Protein AF-0000000076745797 (afdb_homodimer)

Radius of gyration: 29.0 Å; Cα contacts (8 Å, |Δi|>4): 1349; chains: 2; bounding box: 68×112×84 Å

Secondary structure (DSSP, 8-state):
--------TT------SS----S---SSGGGS-SEEEESSSGGGSB-GGGHHHHHHHHHHTT-HHHHHTT--SEEEEE--TT--TTSS-SEEEEEEESS--BHHHHHHHHHHHHHSEEPPHHHHTTS-HHHHHHHHHHHHHHHSTTS----GGGS-HHHHHHTTS----TTEEEEEEEHHHHTTTTT--SSHHHHHHHHHHHHHHHH-EEEEEEE-TTS-BSSTT---EEESEEEEEEEE---TT-STTGGG--TT--SEEEEEEEHHHHHHHHHSEEEEHHHHHHHHTT---GGGHHHHHHHHHTS-HHHHTTS-HHHHHHHHHHTSS---SS-HHHHHHHHHHHHH-HHHHHHHHHHHTEEEEEEE-TTSSSEEEEEEEE---------/----------------SS----SS--SSGGGS-SEEEESSSGGGSB-GGGHHHHHHHHHHTT-HHHHHTT--SEEEEE--TT--TTSS-SEEEEEEESS--BHHHHHHHHHHHHHSEEPPHHHHTTS-HHHHHHHHHHHHHHHSTTS----GGGS-HHHHHHTTS----TTEEEEEEEHHHHTTTTT--SSHHHHHHHHHHHHHHHH-EEEEEEE-TTS-BSSTT---EEESEEEEEEEE---TT-GGGGGG--TT--SEEEEEEEHHHHHHHHHSEEEEHHHHHHHHTT---GGGHHHHHHHHHTS-HHHHTTS-HHHHHHHHHHTSS---SS-HHHHHHHHHHHHH-HHHHHHHHHHHTEEEEEEE-TTSSSEEEEEEEE---------

Structure (mmCIF, N/CA/C/O backbone):
data_AF-0000000076745797-model_v1
#
loop_
_entity.id
_entity.type
_entity.pdbx_description
1 polymer 'Uncharacterized protein'
#
loop_
_atom_site.group_PDB
_atom_site.id
_atom_site.type_symbol
_atom_site.label_atom_id
_atom_site.label_alt_id
_atom_site.label_comp_id
_atom_site.label_asym_id
_atom_site.label_entity_id
_atom_site.label_seq_id
_atom_site.pdbx_PDB_ins_code
_atom_site.Cartn_x
_atom_site.Cartn_y
_atom_site.Cartn_z
_atom_site.occupancy
_atom_site.B_iso_or_equiv
_atom_site.auth_seq_id
_atom_site.auth_comp_id
_atom_site.auth_asym_id
_atom_site.auth_atom_id
_atom_site.pdbx_PDB_model_num
ATOM 1 N N . MET A 1 1 ? 24.094 -15.422 35.281 1 18.8 1 MET A N 1
ATOM 2 C CA . MET A 1 1 ? 23.562 -14.875 34.031 1 18.8 1 MET A CA 1
ATOM 3 C C . MET A 1 1 ? 22.547 -15.828 33.406 1 18.8 1 MET A C 1
ATOM 5 O O . MET A 1 1 ? 22.922 -16.844 32.844 1 18.8 1 MET A O 1
ATOM 9 N N . ASP A 1 2 ? 21.469 -16.016 33.906 1 19.05 2 ASP A N 1
ATOM 10 C CA . ASP A 1 2 ? 20.516 -17.109 33.969 1 19.05 2 ASP A CA 1
ATOM 11 C C . ASP A 1 2 ? 19.781 -17.281 32.656 1 19.05 2 ASP A C 1
ATOM 13 O O . ASP A 1 2 ? 19.328 -16.297 32.062 1 19.05 2 ASP A O 1
ATOM 17 N N . GLN A 1 3 ? 20.125 -18.422 31.906 1 19.94 3 GLN A N 1
ATOM 18 C CA . GLN A 1 3 ? 19.828 -19 30.609 1 19.94 3 GLN A CA 1
ATOM 19 C C . GLN A 1 3 ? 18.312 -19.109 30.375 1 19.94 3 GLN A C 1
ATOM 21 O O . GLN A 1 3 ? 17.609 -19.75 31.156 1 19.94 3 GLN A O 1
ATOM 26 N N . TYR A 1 4 ? 17.766 -18.062 30.016 1 21.83 4 TYR A N 1
ATOM 27 C CA . TYR A 1 4 ? 16.312 -18.031 29.859 1 21.83 4 TYR A CA 1
ATOM 28 C C . TYR A 1 4 ? 15.805 -19.281 29.141 1 21.83 4 TYR A C 1
ATOM 30 O O . TYR A 1 4 ? 16.422 -19.734 28.172 1 21.83 4 TYR A O 1
ATOM 38 N N . PRO A 1 5 ? 15.172 -20.188 29.766 1 23.16 5 PRO A N 1
ATOM 39 C CA . PRO A 1 5 ? 14.695 -21.453 29.203 1 23.16 5 PRO A CA 1
ATOM 40 C C . PRO A 1 5 ? 13.977 -21.281 27.875 1 23.16 5 PRO A C 1
ATOM 42 O O . PRO A 1 5 ? 13.078 -20.438 27.75 1 23.16 5 PRO A O 1
ATOM 45 N N . VAL A 1 6 ? 14.703 -21.266 26.797 1 22.39 6 VAL A N 1
ATOM 46 C CA . VAL A 1 6 ? 14.203 -21.328 25.422 1 22.39 6 VAL A CA 1
ATOM 47 C C . VAL A 1 6 ? 13.094 -22.375 25.312 1 22.39 6 VAL A C 1
ATOM 49 O O . VAL A 1 6 ? 13.328 -23.562 25.531 1 22.39 6 VAL A O 1
ATOM 52 N N . PRO A 1 7 ? 12.008 -22.094 25.875 1 24.22 7 PRO A N 1
ATOM 53 C CA . PRO A 1 7 ? 11.055 -23.188 25.672 1 24.22 7 PRO A CA 1
ATOM 54 C C . PRO A 1 7 ? 11.164 -23.828 24.297 1 24.22 7 PRO A C 1
ATOM 56 O O . PRO A 1 7 ? 11.641 -23.203 23.359 1 24.22 7 PRO A O 1
ATOM 59 N N . ASP A 1 8 ? 11.266 -25.219 24.219 1 20.98 8 ASP A N 1
ATOM 60 C CA . ASP A 1 8 ? 11.461 -26.156 23.109 1 20.98 8 ASP A CA 1
ATOM 61 C C . ASP A 1 8 ? 10.562 -25.797 21.922 1 20.98 8 ASP A C 1
ATOM 63 O O . ASP A 1 8 ? 9.375 -26.125 21.922 1 20.98 8 ASP A O 1
ATOM 67 N N . ILE A 1 9 ? 10.625 -24.672 21.547 1 23.45 9 ILE A N 1
ATOM 68 C CA . ILE A 1 9 ? 9.961 -24.203 20.344 1 23.45 9 ILE A CA 1
ATOM 69 C C . ILE A 1 9 ? 10.375 -25.062 19.141 1 23.45 9 ILE A C 1
ATOM 71 O O . ILE A 1 9 ? 10.516 -24.547 18.031 1 23.45 9 ILE A O 1
ATOM 75 N N . GLY A 1 10 ? 11.102 -26.219 19.375 1 22.91 10 GLY A N 1
ATOM 76 C CA . GLY A 1 10 ? 11.523 -27.219 18.422 1 22.91 10 GLY A CA 1
ATOM 77 C C . GLY A 1 10 ? 10.422 -27.625 17.453 1 22.91 10 GLY A C 1
ATOM 78 O O . GLY A 1 10 ? 10.695 -28.125 16.359 1 22.91 10 GLY A O 1
ATOM 79 N N . GLU A 1 11 ? 9.32 -27.891 17.969 1 24.23 11 GLU A N 1
ATOM 80 C CA . GLU A 1 11 ? 8.391 -28.562 17.062 1 24.23 11 GLU A CA 1
ATOM 81 C C . GLU A 1 11 ? 7.91 -27.609 15.969 1 24.23 11 GLU A C 1
ATOM 83 O O . GLU A 1 11 ? 6.934 -26.891 16.156 1 24.23 11 GLU A O 1
ATOM 88 N N . TRP A 1 12 ? 8.742 -26.875 15.531 1 23.58 12 TRP A N 1
ATOM 89 C CA . TRP A 1 12 ? 8.469 -25.906 14.469 1 23.58 12 TRP A CA 1
ATOM 90 C C . TRP A 1 12 ? 7.996 -26.609 13.203 1 23.58 12 TRP A C 1
ATOM 92 O O . TRP A 1 12 ? 8.531 -27.656 12.836 1 23.58 12 TRP A O 1
ATOM 102 N N . MET A 1 13 ? 6.723 -26.375 12.852 1 28.06 13 MET A N 1
ATOM 103 C CA . MET A 1 13 ? 6 -26.969 11.727 1 28.06 13 MET A CA 1
ATOM 104 C C . MET A 1 13 ? 6.805 -26.844 10.438 1 28.06 13 MET A C 1
ATOM 106 O O . MET A 1 13 ? 6.832 -25.766 9.82 1 28.06 13 MET A O 1
ATOM 110 N N . LEU A 1 14 ? 7.941 -27.297 10.461 1 27.31 14 LEU A N 1
ATOM 111 C CA . LEU A 1 14 ? 8.555 -27.422 9.148 1 27.31 14 LEU A CA 1
ATOM 112 C C . LEU A 1 14 ? 7.633 -28.156 8.188 1 27.31 14 LEU A C 1
ATOM 114 O O . LEU A 1 14 ? 7.234 -29.297 8.445 1 27.31 14 LEU A O 1
ATOM 118 N N . VAL A 1 15 ? 6.762 -27.469 7.484 1 28.56 15 VAL A N 1
ATOM 119 C CA . VAL A 1 15 ? 5.984 -28.109 6.426 1 28.56 15 VAL A CA 1
ATOM 120 C C . VAL A 1 15 ? 6.906 -28.938 5.535 1 28.56 15 VAL A C 1
ATOM 122 O O . VAL A 1 15 ? 7.461 -28.422 4.559 1 28.56 15 VAL A O 1
ATOM 125 N N . ASP A 1 16 ? 7.953 -29.734 5.988 1 26.27 16 ASP A N 1
ATOM 126 C CA . ASP A 1 16 ? 8.586 -30.688 5.086 1 26.27 16 ASP A CA 1
ATOM 127 C C . ASP A 1 16 ? 7.551 -31.641 4.492 1 26.27 16 ASP A C 1
ATOM 129 O O . ASP A 1 16 ? 6.43 -31.734 4.992 1 26.27 16 ASP A O 1
ATOM 133 N N . THR A 1 17 ? 8.008 -33.031 3.777 1 27.56 17 THR A N 1
ATOM 134 C CA . THR A 1 17 ? 7.305 -34.125 3.143 1 27.56 17 THR A CA 1
ATOM 135 C C . THR A 1 17 ? 6.203 -34.656 4.055 1 27.56 17 THR A C 1
ATOM 137 O O . THR A 1 17 ? 5.031 -34.688 3.672 1 27.56 17 THR A O 1
ATOM 140 N N . GLU A 1 18 ? 6.188 -36.281 4.246 1 26.47 18 GLU A N 1
ATOM 141 C CA . GLU A 1 18 ? 5.348 -37.344 4.781 1 26.47 18 GLU A CA 1
ATOM 142 C C . GLU A 1 18 ? 5.043 -37.125 6.258 1 26.47 18 GLU A C 1
ATOM 144 O O . GLU A 1 18 ? 4.004 -37.562 6.754 1 26.47 18 GLU A O 1
ATOM 149 N N . ASP A 1 19 ? 6.012 -37.281 7.164 1 25.19 19 ASP A N 1
ATOM 150 C CA . ASP A 1 19 ? 5.758 -37.656 8.555 1 25.19 19 ASP A CA 1
ATOM 151 C C . ASP A 1 19 ? 4.941 -36.562 9.266 1 25.19 19 ASP A C 1
ATOM 153 O O . ASP A 1 19 ? 5.234 -35.375 9.148 1 25.19 19 ASP A O 1
ATOM 157 N N . GLU A 1 20 ? 3.719 -37.031 9.945 1 24.7 20 GLU A N 1
ATOM 158 C CA . GLU A 1 20 ? 2.619 -36.562 10.781 1 24.7 20 GLU A CA 1
ATOM 159 C C . GLU A 1 20 ? 3.139 -35.75 11.953 1 24.7 20 GLU A C 1
ATOM 161 O O . GLU A 1 20 ? 3.691 -36.281 12.906 1 24.7 20 GLU A O 1
ATOM 166 N N . MET A 1 21 ? 3.906 -34.938 12.008 1 27.34 21 MET A N 1
ATOM 167 C CA . MET A 1 21 ? 4.234 -34.438 13.336 1 27.34 21 MET A CA 1
ATOM 168 C C . MET A 1 21 ? 2.994 -34.344 14.219 1 27.34 21 MET A C 1
ATOM 170 O O . MET A 1 21 ? 1.987 -33.75 13.836 1 27.34 21 MET A O 1
ATOM 174 N N . SER A 1 22 ? 2.783 -35.156 15.203 1 26.11 22 SER A N 1
ATOM 175 C CA . SER A 1 22 ? 1.94 -35.344 16.375 1 26.11 22 SER A CA 1
ATOM 176 C C . SER A 1 22 ? 1.861 -34.062 17.203 1 26.11 22 SER A C 1
ATOM 178 O O . SER A 1 22 ? 1.623 -34.125 18.422 1 26.11 22 SER A O 1
ATOM 180 N N . ILE A 1 23 ? 2.848 -33.156 17.078 1 28.47 23 ILE A N 1
ATOM 181 C CA . ILE A 1 23 ? 2.555 -32.094 18.031 1 28.47 23 ILE A CA 1
ATOM 182 C C . ILE A 1 23 ? 1.102 -31.656 17.875 1 28.47 23 ILE A C 1
ATOM 184 O O . ILE A 1 23 ? 0.599 -31.531 16.766 1 28.47 23 ILE A O 1
ATOM 188 N N . ASP A 1 24 ? 0.326 -31.594 18.891 1 26.67 24 ASP A N 1
ATOM 189 C CA . ASP A 1 24 ? -1.032 -31.078 19.016 1 26.67 24 ASP A CA 1
ATOM 190 C C . ASP A 1 24 ? -1.167 -29.719 18.312 1 26.67 24 ASP A C 1
ATOM 192 O O . ASP A 1 24 ? -1.048 -28.672 18.938 1 26.67 24 ASP A O 1
ATOM 196 N N . ILE A 1 25 ? -0.317 -29.328 17.578 1 31.27 25 ILE A N 1
ATOM 197 C CA . ILE A 1 25 ? -0.316 -28.312 16.531 1 31.27 25 ILE A CA 1
ATOM 198 C C . ILE A 1 25 ? -1.694 -28.25 15.875 1 31.27 25 ILE A C 1
ATOM 200 O O . ILE A 1 25 ? -1.865 -28.672 14.727 1 31.27 25 ILE A O 1
ATOM 204 N N . SER A 1 26 ? -2.623 -28.688 16.25 1 30.34 26 SER A N 1
ATOM 205 C CA . SER A 1 26 ? -4.051 -28.75 15.969 1 30.34 26 SER A CA 1
ATOM 206 C C . SER A 1 26 ? -4.582 -27.391 15.508 1 30.34 26 SER A C 1
ATOM 208 O O . SER A 1 26 ? -5.402 -27.328 14.586 1 30.34 26 SER A O 1
ATOM 210 N N . VAL A 1 27 ? -4.273 -26.281 16.266 1 29.98 27 VAL A N 1
ATOM 211 C CA . VAL A 1 27 ? -5.062 -25.094 15.922 1 29.98 27 VAL A CA 1
ATOM 212 C C . VAL A 1 27 ? -4.422 -24.375 14.742 1 29.98 27 VAL A C 1
ATOM 214 O O . VAL A 1 27 ? -5.113 -23.969 13.805 1 29.98 27 VAL A O 1
ATOM 217 N N . SER A 1 28 ? -3.1 -23.891 14.844 1 34 28 SER A N 1
ATOM 218 C CA . SER A 1 28 ? -2.619 -22.922 13.883 1 34 28 SER A CA 1
ATOM 219 C C . SER A 1 28 ? -2.23 -23.578 12.562 1 34 28 SER A C 1
ATOM 221 O O . SER A 1 28 ? -2.227 -22.938 11.516 1 34 28 SER A O 1
ATOM 223 N N . SER A 1 29 ? -1.502 -24.688 12.453 1 36.5 29 SER A N 1
ATOM 224 C CA . SER A 1 29 ? -1.085 -25.453 11.289 1 36.5 29 SER A CA 1
ATOM 225 C C . SER A 1 29 ? -2.287 -25.953 10.492 1 36.5 29 SER A C 1
ATOM 227 O O . SER A 1 29 ? -2.133 -26.5 9.406 1 36.5 29 SER A O 1
ATOM 229 N N . LYS A 1 30 ? -3.275 -26.25 11.188 1 38 30 LYS A N 1
ATOM 230 C CA . LYS A 1 30 ? -4.477 -26.75 10.516 1 38 30 LYS A CA 1
ATOM 231 C C . LYS A 1 30 ? -4.805 -25.906 9.281 1 38 30 LYS A C 1
ATOM 233 O O . LYS A 1 30 ? -5.555 -26.359 8.414 1 38 30 LYS A O 1
ATOM 238 N N . CYS A 1 31 ? -4.414 -24.578 9.312 1 41.09 31 CYS A N 1
ATOM 239 C CA . CYS A 1 31 ? -5.031 -23.719 8.305 1 41.09 31 CYS A CA 1
ATOM 240 C C . CYS A 1 31 ? -4.066 -23.453 7.156 1 41.09 31 CYS A C 1
ATOM 242 O O . CYS A 1 31 ? -4.184 -22.438 6.469 1 41.09 31 CYS A O 1
ATOM 244 N N . LEU A 1 32 ? -2.859 -24.156 7.137 1 51.44 32 LEU A N 1
ATOM 245 C CA . LEU A 1 32 ? -2.07 -23.812 5.961 1 51.44 32 LEU A CA 1
ATOM 246 C C . LEU A 1 32 ? -2.764 -24.281 4.684 1 51.44 32 LEU A C 1
ATOM 248 O O . LEU A 1 32 ? -3.283 -25.391 4.629 1 51.44 32 LEU A O 1
ATOM 252 N N . PRO A 1 33 ? -2.834 -23.375 3.822 1 55.09 33 PRO A N 1
ATOM 253 C CA . PRO A 1 33 ? -3.439 -23.844 2.57 1 55.09 33 PRO A CA 1
ATOM 254 C C . PRO A 1 33 ? -2.66 -24.984 1.922 1 55.09 33 PRO A C 1
ATOM 256 O O . PRO A 1 33 ? -1.443 -24.891 1.749 1 55.09 33 PRO A O 1
ATOM 259 N N . ILE A 1 34 ? -3.055 -26.109 1.833 1 60.06 34 ILE A N 1
ATOM 260 C CA . ILE A 1 34 ? -2.451 -27.25 1.156 1 60.06 34 ILE A CA 1
ATOM 261 C C . ILE A 1 34 ? -2.381 -26.984 -0.346 1 60.06 34 ILE A C 1
ATOM 263 O O . ILE A 1 34 ? -1.487 -27.484 -1.031 1 60.06 34 ILE A O 1
ATOM 267 N N . LYS A 1 35 ? -3.16 -26.109 -0.797 1 72.88 35 LYS A N 1
ATOM 268 C CA . LYS A 1 35 ? -3.207 -25.812 -2.227 1 72.88 35 LYS A CA 1
ATOM 269 C C . LYS A 1 35 ? -2.717 -24.391 -2.512 1 72.88 35 LYS A C 1
ATOM 271 O O . LYS A 1 35 ? -2.787 -23.531 -1.646 1 72.88 35 LYS A O 1
ATOM 276 N N . VAL A 1 36 ? -2.008 -24.547 -3.67 1 77.06 36 VAL A N 1
ATOM 277 C CA . VAL A 1 36 ? -1.4 -23.297 -4.098 1 77.06 36 VAL A CA 1
ATOM 278 C C . VAL A 1 36 ? -2.072 -22.812 -5.379 1 77.06 36 VAL A C 1
ATOM 280 O O . VAL A 1 36 ? -2.799 -23.562 -6.031 1 77.06 36 VAL A O 1
ATOM 283 N N . VAL A 1 37 ? -2.646 -21.75 -5.582 1 76.69 37 VAL A N 1
ATOM 284 C CA . VAL A 1 37 ? -3.186 -21.062 -6.75 1 76.69 37 VAL A CA 1
ATOM 285 C C . VAL A 1 37 ? -4.652 -20.703 -6.512 1 76.69 37 VAL A C 1
ATOM 287 O O . VAL A 1 37 ? -5.523 -21.578 -6.57 1 76.69 37 VAL A O 1
ATOM 290 N N . SER A 1 38 ? -4.855 -19.609 -6.398 1 76.25 38 SER A N 1
ATOM 291 C CA . SER A 1 38 ? -6.23 -19.156 -6.191 1 76.25 38 SER A CA 1
ATOM 292 C C . SER A 1 38 ? -6.938 -18.922 -7.523 1 76.25 38 SER A C 1
ATOM 294 O O . SER A 1 38 ? -6.336 -18.422 -8.469 1 76.25 38 SER A O 1
ATOM 296 N N . THR A 1 39 ? -8.117 -19.328 -7.57 1 79.75 39 THR A N 1
ATOM 297 C CA . THR A 1 39 ? -8.914 -19.062 -8.766 1 79.75 39 THR A CA 1
ATOM 298 C C . THR A 1 39 ? -9.875 -17.906 -8.539 1 79.75 39 THR A C 1
ATOM 300 O O . THR A 1 39 ? -10.508 -17.422 -9.477 1 79.75 39 THR A O 1
ATOM 303 N N . LEU A 1 40 ? -9.914 -17.391 -7.422 1 83.31 40 LEU A N 1
ATOM 304 C CA . LEU A 1 40 ? -10.875 -16.344 -7.109 1 83.31 40 LEU A CA 1
ATOM 305 C C . LEU A 1 40 ? -10.516 -15.047 -7.82 1 83.31 40 LEU A C 1
ATOM 307 O O . LEU A 1 40 ? -11.383 -14.398 -8.406 1 83.31 40 LEU A O 1
ATOM 311 N N . PHE A 1 41 ? -9.258 -14.719 -7.777 1 88.44 41 PHE A N 1
ATOM 312 C CA . PHE A 1 41 ? -8.852 -13.406 -8.281 1 88.44 41 PHE A CA 1
ATOM 313 C C . PHE A 1 41 ? -8.078 -13.547 -9.586 1 88.44 41 PHE A C 1
ATOM 315 O O . PHE A 1 41 ? -7.402 -12.609 -10.016 1 88.44 41 PHE A O 1
ATOM 322 N N . ASP A 1 42 ? -8.125 -14.703 -10.203 1 89.5 42 ASP A N 1
ATOM 323 C CA . ASP A 1 42 ? -7.336 -14.977 -11.398 1 89.5 42 ASP A CA 1
ATOM 324 C C . ASP A 1 42 ? -7.613 -13.953 -12.492 1 89.5 42 ASP A C 1
ATOM 326 O O . ASP A 1 42 ? -6.703 -13.555 -13.219 1 89.5 42 ASP A O 1
ATOM 330 N N . ALA A 1 43 ? -8.867 -13.461 -12.531 1 92.44 43 ALA A N 1
ATOM 331 C CA . ALA A 1 43 ? -9.289 -12.523 -13.578 1 92.44 43 ALA A CA 1
ATOM 332 C C . ALA A 1 43 ? -8.531 -11.203 -13.469 1 92.44 43 ALA A C 1
ATOM 334 O O . ALA A 1 43 ? -8.391 -10.484 -14.453 1 92.44 43 ALA A O 1
ATOM 335 N N . LEU A 1 44 ? -8.023 -10.898 -12.305 1 95.5 44 LEU A N 1
ATOM 336 C CA . LEU A 1 44 ? -7.426 -9.594 -12.047 1 95.5 44 LEU A CA 1
ATOM 337 C C . LEU A 1 44 ? -5.953 -9.586 -12.445 1 95.5 44 LEU A C 1
ATOM 339 O O . LEU A 1 44 ? -5.344 -8.523 -12.555 1 95.5 44 LEU A O 1
ATOM 343 N N . PHE A 1 45 ? -5.348 -10.773 -12.562 1 95.5 45 PHE A N 1
ATOM 344 C CA . PHE A 1 45 ? -3.982 -10.875 -13.062 1 95.5 45 PHE A CA 1
ATOM 345 C C . PHE A 1 45 ? -3.967 -10.898 -14.586 1 95.5 45 PHE A C 1
ATOM 347 O O . PHE A 1 45 ? -4.406 -11.867 -15.203 1 95.5 45 PHE A O 1
ATOM 354 N N . LEU A 1 46 ? -3.385 -9.891 -15.133 1 94.25 46 LEU A N 1
ATOM 355 C CA . LEU A 1 46 ? -3.553 -9.664 -16.562 1 94.25 46 LEU A CA 1
ATOM 356 C C . LEU A 1 46 ? -2.328 -10.133 -17.344 1 94.25 46 LEU A C 1
ATOM 358 O O . LEU A 1 46 ? -1.287 -10.43 -16.75 1 94.25 46 LEU A O 1
ATOM 362 N N . ASP A 1 47 ? -2.582 -10.211 -18.625 1 88.69 47 ASP A N 1
ATOM 363 C CA . ASP A 1 47 ? -1.476 -10.414 -19.562 1 88.69 47 ASP A CA 1
ATOM 364 C C . ASP A 1 47 ? -0.562 -9.188 -19.594 1 88.69 47 ASP A C 1
ATOM 366 O O . ASP A 1 47 ? -1.035 -8.062 -19.734 1 88.69 47 ASP A O 1
ATOM 370 N N . GLY A 1 48 ? 0.693 -9.383 -19.375 1 81 48 GLY A N 1
ATOM 371 C CA . GLY A 1 48 ? 1.627 -8.266 -19.328 1 81 48 GLY A CA 1
ATOM 372 C C . GLY A 1 48 ? 1.605 -7.414 -20.578 1 81 48 GLY A C 1
ATOM 373 O O . GLY A 1 48 ? 2.041 -6.262 -20.562 1 81 48 GLY A O 1
ATOM 374 N N . ASN A 1 49 ? 1.077 -7.891 -21.609 1 81 49 ASN A N 1
ATOM 375 C CA . ASN A 1 49 ? 1.062 -7.18 -22.875 1 81 49 ASN A CA 1
ATOM 376 C C . ASN A 1 49 ? -0.051 -6.137 -22.922 1 81 49 ASN A C 1
ATOM 378 O O . ASN A 1 49 ? -0.076 -5.289 -23.828 1 81 49 ASN A O 1
ATOM 382 N N . VAL A 1 50 ? -0.821 -6.141 -21.906 1 86.56 50 VAL A N 1
ATOM 383 C CA . VAL A 1 50 ? -1.978 -5.254 -21.969 1 86.56 50 VAL A CA 1
ATOM 384 C C . VAL A 1 50 ? -1.652 -3.928 -21.297 1 86.56 50 VAL A C 1
ATOM 386 O O . VAL A 1 50 ? -2.438 -2.979 -21.359 1 86.56 50 VAL A O 1
ATOM 389 N N . ASN A 1 51 ? -0.542 -3.812 -20.641 1 89.94 51 ASN A N 1
ATOM 390 C CA . ASN A 1 51 ? -0.208 -2.637 -19.844 1 89.94 51 ASN A CA 1
ATOM 391 C C . ASN A 1 51 ? -0.275 -1.359 -20.688 1 89.94 51 ASN A C 1
ATOM 393 O O . ASN A 1 51 ? -0.854 -0.361 -20.25 1 89.94 51 ASN A O 1
ATOM 397 N N . LYS A 1 52 ? 0.284 -1.412 -21.812 1 90.25 52 LYS A N 1
ATOM 398 C CA . LYS A 1 52 ? 0.286 -0.241 -22.688 1 90.25 52 LYS A CA 1
ATOM 399 C C . LYS A 1 52 ? -1.134 0.139 -23.094 1 90.25 52 LYS A C 1
ATOM 401 O O . LYS A 1 52 ? -1.467 1.322 -23.172 1 90.25 52 LYS A O 1
ATOM 406 N N . LYS A 1 53 ? -1.884 -0.822 -23.359 1 91 53 LYS A N 1
ATOM 407 C CA . LYS A 1 53 ? -3.26 -0.559 -23.781 1 91 53 LYS A CA 1
ATOM 408 C C . LYS A 1 53 ? -4.078 0.029 -22.625 1 91 53 LYS A C 1
ATOM 410 O O . LYS A 1 53 ? -4.914 0.907 -22.844 1 91 53 LYS A O 1
ATOM 415 N N . ILE A 1 54 ? -3.879 -0.498 -21.516 1 93.88 54 ILE A N 1
ATOM 416 C CA . ILE A 1 54 ? -4.559 0.063 -20.359 1 93.88 54 ILE A CA 1
ATOM 417 C C . ILE A 1 54 ? -4.188 1.536 -20.203 1 93.88 54 ILE A C 1
ATOM 419 O O . ILE A 1 54 ? -5.055 2.383 -19.984 1 93.88 54 ILE A O 1
ATOM 423 N N . ALA A 1 55 ? -2.91 1.814 -20.312 1 94.69 55 ALA A N 1
ATOM 424 C CA . ALA A 1 55 ? -2.441 3.195 -20.234 1 94.69 55 ALA A CA 1
ATOM 425 C C . ALA A 1 55 ? -3.111 4.07 -21.281 1 94.69 55 ALA A C 1
ATOM 427 O O . ALA A 1 55 ? -3.539 5.191 -20.984 1 94.69 55 ALA A O 1
ATOM 428 N N . GLN A 1 56 ? -3.203 3.543 -22.453 1 93.38 56 GLN A N 1
ATOM 429 C CA . GLN A 1 56 ? -3.842 4.273 -23.547 1 93.38 56 GLN A CA 1
ATOM 430 C C . GLN A 1 56 ? -5.32 4.523 -23.25 1 93.38 56 GLN A C 1
ATOM 432 O O . GLN A 1 56 ? -5.832 5.617 -23.5 1 93.38 56 GLN A O 1
ATOM 437 N N . ASP A 1 57 ? -5.961 3.51 -22.781 1 93.56 57 ASP A N 1
ATOM 438 C CA . ASP A 1 57 ? -7.379 3.637 -22.453 1 93.56 57 ASP A CA 1
ATOM 439 C C . ASP A 1 57 ? -7.605 4.676 -21.359 1 93.56 57 ASP A C 1
ATOM 441 O O . ASP A 1 57 ? -8.539 5.469 -21.438 1 93.56 57 ASP A O 1
ATOM 445 N N . LEU A 1 58 ? -6.773 4.617 -20.3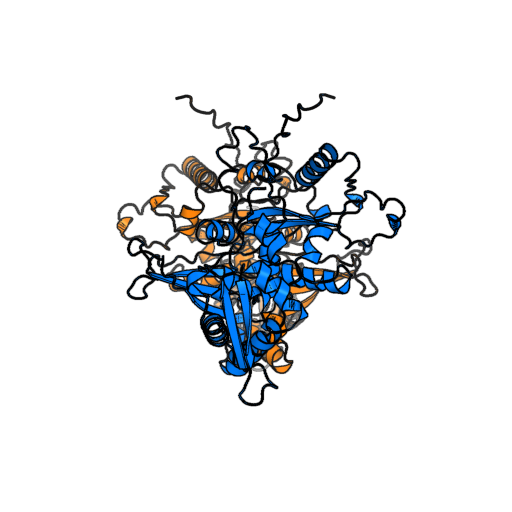91 1 95.62 58 LEU A N 1
ATOM 446 C CA . LEU A 1 58 ? -6.855 5.602 -19.312 1 95.62 58 LEU A CA 1
ATOM 447 C C . LEU A 1 58 ? -6.664 7.016 -19.859 1 95.62 58 LEU A C 1
ATOM 449 O O . LEU A 1 58 ? -7.363 7.941 -19.453 1 95.62 58 LEU A O 1
ATOM 453 N N . THR A 1 59 ? -5.727 7.137 -20.703 1 94.62 59 THR A N 1
ATOM 454 C CA . THR A 1 59 ? -5.441 8.438 -21.312 1 94.62 59 THR A CA 1
ATOM 455 C C . THR A 1 59 ? -6.613 8.898 -22.172 1 94.62 59 THR A C 1
ATOM 457 O O . THR A 1 59 ? -7.047 10.047 -22.062 1 94.62 59 THR A O 1
ATOM 460 N N . ASN A 1 60 ? -7.105 8.008 -22.969 1 93.06 60 ASN A N 1
ATOM 461 C CA . ASN A 1 60 ? -8.188 8.328 -23.891 1 93.06 60 ASN A CA 1
ATOM 462 C C . ASN A 1 60 ? -9.461 8.727 -23.141 1 93.06 60 ASN A C 1
ATOM 464 O O . ASN A 1 60 ? -10.25 9.531 -23.641 1 93.06 60 ASN A O 1
ATOM 468 N N . HIS A 1 61 ? -9.656 8.211 -22.047 1 93.75 61 HIS A N 1
ATOM 469 C CA . HIS A 1 61 ? -10.883 8.461 -21.312 1 93.75 61 HIS A CA 1
ATOM 470 C C . HIS A 1 61 ? -10.656 9.461 -20.188 1 93.75 61 HIS A C 1
ATOM 472 O O . HIS A 1 61 ? -11.484 9.586 -19.281 1 93.75 61 HIS A O 1
ATOM 478 N N . ASP A 1 62 ? -9.508 10.086 -20.109 1 93.56 62 ASP A N 1
ATOM 479 C CA . ASP A 1 62 ? -9.156 11.109 -19.141 1 93.56 62 ASP A CA 1
ATOM 480 C C . ASP A 1 62 ? -9.273 10.578 -17.719 1 93.56 62 ASP A C 1
ATOM 482 O O . ASP A 1 62 ? -9.875 11.227 -16.844 1 93.56 62 ASP A O 1
ATOM 486 N N . LYS A 1 63 ? -8.727 9.375 -17.547 1 96.19 63 LYS A N 1
ATOM 487 C CA . LYS A 1 63 ? -8.844 8.727 -16.25 1 96.19 63 LYS A CA 1
ATOM 488 C C . LYS A 1 63 ? -7.496 8.672 -15.531 1 96.19 63 LYS A C 1
ATOM 490 O O . LYS A 1 63 ? -7.406 8.18 -14.406 1 96.19 63 LYS A O 1
ATOM 495 N N . VAL A 1 64 ? -6.48 9.227 -16.156 1 97.06 64 VAL A N 1
ATOM 496 C CA . VAL A 1 64 ? -5.141 9.164 -15.578 1 97.06 64 VAL A CA 1
ATOM 497 C C . VAL A 1 64 ? -5.113 9.93 -14.258 1 97.06 64 VAL A C 1
ATOM 499 O O . VAL A 1 64 ? -4.531 9.461 -13.273 1 97.06 64 VAL A O 1
ATOM 502 N N . THR A 1 65 ? -5.73 11.047 -14.211 1 96.25 65 THR A N 1
ATOM 503 C CA . THR A 1 65 ? -5.773 11.844 -12.984 1 96.25 65 THR A CA 1
ATOM 504 C C . THR A 1 65 ? -6.418 11.055 -11.852 1 96.25 65 THR A C 1
ATOM 506 O O . THR A 1 65 ? -5.918 11.062 -10.727 1 96.25 65 THR A O 1
ATOM 509 N N . ASP A 1 66 ? -7.473 10.406 -12.18 1 96.56 66 ASP A N 1
ATOM 510 C CA . ASP A 1 66 ? -8.172 9.617 -11.172 1 96.56 66 ASP A CA 1
ATOM 511 C C . ASP A 1 66 ? -7.281 8.5 -10.633 1 96.56 66 ASP A C 1
ATOM 513 O O . ASP A 1 66 ? -7.211 8.289 -9.414 1 96.56 66 ASP A O 1
ATOM 517 N N . VAL A 1 67 ? -6.566 7.906 -11.477 1 97.25 67 VAL A N 1
ATOM 518 C CA . VAL A 1 67 ? -5.734 6.766 -11.094 1 97.25 67 VAL A CA 1
ATOM 519 C C . VAL A 1 67 ? -4.578 7.238 -10.219 1 97.25 67 VAL A C 1
ATOM 521 O O . VAL A 1 67 ? -4.309 6.648 -9.164 1 97.25 67 VAL A O 1
ATOM 524 N N . ILE A 1 68 ? -3.914 8.32 -10.57 1 97 68 ILE A N 1
ATOM 525 C CA . ILE A 1 68 ? -2.729 8.75 -9.836 1 97 68 ILE A CA 1
ATOM 526 C C . ILE A 1 68 ? -3.146 9.406 -8.523 1 97 68 ILE A C 1
ATOM 528 O O . ILE A 1 68 ? -2.309 9.648 -7.652 1 97 68 ILE A O 1
ATOM 532 N N . THR A 1 69 ? -4.484 9.68 -8.352 1 96.44 69 THR A N 1
ATOM 533 C CA . THR A 1 69 ? -4.973 10.227 -7.09 1 96.44 69 THR A CA 1
ATOM 534 C C . THR A 1 69 ? -5.664 9.141 -6.266 1 96.44 69 THR A C 1
ATOM 536 O O . THR A 1 69 ? -6.492 9.445 -5.402 1 96.44 69 THR A O 1
ATOM 539 N N . GLY A 1 70 ? -5.379 7.91 -6.57 1 95.19 70 GLY A N 1
ATOM 540 C CA . GLY A 1 70 ? -5.832 6.816 -5.727 1 95.19 70 GLY A CA 1
ATOM 541 C C . GLY A 1 70 ? -7.074 6.129 -6.258 1 95.19 70 GLY A C 1
ATOM 542 O O . GLY A 1 70 ? -7.742 5.391 -5.531 1 95.19 70 GLY A O 1
ATOM 543 N N . GLY A 1 71 ? -7.438 6.352 -7.457 1 96.06 71 GLY A N 1
ATOM 544 C CA . GLY A 1 71 ? -8.562 5.66 -8.078 1 96.06 71 GLY A CA 1
ATOM 545 C C . GLY A 1 71 ? -8.195 4.285 -8.609 1 96.06 71 GLY A C 1
ATOM 546 O O . GLY A 1 71 ? -7.02 3.918 -8.633 1 96.06 71 GLY A O 1
ATOM 547 N N . ALA A 1 72 ? -9.234 3.572 -8.984 1 97 72 ALA A N 1
ATOM 548 C CA . ALA A 1 72 ? -9.047 2.227 -9.516 1 97 72 ALA A CA 1
ATOM 549 C C . ALA A 1 72 ? -8.398 2.271 -10.898 1 97 72 ALA A C 1
ATOM 551 O O . ALA A 1 72 ? -8.734 3.127 -11.719 1 97 72 ALA A O 1
ATOM 552 N N . ILE A 1 73 ? -7.48 1.41 -11.18 1 97.25 73 ILE A N 1
ATOM 553 C CA . ILE A 1 73 ? -6.852 1.303 -12.492 1 97.25 73 ILE A CA 1
ATOM 554 C C . ILE A 1 73 ? -7.762 0.522 -13.438 1 97.25 73 ILE A C 1
ATOM 556 O O . ILE A 1 73 ? -8.008 0.95 -14.57 1 97.25 73 ILE A O 1
ATOM 560 N N . TYR A 1 74 ? -8.18 -0.585 -13.008 1 96.06 74 TYR A N 1
ATOM 561 C CA . TYR A 1 74 ? -9.164 -1.428 -13.68 1 96.06 74 TYR A CA 1
ATOM 562 C C . TYR A 1 74 ? -9.938 -2.271 -12.672 1 96.06 74 TYR A C 1
ATOM 564 O O . TYR A 1 74 ? -9.672 -2.213 -11.469 1 96.06 74 TYR A O 1
ATOM 572 N N . GLY A 1 75 ? -10.953 -2.98 -13.133 1 94.62 75 GLY A N 1
ATOM 573 C CA . GLY A 1 75 ? -11.75 -3.871 -12.312 1 94.62 75 GLY A CA 1
ATOM 574 C C . GLY A 1 75 ? -12.688 -4.75 -13.109 1 94.62 75 GLY A C 1
ATOM 575 O O . GLY A 1 75 ? -12.695 -4.691 -14.344 1 94.62 75 GLY A O 1
ATOM 576 N N . THR A 1 76 ? -13.227 -5.66 -12.375 1 94.44 76 THR A N 1
ATOM 577 C CA . THR A 1 76 ? -14.188 -6.547 -13.016 1 94.44 76 THR A CA 1
ATOM 578 C C . THR A 1 76 ? -15.141 -7.148 -11.984 1 94.44 76 THR A C 1
ATOM 580 O O . THR A 1 76 ? -14.961 -6.961 -10.781 1 94.44 76 THR A O 1
ATOM 583 N N . GLU A 1 77 ? -16.156 -7.688 -12.484 1 93.19 77 GLU A N 1
ATOM 584 C CA . GLU A 1 77 ? -17.062 -8.484 -11.664 1 93.19 77 GLU A CA 1
ATOM 585 C C . GLU A 1 77 ? -16.734 -9.969 -11.766 1 93.19 77 GLU A C 1
ATOM 587 O O . GLU A 1 77 ? -16.641 -10.516 -12.867 1 93.19 77 GLU A O 1
ATOM 592 N N . ILE A 1 78 ? -16.469 -10.531 -10.648 1 88.56 78 ILE A N 1
ATOM 593 C CA . ILE A 1 78 ? -16.109 -11.945 -10.586 1 88.56 78 ILE A CA 1
ATOM 594 C C . ILE A 1 78 ? -17.312 -12.781 -10.203 1 88.56 78 ILE A C 1
ATOM 596 O O . ILE A 1 78 ? -17.984 -12.508 -9.203 1 88.56 78 ILE A O 1
ATOM 600 N N . GLN A 1 79 ? -17.562 -13.703 -11.039 1 85.75 79 GLN A N 1
ATOM 601 C CA . GLN A 1 79 ? -18.609 -14.688 -10.773 1 85.75 79 GLN A CA 1
ATOM 602 C C . GLN A 1 79 ? -18.078 -16.109 -10.867 1 85.75 79 GLN A C 1
ATOM 604 O O . GLN A 1 79 ? -17.328 -16.438 -11.789 1 85.75 79 GLN A O 1
ATOM 609 N N . LYS A 1 80 ? -18.328 -16.828 -9.805 1 77.19 80 LYS A N 1
ATOM 610 C CA . LYS A 1 80 ? -17.938 -18.234 -9.797 1 77.19 80 LYS A CA 1
ATOM 611 C C . LYS A 1 80 ? -19.141 -19.156 -9.695 1 77.19 80 LYS A C 1
ATOM 613 O O . LYS A 1 80 ? -20.141 -18.797 -9.062 1 77.19 80 LYS A O 1
ATOM 618 N N . PRO A 1 81 ? -19.047 -20.297 -10.281 1 71.88 81 PRO A N 1
ATOM 619 C CA . PRO A 1 81 ? -20.203 -21.203 -10.258 1 71.88 81 PRO A CA 1
ATOM 620 C C . PRO A 1 81 ? -20.562 -21.656 -8.844 1 71.88 81 PRO A C 1
ATOM 622 O O . PRO A 1 81 ? -21.734 -21.938 -8.57 1 71.88 81 PRO A O 1
ATOM 625 N N . TRP A 1 82 ? -19.578 -21.734 -8.016 1 70.69 82 TRP A N 1
ATOM 626 C CA . TRP A 1 82 ? -19.844 -22.281 -6.691 1 70.69 82 TRP A CA 1
ATOM 627 C C . TRP A 1 82 ? -20.297 -21.188 -5.73 1 70.69 82 TRP A C 1
ATOM 629 O O . TRP A 1 82 ? -20.5 -21.438 -4.543 1 70.69 82 TRP A O 1
ATOM 639 N N . PHE A 1 83 ? -20.312 -19.938 -6.207 1 74.56 83 PHE A N 1
ATOM 640 C CA . PHE A 1 83 ? -20.938 -18.906 -5.383 1 74.56 83 PHE A CA 1
ATOM 641 C C . PHE A 1 83 ? -22.391 -19.234 -5.102 1 74.56 83 PHE A C 1
ATOM 643 O O . PHE A 1 83 ? -23.156 -19.531 -6.023 1 74.56 83 PHE A O 1
ATOM 650 N N . ASN A 1 84 ? -22.641 -20.125 -4.152 1 61.59 84 ASN A N 1
ATOM 651 C CA . ASN A 1 84 ? -23.953 -20.703 -3.857 1 61.59 84 ASN A CA 1
ATOM 652 C C . ASN A 1 84 ? -24.969 -19.609 -3.537 1 61.59 84 ASN A C 1
ATOM 654 O O . ASN A 1 84 ? -24.609 -18.516 -3.129 1 61.59 84 ASN A O 1
ATOM 658 N N . SER A 1 85 ? -26.109 -20.125 -3.754 1 61.59 85 SER A N 1
ATOM 659 C CA . SER A 1 85 ? -27.297 -19.312 -3.49 1 61.59 85 SER A CA 1
ATOM 660 C C . SER A 1 85 ? -27.406 -18.969 -2.008 1 61.59 85 SER A C 1
ATOM 662 O O . SER A 1 85 ? -28.109 -18.031 -1.638 1 61.59 85 SER A O 1
ATOM 664 N N . ASN A 1 86 ? -26.609 -19.609 -1.267 1 61.25 86 ASN A N 1
ATOM 665 C CA . ASN A 1 86 ? -26.812 -19.375 0.158 1 61.25 86 ASN A CA 1
ATOM 666 C C . ASN A 1 86 ? -25.922 -18.266 0.681 1 61.25 86 ASN A C 1
ATOM 668 O O . ASN A 1 86 ? -25.828 -18.047 1.891 1 61.25 86 ASN A O 1
ATOM 672 N N . ARG A 1 87 ? -25.328 -17.703 -0.271 1 69.38 87 ARG A N 1
ATOM 673 C CA . ARG A 1 87 ? -24.516 -16.562 0.152 1 69.38 87 ARG A CA 1
ATOM 674 C C . ARG A 1 87 ? -25.25 -15.25 -0.1 1 69.38 87 ARG A C 1
ATOM 676 O O . ARG A 1 87 ? -26.062 -15.156 -1.021 1 69.38 87 ARG A O 1
ATOM 683 N N . PRO A 1 88 ? -24.984 -14.359 0.813 1 73.94 88 PRO A N 1
ATOM 684 C CA . PRO A 1 88 ? -25.688 -13.086 0.663 1 73.94 88 PRO A CA 1
ATOM 685 C C . PRO A 1 88 ? -25.203 -12.281 -0.541 1 73.94 88 PRO A C 1
ATOM 687 O O . PRO A 1 88 ? -25.594 -11.133 -0.724 1 73.94 88 PRO A O 1
ATOM 690 N N . PHE A 1 89 ? -24.281 -12.906 -1.352 1 82.12 89 PHE A N 1
ATOM 691 C CA . PHE A 1 89 ? -23.844 -12.188 -2.539 1 82.12 89 PHE A CA 1
ATOM 692 C C . PHE A 1 89 ? -23.766 -13.117 -3.742 1 82.12 89 PHE A C 1
ATOM 694 O O . PHE A 1 89 ? -23.578 -14.328 -3.586 1 82.12 89 PHE A O 1
ATOM 701 N N . ALA A 1 90 ? -24 -12.617 -4.914 1 86.25 90 ALA A N 1
ATOM 702 C CA . ALA A 1 90 ? -24.031 -13.359 -6.172 1 86.25 90 ALA A CA 1
ATOM 703 C C . ALA A 1 90 ? -22.719 -13.188 -6.934 1 86.25 90 ALA A C 1
ATOM 705 O O . ALA A 1 90 ? -22.328 -14.062 -7.711 1 86.25 90 ALA A O 1
ATOM 706 N N . SER A 1 91 ? -22.109 -12.039 -6.723 1 90.06 91 SER A N 1
ATOM 707 C CA . SER A 1 91 ? -20.859 -11.742 -7.406 1 90.06 91 SER A CA 1
ATOM 708 C C . SER A 1 91 ? -20 -10.781 -6.59 1 90.06 91 SER A C 1
ATOM 710 O O . SER A 1 91 ? -20.453 -10.227 -5.586 1 90.06 91 SER A O 1
ATOM 712 N N . ILE A 1 92 ? -18.766 -10.688 -6.973 1 89.94 92 ILE A N 1
ATOM 713 C CA . ILE A 1 92 ? -17.844 -9.781 -6.309 1 89.94 92 ILE A CA 1
ATOM 714 C C . ILE A 1 92 ? -17.297 -8.773 -7.32 1 89.94 92 ILE A C 1
ATOM 716 O O . ILE A 1 92 ? -16.672 -9.156 -8.312 1 89.94 92 ILE A O 1
ATOM 720 N N . ALA A 1 93 ? -17.656 -7.562 -7.113 1 94.19 93 ALA A N 1
ATOM 721 C CA . ALA A 1 93 ? -16.969 -6.508 -7.852 1 94.19 93 ALA A CA 1
ATOM 722 C C . ALA A 1 93 ? -15.586 -6.227 -7.25 1 94.19 93 ALA A C 1
ATOM 724 O O . ALA A 1 93 ? -15.477 -5.91 -6.062 1 94.19 93 ALA A O 1
ATOM 725 N N . ALA A 1 94 ? -14.547 -6.398 -8.023 1 94.38 94 ALA A N 1
ATOM 726 C CA . ALA A 1 94 ? -13.18 -6.203 -7.539 1 94.38 94 ALA A CA 1
ATOM 727 C C . ALA A 1 94 ? -12.445 -5.168 -8.383 1 94.38 94 ALA A C 1
ATOM 729 O O . ALA A 1 94 ? -12.375 -5.293 -9.609 1 94.38 94 ALA A O 1
ATOM 730 N N . ASP A 1 95 ? -11.922 -4.16 -7.746 1 96.12 95 ASP A N 1
ATOM 731 C CA . ASP A 1 95 ? -11.133 -3.121 -8.398 1 96.12 95 ASP A CA 1
ATOM 732 C C . ASP A 1 95 ? -9.672 -3.18 -7.953 1 96.12 95 ASP A C 1
ATOM 734 O O . ASP A 1 95 ? -9.383 -3.586 -6.824 1 96.12 95 ASP A O 1
ATOM 738 N N . VAL A 1 96 ? -8.812 -2.826 -8.867 1 97.56 96 VAL A N 1
ATOM 739 C CA . VAL A 1 96 ? -7.379 -2.885 -8.617 1 97.56 96 VAL A CA 1
ATOM 740 C C . VAL A 1 96 ? -6.82 -1.471 -8.477 1 97.56 96 VAL A C 1
ATOM 742 O O . VAL A 1 96 ? -7.059 -0.614 -9.328 1 97.56 96 VAL A O 1
ATOM 745 N N . TYR A 1 97 ? -6.105 -1.268 -7.422 1 97.62 97 TYR A N 1
ATOM 746 C CA . TYR A 1 97 ? -5.508 0.025 -7.105 1 97.62 97 TYR A CA 1
ATOM 747 C C . TYR A 1 97 ? -3.998 -0.097 -6.941 1 97.62 97 TYR A C 1
ATOM 749 O O . TYR A 1 97 ? -3.482 -1.186 -6.68 1 97.62 97 TYR A O 1
ATOM 757 N N . GLY A 1 98 ? -3.242 1.031 -7.078 1 96.62 98 GLY A N 1
ATOM 758 C CA . GLY A 1 98 ? -1.815 1.089 -6.801 1 96.62 98 GLY A CA 1
ATOM 759 C C . GLY A 1 98 ? -0.959 0.705 -7.992 1 96.62 98 GLY A C 1
ATOM 760 O O . GLY A 1 98 ? -0.228 1.538 -8.531 1 96.62 98 GLY A O 1
ATOM 761 N N . SER A 1 99 ? -1.13 -0.551 -8.422 1 97.31 99 SER A N 1
ATOM 762 C CA . SER A 1 99 ? -0.386 -1.055 -9.57 1 97.31 99 SER A CA 1
ATOM 763 C C . SER A 1 99 ? -1.115 -2.217 -10.234 1 97.31 99 SER A C 1
ATOM 765 O O . SER A 1 99 ? -1.85 -2.955 -9.578 1 97.31 99 SER A O 1
ATOM 767 N N . ILE A 1 100 ? -0.805 -2.342 -11.461 1 96.81 100 ILE A N 1
ATOM 768 C CA . ILE A 1 100 ? -1.313 -3.5 -12.188 1 96.81 100 ILE A CA 1
ATOM 769 C C . ILE A 1 100 ? -0.526 -4.746 -11.789 1 96.81 100 ILE A C 1
ATOM 771 O O . ILE A 1 100 ? 0.643 -4.656 -11.406 1 96.81 100 ILE A O 1
ATOM 775 N N . VAL A 1 101 ? -1.154 -5.832 -11.844 1 96.31 101 VAL A N 1
ATOM 776 C CA . VAL A 1 101 ? -0.482 -7.113 -11.656 1 96.31 101 VAL A CA 1
ATOM 777 C C . VAL A 1 101 ? -0.759 -8.023 -12.852 1 96.31 101 VAL A C 1
ATOM 779 O O . VAL A 1 101 ? -1.866 -8.023 -13.398 1 96.31 101 VAL A O 1
ATOM 782 N N . ASP A 1 102 ? 0.279 -8.719 -13.195 1 94.69 102 ASP A N 1
ATOM 783 C CA . ASP A 1 102 ? 0.121 -9.602 -14.352 1 94.69 102 ASP A CA 1
ATOM 784 C C . ASP A 1 102 ? 0.297 -11.062 -13.953 1 94.69 102 ASP A C 1
ATOM 786 O O . ASP A 1 102 ? 0.432 -11.375 -12.766 1 94.69 102 ASP A O 1
ATOM 790 N N . THR A 1 103 ? 0.24 -11.906 -14.922 1 94.44 103 THR A N 1
ATOM 791 C CA . THR A 1 103 ? 0.262 -13.336 -14.664 1 94.44 103 THR A CA 1
ATOM 792 C C . THR A 1 103 ? 1.645 -13.789 -14.203 1 94.44 103 THR A C 1
ATOM 794 O O . THR A 1 103 ? 1.772 -14.781 -13.484 1 94.44 103 THR A O 1
ATOM 797 N N . SER A 1 104 ? 2.699 -13.102 -14.602 1 93.19 104 SER A N 1
ATOM 798 C CA . SER A 1 104 ? 4.027 -13.406 -14.078 1 93.19 104 SER A CA 1
ATOM 799 C C . SER A 1 104 ? 4.133 -13.055 -12.594 1 93.19 104 SER A C 1
ATOM 801 O O . SER A 1 104 ? 4.773 -13.781 -11.828 1 93.19 104 SER A O 1
ATOM 803 N N . ASP A 1 105 ? 3.547 -11.961 -12.211 1 95.38 105 ASP A N 1
ATOM 804 C CA . ASP A 1 105 ? 3.479 -11.609 -10.797 1 95.38 105 ASP A CA 1
ATOM 805 C C . ASP A 1 105 ? 2.734 -12.672 -10 1 95.38 105 ASP A C 1
ATOM 807 O O . ASP A 1 105 ? 3.156 -13.039 -8.898 1 95.38 105 ASP A O 1
ATOM 811 N N . ARG A 1 106 ? 1.641 -13.094 -10.531 1 94.25 106 ARG A N 1
ATOM 812 C CA . ARG A 1 106 ? 0.861 -14.148 -9.883 1 94.25 106 ARG A CA 1
ATOM 813 C C . ARG A 1 106 ? 1.701 -15.398 -9.672 1 94.25 106 ARG A C 1
ATOM 815 O O . ARG A 1 106 ? 1.619 -16.031 -8.617 1 94.25 106 ARG A O 1
ATOM 822 N N . HIS A 1 107 ? 2.434 -15.719 -10.68 1 93.31 107 HIS A N 1
ATOM 823 C CA . HIS A 1 107 ? 3.268 -16.906 -10.578 1 93.31 107 HIS A CA 1
ATOM 824 C C . HIS A 1 107 ? 4.324 -16.75 -9.484 1 93.31 107 HIS A C 1
ATOM 826 O O . HIS A 1 107 ? 4.656 -17.719 -8.797 1 93.31 107 HIS A O 1
ATOM 832 N N . VAL A 1 108 ? 4.875 -15.578 -9.398 1 94.75 108 VAL A N 1
ATOM 833 C CA . VAL A 1 108 ? 5.812 -15.312 -8.312 1 94.75 108 VAL A CA 1
ATOM 834 C C . VAL A 1 108 ? 5.121 -15.531 -6.965 1 94.75 108 VAL A C 1
ATOM 836 O O . VAL A 1 108 ? 5.672 -16.188 -6.078 1 94.75 108 VAL A O 1
ATOM 839 N N . LEU A 1 109 ? 3.963 -15.008 -6.848 1 94.75 109 LEU A N 1
ATOM 840 C CA . LEU A 1 109 ? 3.18 -15.156 -5.625 1 94.75 109 LEU A CA 1
ATOM 841 C C . LEU A 1 109 ? 2.895 -16.625 -5.328 1 94.75 109 LEU A C 1
ATOM 843 O O . LEU A 1 109 ? 3.115 -17.094 -4.211 1 94.75 109 LEU A O 1
ATOM 847 N N . ASP A 1 110 ? 2.455 -17.375 -6.312 1 91.56 110 ASP A N 1
ATOM 848 C CA . ASP A 1 110 ? 2.193 -18.797 -6.176 1 91.56 110 ASP A CA 1
ATOM 849 C C . ASP A 1 110 ? 3.457 -19.547 -5.77 1 91.56 110 ASP A C 1
ATOM 851 O O . ASP A 1 110 ? 3.402 -20.469 -4.938 1 91.56 110 ASP A O 1
ATOM 855 N N . SER A 1 111 ? 4.527 -19.172 -6.371 1 92.06 111 SER A N 1
ATOM 856 C CA . SER A 1 111 ? 5.797 -19.844 -6.117 1 92.06 111 SER A CA 1
ATOM 857 C C . SER A 1 111 ? 6.285 -19.578 -4.699 1 92.06 111 SER A C 1
ATOM 859 O O . SER A 1 111 ? 6.828 -20.469 -4.047 1 92.06 111 SER A O 1
ATOM 861 N N . ILE A 1 112 ? 6.133 -18.375 -4.254 1 93.88 112 ILE A N 1
ATOM 862 C CA . ILE A 1 112 ? 6.488 -18.031 -2.885 1 93.88 112 ILE A CA 1
ATOM 863 C C . ILE A 1 112 ? 5.699 -18.891 -1.906 1 93.88 112 ILE A C 1
ATOM 865 O O . ILE A 1 112 ? 6.27 -19.469 -0.974 1 93.88 112 ILE A O 1
ATOM 869 N N . ILE A 1 113 ? 4.445 -19.047 -2.152 1 90.75 113 ILE A N 1
ATOM 870 C CA . ILE A 1 113 ? 3.574 -19.812 -1.273 1 90.75 113 ILE A CA 1
ATOM 871 C C . ILE A 1 113 ? 3.936 -21.297 -1.359 1 90.75 113 ILE A C 1
ATOM 873 O O . ILE A 1 113 ? 3.922 -22 -0.349 1 90.75 113 ILE A O 1
ATOM 877 N N . ALA A 1 114 ? 4.297 -21.703 -2.506 1 88.06 114 ALA A N 1
ATOM 878 C CA . ALA A 1 114 ? 4.562 -23.125 -2.744 1 88.06 114 ALA A CA 1
ATOM 879 C C . ALA A 1 114 ? 5.852 -23.562 -2.055 1 88.06 114 ALA A C 1
ATOM 881 O O . ALA A 1 114 ? 5.906 -24.625 -1.444 1 88.06 114 ALA A O 1
ATOM 882 N N . ILE A 1 115 ? 6.859 -22.766 -2.078 1 88.94 115 ILE A N 1
ATOM 883 C CA . ILE A 1 115 ? 8.164 -23.25 -1.629 1 88.94 115 ILE A CA 1
ATOM 884 C C . ILE A 1 115 ? 8.5 -22.625 -0.272 1 88.94 115 ILE A C 1
ATOM 886 O O . ILE A 1 115 ? 9.398 -23.094 0.425 1 88.94 115 ILE A O 1
ATOM 890 N N . GLY A 1 116 ? 7.883 -21.484 -0.017 1 91.38 116 GLY A N 1
ATOM 891 C CA . GLY A 1 116 ? 8.211 -20.781 1.21 1 91.38 116 GLY A CA 1
ATOM 892 C C . GLY A 1 116 ? 7.871 -21.562 2.463 1 91.38 116 GLY A C 1
ATOM 893 O O . GLY A 1 116 ? 6.887 -22.312 2.488 1 91.38 116 GLY A O 1
ATOM 894 N N . LYS A 1 117 ? 8.703 -21.406 3.418 1 89.31 117 LYS A N 1
ATOM 895 C CA . LYS A 1 117 ? 8.391 -21.938 4.742 1 89.31 117 LYS A CA 1
ATOM 896 C C . LYS A 1 117 ? 7.551 -20.953 5.547 1 89.31 117 LYS A C 1
ATOM 898 O O . LYS A 1 117 ? 8.055 -19.906 5.965 1 89.31 117 LYS A O 1
ATOM 903 N N . MET A 1 118 ? 6.375 -21.266 5.68 1 89.81 118 MET A N 1
ATOM 904 C CA . MET A 1 118 ? 5.48 -20.359 6.41 1 89.81 118 MET A CA 1
ATOM 905 C C . MET A 1 118 ? 5.863 -20.297 7.883 1 89.81 118 MET A C 1
ATOM 907 O O . MET A 1 118 ? 6.055 -21.328 8.531 1 89.81 118 MET A O 1
ATOM 911 N N . LEU A 1 119 ? 5.941 -19.125 8.375 1 89.06 119 LEU A N 1
ATOM 912 C CA . LEU A 1 119 ? 6.223 -18.906 9.789 1 89.06 119 LEU A CA 1
ATOM 913 C C . LEU A 1 119 ? 4.934 -18.891 10.602 1 89.06 119 LEU A C 1
ATOM 915 O O . LEU A 1 119 ? 3.953 -18.266 10.211 1 89.06 119 LEU A O 1
ATOM 919 N N . PRO A 1 120 ? 4.91 -19.641 11.688 1 85.69 120 PRO A N 1
ATOM 920 C CA . PRO A 1 120 ? 3.703 -19.625 12.516 1 85.69 120 PRO A CA 1
ATOM 921 C C . PRO A 1 120 ? 3.352 -18.234 13.039 1 85.69 120 PRO A C 1
ATOM 923 O O . PRO A 1 120 ? 4.219 -17.531 13.57 1 85.69 120 PRO A O 1
ATOM 926 N N . GLN A 1 121 ? 2.113 -17.906 12.953 1 83.38 121 GLN A N 1
ATOM 927 C CA . GLN A 1 121 ? 1.668 -16.578 13.312 1 83.38 121 GLN A CA 1
ATOM 928 C C . GLN A 1 121 ? 1.898 -16.297 14.797 1 83.38 121 GLN A C 1
ATOM 930 O O . GLN A 1 121 ? 2.258 -15.172 15.172 1 83.38 121 GLN A O 1
ATOM 935 N N . GLU A 1 122 ? 1.699 -17.281 15.625 1 79.06 122 GLU A N 1
ATOM 936 C CA . GLU A 1 122 ? 1.868 -17.109 17.062 1 79.06 122 GLU A CA 1
ATOM 937 C C . GLU A 1 122 ? 3.324 -16.844 17.422 1 79.06 122 GLU A C 1
ATOM 939 O O . GLU A 1 122 ? 3.609 -16.125 18.391 1 79.06 122 GLU A O 1
ATOM 944 N N . LEU A 1 123 ? 4.168 -17.344 16.609 1 81.94 123 LEU A N 1
ATOM 945 C CA . LEU A 1 123 ? 5.594 -17.141 16.844 1 81.94 123 LEU A CA 1
ATOM 946 C C . LEU A 1 123 ? 6.02 -15.742 16.391 1 81.94 123 LEU A C 1
ATOM 948 O O . LEU A 1 123 ? 6.723 -15.039 17.109 1 81.94 123 LEU A O 1
ATOM 952 N N . VAL A 1 124 ? 5.57 -15.383 15.227 1 86 124 VAL A N 1
ATOM 953 C CA . VAL A 1 124 ? 6.113 -14.172 14.609 1 86 124 VAL A CA 1
ATOM 954 C C . VAL A 1 124 ? 5.562 -12.938 15.328 1 86 124 VAL A C 1
ATOM 956 O O . VAL A 1 124 ? 6.207 -11.891 15.344 1 86 124 VAL A O 1
ATOM 959 N N . ARG A 1 125 ? 4.445 -12.961 15.891 1 81.94 125 ARG A N 1
ATOM 960 C CA . ARG A 1 125 ? 3.801 -11.797 16.469 1 81.94 125 ARG A CA 1
ATOM 961 C C . ARG A 1 125 ? 4.543 -11.328 17.719 1 81.94 125 ARG A C 1
ATOM 963 O O . ARG A 1 125 ? 4.504 -10.141 18.062 1 81.94 125 ARG A O 1
ATOM 970 N N . ASN A 1 126 ? 5.223 -12.234 18.375 1 81.19 126 ASN A N 1
ATOM 971 C CA . ASN A 1 126 ? 5.836 -11.883 19.656 1 81.19 126 ASN A CA 1
ATOM 972 C C . ASN A 1 126 ? 7.359 -11.836 19.547 1 81.19 126 ASN A C 1
ATOM 974 O O . ASN A 1 126 ? 8.055 -11.891 20.562 1 81.19 126 ASN A O 1
ATOM 978 N N . GLN A 1 127 ? 7.77 -11.711 18.312 1 90.12 127 GLN A N 1
ATOM 979 C CA . GLN A 1 127 ? 9.219 -11.742 18.125 1 90.12 127 GLN A CA 1
ATOM 980 C C . GLN A 1 127 ? 9.68 -10.609 17.219 1 90.12 127 GLN A C 1
ATOM 982 O O . GLN A 1 127 ? 8.922 -10.133 16.375 1 90.12 127 GLN A O 1
ATOM 987 N N . THR A 1 128 ? 10.828 -10.172 17.531 1 93.75 128 THR A N 1
ATOM 988 C CA . THR A 1 128 ? 11.453 -9.211 16.625 1 93.75 128 THR A CA 1
ATOM 989 C C . THR A 1 128 ? 11.859 -9.883 15.32 1 93.75 128 THR A C 1
ATOM 991 O O . THR A 1 128 ? 11.922 -11.109 15.234 1 93.75 128 THR A O 1
ATOM 994 N N . LEU A 1 129 ? 12.094 -9.094 14.336 1 95.75 129 LEU A N 1
ATOM 995 C CA . LEU A 1 129 ? 12.586 -9.609 13.062 1 95.75 129 LEU A CA 1
ATOM 996 C C . LEU A 1 129 ? 13.852 -10.438 13.258 1 95.75 129 LEU A C 1
ATOM 998 O O . LEU A 1 129 ? 13.984 -11.523 12.703 1 95.75 129 LEU A O 1
ATOM 1002 N N . GLY A 1 130 ? 14.766 -9.914 14.07 1 95.94 130 GLY A N 1
ATOM 1003 C CA . GLY A 1 130 ? 16 -10.625 14.352 1 95.94 130 GLY A CA 1
ATOM 1004 C C . GLY A 1 130 ? 15.781 -11.984 14.977 1 95.94 130 GLY A C 1
ATOM 1005 O O . GLY A 1 130 ? 16.406 -12.969 14.57 1 95.94 130 GLY A O 1
ATOM 1006 N N . ASN A 1 131 ? 14.867 -12.047 15.922 1 94.12 131 ASN A N 1
ATOM 1007 C CA . ASN A 1 131 ? 14.555 -13.312 16.578 1 94.12 131 ASN A CA 1
ATOM 1008 C C . ASN A 1 131 ? 14.016 -14.336 15.578 1 94.12 131 ASN A C 1
ATOM 1010 O O . ASN A 1 131 ? 14.32 -15.531 15.68 1 94.12 131 ASN A O 1
ATOM 1014 N N . ILE A 1 132 ? 13.234 -13.891 14.688 1 94.62 132 ILE A N 1
ATOM 1015 C CA . ILE A 1 132 ? 12.625 -14.797 13.719 1 94.62 132 ILE A CA 1
ATOM 1016 C C . ILE A 1 132 ? 13.695 -15.32 12.758 1 94.62 132 ILE A C 1
ATOM 1018 O O . ILE A 1 132 ? 13.688 -16.5 12.398 1 94.62 132 ILE A O 1
ATOM 1022 N N . ILE A 1 133 ? 14.578 -14.414 12.328 1 95.81 133 ILE A N 1
ATOM 1023 C CA . ILE A 1 133 ? 15.672 -14.844 11.453 1 95.81 133 ILE A CA 1
ATOM 1024 C C . ILE A 1 133 ? 16.531 -15.867 12.18 1 95.81 133 ILE A C 1
ATOM 1026 O O . ILE A 1 133 ? 16.875 -16.922 11.625 1 95.81 133 ILE A O 1
ATOM 1030 N N . GLU A 1 134 ? 16.844 -15.609 13.422 1 94 134 GLU A N 1
ATOM 1031 C CA . GLU A 1 134 ? 17.656 -16.531 14.219 1 94 134 GLU A CA 1
ATOM 1032 C C . GLU A 1 134 ? 16.938 -17.859 14.414 1 94 134 GLU A C 1
ATOM 1034 O O . GLU A 1 134 ? 17.578 -18.922 14.398 1 94 134 GLU A O 1
ATOM 1039 N N . TYR A 1 135 ? 15.703 -17.719 14.586 1 91.62 135 TYR A N 1
ATOM 1040 C CA . TYR A 1 135 ? 14.891 -18.922 14.688 1 91.62 135 TYR A CA 1
ATOM 1041 C C . TYR A 1 135 ? 15.008 -19.766 13.43 1 91.62 135 TYR A C 1
ATOM 1043 O O . TYR A 1 135 ? 15.219 -20.984 13.5 1 91.62 135 TYR A O 1
ATOM 1051 N N . TYR A 1 136 ? 14.836 -19.172 12.344 1 92.06 136 TYR A N 1
ATOM 1052 C CA . TYR A 1 136 ? 14.953 -19.859 11.062 1 92.06 136 TYR A CA 1
ATOM 1053 C C . TYR A 1 136 ? 16.328 -20.5 10.914 1 92.06 136 TYR A C 1
ATOM 1055 O O . TYR A 1 136 ? 16.453 -21.641 10.477 1 92.06 136 TYR A O 1
ATOM 1063 N N . VAL A 1 137 ? 17.344 -19.766 11.25 1 93.25 137 VAL A N 1
ATOM 1064 C CA . VAL A 1 137 ? 18.734 -20.234 11.164 1 93.25 137 VAL A CA 1
ATOM 1065 C C . VAL A 1 137 ? 18.922 -21.469 12.039 1 93.25 137 VAL A C 1
ATOM 1067 O O . VAL A 1 137 ? 19.531 -22.453 11.625 1 93.25 137 VAL A O 1
ATOM 1070 N N . THR A 1 138 ? 18.391 -21.359 13.211 1 92.06 138 THR A N 1
ATOM 1071 C CA . THR A 1 138 ? 18.484 -22.469 14.148 1 92.06 138 THR A CA 1
ATOM 1072 C C . THR A 1 138 ? 17.797 -23.719 13.594 1 92.06 138 THR A C 1
ATOM 1074 O O . THR A 1 138 ? 18.328 -24.812 13.703 1 92.06 138 THR A O 1
ATOM 1077 N N . LEU A 1 139 ? 16.688 -23.5 13.008 1 89.38 139 LEU A N 1
ATOM 1078 C CA . LEU A 1 139 ? 15.945 -24.625 12.43 1 89.38 139 LEU A CA 1
ATOM 1079 C C . LEU A 1 139 ? 16.719 -25.266 11.297 1 89.38 139 LEU A C 1
ATOM 1081 O O . LEU A 1 139 ? 16.781 -26.5 11.195 1 89.38 139 LEU A O 1
ATOM 1085 N N . GLU A 1 140 ? 17.234 -24.5 10.453 1 90.06 140 GLU A N 1
ATOM 1086 C CA . GLU A 1 140 ? 18 -25 9.32 1 90.06 140 GLU A CA 1
ATOM 1087 C C . GLU A 1 140 ? 19.234 -25.766 9.789 1 90.06 140 GLU A C 1
ATOM 1089 O O . GLU A 1 140 ? 19.562 -26.828 9.242 1 90.06 140 GLU A O 1
ATOM 1094 N N . ASN A 1 141 ? 19.906 -25.266 10.797 1 92.75 141 ASN A N 1
ATOM 1095 C CA . ASN A 1 141 ? 21.109 -25.891 11.297 1 92.75 141 ASN A CA 1
ATOM 1096 C C . ASN A 1 141 ? 20.797 -27.156 12.086 1 92.75 141 ASN A C 1
ATOM 1098 O O . ASN A 1 141 ? 21.656 -28.047 12.211 1 92.75 141 ASN A O 1
ATOM 1102 N N . LYS A 1 142 ? 19.672 -27.234 12.664 1 89.06 142 LYS A N 1
ATOM 1103 C CA . LYS A 1 142 ? 19.25 -28.469 13.305 1 89.06 142 LYS A CA 1
ATOM 1104 C C . LYS A 1 142 ? 19.047 -29.578 12.273 1 89.06 142 LYS A C 1
ATOM 1106 O O . LYS A 1 142 ? 19.328 -30.75 12.555 1 89.06 142 LYS A O 1
ATOM 1111 N N . ARG A 1 143 ? 18.5 -29.172 11.141 1 87.06 143 ARG A N 1
ATOM 1112 C CA . ARG A 1 143 ? 18.281 -30.125 10.055 1 87.06 143 ARG A CA 1
ATOM 1113 C C . ARG A 1 143 ? 19.594 -30.5 9.383 1 87.06 143 ARG A C 1
ATOM 1115 O O . ARG A 1 143 ? 19.828 -31.672 9.078 1 87.06 143 ARG A O 1
ATOM 1122 N N . ASN A 1 144 ? 20.422 -29.484 9.094 1 91.06 144 ASN A N 1
ATOM 1123 C CA . ASN A 1 144 ? 21.734 -29.656 8.469 1 91.06 144 ASN A CA 1
ATOM 1124 C C . ASN A 1 144 ? 22.781 -28.734 9.117 1 91.06 144 ASN A C 1
ATOM 1126 O O . ASN A 1 144 ? 22.984 -27.609 8.672 1 91.06 144 ASN A O 1
ATOM 1130 N N . PRO A 1 145 ? 23.469 -29.312 10.109 1 92.69 145 PRO A N 1
ATOM 1131 C CA . PRO A 1 145 ? 24.406 -28.5 10.875 1 92.69 145 PRO A CA 1
ATOM 1132 C C . PRO A 1 145 ? 25.391 -27.734 9.984 1 92.69 145 PRO A C 1
ATOM 1134 O O . PRO A 1 145 ? 25.984 -28.312 9.078 1 92.69 145 PRO A O 1
ATOM 1137 N N . GLY A 1 146 ? 25.516 -26.469 10.219 1 91.25 146 GLY A N 1
ATOM 1138 C CA . GLY A 1 146 ? 26.469 -25.625 9.508 1 91.25 146 GLY A CA 1
ATOM 1139 C C . GLY A 1 146 ? 25.938 -25.125 8.172 1 91.25 146 GLY A C 1
ATOM 1140 O O . GLY A 1 146 ? 26.656 -24.438 7.449 1 91.25 146 GLY A O 1
ATOM 1141 N N . SER A 1 147 ? 24.703 -25.438 7.91 1 91.94 147 SER A N 1
ATOM 1142 C CA . SER A 1 147 ? 24.156 -25.109 6.602 1 91.94 147 SER A CA 1
ATOM 1143 C C . SER A 1 147 ? 23.766 -23.641 6.52 1 91.94 147 SER A C 1
ATOM 1145 O O . SER A 1 147 ? 23.594 -23.094 5.426 1 91.94 147 SER A O 1
ATOM 1147 N N . PHE A 1 148 ? 23.656 -23.016 7.688 1 94.44 148 PHE A N 1
ATOM 1148 C CA . PHE A 1 148 ? 23.234 -21.625 7.684 1 94.44 148 PHE A CA 1
ATOM 1149 C C . PHE A 1 148 ? 24.078 -20.797 8.641 1 94.44 148 PHE A C 1
ATOM 1151 O O . PHE A 1 148 ? 24.125 -21.094 9.844 1 94.44 148 PHE A O 1
ATOM 1158 N N . ASN A 1 149 ? 24.75 -19.812 8.109 1 93.31 149 ASN A N 1
ATOM 1159 C CA . ASN A 1 149 ? 25.516 -18.844 8.859 1 93.31 149 ASN A CA 1
ATOM 1160 C C . ASN A 1 149 ? 25 -17.422 8.648 1 93.31 149 ASN A C 1
ATOM 1162 O O . ASN A 1 149 ? 25.078 -16.891 7.539 1 93.31 149 ASN A O 1
ATOM 1166 N N . PHE A 1 150 ? 24.5 -16.875 9.727 1 93.25 150 PHE A N 1
ATOM 1167 C CA . PHE A 1 150 ? 23.891 -15.555 9.617 1 93.25 150 PHE A CA 1
ATOM 1168 C C . PHE A 1 150 ? 24.656 -14.539 10.445 1 93.25 150 PHE A C 1
ATOM 1170 O O . PHE A 1 150 ? 25.062 -14.828 11.578 1 93.25 150 PHE A O 1
ATOM 1177 N N . ASP A 1 151 ? 24.938 -13.367 9.828 1 89.62 151 ASP A N 1
ATOM 1178 C CA . ASP A 1 151 ? 25.516 -12.195 10.469 1 89.62 151 ASP A CA 1
ATOM 1179 C C . ASP A 1 151 ? 24.781 -10.922 10.055 1 89.62 151 ASP A C 1
ATOM 1181 O O . ASP A 1 151 ? 24.828 -10.523 8.891 1 89.62 151 ASP A O 1
ATOM 1185 N N . ASN A 1 152 ? 24.156 -10.359 11.008 1 89.19 152 ASN A N 1
ATOM 1186 C CA . ASN A 1 152 ? 23.328 -9.18 10.758 1 89.19 152 ASN A CA 1
ATOM 1187 C C . ASN A 1 152 ? 24.141 -8.047 10.133 1 89.19 152 ASN A C 1
ATOM 1189 O O . ASN A 1 152 ? 23.594 -7.176 9.469 1 89.19 152 ASN A O 1
ATOM 1193 N N . SER A 1 153 ? 25.375 -7.996 10.383 1 83.19 153 SER A N 1
ATOM 1194 C CA . SER A 1 153 ? 26.234 -6.938 9.844 1 83.19 153 SER A CA 1
ATOM 1195 C C . SER A 1 153 ? 26.25 -6.977 8.32 1 83.19 153 SER A C 1
ATOM 1197 O O . SER A 1 153 ? 26.531 -5.961 7.672 1 83.19 153 SER A O 1
ATOM 1199 N N . PHE A 1 154 ? 25.859 -8.117 7.781 1 81.31 154 PHE A N 1
ATOM 1200 C CA . PHE A 1 154 ? 25.891 -8.266 6.328 1 81.31 154 PHE A CA 1
ATOM 1201 C C . PHE A 1 154 ? 24.484 -8.195 5.75 1 81.31 154 PHE A C 1
ATOM 1203 O O . PHE A 1 154 ? 24.281 -8.422 4.555 1 81.31 154 PHE A O 1
ATOM 1210 N N . SER A 1 155 ? 23.578 -7.918 6.609 1 80.94 155 SER A N 1
ATOM 1211 C CA . SER A 1 155 ? 22.203 -7.773 6.121 1 80.94 155 SER A CA 1
ATOM 1212 C C . SER A 1 155 ? 22.016 -6.449 5.391 1 80.94 155 SER A C 1
ATOM 1214 O O . SER A 1 155 ? 22.797 -5.512 5.578 1 80.94 155 SER A O 1
ATOM 1216 N N . CYS A 1 156 ? 21 -6.461 4.57 1 76.94 156 CYS A N 1
ATOM 1217 C CA . CYS A 1 156 ? 20.625 -5.219 3.908 1 76.94 156 CYS A CA 1
ATOM 1218 C C . CYS A 1 156 ? 20.141 -4.184 4.922 1 76.94 156 CYS A C 1
ATOM 1220 O O . CYS A 1 156 ? 19.766 -4.531 6.043 1 76.94 156 CYS A O 1
ATOM 1222 N N . SER A 1 157 ? 20.156 -2.9 4.527 1 73.75 157 SER A N 1
ATOM 1223 C CA . SER A 1 157 ? 19.812 -1.797 5.414 1 73.75 157 SER A CA 1
ATOM 1224 C C . SER A 1 157 ? 18.375 -1.93 5.922 1 73.75 157 SER A C 1
ATOM 1226 O O . SER A 1 157 ? 18.078 -1.59 7.07 1 73.75 157 SER A O 1
ATOM 1228 N N . GLU A 1 158 ? 17.531 -2.449 5.082 1 75.94 158 GLU A N 1
ATOM 1229 C CA . GLU A 1 158 ? 16.125 -2.613 5.469 1 75.94 158 GLU A CA 1
ATOM 1230 C C . GLU A 1 158 ? 15.992 -3.582 6.637 1 75.94 158 GLU A C 1
ATOM 1232 O O . GLU A 1 158 ? 15.25 -3.316 7.586 1 75.94 158 GLU A O 1
ATOM 1237 N N . THR A 1 159 ? 16.703 -4.613 6.516 1 85.94 159 THR A N 1
ATOM 1238 C CA . THR A 1 159 ? 16.656 -5.625 7.562 1 85.94 159 THR A CA 1
ATOM 1239 C C . THR A 1 159 ? 17.375 -5.133 8.82 1 85.94 159 THR A C 1
ATOM 1241 O O . THR A 1 159 ? 16.906 -5.352 9.938 1 85.94 159 THR A O 1
ATOM 1244 N N . LYS A 1 160 ? 18.438 -4.43 8.664 1 83.44 160 LYS A N 1
ATOM 1245 C CA . LYS A 1 160 ? 19.188 -3.898 9.805 1 83.44 160 LYS A CA 1
ATOM 1246 C C . LYS A 1 160 ? 18.344 -2.893 10.594 1 83.44 160 LYS A C 1
ATOM 1248 O O . LYS A 1 160 ? 18.328 -2.928 11.82 1 83.44 160 LYS A O 1
ATOM 1253 N N . ALA A 1 161 ? 17.688 -2.084 9.828 1 80.25 161 ALA A N 1
ATOM 1254 C CA . ALA A 1 161 ? 16.906 -1.015 10.453 1 80.25 161 ALA A CA 1
ATOM 1255 C C . ALA A 1 161 ? 15.734 -1.581 11.25 1 80.25 161 ALA A C 1
ATOM 1257 O O . ALA A 1 161 ? 15.281 -0.967 12.219 1 80.25 161 ALA A O 1
ATOM 1258 N N . LYS A 1 162 ? 15.352 -2.803 10.891 1 88.81 162 LYS A N 1
ATOM 1259 C CA . LYS A 1 162 ? 14.156 -3.371 11.508 1 88.81 162 LYS A CA 1
ATOM 1260 C C . LYS A 1 162 ? 14.508 -4.586 12.359 1 88.81 162 LYS A C 1
ATOM 1262 O O . LYS A 1 162 ? 13.617 -5.238 12.914 1 88.81 162 LYS A O 1
ATOM 1267 N N . PHE A 1 163 ? 15.758 -4.832 12.547 1 92.25 163 PHE A N 1
ATOM 1268 C CA . PHE A 1 163 ? 16.234 -6.07 13.156 1 92.25 163 PHE A CA 1
ATOM 1269 C C . PHE A 1 163 ? 15.648 -6.242 14.555 1 92.25 163 PHE A C 1
ATOM 1271 O O . PHE A 1 163 ? 15.258 -7.348 14.938 1 92.25 163 PHE A O 1
ATOM 1278 N N . ASN A 1 164 ? 15.531 -5.188 15.297 1 91.12 164 ASN A N 1
ATOM 1279 C CA . ASN A 1 164 ? 15.07 -5.262 16.688 1 91.12 164 ASN A CA 1
ATOM 1280 C C . ASN A 1 164 ? 13.617 -4.812 16.812 1 91.12 164 ASN A C 1
ATOM 1282 O O . ASN A 1 164 ? 13.164 -4.496 17.906 1 91.12 164 ASN A O 1
ATOM 1286 N N . GLU A 1 165 ? 12.93 -4.777 15.703 1 90.5 165 GLU A N 1
ATOM 1287 C CA . GLU A 1 165 ? 11.547 -4.305 15.703 1 90.5 165 GLU A CA 1
ATOM 1288 C C . GLU A 1 165 ? 10.562 -5.461 15.539 1 90.5 165 GLU A C 1
ATOM 1290 O O . GLU A 1 165 ? 10.891 -6.477 14.922 1 90.5 165 GLU A O 1
ATOM 1295 N N . TYR A 1 166 ? 9.383 -5.328 16.141 1 92.06 166 TYR A N 1
ATOM 1296 C CA . TYR A 1 166 ? 8.266 -6.246 15.969 1 92.06 166 TYR A CA 1
ATOM 1297 C C . TYR A 1 166 ? 7.461 -5.895 14.719 1 92.06 166 TYR A C 1
ATOM 1299 O O . TYR A 1 166 ? 6.457 -5.18 14.805 1 92.06 166 TYR A O 1
ATOM 1307 N N . VAL A 1 167 ? 7.82 -6.449 13.609 1 92.94 167 VAL A N 1
ATOM 1308 C CA . VAL A 1 167 ? 7.359 -5.926 12.328 1 92.94 167 VAL A CA 1
ATOM 1309 C C . VAL A 1 167 ? 6.203 -6.773 11.805 1 92.94 167 VAL A C 1
ATOM 1311 O O . VAL A 1 167 ? 5.594 -6.445 10.781 1 92.94 167 VAL A O 1
ATOM 1314 N N . PHE A 1 168 ? 5.809 -7.816 12.469 1 93 168 PHE A N 1
ATOM 1315 C CA . PHE A 1 168 ? 4.879 -8.789 11.906 1 93 168 PHE A CA 1
ATOM 1316 C C . PHE A 1 168 ? 3.461 -8.539 12.406 1 93 168 PHE A C 1
ATOM 1318 O O . PHE A 1 168 ? 3.27 -8.125 13.555 1 93 168 PHE A O 1
ATOM 1325 N N . SER A 1 169 ? 2.482 -8.727 11.594 1 91.44 169 SER A N 1
ATOM 1326 C CA . SER A 1 169 ? 1.066 -8.641 11.938 1 91.44 169 SER A CA 1
ATOM 1327 C C . SER A 1 169 ? 0.275 -9.781 11.32 1 91.44 169 SER A C 1
ATOM 1329 O O . SER A 1 169 ? 0.708 -10.383 10.328 1 91.44 169 SER A O 1
ATOM 1331 N N . ASN A 1 170 ? -0.901 -10.047 11.781 1 90.44 170 ASN A N 1
ATOM 1332 C CA . ASN A 1 170 ? -1.74 -11.117 11.25 1 90.44 170 ASN A CA 1
ATOM 1333 C C . ASN A 1 170 ? -2.514 -10.656 10.016 1 90.44 170 ASN A C 1
ATOM 1335 O O . ASN A 1 170 ? -3.365 -11.391 9.508 1 90.44 170 ASN A O 1
ATOM 1339 N N . ASN A 1 171 ? -2.221 -9.477 9.633 1 92.19 171 ASN A N 1
ATOM 1340 C CA . ASN A 1 171 ? -2.742 -9.086 8.328 1 92.19 171 ASN A CA 1
ATOM 1341 C C . ASN A 1 171 ? -2.062 -9.852 7.199 1 92.19 171 ASN A C 1
ATOM 1343 O O . ASN A 1 171 ? -2.549 -9.852 6.066 1 92.19 171 ASN A O 1
ATOM 1347 N N . TYR A 1 172 ? -0.954 -10.484 7.57 1 93.5 172 TYR A N 1
ATOM 1348 C CA . TYR A 1 172 ? -0.168 -11.227 6.586 1 93.5 172 TYR A CA 1
ATOM 1349 C C . TYR A 1 172 ? 0.285 -12.562 7.148 1 93.5 172 TYR A C 1
ATOM 1351 O O . TYR A 1 172 ? 0.432 -12.719 8.359 1 93.5 172 TYR A O 1
ATOM 1359 N N . PHE A 1 173 ? 0.454 -13.516 6.281 1 92.94 173 PHE A N 1
ATOM 1360 C CA . PHE A 1 173 ? 1.168 -14.758 6.562 1 92.94 173 PHE A CA 1
ATOM 1361 C C . PHE A 1 173 ? 2.594 -14.695 6.027 1 92.94 173 PHE A C 1
ATOM 1363 O O . PHE A 1 173 ? 2.807 -14.516 4.828 1 92.94 173 PHE A O 1
ATOM 1370 N N . TYR A 1 174 ? 3.506 -14.883 6.906 1 94.94 174 TYR A N 1
ATOM 1371 C CA . TYR A 1 174 ? 4.898 -14.648 6.539 1 94.94 174 TYR A CA 1
ATOM 1372 C C . TYR A 1 174 ? 5.578 -15.945 6.117 1 94.94 174 TYR A C 1
ATOM 1374 O O . TYR A 1 174 ? 5.414 -16.984 6.77 1 94.94 174 TYR A O 1
ATOM 1382 N N . TYR A 1 175 ? 6.316 -15.852 5.051 1 94.38 175 TYR A N 1
ATOM 1383 C CA . TYR A 1 175 ? 7.07 -16.969 4.477 1 94.38 175 TYR A CA 1
ATOM 1384 C C . TYR A 1 175 ? 8.562 -16.641 4.426 1 94.38 175 TYR A C 1
ATOM 1386 O O . TYR A 1 175 ? 8.945 -15.523 4.082 1 94.38 175 TYR A O 1
ATOM 1394 N N . CYS A 1 176 ? 9.359 -17.562 4.809 1 95.44 176 CYS A N 1
ATOM 1395 C CA . CYS A 1 176 ? 10.789 -17.5 4.504 1 95.44 176 CYS A CA 1
ATOM 1396 C C . CYS A 1 176 ? 11.094 -18.234 3.201 1 95.44 176 CYS A C 1
ATOM 1398 O O . CYS A 1 176 ? 10.844 -19.438 3.088 1 95.44 176 CYS A O 1
ATOM 1400 N N . VAL A 1 177 ? 11.648 -17.547 2.312 1 95.69 177 VAL A N 1
ATOM 1401 C CA . VAL A 1 177 ? 11.812 -18.094 0.966 1 95.69 177 VAL A CA 1
ATOM 1402 C C . VAL A 1 177 ? 13.297 -18.156 0.615 1 95.69 177 VAL A C 1
ATOM 1404 O O . VAL A 1 177 ? 14.031 -17.172 0.791 1 95.69 177 VAL A O 1
ATOM 1407 N N . ASP A 1 178 ? 13.711 -19.266 0.138 1 93.81 178 ASP A N 1
ATOM 1408 C CA . ASP A 1 178 ? 15.055 -19.469 -0.403 1 93.81 178 ASP A CA 1
ATOM 1409 C C . ASP A 1 178 ? 15.117 -19.062 -1.875 1 93.81 178 ASP A C 1
ATOM 1411 O O . ASP A 1 178 ? 14.453 -19.672 -2.719 1 93.81 178 ASP A O 1
ATOM 1415 N N . ILE A 1 179 ? 15.984 -18.156 -2.16 1 93.19 179 ILE A N 1
ATOM 1416 C CA . ILE A 1 179 ? 16.047 -17.578 -3.494 1 93.19 179 ILE A CA 1
ATOM 1417 C C . ILE A 1 179 ? 16.547 -18.609 -4.492 1 93.19 179 ILE A C 1
ATOM 1419 O O . ILE A 1 179 ? 16.109 -18.641 -5.641 1 93.19 179 ILE A O 1
ATOM 1423 N N . ASP A 1 180 ? 17.391 -19.422 -4.09 1 88.75 180 ASP A N 1
ATOM 1424 C CA . ASP A 1 180 ? 17.953 -20.453 -4.973 1 88.75 180 ASP A CA 1
ATOM 1425 C C . ASP A 1 180 ? 16.891 -21.469 -5.363 1 88.75 180 ASP A C 1
ATOM 1427 O O . ASP A 1 180 ? 16.984 -22.109 -6.418 1 88.75 180 ASP A O 1
ATOM 1431 N N . LYS A 1 181 ? 15.945 -21.656 -4.57 1 88.94 181 LYS A N 1
ATOM 1432 C CA . LYS A 1 181 ? 14.852 -22.578 -4.867 1 88.94 181 LYS A CA 1
ATOM 1433 C C . LYS A 1 181 ? 13.734 -21.875 -5.633 1 88.94 181 LYS A C 1
ATOM 1435 O O . LYS A 1 181 ? 13 -22.516 -6.398 1 88.94 181 LYS A O 1
ATOM 1440 N N . LEU A 1 182 ? 13.602 -20.578 -5.387 1 92.69 182 LEU A N 1
ATOM 1441 C CA . LEU A 1 182 ? 12.516 -19.812 -5.988 1 92.69 182 LEU A CA 1
ATOM 1442 C C . LEU A 1 182 ? 12.797 -19.531 -7.457 1 92.69 182 LEU A C 1
ATOM 1444 O O . LEU A 1 182 ? 11.906 -19.672 -8.305 1 92.69 182 LEU A O 1
ATOM 1448 N N . PHE A 1 183 ? 13.945 -19.156 -7.797 1 90.19 183 PHE A N 1
ATOM 1449 C CA . PHE A 1 183 ? 14.266 -18.625 -9.117 1 90.19 183 PHE A CA 1
ATOM 1450 C C . PHE A 1 183 ? 14.086 -19.688 -10.195 1 90.19 183 PHE A C 1
ATOM 1452 O O . PHE A 1 183 ? 13.578 -19.391 -11.281 1 90.19 183 PHE A O 1
ATOM 1459 N N . PRO A 1 184 ? 14.406 -20.922 -9.93 1 84.44 184 PRO A N 1
ATOM 1460 C CA . PRO A 1 184 ? 14.133 -21.953 -10.945 1 84.44 184 PRO A CA 1
ATOM 1461 C C . PRO A 1 184 ? 12.641 -22.094 -11.25 1 84.44 184 PRO A C 1
ATOM 1463 O O . PRO A 1 184 ? 12.273 -22.531 -12.344 1 84.44 184 PRO A O 1
ATOM 1466 N N . LEU A 1 185 ? 11.828 -21.719 -10.352 1 86.75 185 LEU A N 1
ATOM 1467 C CA . LEU A 1 185 ? 10.391 -21.875 -10.523 1 86.75 185 LEU A CA 1
ATOM 1468 C C . LEU A 1 185 ? 9.812 -20.703 -11.297 1 86.75 185 LEU A C 1
ATOM 1470 O O . LEU A 1 185 ? 8.797 -20.844 -11.992 1 86.75 185 LEU A O 1
ATOM 1474 N N . ILE A 1 186 ? 10.359 -19.422 -11.148 1 86.06 186 ILE A N 1
ATOM 1475 C CA . ILE A 1 186 ? 9.836 -18.266 -11.859 1 86.06 186 ILE A CA 1
ATOM 1476 C C . ILE A 1 186 ? 10.68 -18 -13.109 1 86.06 186 ILE A C 1
ATOM 1478 O O . ILE A 1 186 ? 10.602 -16.922 -13.703 1 86.06 186 ILE A O 1
ATOM 1482 N N . PRO A 1 187 ? 10.93 -18.797 -13.812 1 74.06 187 PRO A N 1
ATOM 1483 C CA . PRO A 1 187 ? 11.812 -19.031 -14.969 1 74.06 187 PRO A CA 1
ATOM 1484 C C . PRO A 1 187 ? 12.719 -17.828 -15.258 1 74.06 187 PRO A C 1
ATOM 1486 O O . PRO A 1 187 ? 12.789 -17.359 -16.391 1 74.06 187 PRO A O 1
ATOM 1489 N N . ILE A 1 188 ? 13.367 -17.25 -14.234 1 78.81 188 ILE A N 1
ATOM 1490 C CA . ILE A 1 188 ? 14.398 -16.25 -14.414 1 78.81 188 ILE A CA 1
ATOM 1491 C C . ILE A 1 188 ? 15.711 -16.734 -13.797 1 78.81 188 ILE A C 1
ATOM 1493 O O . ILE A 1 188 ? 15.703 -17.438 -12.789 1 78.81 188 ILE A O 1
ATOM 1497 N N . ALA A 1 189 ? 16.766 -16.391 -14.523 1 80.38 189 ALA A N 1
ATOM 1498 C CA . ALA A 1 189 ? 18.078 -16.75 -13.992 1 80.38 189 ALA A CA 1
ATOM 1499 C C . ALA A 1 189 ? 18.422 -15.93 -12.75 1 80.38 189 ALA A C 1
ATOM 1501 O O . ALA A 1 189 ? 17.984 -14.781 -12.625 1 80.38 189 ALA A O 1
ATOM 1502 N N . ASN A 1 190 ? 19.125 -16.5 -11.906 1 84 190 ASN A N 1
ATOM 1503 C CA . ASN A 1 190 ? 19.531 -15.812 -10.688 1 84 190 ASN A CA 1
ATOM 1504 C C . ASN A 1 190 ? 20.766 -14.93 -10.93 1 84 190 ASN A C 1
ATOM 1506 O O . ASN A 1 190 ? 21.859 -15.25 -10.477 1 84 190 ASN A O 1
ATOM 1510 N N . ASN A 1 191 ? 20.609 -13.93 -11.578 1 83.12 191 ASN A N 1
ATOM 1511 C CA . ASN A 1 191 ? 21.641 -12.93 -11.852 1 83.12 191 ASN A CA 1
ATOM 1512 C C . ASN A 1 191 ? 21.156 -11.523 -11.5 1 83.12 191 ASN A C 1
ATOM 1514 O O . ASN A 1 191 ? 20 -11.344 -11.117 1 83.12 191 ASN A O 1
ATOM 1518 N N . ASN A 1 192 ? 21.953 -10.594 -11.484 1 79.25 192 ASN A N 1
ATOM 1519 C CA . ASN A 1 192 ? 21.672 -9.258 -10.969 1 79.25 192 ASN A CA 1
ATOM 1520 C C . ASN A 1 192 ? 20.5 -8.609 -11.695 1 79.25 192 ASN A C 1
ATOM 1522 O O . ASN A 1 192 ? 19.578 -8.102 -11.055 1 79.25 192 ASN A O 1
ATOM 1526 N N . PRO A 1 193 ? 20.5 -8.633 -13.016 1 80.62 193 PRO A N 1
ATOM 1527 C CA . PRO A 1 193 ? 19.359 -8.031 -13.703 1 80.62 193 PRO A CA 1
ATOM 1528 C C . PRO A 1 193 ? 18.031 -8.688 -13.344 1 80.62 193 PRO A C 1
ATOM 1530 O O . PRO A 1 193 ? 17.016 -7.996 -13.195 1 80.62 193 PRO A O 1
ATOM 1533 N N . ASN A 1 194 ? 18.078 -9.953 -13.148 1 86.25 194 ASN A N 1
ATOM 1534 C CA . ASN A 1 194 ? 16.859 -10.688 -12.852 1 86.25 194 ASN A CA 1
ATOM 1535 C C . ASN A 1 194 ? 16.422 -10.484 -11.398 1 86.25 194 ASN A C 1
ATOM 1537 O O . ASN A 1 194 ? 15.227 -10.492 -11.094 1 86.25 194 ASN A O 1
ATOM 1541 N N . ARG A 1 195 ? 17.391 -10.297 -10.594 1 86.75 195 ARG A N 1
ATOM 1542 C CA . ARG A 1 195 ? 17.062 -9.961 -9.219 1 86.75 195 ARG A CA 1
ATOM 1543 C C . ARG A 1 195 ? 16.344 -8.609 -9.141 1 86.75 195 ARG A C 1
ATOM 1545 O O . ARG A 1 195 ? 15.43 -8.43 -8.336 1 86.75 195 ARG A O 1
ATOM 1552 N N . SER A 1 196 ? 16.781 -7.738 -9.938 1 86.62 196 SER A N 1
ATOM 1553 C CA . SER A 1 196 ? 16.109 -6.441 -10.016 1 86.62 196 SER A CA 1
ATOM 1554 C C . SER A 1 196 ? 14.688 -6.586 -10.531 1 86.62 196 SER A C 1
ATOM 1556 O O . SER A 1 196 ? 13.773 -5.934 -10.023 1 86.62 196 SER A O 1
ATOM 1558 N N . THR A 1 197 ? 14.555 -7.445 -11.516 1 89.44 197 THR A N 1
ATOM 1559 C CA . THR A 1 197 ? 13.227 -7.719 -12.055 1 89.44 197 THR A CA 1
ATOM 1560 C C . THR A 1 197 ? 12.328 -8.352 -10.992 1 89.44 197 THR A C 1
ATOM 1562 O O . THR A 1 197 ? 11.156 -7.988 -10.867 1 89.44 197 THR A O 1
ATOM 1565 N N . PHE A 1 198 ? 12.984 -9.258 -10.297 1 93.12 198 PHE A N 1
ATOM 1566 C CA . PHE A 1 198 ? 12.258 -9.914 -9.211 1 93.12 198 PHE A CA 1
ATOM 1567 C C . PHE A 1 198 ? 11.82 -8.898 -8.164 1 93.12 198 PHE A C 1
ATOM 1569 O O . PHE A 1 198 ? 10.672 -8.93 -7.711 1 93.12 198 PHE A O 1
ATOM 1576 N N . ARG A 1 199 ? 12.609 -7.996 -7.828 1 90.81 199 ARG A N 1
ATOM 1577 C CA . ARG A 1 199 ? 12.289 -6.957 -6.855 1 90.81 199 ARG A CA 1
ATOM 1578 C C . ARG A 1 199 ? 11.156 -6.07 -7.355 1 90.81 199 ARG A C 1
ATOM 1580 O O . ARG A 1 199 ? 10.281 -5.672 -6.582 1 90.81 199 ARG A O 1
ATOM 1587 N N . LYS A 1 200 ? 11.219 -5.766 -8.578 1 91.81 200 LYS A N 1
ATOM 1588 C CA . LYS A 1 200 ? 10.156 -4.957 -9.172 1 91.81 200 LYS A CA 1
ATOM 1589 C C . LYS A 1 200 ? 8.812 -5.664 -9.07 1 91.81 200 LYS A C 1
ATOM 1591 O O . LYS A 1 200 ? 7.785 -5.027 -8.828 1 91.81 200 LYS A O 1
ATOM 1596 N N . ARG A 1 201 ? 8.875 -6.941 -9.258 1 94.31 201 ARG A N 1
ATOM 1597 C CA . ARG A 1 201 ? 7.641 -7.719 -9.156 1 94.31 201 ARG A CA 1
ATOM 1598 C C . ARG A 1 201 ? 7.125 -7.742 -7.723 1 94.31 201 ARG A C 1
ATOM 1600 O O . ARG A 1 201 ? 5.926 -7.605 -7.484 1 94.31 201 ARG A O 1
ATOM 1607 N N . LEU A 1 202 ? 8.062 -7.895 -6.766 1 95.31 202 LEU A N 1
ATOM 1608 C CA . LEU A 1 202 ? 7.676 -7.852 -5.359 1 95.31 202 LEU A CA 1
ATOM 1609 C C . LEU A 1 202 ? 7.059 -6.5 -5.008 1 95.31 202 LEU A C 1
ATOM 1611 O O . LEU A 1 202 ? 6.043 -6.438 -4.309 1 95.31 202 LEU A O 1
ATOM 1615 N N . ASN A 1 203 ? 7.652 -5.512 -5.535 1 94.62 203 ASN A N 1
ATOM 1616 C CA . ASN A 1 203 ? 7.168 -4.16 -5.262 1 94.62 203 ASN A CA 1
ATOM 1617 C C . ASN A 1 203 ? 5.781 -3.932 -5.855 1 94.62 203 ASN A C 1
ATOM 1619 O O . ASN A 1 203 ? 4.934 -3.289 -5.238 1 94.62 203 ASN A O 1
ATOM 1623 N N . ARG A 1 204 ? 5.555 -4.43 -7.031 1 96.06 204 ARG A N 1
ATOM 1624 C CA . ARG A 1 204 ? 4.246 -4.316 -7.66 1 96.06 204 ARG A CA 1
ATOM 1625 C C . ARG A 1 204 ? 3.184 -5.055 -6.852 1 96.06 204 ARG A C 1
ATOM 1627 O O . ARG A 1 204 ? 2.107 -4.516 -6.59 1 96.06 204 ARG A O 1
ATOM 1634 N N . LEU A 1 205 ? 3.547 -6.223 -6.445 1 97.56 205 LEU A N 1
ATOM 1635 C CA . LEU A 1 205 ? 2.633 -7.02 -5.633 1 97.56 205 LEU A CA 1
ATOM 1636 C C . LEU A 1 205 ? 2.34 -6.328 -4.309 1 97.56 205 LEU A C 1
ATOM 1638 O O . LEU A 1 205 ? 1.215 -6.391 -3.807 1 97.56 205 LEU A O 1
ATOM 1642 N N . GLY A 1 206 ? 3.297 -5.688 -3.766 1 96.88 206 GLY A N 1
ATOM 1643 C CA . GLY A 1 206 ? 3.137 -4.969 -2.512 1 96.88 206 GLY A CA 1
ATOM 1644 C C . GLY A 1 206 ? 2.328 -3.691 -2.654 1 96.88 206 GLY A C 1
ATOM 1645 O O . GLY A 1 206 ? 1.62 -3.293 -1.726 1 96.88 206 GLY A O 1
ATOM 1646 N N . LEU A 1 207 ? 2.441 -3.092 -3.799 1 97.12 207 LEU A N 1
ATOM 1647 C CA . LEU A 1 207 ? 1.748 -1.834 -4.055 1 97.12 207 LEU A CA 1
ATOM 1648 C C . LEU A 1 207 ? 0.284 -2.082 -4.402 1 97.12 207 LEU A C 1
ATOM 1650 O O . LEU A 1 207 ? -0.561 -1.204 -4.215 1 97.12 207 LEU A O 1
ATOM 1654 N N . THR A 1 208 ? -0.025 -3.217 -4.922 1 97.44 208 THR A N 1
ATOM 1655 C CA . THR A 1 208 ? -1.353 -3.529 -5.438 1 97.44 208 THR A CA 1
ATOM 1656 C C . THR A 1 208 ? -2.336 -3.768 -4.293 1 97.44 208 THR A C 1
ATOM 1658 O O . THR A 1 208 ? -2 -4.426 -3.307 1 97.44 208 THR A O 1
ATOM 1661 N N . GLU A 1 209 ? -3.445 -3.25 -4.461 1 96.56 209 GLU A N 1
ATOM 1662 C CA . GLU A 1 209 ? -4.562 -3.428 -3.539 1 96.56 209 GLU A CA 1
ATOM 1663 C C . GLU A 1 209 ? -5.859 -3.725 -4.289 1 96.56 209 GLU A C 1
ATOM 1665 O O . GLU A 1 209 ? -6.188 -3.043 -5.262 1 96.56 209 GLU A O 1
ATOM 1670 N N . PHE A 1 210 ? -6.492 -4.816 -3.865 1 95.06 210 PHE A N 1
ATOM 1671 C CA . PHE A 1 210 ? -7.84 -5.074 -4.363 1 95.06 210 PHE A CA 1
ATOM 1672 C C . PHE A 1 210 ? -8.891 -4.531 -3.4 1 95.06 210 PHE A C 1
ATOM 1674 O O . PHE A 1 210 ? -8.75 -4.664 -2.182 1 95.06 210 PHE A O 1
ATOM 1681 N N . ARG A 1 211 ? -9.844 -3.881 -3.914 1 92.88 211 ARG A N 1
ATOM 1682 C CA . ARG A 1 211 ? -11.023 -3.498 -3.135 1 92.88 211 ARG A CA 1
ATOM 1683 C C . ARG A 1 211 ? -12.281 -4.168 -3.676 1 92.88 211 ARG A C 1
ATOM 1685 O O . ARG A 1 211 ? -12.492 -4.215 -4.891 1 92.88 211 ARG A O 1
ATOM 1692 N N . LEU A 1 212 ? -13.031 -4.688 -2.725 1 90.69 212 LEU A N 1
ATOM 1693 C CA . LEU A 1 212 ? -14.133 -5.543 -3.143 1 90.69 212 LEU A CA 1
ATOM 1694 C C . LEU A 1 212 ? -15.477 -4.949 -2.723 1 90.69 212 LEU A C 1
ATOM 1696 O O . LEU A 1 212 ? -15.555 -4.23 -1.724 1 90.69 212 LEU A O 1
ATOM 1700 N N . LYS A 1 213 ? -16.438 -5.211 -3.486 1 88.44 213 LYS A N 1
ATOM 1701 C CA . LYS A 1 213 ? -17.859 -5.07 -3.16 1 88.44 213 LYS A CA 1
ATOM 1702 C C . LYS A 1 213 ? -18.609 -6.363 -3.428 1 88.44 213 LYS A C 1
ATOM 1704 O O . LYS A 1 213 ? -18.453 -6.977 -4.488 1 88.44 213 LYS A O 1
ATOM 1709 N N . PHE A 1 214 ? -19.266 -6.738 -2.447 1 86.19 214 PHE A N 1
ATOM 1710 C CA . PHE A 1 214 ? -20.094 -7.93 -2.611 1 86.19 214 PHE A CA 1
ATOM 1711 C C . PHE A 1 214 ? -21.484 -7.559 -3.135 1 86.19 214 PHE A C 1
ATOM 1713 O O . PHE A 1 214 ? -22.25 -6.875 -2.449 1 86.19 214 PHE A O 1
ATOM 1720 N N . LEU A 1 215 ? -21.734 -8.07 -4.289 1 90.19 215 LEU A N 1
ATOM 1721 C CA . LEU A 1 215 ? -22.969 -7.68 -4.961 1 90.19 215 LEU A CA 1
ATOM 1722 C C . LEU A 1 215 ? -24.016 -8.781 -4.848 1 90.19 215 LEU A C 1
ATOM 1724 O O . LEU A 1 215 ? -23.719 -9.961 -5.047 1 90.19 215 LEU A O 1
ATOM 1728 N N . ASN A 1 216 ? -25.234 -8.359 -4.535 1 88 216 ASN A N 1
ATOM 1729 C CA . ASN A 1 216 ? -26.344 -9.312 -4.527 1 88 216 ASN A CA 1
ATOM 1730 C C . ASN A 1 216 ? -26.859 -9.578 -5.938 1 88 216 ASN A C 1
ATOM 1732 O O . ASN A 1 216 ? -26.25 -9.148 -6.918 1 88 216 ASN A O 1
ATOM 1736 N N . GLU A 1 217 ? -27.938 -10.266 -6.023 1 86.44 217 GLU A N 1
ATOM 1737 C CA . GLU A 1 217 ? -28.5 -10.672 -7.305 1 86.44 217 GLU A CA 1
ATOM 1738 C C . GLU A 1 217 ? -28.969 -9.461 -8.109 1 86.44 217 GLU A C 1
ATOM 1740 O O . GLU A 1 217 ? -28.969 -9.484 -9.344 1 86.44 217 GLU A O 1
ATOM 1745 N N . ASP A 1 218 ? -29.25 -8.359 -7.406 1 89.06 218 ASP A N 1
ATOM 1746 C CA . ASP A 1 218 ? -29.75 -7.148 -8.062 1 89.06 218 ASP A CA 1
ATOM 1747 C C . ASP A 1 218 ? -28.609 -6.219 -8.438 1 89.06 218 ASP A C 1
ATOM 1749 O O . ASP A 1 218 ? -28.828 -5.129 -8.969 1 89.06 218 ASP A O 1
ATOM 1753 N N . GLY A 1 219 ? -27.422 -6.645 -8.109 1 88.06 219 GLY A N 1
ATOM 1754 C CA . GLY A 1 219 ? -26.25 -5.832 -8.43 1 88.06 219 GLY A CA 1
ATOM 1755 C C . GLY A 1 219 ? -25.969 -4.773 -7.387 1 88.06 219 GLY A C 1
ATOM 1756 O O . GLY A 1 219 ? -25.141 -3.881 -7.613 1 88.06 219 GLY A O 1
ATOM 1757 N N . GLU A 1 220 ? -26.672 -4.922 -6.258 1 88.44 220 GLU A N 1
ATOM 1758 C CA . GLU A 1 220 ? -26.469 -3.951 -5.184 1 88.44 220 GLU A CA 1
ATOM 1759 C C . GLU A 1 220 ? -25.453 -4.461 -4.168 1 88.44 220 GLU A C 1
ATOM 1761 O O . GLU A 1 220 ? -25.328 -5.672 -3.957 1 88.44 220 GLU A O 1
ATOM 1766 N N . ASP A 1 221 ? -24.75 -3.533 -3.609 1 86.06 221 ASP A N 1
ATOM 1767 C CA . ASP A 1 221 ? -23.781 -3.889 -2.582 1 86.06 221 ASP A CA 1
ATOM 1768 C C . ASP A 1 221 ? -24.469 -4.477 -1.354 1 86.06 221 ASP A C 1
ATOM 1770 O O . ASP A 1 221 ? -25.312 -3.82 -0.73 1 86.06 221 ASP A O 1
ATOM 1774 N N . ALA A 1 222 ? -24.094 -5.676 -1.006 1 78.31 222 ALA A N 1
ATOM 1775 C CA . ALA A 1 222 ? -24.688 -6.379 0.129 1 78.31 222 ALA A CA 1
ATOM 1776 C C . ALA A 1 222 ? -24.219 -5.77 1.451 1 78.31 222 ALA A C 1
ATOM 1778 O O . ALA A 1 222 ? -24.906 -5.906 2.473 1 78.31 222 ALA A O 1
ATOM 1779 N N . TYR A 1 223 ? -23.062 -5.16 1.387 1 75.94 223 TYR A N 1
ATOM 1780 C CA . TYR A 1 223 ? -22.5 -4.523 2.572 1 75.94 223 TYR A CA 1
ATOM 1781 C C . TYR A 1 223 ? -22.109 -3.08 2.283 1 75.94 223 TYR A C 1
ATOM 1783 O O . TYR A 1 223 ? -20.922 -2.744 2.258 1 75.94 223 TYR A O 1
ATOM 1791 N N . PRO A 1 224 ? -23.125 -2.27 2.162 1 73.44 224 PRO A N 1
ATOM 1792 C CA . PRO A 1 224 ? -22.844 -0.882 1.783 1 73.44 224 PRO A CA 1
ATOM 1793 C C . PRO A 1 224 ? -21.953 -0.161 2.797 1 73.44 224 PRO A C 1
ATOM 1795 O O . PRO A 1 224 ? -22.094 -0.375 4.004 1 73.44 224 PRO A O 1
ATOM 1798 N N . GLY A 1 225 ? -21.047 0.671 2.295 1 66.31 225 GLY A N 1
ATOM 1799 C CA . GLY A 1 225 ? -20.203 1.494 3.141 1 66.31 225 GLY A CA 1
ATOM 1800 C C . GLY A 1 225 ? -18.891 0.821 3.504 1 66.31 225 GLY A C 1
ATOM 1801 O O . GLY A 1 225 ? -18.016 1.44 4.117 1 66.31 225 GLY A O 1
ATOM 1802 N N . THR A 1 226 ? -18.891 -0.43 3.152 1 69.25 226 THR A N 1
ATOM 1803 C CA . THR A 1 226 ? -17.641 -1.151 3.402 1 69.25 226 THR A CA 1
ATOM 1804 C C . THR A 1 226 ? -16.891 -1.406 2.096 1 69.25 226 THR A C 1
ATOM 1806 O O . THR A 1 226 ? -17.516 -1.521 1.034 1 69.25 226 THR A O 1
ATOM 1809 N N . GLU A 1 227 ? -15.617 -1.269 2.221 1 78.56 227 GLU A N 1
ATOM 1810 C CA . GLU A 1 227 ? -14.75 -1.583 1.092 1 78.56 227 GLU A CA 1
ATOM 1811 C C . GLU A 1 227 ? -13.547 -2.42 1.534 1 78.56 227 GLU A C 1
ATOM 1813 O O . GLU A 1 227 ? -12.438 -1.9 1.669 1 78.56 227 GLU A O 1
ATOM 1818 N N . PRO A 1 228 ? -13.898 -3.74 1.675 1 83.94 228 PRO A N 1
ATOM 1819 C CA . PRO A 1 228 ? -12.773 -4.59 2.088 1 83.94 228 PRO A CA 1
ATOM 1820 C C . PRO A 1 228 ? -11.562 -4.461 1.166 1 83.94 228 PRO A C 1
ATOM 1822 O O . PRO A 1 228 ? -11.719 -4.438 -0.058 1 83.94 228 PRO A O 1
ATOM 1825 N N . LYS A 1 229 ? -10.484 -4.438 1.817 1 88.62 229 LYS A N 1
ATOM 1826 C CA . LYS A 1 229 ? -9.219 -4.328 1.095 1 88.62 229 LYS A CA 1
ATOM 1827 C C . LYS A 1 229 ? -8.438 -5.641 1.152 1 88.62 229 LYS A C 1
ATOM 1829 O O . LYS A 1 229 ? -8.43 -6.32 2.18 1 88.62 229 LYS A O 1
ATOM 1834 N N . PHE A 1 230 ? -7.863 -5.918 0.019 1 88.94 230 PHE A N 1
ATOM 1835 C CA . PHE A 1 230 ? -7.043 -7.117 -0.085 1 88.94 230 PHE A CA 1
ATOM 1836 C C . PHE A 1 230 ? -5.656 -6.785 -0.618 1 88.94 230 PHE A C 1
ATOM 1838 O O . PHE A 1 230 ? -5.523 -6.211 -1.702 1 88.94 230 PHE A O 1
ATOM 1845 N N . LYS A 1 231 ? -4.738 -7.117 0.208 1 94.62 231 LYS A N 1
ATOM 1846 C CA . LYS A 1 231 ? -3.35 -7.016 -0.228 1 94.62 231 LYS A CA 1
ATOM 1847 C C . LYS A 1 231 ? -2.82 -8.367 -0.703 1 94.62 231 LYS A C 1
ATOM 1849 O O . LYS A 1 231 ? -3.174 -9.406 -0.146 1 94.62 231 LYS A O 1
ATOM 1854 N N . LEU A 1 232 ? -2.008 -8.305 -1.69 1 96.19 232 LEU A N 1
ATOM 1855 C CA . LEU A 1 232 ? -1.354 -9.531 -2.143 1 96.19 232 LEU A CA 1
ATOM 1856 C C . LEU A 1 232 ? -0.1 -9.812 -1.324 1 96.19 232 LEU A C 1
ATOM 1858 O O . LEU A 1 232 ? 0.032 -10.883 -0.73 1 96.19 232 LEU A O 1
ATOM 1862 N N . LEU A 1 233 ? 0.762 -8.867 -1.258 1 97.75 233 LEU A N 1
ATOM 1863 C CA . LEU A 1 233 ? 1.943 -8.898 -0.403 1 97.75 233 LEU A CA 1
ATOM 1864 C C . LEU A 1 233 ? 2.004 -7.668 0.492 1 97.75 233 LEU A C 1
ATOM 1866 O O . LEU A 1 233 ? 1.404 -6.637 0.177 1 97.75 233 LEU A O 1
ATOM 1870 N N . GLU A 1 234 ? 2.631 -7.859 1.585 1 96.69 234 GLU A N 1
ATOM 1871 C CA . GLU A 1 234 ? 3.008 -6.691 2.373 1 96.69 234 GLU A CA 1
ATOM 1872 C C . GLU A 1 234 ? 3.977 -5.797 1.604 1 96.6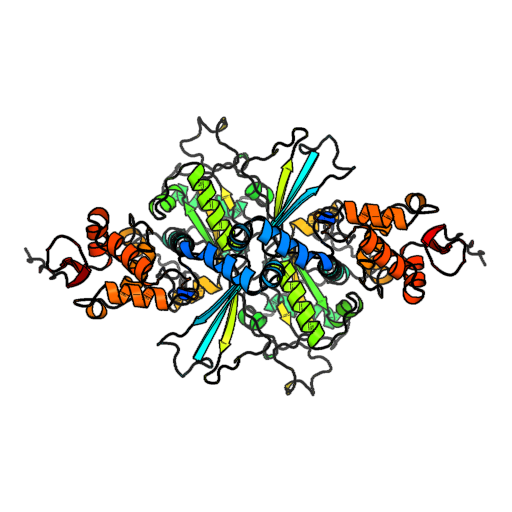9 234 GLU A C 1
ATOM 1874 O O . GLU A 1 234 ? 4.754 -6.281 0.781 1 96.69 234 GLU A O 1
ATOM 1879 N N . ASN A 1 235 ? 3.9 -4.527 1.911 1 93.88 235 ASN A N 1
ATOM 1880 C CA . ASN A 1 235 ? 4.793 -3.584 1.245 1 93.88 235 ASN A CA 1
ATOM 1881 C C . ASN A 1 235 ? 6.254 -3.844 1.608 1 93.88 235 ASN A C 1
ATOM 1883 O O . ASN A 1 235 ? 7.145 -3.662 0.778 1 93.88 235 ASN A O 1
ATOM 1887 N N . PHE A 1 236 ? 6.414 -4.301 2.824 1 92.81 236 PHE A N 1
ATOM 1888 C CA . PHE A 1 236 ? 7.77 -4.531 3.316 1 92.81 236 PHE A CA 1
ATOM 1889 C C . PHE A 1 236 ? 8.141 -6.004 3.197 1 92.81 236 PHE A C 1
ATOM 1891 O O . PHE A 1 236 ? 7.301 -6.883 3.396 1 92.81 236 PHE A O 1
ATOM 1898 N N . TYR A 1 237 ? 9.281 -6.25 2.834 1 93.56 237 TYR A N 1
ATOM 1899 C CA . TYR A 1 237 ? 9.906 -7.57 2.895 1 93.56 237 TYR A CA 1
ATOM 1900 C C . TYR A 1 237 ? 11.328 -7.473 3.432 1 93.56 237 TYR A C 1
ATOM 1902 O O . TYR A 1 237 ? 11.906 -6.387 3.486 1 93.56 237 TYR A O 1
ATOM 1910 N N . TYR A 1 238 ? 11.875 -8.562 3.859 1 93.38 238 TYR A N 1
ATOM 1911 C CA . TYR A 1 238 ? 13.109 -8.516 4.637 1 93.38 238 TYR A CA 1
ATOM 1912 C C . TYR A 1 238 ? 14.125 -9.523 4.105 1 93.38 238 TYR A C 1
ATOM 1914 O O . TYR A 1 238 ? 14.094 -10.703 4.477 1 93.38 238 TYR A O 1
ATOM 1922 N N . PRO A 1 239 ? 15.039 -9.047 3.301 1 93 239 PRO A N 1
ATOM 1923 C CA . PRO A 1 239 ? 16.094 -9.914 2.787 1 93 239 PRO A CA 1
ATOM 1924 C C . PRO A 1 239 ? 17.172 -10.203 3.826 1 93 239 PRO A C 1
ATOM 1926 O O . PRO A 1 239 ? 17.5 -9.344 4.645 1 93 239 PRO A O 1
ATOM 1929 N N . PHE A 1 240 ? 17.703 -11.359 3.842 1 93.12 240 PHE A N 1
ATOM 1930 C CA . PHE A 1 240 ? 18.859 -11.695 4.668 1 93.12 240 PHE A CA 1
ATOM 1931 C C . PHE A 1 240 ? 19.719 -12.75 3.986 1 93.12 240 PHE A C 1
ATOM 1933 O O . PHE A 1 240 ? 19.297 -13.352 2.99 1 93.12 240 PHE A O 1
ATOM 1940 N N . THR A 1 241 ? 20.953 -12.898 4.488 1 92.62 241 THR A N 1
ATOM 1941 C CA . THR A 1 241 ? 21.938 -13.656 3.729 1 92.62 241 THR A CA 1
ATOM 1942 C C . THR A 1 241 ? 22.484 -14.82 4.555 1 92.62 241 THR A C 1
ATOM 1944 O O . THR A 1 241 ? 22.875 -14.641 5.711 1 92.62 241 THR A O 1
ATOM 1947 N N . ASN A 1 242 ? 22.406 -15.938 3.926 1 93.88 242 ASN A N 1
ATOM 1948 C CA . ASN A 1 242 ? 23.156 -17.078 4.426 1 93.88 242 ASN A CA 1
ATOM 1949 C C . ASN A 1 242 ? 24.625 -17.016 3.975 1 93.88 242 ASN A C 1
ATOM 1951 O O . ASN A 1 242 ? 24.906 -17.156 2.787 1 93.88 242 ASN A O 1
ATOM 1955 N N . LEU A 1 243 ? 25.5 -16.938 4.863 1 92.06 243 LEU A N 1
ATOM 1956 C CA . LEU A 1 243 ? 26.922 -16.766 4.562 1 92.06 243 LEU A CA 1
ATOM 1957 C C . LEU A 1 243 ? 27.625 -18.109 4.504 1 92.06 243 LEU A C 1
ATOM 1959 O O . LEU A 1 243 ? 28.812 -18.188 4.141 1 92.06 243 LEU A O 1
ATOM 1963 N N . ALA A 1 244 ? 26.875 -19.109 4.859 1 91.12 244 ALA A N 1
ATOM 1964 C CA . ALA A 1 244 ? 27.5 -20.422 4.832 1 91.12 244 ALA A CA 1
ATOM 1965 C C . ALA A 1 244 ? 28.078 -20.734 3.455 1 91.12 244 ALA A C 1
ATOM 1967 O O . ALA A 1 244 ? 27.391 -20.594 2.439 1 91.12 244 ALA A O 1
ATOM 1968 N N . GLY A 1 245 ? 29.406 -21.062 3.393 1 84.19 245 GLY A N 1
ATOM 1969 C CA . GLY A 1 245 ? 30.094 -21.375 2.146 1 84.19 245 GLY A CA 1
ATOM 1970 C C . GLY A 1 245 ? 30.578 -20.141 1.413 1 84.19 245 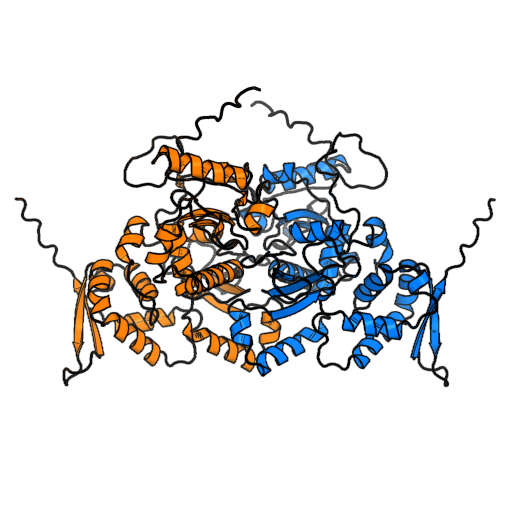GLY A C 1
ATOM 1971 O O . GLY A 1 245 ? 31.156 -20.25 0.328 1 84.19 245 GLY A O 1
ATOM 1972 N N . ARG A 1 246 ? 30.281 -19 1.917 1 81.56 246 ARG A N 1
ATOM 1973 C CA . ARG A 1 246 ? 30.672 -17.75 1.286 1 81.56 246 ARG A CA 1
ATOM 1974 C C . ARG A 1 246 ? 31.562 -16.938 2.207 1 81.56 246 ARG A C 1
ATOM 1976 O O . ARG A 1 246 ? 31.609 -15.703 2.113 1 81.56 246 ARG A O 1
ATOM 1983 N N . GLU A 1 247 ? 32.156 -17.578 3.033 1 75.56 247 GLU A N 1
ATOM 1984 C CA . GLU A 1 247 ? 32.938 -16.906 4.07 1 75.56 247 GLU A CA 1
ATOM 1985 C C . GLU A 1 247 ? 34.094 -16.125 3.471 1 75.56 247 GLU A C 1
ATOM 1987 O O . GLU A 1 247 ? 34.438 -15.039 3.941 1 75.56 247 GLU A O 1
ATOM 1992 N N . ARG A 1 248 ? 34.656 -16.641 2.396 1 73.88 248 ARG A N 1
ATOM 1993 C CA . ARG A 1 248 ? 35.812 -16 1.793 1 73.88 248 ARG A CA 1
ATOM 1994 C C . ARG A 1 248 ? 35.406 -14.781 0.977 1 73.88 248 ARG A C 1
ATOM 1996 O O . ARG A 1 248 ? 36.219 -13.883 0.761 1 73.88 248 ARG A O 1
ATOM 2003 N N . GLN A 1 249 ? 34.219 -14.758 0.591 1 75.12 249 GLN A N 1
ATOM 2004 C CA . GLN A 1 249 ? 33.75 -13.688 -0.289 1 75.12 249 GLN A CA 1
ATOM 2005 C C . GLN A 1 249 ? 32.938 -12.656 0.479 1 75.12 249 GLN A C 1
ATOM 2007 O O . GLN A 1 249 ? 32.312 -11.797 -0.122 1 75.12 249 GLN A O 1
ATOM 2012 N N . ARG A 1 250 ? 33.062 -12.766 1.708 1 73.94 250 ARG A N 1
ATOM 2013 C CA . ARG A 1 250 ? 32.188 -11.938 2.555 1 73.94 250 ARG A CA 1
ATOM 2014 C C . ARG A 1 250 ? 32.406 -10.453 2.27 1 73.94 250 ARG A C 1
ATOM 2016 O O . ARG A 1 250 ? 31.453 -9.68 2.232 1 73.94 250 ARG A O 1
ATOM 2023 N N . ASN A 1 251 ? 33.594 -10.203 2.133 1 72.19 251 ASN A N 1
ATOM 2024 C CA . ASN A 1 251 ? 33.938 -8.789 1.944 1 72.19 251 ASN A CA 1
ATOM 2025 C C . ASN A 1 251 ? 33.531 -8.305 0.55 1 72.19 251 ASN A C 1
ATOM 2027 O O . ASN A 1 251 ? 33.531 -7.105 0.285 1 72.19 251 ASN A O 1
ATOM 2031 N N . GLN A 1 252 ? 33.156 -9.258 -0.253 1 72.62 252 GLN A N 1
ATOM 2032 C CA . GLN A 1 252 ? 32.812 -8.898 -1.624 1 72.62 252 GLN A CA 1
ATOM 2033 C C . GLN A 1 252 ? 31.312 -8.883 -1.831 1 72.62 252 GLN A C 1
ATOM 2035 O O . GLN A 1 252 ? 30.828 -8.523 -2.906 1 72.62 252 GLN A O 1
ATOM 2040 N N . LEU A 1 253 ? 30.719 -9.219 -0.801 1 76.12 253 LEU A N 1
ATOM 2041 C CA . LEU A 1 253 ? 29.281 -9.273 -0.959 1 76.12 253 LEU A CA 1
ATOM 2042 C C . LEU A 1 253 ? 28.688 -7.867 -1.026 1 76.12 253 LEU A C 1
ATOM 2044 O O . LEU A 1 253 ? 29.016 -7.008 -0.202 1 76.12 253 LEU A O 1
ATOM 2048 N N . LYS A 1 254 ? 27.953 -7.75 -2.029 1 73.62 254 LYS A N 1
ATOM 2049 C CA . LYS A 1 254 ? 27.281 -6.461 -2.186 1 73.62 254 LYS A CA 1
ATOM 2050 C C . LYS A 1 254 ? 26.219 -6.262 -1.104 1 73.62 254 LYS A C 1
ATOM 2052 O O . LYS A 1 254 ? 25.688 -7.234 -0.564 1 73.62 254 LYS A O 1
ATOM 2057 N N . SER A 1 255 ? 25.938 -5.047 -0.821 1 69.31 255 SER A N 1
ATOM 2058 C CA . SER A 1 255 ? 25 -4.695 0.243 1 69.31 255 SER A CA 1
ATOM 2059 C C . SER A 1 255 ? 23.578 -5.121 -0.104 1 69.31 255 SER A C 1
ATOM 2061 O O . SER A 1 255 ? 22.734 -5.289 0.784 1 69.31 255 SER A O 1
ATOM 2063 N N . ASP A 1 256 ? 23.344 -5.402 -1.36 1 74 256 ASP A N 1
ATOM 2064 C CA . ASP A 1 256 ? 22 -5.758 -1.769 1 74 256 ASP A CA 1
ATOM 2065 C C . ASP A 1 256 ? 21.875 -7.254 -2.051 1 74 256 ASP A C 1
ATOM 2067 O O . ASP A 1 256 ? 20.844 -7.719 -2.537 1 74 256 ASP A O 1
ATOM 2071 N N . PHE A 1 257 ? 22.938 -7.895 -1.729 1 83.19 257 PHE A N 1
ATOM 2072 C CA . PHE A 1 257 ? 22.906 -9.336 -1.944 1 83.19 257 PHE A CA 1
ATOM 2073 C C . PHE A 1 257 ? 22.109 -10.031 -0.845 1 83.19 257 PHE A C 1
ATOM 2075 O O . PHE A 1 257 ? 22.219 -9.672 0.329 1 83.19 257 PHE A O 1
ATOM 2082 N N . TYR A 1 258 ? 21.297 -10.992 -1.284 1 89.94 258 TYR A N 1
ATOM 2083 C CA . TYR A 1 258 ? 20.547 -11.781 -0.31 1 89.94 258 TYR A CA 1
ATOM 2084 C C . TYR A 1 258 ? 20.266 -13.18 -0.847 1 89.94 258 TYR A C 1
ATOM 2086 O O . TYR A 1 258 ? 20.188 -13.383 -2.061 1 89.94 258 TYR A O 1
ATOM 2094 N N . THR A 1 259 ? 20.188 -14.109 0.025 1 93 259 THR A N 1
ATOM 2095 C CA . THR A 1 259 ? 19.906 -15.492 -0.349 1 93 259 THR A CA 1
ATOM 2096 C C . THR A 1 259 ? 18.5 -15.906 0.097 1 93 259 THR A C 1
ATOM 2098 O O . THR A 1 259 ? 17.953 -16.906 -0.392 1 93 259 THR A O 1
ATOM 2101 N N . HIS A 1 260 ? 17.969 -15.227 1.099 1 94.25 260 HIS A N 1
ATOM 2102 C CA . HIS A 1 260 ? 16.641 -15.516 1.641 1 94.25 260 HIS A CA 1
ATOM 2103 C C . HIS A 1 260 ? 15.82 -14.234 1.793 1 94.25 260 HIS A C 1
ATOM 2105 O O . HIS A 1 260 ? 16.375 -13.133 1.833 1 94.25 260 HIS A O 1
ATOM 2111 N N . LEU A 1 261 ? 14.57 -14.469 1.835 1 95.19 261 LEU A N 1
ATOM 2112 C CA . LEU A 1 261 ? 13.625 -13.367 1.985 1 95.19 261 LEU A CA 1
ATOM 2113 C C . LEU A 1 261 ? 12.461 -13.766 2.883 1 95.19 261 LEU A C 1
ATOM 2115 O O . LEU A 1 261 ? 11.93 -14.867 2.764 1 95.19 261 LEU A O 1
ATOM 2119 N N . ILE A 1 262 ? 12.133 -12.875 3.832 1 96.06 262 ILE A N 1
ATOM 2120 C CA . ILE A 1 262 ? 10.859 -13.016 4.531 1 96.06 262 ILE A CA 1
ATOM 2121 C C . ILE A 1 262 ? 9.812 -12.109 3.887 1 96.06 262 ILE A C 1
ATOM 2123 O O . ILE A 1 262 ? 10.016 -10.898 3.775 1 96.06 262 ILE A O 1
ATOM 2127 N N . VAL A 1 263 ? 8.75 -12.695 3.451 1 96.88 263 VAL A N 1
ATOM 2128 C CA . VAL A 1 263 ? 7.695 -11.961 2.756 1 96.88 263 VAL A CA 1
ATOM 2129 C C . VAL A 1 263 ? 6.344 -12.266 3.391 1 96.88 263 VAL A C 1
ATOM 2131 O O . VAL A 1 263 ? 6.078 -13.406 3.777 1 96.88 263 VAL A O 1
ATOM 2134 N N . GLY A 1 264 ? 5.527 -11.219 3.572 1 96.75 264 GLY A N 1
ATOM 2135 C CA . GLY A 1 264 ? 4.172 -11.391 4.07 1 96.75 264 GLY A CA 1
ATOM 2136 C C . GLY A 1 264 ? 3.135 -11.445 2.963 1 96.75 264 GLY A C 1
ATOM 2137 O O . GLY A 1 264 ? 2.984 -10.484 2.197 1 96.75 264 GLY A O 1
ATOM 2138 N N . VAL A 1 265 ? 2.416 -12.578 2.891 1 95.25 265 VAL A N 1
ATOM 2139 C CA . VAL A 1 265 ? 1.306 -12.719 1.953 1 95.25 265 VAL A CA 1
ATOM 2140 C C . VAL A 1 265 ? 0.001 -12.305 2.633 1 95.25 265 VAL A C 1
ATOM 2142 O O . VAL A 1 265 ? -0.279 -12.727 3.758 1 95.25 265 VAL A O 1
ATOM 2145 N N . GLY A 1 266 ? -0.751 -11.516 1.959 1 93.12 266 GLY A N 1
ATOM 2146 C CA . GLY A 1 266 ? -1.981 -11.016 2.545 1 93.12 266 GLY A CA 1
ATOM 2147 C C . GLY A 1 266 ? -2.893 -12.109 3.061 1 93.12 266 GLY A C 1
ATOM 2148 O O . GLY A 1 266 ? -3.109 -13.117 2.381 1 93.12 266 GLY A O 1
ATOM 2149 N N . ALA A 1 267 ? -3.455 -11.898 4.234 1 88.31 267 ALA A N 1
ATOM 2150 C CA . ALA A 1 267 ? -4.316 -12.891 4.871 1 88.31 267 ALA A CA 1
ATOM 2151 C C . ALA A 1 267 ? -5.559 -13.164 4.027 1 88.31 267 ALA A C 1
ATOM 2153 O O . ALA A 1 267 ? -6.043 -14.297 3.977 1 88.31 267 ALA A O 1
ATOM 2154 N N . GLY A 1 268 ? -6.035 -12.094 3.42 1 82.5 268 GLY A N 1
ATOM 2155 C CA . GLY A 1 268 ? -7.184 -12.273 2.541 1 82.5 268 GLY A CA 1
ATOM 2156 C C . GLY A 1 268 ? -6.895 -13.188 1.362 1 82.5 268 GLY A C 1
ATOM 2157 O O . GLY A 1 268 ? -7.734 -14 0.979 1 82.5 268 GLY A O 1
ATOM 2158 N N . TYR A 1 269 ? -5.734 -13.078 0.825 1 86.88 269 TYR A N 1
ATOM 2159 C CA . TYR A 1 269 ? -5.344 -13.93 -0.296 1 86.88 269 TYR A CA 1
ATOM 2160 C C . TYR A 1 269 ? -5.195 -15.375 0.146 1 86.88 269 TYR A C 1
ATOM 2162 O O . TYR A 1 269 ? -5.641 -16.297 -0.55 1 86.88 269 TYR A O 1
ATOM 2170 N N . ILE A 1 270 ? -4.594 -15.531 1.257 1 85.81 270 ILE A N 1
ATOM 2171 C CA . ILE A 1 270 ? -4.414 -16.875 1.79 1 85.81 270 ILE A CA 1
ATOM 2172 C C . ILE A 1 270 ? -5.773 -17.516 2.049 1 85.81 270 ILE A C 1
ATOM 2174 O O . ILE A 1 270 ? -5.965 -18.703 1.795 1 85.81 270 ILE A O 1
ATOM 2178 N N . LYS A 1 271 ? -6.672 -16.75 2.562 1 81.12 271 LYS A N 1
ATOM 2179 C CA . LYS A 1 271 ? -8.016 -17.25 2.795 1 81.12 271 LYS A CA 1
ATOM 2180 C C . LYS A 1 271 ? -8.68 -17.688 1.488 1 81.12 271 LYS A C 1
ATOM 2182 O O . LYS A 1 271 ? -9.438 -18.656 1.461 1 81.12 271 LYS A O 1
ATOM 2187 N N . SER A 1 272 ? -8.422 -16.969 0.475 1 78.69 272 SER A N 1
ATOM 2188 C CA . SER A 1 272 ? -8.992 -17.328 -0.824 1 78.69 272 SER A CA 1
ATOM 2189 C C . SER A 1 272 ? -8.453 -18.656 -1.318 1 78.69 272 SER A C 1
ATOM 2191 O O . SER A 1 272 ? -9.141 -19.375 -2.055 1 78.69 272 SER A O 1
ATOM 2193 N N . LEU A 1 273 ? -7.258 -19.016 -0.956 1 78.38 273 LEU A N 1
ATOM 2194 C CA . LEU A 1 273 ? -6.664 -20.281 -1.332 1 78.38 273 LEU A CA 1
ATOM 2195 C C . LEU A 1 273 ? -7.383 -21.438 -0.641 1 78.38 273 LEU A C 1
ATOM 2197 O O . LEU A 1 273 ? -7.52 -22.531 -1.215 1 78.38 273 LEU A O 1
ATOM 2201 N N . ARG A 1 274 ? -7.824 -21.203 0.48 1 68 274 ARG A N 1
ATOM 2202 C CA . ARG A 1 274 ? -8.523 -22.234 1.238 1 68 274 ARG A CA 1
ATOM 2203 C C . ARG A 1 274 ? -9.875 -22.547 0.611 1 68 274 ARG A C 1
ATOM 2205 O O . ARG A 1 274 ? -10.32 -23.703 0.631 1 68 274 ARG A O 1
ATOM 2212 N N . MET A 1 275 ? -10.336 -21.625 0.016 1 60.69 275 MET A N 1
ATOM 2213 C CA . MET A 1 275 ? -11.672 -21.781 -0.545 1 60.69 275 MET A CA 1
ATOM 2214 C C . MET A 1 275 ? -11.609 -22.344 -1.961 1 60.69 275 MET A C 1
ATOM 2216 O O . MET A 1 275 ? -12.469 -23.125 -2.363 1 60.69 275 MET A O 1
ATOM 2220 N N . ASP A 1 276 ? -10.602 -21.891 -2.627 1 60.75 276 ASP A N 1
ATOM 2221 C CA . ASP A 1 276 ? -10.664 -22.141 -4.066 1 60.75 276 ASP A CA 1
ATOM 2222 C C . ASP A 1 276 ? -9.281 -22.422 -4.637 1 60.75 276 ASP A C 1
ATOM 2224 O O . ASP A 1 276 ? -8.773 -21.656 -5.465 1 60.75 276 ASP A O 1
ATOM 2228 N N . SER A 1 277 ? -8.609 -23.359 -4.07 1 69.06 277 SER A N 1
ATOM 2229 C CA . SER A 1 277 ? -7.305 -23.672 -4.633 1 69.06 277 SER A CA 1
ATOM 2230 C C . SER A 1 277 ? -7.32 -25.031 -5.332 1 69.06 277 SER A C 1
ATOM 2232 O O . SER A 1 277 ? -8.18 -25.875 -5.051 1 69.06 277 SER A O 1
ATOM 2234 N N . THR A 1 278 ? -6.371 -25.172 -6.312 1 67.69 278 THR A N 1
ATOM 2235 C CA . THR A 1 278 ? -6.539 -26.312 -7.195 1 67.69 278 THR A CA 1
ATOM 2236 C C . THR A 1 278 ? -5.301 -27.203 -7.156 1 67.69 278 THR A C 1
ATOM 2238 O O . THR A 1 278 ? -5.363 -28.375 -7.539 1 67.69 278 THR A O 1
ATOM 2241 N N . VAL A 1 279 ? -4.156 -26.656 -6.766 1 73.75 279 VAL A N 1
ATOM 2242 C CA . VAL A 1 279 ? -2.92 -27.422 -6.922 1 73.75 279 VAL A CA 1
ATOM 2243 C C . VAL A 1 279 ? -2.203 -27.516 -5.578 1 73.75 279 VAL A C 1
ATOM 2245 O O . VAL A 1 279 ? -1.998 -26.516 -4.898 1 73.75 279 VAL A O 1
ATOM 2248 N N . ASN A 1 280 ? -1.95 -28.703 -5.309 1 75.62 280 ASN A N 1
ATOM 2249 C CA . ASN A 1 280 ? -1.169 -28.891 -4.09 1 75.62 280 ASN A CA 1
ATOM 2250 C C . ASN A 1 280 ? 0.257 -28.375 -4.254 1 75.62 280 ASN A C 1
ATOM 2252 O O . ASN A 1 280 ? 0.763 -28.281 -5.375 1 75.62 280 ASN A O 1
ATOM 2256 N N . ARG A 1 281 ? 0.886 -28.094 -3.252 1 77.06 281 ARG A N 1
ATOM 2257 C CA . ARG A 1 281 ? 2.209 -27.469 -3.227 1 77.06 281 ARG A CA 1
ATOM 2258 C C . ARG A 1 281 ? 3.236 -28.359 -3.932 1 77.06 281 ARG A C 1
ATOM 2260 O O . ARG A 1 281 ? 3.988 -27.875 -4.781 1 77.06 281 ARG A O 1
ATOM 2267 N N . LYS A 1 282 ? 3.236 -29.578 -3.545 1 70.62 282 LYS A N 1
ATOM 2268 C CA . LYS A 1 282 ? 4.219 -30.5 -4.109 1 70.62 282 LYS A CA 1
ATOM 2269 C C . LYS A 1 282 ? 4.043 -30.641 -5.621 1 70.62 282 LYS A C 1
ATOM 2271 O O . LYS A 1 282 ? 5.02 -30.594 -6.371 1 70.62 282 LYS A O 1
ATOM 2276 N N . LYS A 1 283 ? 2.836 -30.766 -5.949 1 75.69 283 LYS A N 1
ATOM 2277 C CA . LYS A 1 283 ? 2.533 -30.906 -7.371 1 75.69 283 LYS A CA 1
ATOM 2278 C C . LYS A 1 283 ? 2.871 -29.625 -8.133 1 75.69 283 LYS A C 1
ATOM 2280 O O . LYS A 1 283 ? 3.338 -29.672 -9.273 1 75.69 283 LYS A O 1
ATOM 2285 N N . PHE A 1 284 ? 2.666 -28.547 -7.457 1 82 284 PHE A N 1
ATOM 2286 C CA . PHE A 1 284 ? 2.963 -27.266 -8.086 1 82 284 PHE A CA 1
ATOM 2287 C C . PHE A 1 284 ? 4.438 -27.172 -8.453 1 82 284 PHE A C 1
ATOM 2289 O O . PHE A 1 284 ? 4.777 -26.797 -9.578 1 82 284 PHE A O 1
ATOM 2296 N N . ILE A 1 285 ? 5.27 -27.547 -7.602 1 80 285 ILE A N 1
ATOM 2297 C CA . ILE A 1 285 ? 6.715 -27.438 -7.773 1 80 285 ILE A CA 1
ATOM 2298 C C . ILE A 1 285 ? 7.176 -28.359 -8.898 1 80 285 ILE A C 1
ATOM 2300 O O . ILE A 1 285 ? 7.988 -27.969 -9.734 1 80 285 ILE A O 1
ATOM 2304 N N . SER A 1 286 ? 6.59 -29.5 -8.898 1 78.19 286 SER A N 1
ATOM 2305 C CA . SER A 1 286 ? 7.031 -30.484 -9.875 1 78.19 286 SER A CA 1
ATOM 2306 C C . SER A 1 286 ? 6.324 -30.312 -11.211 1 78.19 286 SER A C 1
ATOM 2308 O O . SER A 1 286 ? 6.871 -30.656 -12.258 1 78.19 286 SER A O 1
ATOM 2310 N N . THR A 1 287 ? 5.199 -29.75 -11.125 1 76.75 287 THR A N 1
ATOM 2311 C CA . THR A 1 287 ? 4.336 -29.75 -12.297 1 76.75 287 THR A CA 1
ATOM 2312 C C . THR A 1 287 ? 4.68 -28.594 -13.227 1 76.75 287 THR A C 1
ATOM 2314 O O . THR A 1 287 ? 4.738 -28.75 -14.445 1 76.75 287 THR A O 1
ATOM 2317 N N . PHE A 1 288 ? 4.953 -27.5 -12.656 1 79.19 288 PHE A N 1
ATOM 2318 C CA . PHE A 1 288 ? 5.004 -26.312 -13.508 1 79.19 288 PHE A CA 1
ATOM 2319 C C . PHE A 1 288 ? 6.438 -25.828 -13.672 1 79.19 288 PHE A C 1
ATOM 2321 O O . PHE A 1 288 ? 6.688 -24.844 -14.383 1 79.19 288 PHE A O 1
ATOM 2328 N N . ALA A 1 289 ? 7.285 -26.562 -13.023 1 78.19 289 ALA A N 1
ATOM 2329 C CA . ALA A 1 289 ? 8.688 -26.172 -13.141 1 78.19 289 ALA A CA 1
ATOM 2330 C C . ALA A 1 289 ? 9.148 -26.219 -14.594 1 78.19 289 ALA A C 1
ATOM 2332 O O . ALA A 1 289 ? 8.844 -27.172 -15.312 1 78.19 289 ALA A O 1
ATOM 2333 N N . GLY A 1 290 ? 9.766 -25.172 -15.062 1 75.56 290 GLY A N 1
ATOM 2334 C CA . GLY A 1 290 ? 10.328 -25.156 -16.406 1 75.56 290 GLY A CA 1
ATOM 2335 C C . GLY A 1 290 ? 9.43 -24.5 -17.422 1 75.56 290 GLY A C 1
ATOM 2336 O O . GLY A 1 290 ? 9.875 -24.141 -18.516 1 75.56 290 GLY A O 1
ATOM 2337 N N . LEU A 1 291 ? 8.172 -24.406 -17.094 1 85.19 291 LEU A N 1
ATOM 2338 C CA . LEU A 1 291 ? 7.262 -23.75 -18.016 1 85.19 291 LEU A CA 1
ATOM 2339 C C . LEU A 1 291 ? 7.43 -22.234 -17.969 1 85.19 291 LEU A C 1
ATOM 2341 O O . LEU A 1 291 ? 7.387 -21.641 -16.891 1 85.19 291 LEU A O 1
ATOM 2345 N N . THR A 1 292 ? 7.672 -21.656 -19.062 1 84.88 292 THR A N 1
ATOM 2346 C CA . THR A 1 292 ? 7.773 -20.203 -19.141 1 84.88 292 THR A CA 1
ATOM 2347 C C . THR A 1 292 ? 6.395 -19.578 -19.344 1 84.88 292 THR A C 1
ATOM 2349 O O . THR A 1 292 ? 5.477 -20.234 -19.844 1 84.88 292 THR A O 1
ATOM 2352 N N . ASN A 1 293 ? 6.309 -18.406 -18.969 1 88.5 293 ASN A N 1
ATOM 2353 C CA . ASN A 1 293 ? 5.02 -17.734 -19.125 1 88.5 293 ASN A CA 1
ATOM 2354 C C . ASN A 1 293 ? 4.961 -16.953 -20.438 1 88.5 293 ASN A C 1
ATOM 2356 O O . ASN A 1 293 ? 4.195 -15.992 -20.547 1 88.5 293 ASN A O 1
ATOM 2360 N N . LYS A 1 294 ? 5.758 -17.312 -21.328 1 87.56 294 LYS A N 1
ATOM 2361 C CA . LYS A 1 294 ? 5.664 -16.703 -22.656 1 87.56 294 LYS A CA 1
ATOM 2362 C C . LYS A 1 294 ? 4.285 -16.922 -23.266 1 87.56 294 LYS A C 1
ATOM 2364 O O . LYS A 1 294 ? 3.762 -18.031 -23.234 1 87.56 294 LYS A O 1
ATOM 2369 N N . GLY A 1 295 ? 3.662 -15.859 -23.734 1 88.44 295 GLY A N 1
ATOM 2370 C CA . GLY A 1 295 ? 2.312 -15.953 -24.266 1 88.44 295 GLY A CA 1
ATOM 2371 C C . GLY A 1 295 ? 1.277 -16.297 -23.219 1 88.44 295 GLY A C 1
ATOM 2372 O O . GLY A 1 295 ? 0.251 -16.906 -23.516 1 88.44 295 GLY A O 1
ATOM 2373 N N . ASN A 1 296 ? 1.593 -16.172 -21.984 1 92.44 296 ASN A N 1
ATOM 2374 C CA . ASN A 1 296 ? 0.726 -16.469 -20.859 1 92.44 296 ASN A CA 1
ATOM 2375 C C . ASN A 1 296 ? 0.48 -17.969 -20.734 1 92.44 296 ASN A C 1
ATOM 2377 O O . ASN A 1 296 ? -0.536 -18.391 -20.172 1 92.44 296 ASN A O 1
ATOM 2381 N N . LEU A 1 297 ? 1.348 -18.703 -21.25 1 93.5 297 LEU A N 1
ATOM 2382 C CA . LEU A 1 297 ? 1.182 -20.141 -21.328 1 93.5 297 LEU A CA 1
ATOM 2383 C C . LEU A 1 297 ? 1.062 -20.75 -19.922 1 93.5 297 LEU A C 1
ATOM 2385 O O . LEU A 1 297 ? 0.159 -21.547 -19.656 1 93.5 297 LEU A O 1
ATOM 2389 N N . LEU A 1 298 ? 1.962 -20.344 -19.062 1 92.19 298 LEU A N 1
ATOM 2390 C CA . LEU A 1 298 ? 2.004 -20.922 -17.719 1 92.19 298 LEU A CA 1
ATOM 2391 C C . LEU A 1 298 ? 0.684 -20.688 -16.984 1 92.19 298 LEU A C 1
ATOM 2393 O O . LEU A 1 298 ? 0.132 -21.625 -16.391 1 92.19 298 LEU A O 1
ATOM 2397 N N . ASP A 1 299 ? 0.194 -19.5 -17 1 93.19 299 ASP A N 1
ATOM 2398 C CA . ASP A 1 299 ? -1.06 -19.188 -16.328 1 93.19 299 ASP A CA 1
ATOM 2399 C C . ASP A 1 299 ? -2.232 -19.922 -16.969 1 93.19 299 ASP A C 1
ATOM 2401 O O . ASP A 1 299 ? -3.156 -20.359 -16.281 1 93.19 299 ASP A O 1
ATOM 2405 N N . PHE A 1 300 ? -2.189 -20.062 -18.25 1 93.75 300 PHE A N 1
ATOM 2406 C CA . PHE A 1 300 ? -3.225 -20.812 -18.969 1 93.75 300 PHE A CA 1
ATOM 2407 C C . PHE A 1 300 ? -3.201 -22.281 -18.562 1 93.75 300 PHE A C 1
ATOM 2409 O O . PHE A 1 300 ? -4.25 -22.875 -18.312 1 93.75 300 PHE A O 1
ATOM 2416 N N . VAL A 1 301 ? -2.037 -22.812 -18.516 1 92.19 301 VAL A N 1
ATOM 2417 C CA . VAL A 1 301 ? -1.917 -24.219 -18.141 1 92.19 301 VAL A CA 1
ATOM 2418 C C . VAL A 1 301 ? -2.438 -24.422 -16.719 1 92.19 301 VAL A C 1
ATOM 2420 O O . VAL A 1 301 ? -3.088 -25.422 -16.422 1 92.19 301 VAL A O 1
ATOM 2423 N N . LYS A 1 302 ? -2.158 -23.5 -15.828 1 89.44 302 LYS A N 1
ATOM 2424 C CA . LYS A 1 302 ? -2.725 -23.547 -14.484 1 89.44 302 LYS A CA 1
ATOM 2425 C C . LYS A 1 302 ? -4.25 -23.516 -14.523 1 89.44 302 LYS A C 1
ATOM 2427 O O . LYS A 1 302 ? -4.914 -24.203 -13.75 1 89.44 302 LYS A O 1
ATOM 2432 N N . TRP A 1 303 ? -4.719 -22.656 -15.375 1 89.81 303 TRP A N 1
ATOM 2433 C CA . TRP A 1 303 ? -6.16 -22.531 -15.562 1 89.81 303 TRP A CA 1
ATOM 2434 C C . TRP A 1 303 ? -6.75 -23.859 -16.062 1 89.81 303 TRP A C 1
ATOM 2436 O O . TRP A 1 303 ? -7.785 -24.297 -15.555 1 89.81 303 TRP A O 1
ATOM 2446 N N . LEU A 1 304 ? -6.105 -24.5 -17 1 90.38 304 LEU A N 1
ATOM 2447 C CA . LEU A 1 304 ? -6.547 -25.797 -17.5 1 90.38 304 LEU A CA 1
ATOM 2448 C C . LEU A 1 304 ? -6.52 -26.844 -16.391 1 90.38 304 LEU A C 1
ATOM 2450 O O . LEU A 1 304 ? -7.441 -27.656 -16.266 1 90.38 304 LEU A O 1
ATOM 2454 N N . HIS A 1 305 ? -5.449 -26.781 -15.688 1 87.81 305 HIS A N 1
ATOM 2455 C CA . HIS A 1 305 ? -5.207 -27.75 -14.633 1 87.81 305 HIS A CA 1
ATOM 2456 C C . HIS A 1 305 ? -6.277 -27.672 -13.547 1 87.81 305 HIS A C 1
ATOM 2458 O O . HIS A 1 305 ? -6.523 -28.656 -12.844 1 87.81 305 HIS A O 1
ATOM 2464 N N . SER A 1 306 ? -6.883 -26.531 -13.414 1 81.56 306 SER A N 1
ATOM 2465 C CA . SER A 1 306 ? -7.914 -26.344 -12.406 1 81.56 306 SER A CA 1
ATOM 2466 C C . SER A 1 306 ? -9.219 -27.031 -12.805 1 81.56 306 SER A C 1
ATOM 2468 O O . SER A 1 306 ? -10.133 -27.172 -11.984 1 81.56 306 SER A O 1
ATOM 2470 N N . ASN A 1 307 ? -9.242 -27.531 -14.008 1 81.81 307 ASN A N 1
ATOM 2471 C CA . ASN A 1 307 ? -10.422 -28.234 -14.5 1 81.81 307 ASN A CA 1
ATOM 2472 C C . ASN A 1 307 ? -10.227 -29.75 -14.469 1 81.81 307 ASN A C 1
ATOM 2474 O O . ASN A 1 307 ? -9.102 -30.234 -14.422 1 81.81 307 ASN A O 1
ATOM 2478 N N . LYS A 1 308 ? -11.352 -30.438 -14.477 1 81.75 308 LYS A N 1
ATOM 2479 C CA . LYS A 1 308 ? -11.281 -31.891 -14.57 1 81.75 308 LYS A CA 1
ATOM 2480 C C . LYS A 1 308 ? -10.734 -32.312 -15.93 1 81.75 308 LYS A C 1
ATOM 2482 O O . LYS A 1 308 ? -11.023 -31.688 -16.953 1 81.75 308 LYS A O 1
ATOM 2487 N N . THR A 1 309 ? -10.039 -33.375 -15.852 1 84.19 309 THR A N 1
ATOM 2488 C CA . THR A 1 309 ? -9.453 -33.906 -17.078 1 84.19 309 THR A CA 1
ATOM 2489 C C . THR A 1 309 ? -10.539 -34.219 -18.109 1 84.19 309 THR A C 1
ATOM 2491 O O . THR A 1 309 ? -10.359 -33.969 -19.297 1 84.19 309 THR A O 1
ATOM 2494 N N . SER A 1 310 ? -11.656 -34.781 -17.641 1 85.19 310 SER A N 1
ATOM 2495 C CA . SER A 1 310 ? -12.758 -35.125 -18.547 1 85.19 310 SER A CA 1
ATOM 2496 C C . SER A 1 310 ? -13.312 -33.875 -19.234 1 85.19 310 SER A C 1
ATOM 2498 O O . SER A 1 310 ? -13.883 -33.969 -20.328 1 85.19 310 SER A O 1
ATOM 2500 N N . PHE A 1 311 ? -13.109 -32.844 -18.609 1 88.06 311 PHE A N 1
ATOM 2501 C CA . PHE A 1 311 ? -13.609 -31.594 -19.156 1 88.06 311 PHE A CA 1
ATOM 2502 C C . PHE A 1 311 ? -12.711 -31.094 -20.281 1 88.06 311 PHE A C 1
ATOM 2504 O O . PHE A 1 311 ? -13.188 -30.469 -21.234 1 88.06 311 PHE A O 1
ATOM 2511 N N . ILE A 1 312 ? -11.461 -31.375 -20.203 1 90.81 312 ILE A N 1
ATOM 2512 C CA . ILE A 1 312 ? -10.555 -30.703 -21.141 1 90.81 312 ILE A CA 1
ATOM 2513 C C . ILE A 1 312 ? -10.195 -31.656 -22.281 1 90.81 312 ILE A C 1
ATOM 2515 O O . ILE A 1 312 ? -9.82 -31.219 -23.359 1 90.81 312 ILE A O 1
ATOM 2519 N N . VAL A 1 313 ? -10.32 -32.938 -22.094 1 92.38 313 VAL A N 1
ATOM 2520 C CA . VAL A 1 313 ? -9.898 -33.906 -23.078 1 92.38 313 VAL A CA 1
ATOM 2521 C C . VAL A 1 313 ? -10.82 -33.875 -24.297 1 92.38 313 VAL A C 1
ATOM 2523 O O . VAL A 1 313 ? -12.031 -33.688 -24.156 1 92.38 313 VAL A O 1
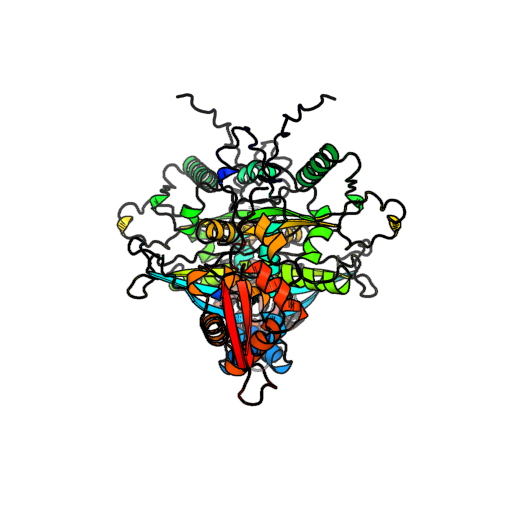ATOM 2526 N N . ARG A 1 314 ? -10.258 -34.062 -25.469 1 91.81 314 ARG A N 1
ATOM 2527 C CA . ARG A 1 314 ? -10.914 -34.156 -26.766 1 91.81 314 ARG A CA 1
ATOM 2528 C C . ARG A 1 314 ? -11.617 -32.875 -27.125 1 91.81 314 ARG A C 1
ATOM 2530 O O . ARG A 1 314 ? -12.586 -32.875 -27.891 1 91.81 314 ARG A O 1
ATOM 2537 N N . LYS A 1 315 ? -11.25 -31.812 -26.516 1 94 315 LYS A N 1
ATOM 2538 C CA . LYS A 1 315 ? -11.773 -30.5 -26.844 1 94 315 LYS A CA 1
ATOM 2539 C C . LYS A 1 315 ? -10.695 -29.609 -27.453 1 94 315 LYS A C 1
ATOM 2541 O O . LYS A 1 315 ? -9.508 -29.938 -27.391 1 94 315 LYS A O 1
ATOM 2546 N N . SER A 1 316 ? -11.18 -28.531 -28.062 1 95.88 316 SER A N 1
ATOM 2547 C CA . SER A 1 316 ? -10.273 -27.594 -28.719 1 95.88 316 SER A CA 1
ATOM 2548 C C . SER A 1 316 ? -9.531 -26.734 -27.703 1 95.88 316 SER A C 1
ATOM 2550 O O . SER A 1 316 ? -10.141 -25.938 -26.984 1 95.88 316 SER A O 1
ATOM 2552 N N . ILE A 1 317 ? -8.219 -26.828 -27.719 1 96.75 317 ILE A N 1
ATOM 2553 C CA . ILE A 1 317 ? -7.406 -26 -26.844 1 96.75 317 ILE A CA 1
ATOM 2554 C C . ILE A 1 317 ? -7.5 -24.531 -27.266 1 96.75 317 ILE A C 1
ATOM 2556 O O . ILE A 1 317 ? -7.496 -23.641 -26.422 1 96.75 317 ILE A O 1
ATOM 2560 N N . LYS A 1 318 ? -7.574 -24.328 -28.516 1 96.12 318 LYS A N 1
ATOM 2561 C CA . LYS A 1 318 ? -7.738 -22.969 -29.047 1 96.12 318 LYS A CA 1
ATOM 2562 C C . LYS A 1 318 ? -8.984 -22.297 -28.453 1 96.12 318 LYS A C 1
ATOM 2564 O O . LYS A 1 318 ? -8.945 -21.125 -28.078 1 96.12 318 LYS A O 1
ATOM 2569 N N . THR A 1 319 ? -10.047 -23.031 -28.375 1 95.5 319 THR A N 1
ATOM 2570 C CA . THR A 1 319 ? -11.281 -22.547 -27.781 1 95.5 319 THR A CA 1
ATOM 2571 C C . THR A 1 319 ? -11.086 -22.234 -26.297 1 95.5 319 THR A C 1
ATOM 2573 O O . THR A 1 319 ? -11.555 -21.219 -25.797 1 95.5 319 THR A O 1
ATOM 2576 N N . PHE A 1 320 ? -10.367 -23.094 -25.625 1 95.81 320 PHE A N 1
ATOM 2577 C CA . PHE A 1 320 ? -10.102 -22.891 -24.203 1 95.81 320 PHE A CA 1
ATOM 2578 C C . PHE A 1 320 ? -9.258 -21.641 -23.984 1 95.81 320 PHE A C 1
ATOM 2580 O O . PHE A 1 320 ? -9.461 -20.906 -23.016 1 95.81 320 PHE A O 1
ATOM 2587 N N . ILE A 1 321 ? -8.281 -21.438 -24.844 1 95.62 321 ILE A N 1
ATOM 2588 C CA . ILE A 1 321 ? -7.445 -20.25 -24.734 1 95.62 321 ILE A CA 1
ATOM 2589 C C . ILE A 1 321 ? -8.312 -19 -24.859 1 95.62 321 ILE A C 1
ATOM 2591 O O . ILE A 1 321 ? -8.133 -18.031 -24.109 1 95.62 321 ILE A O 1
ATOM 2595 N N . ARG A 1 322 ? -9.211 -19.047 -25.812 1 93.88 322 ARG A N 1
ATOM 2596 C CA . ARG A 1 322 ? -10.117 -17.922 -26 1 93.88 322 ARG A CA 1
ATOM 2597 C C . ARG A 1 322 ? -10.945 -17.672 -24.734 1 93.88 322 ARG A C 1
ATOM 2599 O O . ARG A 1 322 ? -11.102 -16.531 -24.297 1 93.88 322 ARG A O 1
ATOM 2606 N N . GLU A 1 323 ? -11.484 -18.703 -24.188 1 91.19 323 GLU A N 1
ATOM 2607 C CA . GLU A 1 323 ? -12.266 -18.594 -22.953 1 91.19 323 GLU A CA 1
ATOM 2608 C C . GLU A 1 323 ? -11.43 -18.031 -21.812 1 91.19 323 GLU A C 1
ATOM 2610 O O . GLU A 1 323 ? -11.898 -17.188 -21.047 1 91.19 323 GLU A O 1
ATOM 2615 N N . TYR A 1 324 ? -10.25 -18.531 -21.719 1 92.38 324 TYR A N 1
ATOM 2616 C CA . TYR A 1 324 ? -9.305 -18.078 -20.703 1 92.38 324 TYR A CA 1
ATOM 2617 C C . TYR A 1 324 ? -9.117 -16.578 -20.781 1 92.38 324 TYR A C 1
ATOM 2619 O O . TYR A 1 324 ? -9.219 -15.875 -19.766 1 92.38 324 TYR A O 1
ATOM 2627 N N . TYR A 1 325 ? -8.898 -16.031 -21.938 1 91.81 325 TYR A N 1
ATOM 2628 C CA . TYR A 1 325 ? -8.664 -14.602 -22.094 1 91.81 325 TYR A CA 1
ATOM 2629 C C . TYR A 1 325 ? -9.945 -13.812 -21.859 1 91.81 325 TYR A C 1
ATOM 2631 O O . TYR A 1 325 ? -9.906 -12.672 -21.375 1 91.81 325 TYR A O 1
ATOM 2639 N N . GLN A 1 326 ? -11.078 -14.398 -22.094 1 88.81 326 GLN A N 1
ATOM 2640 C CA . GLN A 1 326 ? -12.359 -13.727 -21.891 1 88.81 326 GLN A CA 1
ATOM 2641 C C . GLN A 1 326 ? -12.672 -13.555 -20.406 1 88.81 326 GLN A C 1
ATOM 2643 O O . GLN A 1 326 ? -13.477 -12.695 -20.031 1 88.81 326 GLN A O 1
ATOM 2648 N N . THR A 1 327 ? -12.016 -14.336 -19.594 1 88.75 327 THR A N 1
ATOM 2649 C CA . THR A 1 327 ? -12.258 -14.25 -18.156 1 88.75 327 THR A CA 1
ATOM 2650 C C . THR A 1 327 ? -11.461 -13.102 -17.547 1 88.75 327 THR A C 1
ATOM 2652 O O . THR A 1 327 ? -11.742 -12.68 -16.422 1 88.75 327 THR A O 1
ATOM 2655 N N . LYS A 1 328 ? -10.523 -12.656 -18.234 1 91.56 328 LYS A N 1
ATOM 2656 C CA . LYS A 1 328 ? -9.656 -11.625 -17.672 1 91.56 328 LYS A CA 1
ATOM 2657 C C . LYS A 1 328 ? -10.391 -10.289 -17.562 1 91.56 328 LYS A C 1
ATOM 2659 O O . LYS A 1 328 ? -11.227 -9.961 -18.406 1 91.56 328 LYS A O 1
ATOM 2664 N N . ALA A 1 329 ? -10.039 -9.5 -16.562 1 91.19 329 ALA A N 1
ATOM 2665 C CA . ALA A 1 329 ? -10.68 -8.219 -16.297 1 91.19 329 ALA A CA 1
ATOM 2666 C C . ALA A 1 329 ? -10.445 -7.238 -17.438 1 91.19 329 ALA A C 1
ATOM 2668 O O . ALA A 1 329 ? -11.227 -6.297 -17.625 1 91.19 329 ALA A O 1
ATOM 2669 N N . TYR A 1 330 ? -9.352 -7.445 -18.125 1 89.56 330 TYR A N 1
ATOM 2670 C CA . TYR A 1 330 ? -8.992 -6.59 -19.25 1 89.56 330 TYR A CA 1
ATOM 2671 C C . TYR A 1 330 ? -8.359 -7.398 -20.375 1 89.56 330 TYR A C 1
ATOM 2673 O O . TYR A 1 330 ? -7.344 -8.07 -20.156 1 89.56 330 TYR A O 1
ATOM 2681 N N . GLN A 1 331 ? -8.922 -7.324 -21.516 1 81.25 331 GLN A N 1
ATOM 2682 C CA . GLN A 1 331 ? -8.469 -8.164 -22.625 1 81.25 331 GLN A CA 1
ATOM 2683 C C . GLN A 1 331 ? -7.582 -7.371 -23.578 1 81.25 331 GLN A C 1
ATOM 2685 O O . GLN A 1 331 ? -6.785 -7.949 -24.328 1 81.25 331 GLN A O 1
ATOM 2690 N N . GLY A 1 332 ? -7.562 -6.082 -23.453 1 70.94 332 GLY A N 1
ATOM 2691 C CA . GLY A 1 332 ? -6.789 -5.273 -24.391 1 70.94 332 GLY A CA 1
ATOM 2692 C C . GLY A 1 332 ? -7.398 -5.211 -25.781 1 70.94 332 GLY A C 1
ATOM 2693 O O . GLY A 1 332 ? -8.531 -5.641 -25.984 1 70.94 332 GLY A O 1
ATOM 2694 N N . THR A 1 333 ? -6.715 -4.441 -26.656 1 64.75 333 THR A N 1
ATOM 2695 C CA . THR A 1 333 ? -7.238 -4.223 -28 1 64.75 333 THR A CA 1
ATOM 2696 C C . THR A 1 333 ? -6.738 -5.301 -28.953 1 64.75 333 THR A C 1
ATOM 2698 O O . THR A 1 333 ? -7.293 -5.484 -30.047 1 64.75 333 THR A O 1
ATOM 2701 N N . GLU A 1 334 ? -5.641 -5.816 -28.531 1 63.31 334 GLU A N 1
ATOM 2702 C CA . GLU A 1 334 ? -5.172 -6.852 -29.453 1 63.31 334 GLU A CA 1
ATOM 2703 C C . GLU A 1 334 ? -6.277 -7.855 -29.766 1 63.31 334 GLU A C 1
ATOM 2705 O O . GLU A 1 334 ? -7.102 -8.164 -28.906 1 63.31 334 GLU A O 1
ATOM 2710 N N . TYR A 1 335 ? -6.25 -7.957 -30.922 1 71.38 335 TYR A N 1
ATOM 2711 C CA . TYR A 1 335 ? -7.199 -8.977 -31.344 1 71.38 335 TYR A CA 1
ATOM 2712 C C . TYR A 1 335 ? -7.016 -10.258 -30.547 1 71.38 335 TYR A C 1
ATOM 2714 O O . TYR A 1 335 ? -5.902 -10.781 -30.438 1 71.38 335 TYR A O 1
ATOM 2722 N N . ILE A 1 336 ? -7.926 -10.516 -29.844 1 82.75 336 ILE A N 1
ATOM 2723 C CA . ILE A 1 336 ? -7.945 -11.727 -29.047 1 82.75 336 ILE A CA 1
ATOM 2724 C C . ILE A 1 336 ? -7.383 -12.898 -29.844 1 82.75 336 ILE A C 1
ATOM 2726 O O . ILE A 1 336 ? -6.711 -13.773 -29.297 1 82.75 336 ILE A O 1
ATOM 2730 N N . THR A 1 337 ? -7.535 -12.742 -31.109 1 86.38 337 THR A N 1
ATOM 2731 C CA . THR A 1 337 ? -7.074 -13.805 -31.984 1 86.38 337 THR A CA 1
ATOM 2732 C C . THR A 1 337 ? -5.551 -13.898 -31.969 1 86.38 337 THR A C 1
ATOM 2734 O O . THR A 1 337 ? -4.992 -15 -32 1 86.38 337 THR A O 1
ATOM 2737 N N . SER A 1 338 ? -4.914 -12.781 -31.969 1 87.88 338 SER A N 1
ATOM 2738 C CA . SER A 1 338 ? -3.455 -12.773 -31.922 1 87.88 338 SER A CA 1
ATOM 2739 C C . SER A 1 338 ? -2.932 -13.359 -30.625 1 87.88 338 SER A C 1
ATOM 2741 O O . SER A 1 338 ? -1.951 -14.109 -30.625 1 87.88 338 SER A O 1
ATOM 2743 N N . LYS A 1 339 ? -3.594 -13.07 -29.578 1 90 339 LYS A N 1
ATOM 2744 C CA . LYS A 1 339 ? -3.211 -13.617 -28.281 1 90 339 LYS A CA 1
ATOM 2745 C C . LYS A 1 339 ? -3.41 -15.133 -28.25 1 90 339 LYS A C 1
ATOM 2747 O O . LYS A 1 339 ? -2.539 -15.859 -27.766 1 90 339 LYS A O 1
ATOM 2752 N N . VAL A 1 340 ? -4.52 -15.453 -28.734 1 93.19 340 VAL A N 1
ATOM 2753 C CA . VAL A 1 340 ? -4.867 -16.875 -28.766 1 93.19 340 VAL A CA 1
ATOM 2754 C C . VAL A 1 340 ? -3.832 -17.641 -29.578 1 93.19 340 VAL A C 1
ATOM 2756 O O . VAL A 1 340 ? -3.334 -18.672 -29.141 1 93.19 340 VAL A O 1
ATOM 2759 N N . ASN A 1 341 ? -3.463 -17.047 -30.703 1 93.12 341 ASN A N 1
ATOM 2760 C CA . ASN A 1 341 ? -2.496 -17.703 -31.562 1 93.12 341 ASN A CA 1
ATOM 2761 C C . ASN A 1 341 ? -1.113 -17.766 -30.922 1 93.12 341 ASN A C 1
ATOM 2763 O O . ASN A 1 341 ? -0.389 -18.75 -31.078 1 93.12 341 ASN A O 1
ATOM 2767 N N . SER A 1 342 ? -0.819 -16.75 -30.266 1 92.5 342 SER A N 1
ATOM 2768 C CA . SER A 1 342 ? 0.471 -16.719 -29.578 1 92.5 342 SER A CA 1
ATOM 2769 C C . SER A 1 342 ? 0.544 -17.781 -28.484 1 92.5 342 SER A C 1
ATOM 2771 O O . SER A 1 342 ? 1.53 -18.516 -28.391 1 92.5 342 SER A O 1
ATOM 2773 N N . THR A 1 343 ? -0.465 -17.891 -27.688 1 94.69 343 THR A N 1
ATOM 2774 C CA . THR A 1 343 ? -0.506 -18.875 -26.625 1 94.69 343 THR A CA 1
ATOM 2775 C C . THR A 1 343 ? -0.529 -20.297 -27.203 1 94.69 343 THR A C 1
ATOM 2777 O O . THR A 1 343 ? 0.141 -21.188 -26.688 1 94.69 343 THR A O 1
ATOM 2780 N N . LEU A 1 344 ? -1.273 -20.422 -28.297 1 96 344 LEU A N 1
ATOM 2781 C CA . LEU A 1 344 ? -1.365 -21.734 -28.938 1 96 344 LEU A CA 1
ATOM 2782 C C . LEU A 1 344 ? -0.009 -22.156 -29.484 1 96 344 LEU A C 1
ATOM 2784 O O . LEU A 1 344 ? 0.361 -23.328 -29.391 1 96 344 LEU A O 1
ATOM 2788 N N . ARG A 1 345 ? 0.682 -21.25 -30.047 1 94.88 345 ARG A N 1
ATOM 2789 C CA . ARG A 1 345 ? 2.006 -21.531 -30.594 1 94.88 345 ARG A CA 1
ATOM 2790 C C . ARG A 1 345 ? 2.947 -22.031 -29.5 1 94.88 345 ARG A C 1
ATOM 2792 O O . ARG A 1 345 ? 3.693 -22.984 -29.703 1 94.88 345 ARG A O 1
ATOM 2799 N N . GLU A 1 346 ? 2.916 -21.359 -28.375 1 94.19 346 GLU A N 1
ATOM 2800 C CA . GLU A 1 346 ? 3.758 -21.766 -27.25 1 94.19 346 GLU A CA 1
ATOM 2801 C C . GLU A 1 346 ? 3.32 -23.125 -26.703 1 94.19 346 GLU A C 1
ATOM 2803 O O . GLU A 1 346 ? 4.156 -23.953 -26.328 1 94.19 346 GLU A O 1
ATOM 2808 N N . PHE A 1 347 ? 2.064 -23.312 -26.641 1 95.69 347 PHE A N 1
ATOM 2809 C CA . PHE A 1 347 ? 1.483 -24.547 -26.156 1 95.69 347 PHE A CA 1
ATOM 2810 C C . PHE A 1 347 ? 1.914 -25.734 -27.016 1 95.69 347 PHE A C 1
ATOM 2812 O O . PHE A 1 347 ? 2.148 -26.828 -26.5 1 95.69 347 PHE A O 1
ATOM 2819 N N . ALA A 1 348 ? 2.053 -25.469 -28.281 1 94.69 348 ALA A N 1
ATOM 2820 C CA . ALA A 1 348 ? 2.35 -26.516 -29.266 1 94.69 348 ALA A CA 1
ATOM 2821 C C . ALA A 1 348 ? 3.855 -26.672 -29.469 1 94.69 348 ALA A C 1
ATOM 2823 O O . ALA A 1 348 ? 4.309 -27.578 -30.172 1 94.69 348 ALA A O 1
ATOM 2824 N N . SER A 1 349 ? 4.57 -25.812 -28.875 1 92.94 349 SER A N 1
ATOM 2825 C CA . SER A 1 349 ? 6.012 -25.844 -29.094 1 92.94 349 SER A CA 1
ATOM 2826 C C . SER A 1 349 ? 6.637 -27.125 -28.547 1 92.94 349 SER A C 1
ATOM 2828 O O . SER A 1 349 ? 6.25 -27.594 -27.469 1 92.94 349 SER A O 1
ATOM 2830 N N . PRO A 1 350 ? 7.609 -27.719 -29.234 1 87.62 350 PRO A N 1
ATOM 2831 C CA . PRO A 1 350 ? 8.211 -28.984 -28.828 1 87.62 350 PRO A CA 1
ATOM 2832 C C . PRO A 1 350 ? 8.844 -28.922 -27.438 1 87.62 350 PRO A C 1
ATOM 2834 O O . PRO A 1 350 ? 8.734 -29.859 -26.656 1 87.62 350 PRO A O 1
ATOM 2837 N N . GLY A 1 351 ? 9.43 -27.891 -27.062 1 82.44 351 GLY A N 1
ATOM 2838 C CA . GLY A 1 351 ? 10.117 -27.766 -25.781 1 82.44 351 GLY A CA 1
ATOM 2839 C C . GLY A 1 351 ? 9.172 -27.703 -24.594 1 82.44 351 GLY A C 1
ATOM 2840 O O . GLY A 1 351 ? 9.555 -28 -23.469 1 82.44 351 GLY A O 1
ATOM 2841 N N . THR A 1 352 ? 7.941 -27.406 -24.859 1 89.19 352 THR A N 1
ATOM 2842 C CA . THR A 1 352 ? 7.004 -27.188 -23.75 1 89.19 352 THR A CA 1
ATOM 2843 C C . THR A 1 352 ? 5.98 -28.328 -23.703 1 89.19 352 THR A C 1
ATOM 2845 O O . THR A 1 352 ? 5.375 -28.562 -22.656 1 89.19 352 THR A O 1
ATOM 2848 N N . ARG A 1 353 ? 5.781 -29.094 -24.734 1 91.12 353 ARG A N 1
ATOM 2849 C CA . ARG A 1 353 ? 4.715 -30.078 -24.859 1 91.12 353 ARG A CA 1
ATOM 2850 C C . ARG A 1 353 ? 4.859 -31.172 -23.812 1 91.12 353 ARG A C 1
ATOM 2852 O O . ARG A 1 353 ? 3.887 -31.531 -23.141 1 91.12 353 ARG A O 1
ATOM 2859 N N . GLU A 1 354 ? 6.059 -31.578 -23.688 1 87.06 354 GLU A N 1
ATOM 2860 C CA . GLU A 1 354 ? 6.285 -32.656 -22.734 1 87.06 354 GLU A CA 1
ATOM 2861 C C . GLU A 1 354 ? 5.945 -32.219 -21.312 1 87.06 354 GLU A C 1
ATOM 2863 O O . GLU A 1 354 ? 5.344 -32.969 -20.547 1 87.06 354 GLU A O 1
ATOM 2868 N N . ILE A 1 355 ? 6.332 -31.047 -21.062 1 85.88 355 ILE A N 1
ATOM 2869 C CA . ILE A 1 355 ? 6.074 -30.5 -19.734 1 85.88 355 ILE A CA 1
ATOM 2870 C C . ILE A 1 355 ? 4.57 -30.375 -19.516 1 85.88 355 ILE A C 1
ATOM 2872 O O . ILE A 1 355 ? 4.059 -30.719 -18.438 1 85.88 355 ILE A O 1
ATOM 2876 N N . ILE A 1 356 ? 3.885 -29.906 -20.469 1 91.69 356 ILE A N 1
ATOM 2877 C CA . ILE A 1 356 ? 2.443 -29.703 -20.375 1 91.69 356 ILE A CA 1
ATOM 2878 C C . ILE A 1 356 ? 1.741 -31.047 -20.234 1 91.69 356 ILE A C 1
ATOM 2880 O O . ILE A 1 356 ? 0.808 -31.188 -19.438 1 91.69 356 ILE A O 1
ATOM 2884 N N . GLU A 1 357 ? 2.193 -32 -20.969 1 90.25 357 GLU A N 1
ATOM 2885 C CA . GLU A 1 357 ? 1.622 -33.344 -20.875 1 90.25 357 GLU A CA 1
ATOM 2886 C C . GLU A 1 357 ? 1.744 -33.906 -19.469 1 90.25 357 GLU A C 1
ATOM 2888 O O . GLU A 1 357 ? 0.805 -34.5 -18.953 1 90.25 357 GLU A O 1
ATOM 2893 N N . ASP A 1 358 ? 2.842 -33.656 -18.938 1 83.94 358 ASP A N 1
ATOM 2894 C CA . ASP A 1 358 ? 3.064 -34.125 -17.578 1 83.94 358 ASP A CA 1
ATOM 2895 C C . ASP A 1 358 ? 2.195 -33.344 -16.578 1 83.94 358 ASP A C 1
ATOM 2897 O O . ASP A 1 358 ? 1.656 -33.938 -15.633 1 83.94 358 ASP A O 1
ATOM 2901 N N . CYS A 1 359 ? 2.08 -32.062 -16.844 1 84.19 359 CYS A N 1
ATOM 2902 C CA . CYS A 1 359 ? 1.301 -31.203 -15.961 1 84.19 359 CYS A CA 1
ATOM 2903 C C . CYS A 1 359 ? -0.166 -31.625 -15.945 1 84.19 359 CYS A C 1
ATOM 2905 O O . CYS A 1 359 ? -0.804 -31.625 -14.898 1 84.19 359 CYS A O 1
ATOM 2907 N N . LEU A 1 360 ? -0.688 -31.938 -17.078 1 88 360 LEU A N 1
ATOM 2908 C CA . LEU A 1 360 ? -2.119 -32.188 -17.219 1 88 360 LEU A CA 1
ATOM 2909 C C . LEU A 1 360 ? -2.418 -33.688 -17.219 1 88 360 LEU A C 1
ATOM 2911 O O . LEU A 1 360 ? -3.582 -34.094 -17.172 1 88 360 LEU A O 1
ATOM 2915 N N . ASN A 1 361 ? -1.369 -34.5 -17.188 1 86.12 361 ASN A N 1
ATOM 2916 C CA . ASN A 1 361 ? -1.512 -35.938 -17.312 1 86.12 361 ASN A CA 1
ATOM 2917 C C . ASN A 1 361 ? -2.336 -36.312 -18.531 1 86.12 361 ASN A C 1
ATOM 2919 O O . ASN A 1 361 ? -3.312 -37.062 -18.422 1 86.12 361 ASN A O 1
ATOM 2923 N N . CYS A 1 362 ? -1.951 -35.688 -19.641 1 91.44 362 CYS A N 1
ATOM 2924 C CA . CYS A 1 362 ? -2.602 -35.906 -20.922 1 91.44 362 CYS A CA 1
ATOM 2925 C C . CYS A 1 362 ? -1.575 -35.969 -22.047 1 91.44 362 CYS A C 1
ATOM 2927 O O . CYS A 1 362 ? -0.392 -35.719 -21.828 1 91.44 362 CYS A O 1
ATOM 2929 N N . ARG A 1 363 ? -1.965 -36.5 -23.172 1 93.44 363 ARG A N 1
ATOM 2930 C CA . ARG A 1 363 ? -1.156 -36.469 -24.391 1 93.44 363 ARG A CA 1
ATOM 2931 C C . ARG A 1 363 ? -1.643 -35.375 -25.344 1 93.44 363 ARG A C 1
ATOM 2933 O O . ARG A 1 363 ? -2.85 -35.188 -25.5 1 93.44 363 ARG A O 1
ATOM 2940 N N . ILE A 1 364 ? -0.692 -34.688 -25.875 1 94.69 364 ILE A N 1
ATOM 2941 C CA . ILE A 1 364 ? -1.013 -33.594 -26.766 1 94.69 364 ILE A CA 1
ATOM 2942 C C . ILE A 1 364 ? -1.084 -34.094 -28.203 1 94.69 364 ILE A C 1
ATOM 2944 O O . ILE A 1 364 ? -0.162 -34.781 -28.688 1 94.69 364 ILE A O 1
ATOM 2948 N N . LYS A 1 365 ? -2.131 -33.844 -28.812 1 95 365 LYS A N 1
ATOM 2949 C CA . LYS A 1 365 ? -2.305 -34.125 -30.234 1 95 365 LYS A CA 1
ATOM 2950 C C . LYS A 1 365 ? -2.398 -32.844 -31.031 1 95 365 LYS A C 1
ATOM 2952 O O . LYS A 1 365 ? -3.342 -32.062 -30.859 1 95 365 LYS A O 1
ATOM 2957 N N . LEU A 1 366 ? -1.481 -32.656 -31.922 1 95.81 366 LEU A N 1
ATOM 2958 C CA . LEU A 1 366 ? -1.477 -31.469 -32.781 1 95.81 366 LEU A CA 1
ATOM 2959 C C . LEU A 1 366 ? -2.445 -31.625 -33.938 1 95.81 366 LEU A C 1
ATOM 2961 O O . LEU A 1 366 ? -2.562 -32.719 -34.5 1 95.81 366 LEU A O 1
ATOM 2965 N N . ILE A 1 367 ? -3.168 -30.625 -34.188 1 95.62 367 ILE A N 1
ATOM 2966 C CA . ILE A 1 367 ? -4.066 -30.594 -35.344 1 95.62 367 ILE A CA 1
ATOM 2967 C C . ILE A 1 367 ? -3.516 -29.625 -36.375 1 95.62 367 ILE A C 1
ATOM 2969 O O . ILE A 1 367 ? -3.359 -28.422 -36.125 1 95.62 367 ILE A O 1
ATOM 2973 N N . TYR A 1 368 ? -3.248 -30.125 -37.562 1 94.94 368 TYR A N 1
ATOM 2974 C CA . TYR A 1 368 ? -2.625 -29.359 -38.625 1 94.94 368 TYR A CA 1
ATOM 2975 C C . TYR A 1 368 ? -3.664 -28.891 -39.625 1 94.94 368 TYR A C 1
ATOM 2977 O O . TYR A 1 368 ? -4.781 -29.406 -39.656 1 94.94 368 TYR A O 1
ATOM 2985 N N . ASN A 1 369 ? -3.289 -27.797 -40.281 1 93 369 ASN A N 1
ATOM 2986 C CA . ASN A 1 369 ? -4.129 -27.375 -41.375 1 93 369 ASN A CA 1
ATOM 2987 C C . ASN A 1 369 ? -4.133 -28.406 -42.5 1 93 369 ASN A C 1
ATOM 2989 O O . ASN A 1 369 ? -3.414 -29.406 -42.438 1 93 369 ASN A O 1
ATOM 2993 N N . ASP A 1 370 ? -4.93 -28.156 -43.531 1 92.38 370 ASP A N 1
ATOM 2994 C CA . ASP A 1 370 ? -5.113 -29.109 -44.625 1 92.38 370 ASP A CA 1
ATOM 2995 C C . ASP A 1 370 ? -3.787 -29.391 -45.344 1 92.38 370 ASP A C 1
ATOM 2997 O O . ASP A 1 370 ? -3.568 -30.5 -45.844 1 92.38 370 ASP A O 1
ATOM 3001 N N .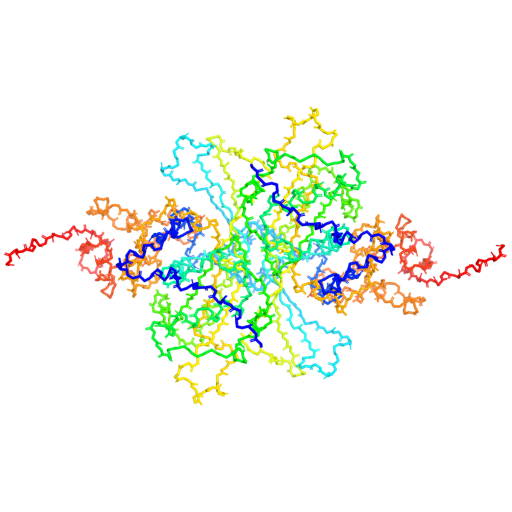 ARG A 1 371 ? -2.834 -28.484 -45.344 1 92.88 371 ARG A N 1
ATOM 3002 C CA . ARG A 1 371 ? -1.544 -28.609 -46.031 1 92.88 371 ARG A CA 1
ATOM 3003 C C . ARG A 1 371 ? -0.538 -29.328 -45.156 1 92.88 371 ARG A C 1
ATOM 3005 O O . ARG A 1 371 ? 0.543 -29.719 -45.594 1 92.88 371 ARG A O 1
ATOM 3012 N N . GLY A 1 372 ? -0.813 -29.469 -43.906 1 89.5 372 GLY A N 1
ATOM 3013 C CA . GLY A 1 372 ? 0.022 -30.203 -42.969 1 89.5 372 GLY A CA 1
ATOM 3014 C C . GLY A 1 372 ? 1.226 -29.406 -42.5 1 89.5 372 GLY A C 1
ATOM 3015 O O . GLY A 1 372 ? 2.135 -29.953 -41.875 1 89.5 372 GLY A O 1
ATOM 3016 N N . ASN A 1 373 ? 1.28 -28.109 -42.719 1 88.62 373 ASN A N 1
ATOM 3017 C CA . ASN A 1 373 ? 2.504 -27.359 -42.438 1 88.62 373 ASN A CA 1
ATOM 3018 C C . ASN A 1 373 ? 2.336 -26.422 -41.25 1 88.62 373 ASN A C 1
ATOM 3020 O O . ASN A 1 373 ? 3.314 -25.875 -40.75 1 88.62 373 ASN A O 1
ATOM 3024 N N . LYS A 1 374 ? 1.07 -26.156 -40.875 1 91.25 374 LYS A N 1
ATOM 3025 C CA . LYS A 1 374 ? 0.833 -25.25 -39.75 1 91.25 374 LYS A CA 1
ATOM 3026 C C . LYS A 1 374 ? -0.12 -25.875 -38.75 1 91.25 374 LYS A C 1
ATOM 3028 O O . LYS A 1 374 ? -1.131 -26.469 -39.125 1 91.25 374 LYS A O 1
ATOM 3033 N N . VAL A 1 375 ? 0.239 -25.734 -37.438 1 94.06 375 VAL A N 1
ATOM 3034 C CA . VAL A 1 375 ? -0.655 -26.172 -36.375 1 94.06 375 VAL A CA 1
ATOM 3035 C C . VAL A 1 375 ? -1.797 -25.172 -36.219 1 94.06 375 VAL A C 1
ATOM 3037 O O . VAL A 1 375 ? -1.562 -23.969 -36 1 94.06 375 VAL A O 1
ATOM 3040 N N . ILE A 1 376 ? -3.051 -25.594 -36.344 1 94.38 376 ILE A N 1
ATOM 3041 C CA . ILE A 1 376 ? -4.191 -24.688 -36.281 1 94.38 376 ILE A CA 1
ATOM 3042 C C . ILE A 1 376 ? -4.922 -24.891 -34.938 1 94.38 376 ILE A C 1
ATOM 3044 O O . ILE A 1 376 ? -5.707 -24.047 -34.531 1 94.38 376 ILE A O 1
ATOM 3048 N N . ASP A 1 377 ? -4.695 -26.047 -34.375 1 96.75 377 ASP A N 1
ATOM 3049 C CA . ASP A 1 377 ? -5.281 -26.344 -33.062 1 96.75 377 ASP A CA 1
ATOM 3050 C C . ASP A 1 377 ? -4.578 -27.516 -32.375 1 96.75 377 ASP A C 1
ATOM 3052 O O . ASP A 1 377 ? -3.639 -28.078 -32.938 1 96.75 377 ASP A O 1
ATOM 3056 N N . VAL A 1 378 ? -4.848 -27.703 -31.141 1 96.19 378 VAL A N 1
ATOM 3057 C CA . VAL A 1 378 ? -4.336 -28.812 -30.344 1 96.19 378 VAL A CA 1
ATOM 3058 C C . VAL A 1 378 ? -5.484 -29.469 -29.578 1 96.19 378 VAL A C 1
ATOM 3060 O O . VAL A 1 378 ? -6.445 -28.812 -29.188 1 96.19 378 VAL A O 1
ATOM 3063 N N . SER A 1 379 ? -5.484 -30.734 -29.484 1 95.88 379 SER A N 1
ATOM 3064 C CA . SER A 1 379 ? -6.395 -31.484 -28.625 1 95.88 379 SER A CA 1
ATOM 3065 C C . SER A 1 379 ? -5.625 -32.344 -27.641 1 95.88 379 SER A C 1
ATOM 3067 O O . SER A 1 379 ? -4.445 -32.656 -27.844 1 95.88 379 SER A O 1
ATOM 3069 N N . LEU A 1 380 ? -6.316 -32.688 -26.516 1 94.44 380 LEU A N 1
ATOM 3070 C CA . LEU A 1 380 ? -5.707 -33.531 -25.484 1 94.44 380 LEU A CA 1
ATOM 3071 C C . LEU A 1 380 ? -6.355 -34.906 -25.469 1 94.44 380 LEU A C 1
ATOM 3073 O O . LEU A 1 380 ? -7.555 -35.031 -25.719 1 94.44 380 LEU A O 1
ATOM 3077 N N . GLU A 1 381 ? -5.516 -35.906 -25.25 1 93.62 381 GLU A N 1
ATOM 3078 C CA . GLU A 1 381 ? -5.977 -37.281 -25.062 1 93.62 381 GLU A CA 1
ATOM 3079 C C . GLU A 1 381 ? -5.586 -37.812 -23.688 1 93.62 381 GLU A C 1
ATOM 3081 O O . GLU A 1 381 ? -4.527 -37.469 -23.156 1 93.62 381 GLU A O 1
ATOM 3086 N N . ALA A 1 382 ? -6.531 -38.656 -23.109 1 87.69 382 ALA A N 1
ATOM 3087 C CA . ALA A 1 382 ? -6.234 -39.219 -21.797 1 87.69 382 ALA A CA 1
ATOM 3088 C C . ALA A 1 382 ? -5.02 -40.156 -21.875 1 87.69 382 ALA A C 1
ATOM 3090 O O . ALA A 1 382 ? -4.852 -40.875 -22.859 1 87.69 382 ALA A O 1
ATOM 3091 N N . ARG A 1 383 ? -4.121 -40 -20.875 1 80.31 383 ARG A N 1
ATOM 3092 C CA . ARG A 1 383 ? -2.996 -40.938 -20.812 1 80.31 383 ARG A CA 1
ATOM 3093 C C . ARG A 1 383 ? -3.457 -42.312 -20.375 1 80.31 383 ARG A C 1
ATOM 3095 O O . ARG A 1 383 ? -4.23 -42.438 -19.422 1 80.31 383 ARG A O 1
ATOM 3102 N N . GLU A 1 384 ? -3.645 -43.281 -21.141 1 63.03 384 GLU A N 1
ATOM 3103 C CA . GLU A 1 384 ? -3.996 -44.656 -20.766 1 63.03 384 GLU A CA 1
ATOM 3104 C C . GLU A 1 384 ? -3.143 -45.125 -19.594 1 63.03 384 GLU A C 1
ATOM 3106 O O . GLU A 1 384 ? -1.94 -44.875 -19.547 1 63.03 384 GLU A O 1
ATOM 3111 N N . ASN A 1 385 ? -3.691 -45.156 -18.359 1 49.47 385 ASN A N 1
ATOM 3112 C CA . ASN A 1 385 ? -3.002 -45.844 -17.281 1 49.47 385 ASN A CA 1
ATOM 3113 C C . ASN A 1 385 ? -2.342 -47.125 -17.781 1 49.47 385 ASN A C 1
ATOM 3115 O O . ASN A 1 385 ? -3.023 -48.062 -18.234 1 49.47 385 ASN A O 1
ATOM 3119 N N . ILE A 1 386 ? -1.282 -47.156 -18.297 1 41.47 386 ILE A N 1
ATOM 3120 C CA . ILE A 1 386 ? -0.657 -48.469 -18.438 1 41.47 386 ILE A CA 1
ATOM 3121 C C . ILE A 1 386 ? -0.727 -49.219 -17.109 1 41.47 386 ILE A C 1
ATOM 3123 O O . ILE A 1 386 ? -0.235 -48.719 -16.094 1 41.47 386 ILE A O 1
ATOM 3127 N N . GLY A 1 387 ? -1.692 -50.062 -16.891 1 38.47 387 GLY A N 1
ATOM 3128 C CA . GLY A 1 387 ? -1.702 -51.062 -15.836 1 38.47 387 GLY A CA 1
ATOM 3129 C C . GLY A 1 387 ? -0.311 -51.469 -15.391 1 38.47 387 GLY A C 1
ATOM 3130 O O . GLY A 1 387 ? 0.546 -51.781 -16.219 1 38.47 387 GLY A O 1
ATOM 3131 N N . VAL A 1 388 ? 0.236 -50.938 -14.312 1 36.31 388 VAL A N 1
ATOM 3132 C CA . VAL A 1 388 ? 1.277 -51.719 -13.633 1 36.31 388 VAL A CA 1
ATOM 3133 C C . VAL A 1 388 ? 1.01 -53.188 -13.781 1 36.31 388 VAL A C 1
ATOM 3135 O O . VAL A 1 388 ? -0.025 -53.688 -13.328 1 36.31 388 VAL A O 1
ATOM 3138 N N . LEU A 1 389 ? 1.477 -53.812 -14.773 1 29.5 389 LEU A N 1
ATOM 3139 C CA . LEU A 1 389 ? 1.712 -55.25 -14.633 1 29.5 389 LEU A CA 1
ATOM 3140 C C . LEU A 1 389 ? 2.297 -55.562 -13.258 1 29.5 389 LEU A C 1
ATOM 3142 O O . LEU A 1 389 ? 3.301 -54.969 -12.852 1 29.5 389 LEU A O 1
ATOM 3146 N N . ASN A 1 390 ? 1.445 -55.844 -12.312 1 27.69 390 ASN A N 1
ATOM 3147 C CA . ASN A 1 390 ? 1.836 -56.656 -11.172 1 27.69 390 ASN A CA 1
ATOM 3148 C C . ASN A 1 390 ? 2.883 -57.688 -11.555 1 27.69 390 ASN A C 1
ATOM 3150 O O . ASN A 1 390 ? 2.58 -58.656 -12.266 1 27.69 390 ASN A O 1
ATOM 3154 N N . ASP A 1 391 ? 4.086 -57.281 -11.969 1 23.06 391 ASP A N 1
ATOM 3155 C CA . ASP A 1 391 ? 5.055 -58.312 -11.594 1 23.06 391 ASP A CA 1
ATOM 3156 C C . ASP A 1 391 ? 5.309 -58.312 -10.094 1 23.06 391 ASP A C 1
ATOM 3158 O O . ASP A 1 391 ? 5.375 -57.25 -9.469 1 23.06 391 ASP A O 1
ATOM 3162 N N . MET B 1 1 ? -14.227 -19.75 37.75 1 18.38 1 MET B N 1
ATOM 3163 C CA . MET B 1 1 ? -14.062 -19.016 36.5 1 18.38 1 MET B CA 1
ATOM 3164 C C . MET B 1 1 ? -13.133 -17.828 36.688 1 18.38 1 MET B C 1
ATOM 3166 O O . MET B 1 1 ? -13.547 -16.781 37.188 1 18.38 1 MET B O 1
ATOM 3170 N N . ASP B 1 2 ? -11.961 -17.938 36.969 1 18.83 2 ASP B N 1
ATOM 3171 C CA . ASP B 1 2 ? -10.961 -17.172 37.719 1 18.83 2 ASP B CA 1
ATOM 3172 C C . ASP B 1 2 ? -10.469 -15.984 36.906 1 18.83 2 ASP B C 1
ATOM 3174 O O . ASP B 1 2 ? -10.242 -16.109 35.688 1 18.83 2 ASP B O 1
ATOM 3178 N N . GLN B 1 3 ? -10.797 -14.719 37.406 1 19.52 3 GLN B N 1
ATOM 3179 C CA . GLN B 1 3 ? -10.68 -13.312 37.031 1 19.52 3 GLN B CA 1
ATOM 3180 C C . GLN B 1 3 ? -9.242 -12.945 36.688 1 19.52 3 GLN B C 1
ATOM 3182 O O . GLN B 1 3 ? -8.336 -13.102 37.5 1 19.52 3 GLN B O 1
ATOM 3187 N N . TYR B 1 4 ? -8.875 -13.289 35.531 1 21.62 4 TYR B N 1
ATOM 3188 C CA . TYR B 1 4 ? -7.496 -13.055 35.125 1 21.62 4 TYR B CA 1
ATOM 3189 C C . TYR B 1 4 ? -7.02 -11.672 35.562 1 21.62 4 TYR B C 1
ATOM 3191 O O . TYR B 1 4 ? -7.754 -10.688 35.438 1 21.62 4 TYR B O 1
ATOM 3199 N N . PRO B 1 5 ? -6.184 -11.539 36.5 1 23.09 5 PRO B N 1
ATOM 3200 C CA . PRO B 1 5 ? -5.695 -10.258 37 1 23.09 5 PRO B CA 1
ATOM 3201 C C . PRO B 1 5 ? -5.27 -9.297 35.906 1 23.09 5 PRO B C 1
ATOM 3203 O O . PRO B 1 5 ? -4.488 -9.672 35.031 1 23.09 5 PRO B O 1
ATOM 3206 N N . VAL B 1 6 ? -6.18 -8.578 35.375 1 22.48 6 VAL B N 1
ATOM 3207 C CA . VAL B 1 6 ? -5.922 -7.449 34.469 1 22.48 6 VAL B CA 1
ATOM 3208 C C . VAL B 1 6 ? -4.777 -6.605 35.031 1 22.48 6 VAL B C 1
ATOM 3210 O O . VAL B 1 6 ? -4.895 -6.023 36.125 1 22.48 6 VAL B O 1
ATOM 3213 N N . PRO B 1 7 ? -3.639 -7.125 35.031 1 24.78 7 PRO B N 1
ATOM 3214 C CA . PRO B 1 7 ? -2.652 -6.191 35.594 1 24.78 7 PRO B CA 1
ATOM 3215 C C . PRO B 1 7 ? -2.941 -4.738 35.219 1 24.78 7 PRO B C 1
ATOM 3217 O O . PRO B 1 7 ? -3.602 -4.477 34.219 1 24.78 7 PRO B O 1
ATOM 3220 N N . ASP B 1 8 ? -2.922 -3.783 36.219 1 21.23 8 ASP B N 1
ATOM 3221 C CA . ASP B 1 8 ? -3.221 -2.355 36.281 1 21.23 8 ASP B CA 1
ATOM 3222 C C . ASP B 1 8 ? -2.59 -1.617 35.094 1 21.23 8 ASP B C 1
ATOM 3224 O O . ASP B 1 8 ? -1.392 -1.329 35.094 1 21.23 8 ASP B O 1
ATOM 3228 N N . ILE B 1 9 ? -2.842 -2.066 34 1 23.59 9 ILE B N 1
ATOM 3229 C CA . ILE B 1 9 ? -2.477 -1.375 32.781 1 23.59 9 ILE B CA 1
ATOM 3230 C C . ILE B 1 9 ? -3.033 0.047 32.812 1 23.59 9 ILE B C 1
ATOM 3232 O O . ILE B 1 9 ? -3.832 0.422 31.938 1 23.59 9 ILE B O 1
ATOM 3236 N N . GLY B 1 10 ? -3.609 0.54 34 1 22.86 10 GLY B N 1
ATOM 3237 C CA . GLY B 1 10 ? -4.137 1.87 34.25 1 22.86 10 GLY B CA 1
ATOM 3238 C C . GLY B 1 10 ? -3.223 2.979 33.75 1 22.86 10 GLY B C 1
ATOM 3239 O O . GLY B 1 10 ? -3.68 4.09 33.469 1 22.86 10 GLY B O 1
ATOM 3240 N N . GLU B 1 11 ? -2.031 2.904 34.156 1 24.95 11 GLU B N 1
ATOM 3241 C CA . GLU B 1 11 ? -1.253 4.117 33.906 1 24.95 11 GLU B CA 1
ATOM 3242 C C . GLU B 1 11 ? -1.054 4.367 32.406 1 24.95 11 GLU B C 1
ATOM 3244 O O . GLU B 1 11 ? -0.081 3.893 31.828 1 24.95 11 GLU B O 1
ATOM 3249 N N . TRP B 1 12 ? -1.938 4.043 31.672 1 23.5 12 TRP B N 1
ATOM 3250 C CA . TRP B 1 12 ? -1.914 4.191 30.234 1 23.5 12 TRP B CA 1
ATOM 3251 C C . TRP B 1 12 ? -1.74 5.656 29.828 1 23.5 12 TRP B C 1
ATOM 3253 O O . TRP B 1 12 ? -2.316 6.547 30.469 1 23.5 12 TRP B O 1
ATOM 3263 N N . MET B 1 13 ? -0.598 5.926 29.109 1 28.52 13 MET B N 1
ATOM 3264 C CA . MET B 1 13 ? -0.08 7.219 28.672 1 28.52 13 MET B CA 1
ATOM 3265 C C . MET B 1 13 ? -1.165 8.031 27.969 1 28.52 13 MET B C 1
ATOM 3267 O O . MET B 1 13 ? -1.446 7.82 26.781 1 28.52 13 MET B O 1
ATOM 3271 N N . LEU B 1 14 ? -2.234 8.172 28.562 1 27.66 14 LEU B N 1
ATOM 3272 C CA . LEU B 1 14 ? -3.08 9.219 28 1 27.66 14 LEU B CA 1
ATOM 3273 C C . LEU B 1 14 ? -2.281 10.5 27.781 1 27.66 14 LEU B C 1
ATOM 3275 O O . LEU B 1 14 ? -1.723 11.062 28.719 1 27.66 14 LEU B O 1
ATOM 3279 N N . VAL B 1 15 ? -1.622 10.633 26.656 1 28.78 15 VAL B N 1
ATOM 3280 C CA . VAL B 1 15 ? -1.021 11.922 26.328 1 28.78 15 VAL B CA 1
ATOM 3281 C C . VAL B 1 15 ? -2.025 13.047 26.578 1 28.78 15 VAL B C 1
ATOM 3283 O O . VAL B 1 15 ? -2.809 13.398 25.703 1 28.78 15 VAL B O 1
ATOM 3286 N N . ASP B 1 16 ? -2.883 13.086 27.672 1 26.98 16 ASP B N 1
ATOM 3287 C CA . ASP B 1 16 ? -3.578 14.336 27.969 1 26.98 16 ASP B CA 1
ATOM 3288 C C . ASP B 1 16 ? -2.594 15.5 28.094 1 26.98 16 ASP B C 1
ATOM 3290 O O . ASP B 1 16 ? -1.386 15.281 28.203 1 26.98 16 ASP B O 1
ATOM 3294 N N . THR B 1 17 ? -2.998 16.844 28.938 1 27.77 17 THR B N 1
ATOM 3295 C CA . THR B 1 17 ? -2.34 18.094 29.281 1 27.77 17 THR B CA 1
ATOM 3296 C C . THR B 1 17 ? -0.979 17.844 29.922 1 27.77 17 THR B C 1
ATOM 3298 O O . THR B 1 17 ? -0.64 16.688 30.234 1 27.77 17 THR B O 1
ATOM 3301 N N . GLU B 1 18 ? -0.566 18.828 31.125 1 26.64 18 GLU B N 1
ATOM 3302 C CA . GLU B 1 18 ? 0.549 19.109 32.031 1 26.64 18 GLU B CA 1
ATOM 3303 C C . GLU B 1 18 ? 0.986 17.859 32.781 1 26.64 18 GLU B C 1
ATOM 3305 O O . GLU B 1 18 ? 2.08 17.828 33.344 1 26.64 18 GLU B O 1
ATOM 3310 N N . ASP B 1 19 ? 0.162 17.203 33.594 1 25.36 19 ASP B N 1
ATOM 3311 C CA . ASP B 1 19 ? 0.673 16.406 34.688 1 25.36 19 ASP B CA 1
ATOM 3312 C C . ASP B 1 19 ? 1.537 15.25 34.188 1 25.36 19 ASP B C 1
ATOM 3314 O O . ASP B 1 19 ? 1.17 14.57 33.219 1 25.36 19 ASP B O 1
ATOM 3318 N N . GLU B 1 20 ? 2.889 15.133 34.812 1 25.3 20 GLU B N 1
ATOM 3319 C CA . GLU B 1 20 ? 4.086 14.297 34.75 1 25.3 20 GLU B CA 1
ATOM 3320 C C . GLU B 1 20 ? 3.738 12.82 34.906 1 25.3 20 GLU B C 1
ATOM 3322 O O . GLU B 1 20 ? 3.432 12.367 36 1 25.3 20 GLU B O 1
ATOM 3327 N N . MET B 1 21 ? 2.938 12.203 34.469 1 27.39 21 MET B N 1
ATOM 3328 C CA . MET B 1 21 ? 2.793 10.82 34.938 1 27.39 21 MET B CA 1
ATOM 3329 C C . MET B 1 21 ? 4.156 10.172 35.156 1 27.39 21 MET B C 1
ATOM 3331 O O . MET B 1 21 ? 5.004 10.195 34.25 1 27.39 21 MET B O 1
ATOM 3335 N N . SER B 1 22 ? 4.633 9.891 36.312 1 26.14 22 SER B N 1
ATOM 3336 C CA . SER B 1 22 ? 5.695 9.148 37 1 26.14 22 SER B CA 1
ATOM 3337 C C . SER B 1 22 ? 5.785 7.715 36.5 1 26.14 22 SER B C 1
ATOM 3339 O O . SER B 1 22 ? 6.203 6.816 37.219 1 26.14 22 SER B O 1
ATOM 3341 N N . ILE B 1 23 ? 4.727 7.18 35.875 1 28.61 23 ILE B N 1
ATOM 3342 C CA . ILE B 1 23 ? 5.055 5.785 35.594 1 28.61 23 ILE B CA 1
ATOM 3343 C C . ILE B 1 23 ? 6.43 5.711 34.938 1 28.61 23 ILE B C 1
ATOM 3345 O O . ILE B 1 23 ? 6.754 6.535 34.062 1 28.61 23 ILE B O 1
ATOM 3349 N N . ASP B 1 24 ? 7.328 4.949 35.375 1 27.19 24 ASP B N 1
ATOM 3350 C CA . ASP B 1 24 ? 8.625 4.586 34.812 1 27.19 24 ASP B CA 1
ATOM 3351 C C . ASP B 1 24 ? 8.516 4.277 33.312 1 27.19 24 ASP B C 1
ATOM 3353 O O . ASP B 1 24 ? 8.438 3.111 32.906 1 27.19 24 ASP B O 1
ATOM 3357 N N . ILE B 1 25 ? 7.5 4.469 32.688 1 31.95 25 ILE B N 1
ATOM 3358 C CA . ILE B 1 25 ? 7.156 4.641 31.281 1 31.95 25 ILE B CA 1
ATOM 3359 C C . ILE B 1 25 ? 8.312 5.309 30.547 1 31.95 25 ILE B C 1
ATOM 3361 O O . ILE B 1 25 ? 8.219 6.477 30.156 1 31.95 25 ILE B O 1
ATOM 3365 N N . SER B 1 26 ? 9.344 5.461 30.891 1 30.58 26 SER B N 1
ATOM 3366 C CA . SER B 1 26 ? 10.656 5.926 30.469 1 30.58 26 SER B CA 1
ATOM 3367 C C . SER B 1 26 ? 10.961 5.516 29.031 1 30.58 26 SER B C 1
ATOM 3369 O O . SER B 1 26 ? 11.523 6.297 28.266 1 30.58 26 SER B O 1
ATOM 3371 N N . VAL B 1 27 ? 10.766 4.188 28.719 1 30.52 27 VAL B N 1
ATOM 3372 C CA . VAL B 1 27 ? 11.352 3.828 27.422 1 30.52 27 VAL B CA 1
ATOM 3373 C C . VAL B 1 27 ? 10.383 4.191 26.297 1 30.52 27 VAL B C 1
ATOM 3375 O O . VAL B 1 27 ? 10.797 4.734 25.266 1 30.52 27 VAL B O 1
ATOM 3378 N N . SER B 1 28 ? 9.07 3.672 26.297 1 34.16 28 SER B N 1
ATOM 3379 C CA . SER B 1 28 ? 8.281 3.74 25.078 1 34.16 28 SER B CA 1
ATOM 3380 C C . SER B 1 28 ? 7.695 5.137 24.875 1 34.16 28 SER B C 1
ATOM 3382 O O . SER B 1 28 ? 7.461 5.555 23.734 1 34.16 28 SER B O 1
ATOM 3384 N N . SER B 1 29 ? 7.062 5.82 25.828 1 36.75 29 SER B N 1
ATOM 3385 C CA . SER B 1 29 ? 6.504 7.168 25.781 1 36.75 29 SER B CA 1
ATOM 3386 C C . SER B 1 29 ? 7.57 8.203 25.422 1 36.75 29 SER B C 1
ATOM 3388 O O . SER B 1 29 ? 7.258 9.367 25.172 1 36.75 29 SER B O 1
ATOM 3390 N N . LYS B 1 30 ? 8.719 7.969 25.906 1 37.84 30 LYS B N 1
ATOM 3391 C CA . LYS B 1 30 ? 9.812 8.883 25.594 1 37.84 30 LYS B CA 1
ATOM 3392 C C . LYS B 1 30 ? 9.828 9.242 24.109 1 37.84 30 LYS B C 1
ATOM 3394 O O . LYS B 1 30 ? 10.469 10.211 23.719 1 37.84 30 LYS B O 1
ATOM 3399 N N . CYS B 1 31 ? 9.234 8.328 23.266 1 41.41 31 CYS B N 1
ATOM 3400 C CA . CYS B 1 31 ? 9.523 8.492 21.844 1 41.41 31 CYS B CA 1
ATOM 3401 C C . CYS B 1 31 ? 8.359 9.172 21.125 1 41.41 31 CYS B C 1
ATOM 3403 O O . CYS B 1 31 ? 8.242 9.094 19.906 1 41.41 31 CYS B O 1
ATOM 3405 N N . LEU B 1 32 ? 7.242 9.555 21.891 1 52.16 32 LEU B N 1
ATOM 3406 C CA . LEU B 1 32 ? 6.207 10.172 21.078 1 52.16 32 LEU B CA 1
ATOM 3407 C C . LEU B 1 32 ? 6.656 11.547 20.578 1 52.16 32 LEU B C 1
ATOM 3409 O O . LEU B 1 32 ? 7.223 12.328 21.344 1 52.16 32 LEU B O 1
ATOM 3413 N N . PRO B 1 33 ? 6.488 11.703 19.359 1 55.25 33 PRO B N 1
ATOM 3414 C CA . PRO B 1 33 ? 6.859 13.039 18.875 1 55.25 33 PRO B CA 1
ATOM 3415 C C . PRO B 1 33 ? 6.035 14.148 19.531 1 55.25 33 PRO B C 1
ATOM 3417 O O . PRO B 1 33 ? 4.805 14.07 19.547 1 55.25 33 PRO B O 1
ATOM 3420 N N . ILE B 1 34 ? 6.484 14.953 20.297 1 60.78 34 ILE B N 1
ATOM 3421 C CA . ILE B 1 34 ? 5.832 16.109 20.891 1 60.78 34 ILE B CA 1
ATOM 3422 C C . ILE B 1 34 ? 5.441 17.109 19.797 1 60.78 34 ILE B C 1
ATOM 3424 O O . ILE B 1 34 ? 4.473 17.859 19.953 1 60.78 34 ILE B O 1
ATOM 3428 N N . LYS B 1 35 ? 6.074 16.969 18.719 1 72.25 35 LYS B N 1
ATOM 3429 C CA . LYS B 1 35 ? 5.812 17.891 17.609 1 72.25 35 LYS B CA 1
ATOM 3430 C C . LYS B 1 35 ? 5.16 17.188 16.438 1 72.25 35 LYS B C 1
ATOM 3432 O O . LYS B 1 35 ? 5.32 15.977 16.266 1 72.25 35 LYS B O 1
ATOM 3437 N N . VAL B 1 36 ? 4.305 18.016 15.945 1 78.69 36 VAL B N 1
ATOM 3438 C CA . VAL B 1 36 ? 3.574 17.531 14.781 1 78.69 36 VAL B CA 1
ATOM 3439 C C . VAL B 1 36 ? 4.02 18.297 13.539 1 78.69 36 VAL B C 1
ATOM 3441 O O . VAL B 1 36 ? 4.82 19.219 13.625 1 78.69 36 VAL B O 1
ATOM 3444 N N . VAL B 1 37 ? 4 17.891 12.414 1 76.81 37 VAL B N 1
ATOM 3445 C CA . VAL B 1 37 ? 4.258 18.469 11.094 1 76.81 37 VAL B CA 1
ATOM 3446 C C . VAL B 1 37 ? 5.711 18.203 10.695 1 76.81 37 VAL B C 1
ATOM 3448 O O . VAL B 1 37 ? 6.613 18.938 11.102 1 76.81 37 VAL B O 1
ATOM 3451 N N . SER B 1 38 ? 5.918 17.406 9.945 1 76.12 38 SER B N 1
ATOM 3452 C CA . SER B 1 38 ? 7.254 17.094 9.453 1 76.12 38 SER B CA 1
ATOM 3453 C C . SER B 1 38 ? 7.664 18.031 8.336 1 76.12 38 SER B C 1
ATOM 3455 O O . SER B 1 38 ? 6.848 18.391 7.48 1 76.12 38 SER B O 1
ATOM 3457 N N . THR B 1 39 ? 8.859 18.438 8.391 1 79.38 39 THR B N 1
ATOM 3458 C CA . THR B 1 39 ? 9.383 19.266 7.316 1 79.38 39 THR B CA 1
ATOM 3459 C C . THR B 1 39 ? 10.25 18.453 6.367 1 79.38 39 THR B C 1
ATOM 3461 O O . THR B 1 39 ? 10.641 18.938 5.305 1 79.38 39 THR B O 1
ATOM 3464 N N . LEU B 1 40 ? 10.453 17.266 6.617 1 83.38 40 LEU B N 1
ATOM 3465 C CA . LEU B 1 40 ? 11.344 16.453 5.805 1 83.38 40 LEU B CA 1
ATOM 3466 C C . LEU B 1 40 ? 10.719 16.141 4.445 1 83.38 40 LEU B C 1
ATOM 3468 O O . LEU B 1 40 ? 11.383 16.25 3.412 1 83.38 40 LEU B O 1
ATOM 3472 N N . PHE B 1 41 ? 9.469 15.812 4.484 1 88.38 41 PHE B N 1
ATOM 3473 C CA . PHE B 1 41 ? 8.836 15.328 3.256 1 88.38 41 PHE B CA 1
ATOM 3474 C C . PHE B 1 41 ? 7.848 16.359 2.717 1 88.38 41 PHE B C 1
ATOM 3476 O O . PHE B 1 41 ? 7.02 16.031 1.862 1 88.38 41 PHE B O 1
ATOM 3483 N N . ASP B 1 42 ? 7.891 17.562 3.217 1 89.5 42 ASP B N 1
ATOM 3484 C CA . ASP B 1 42 ? 6.914 18.578 2.859 1 89.5 42 ASP B CA 1
ATOM 3485 C C . ASP B 1 42 ? 6.867 18.797 1.347 1 89.5 42 ASP B C 1
ATOM 3487 O O . ASP B 1 42 ? 5.797 19.016 0.778 1 89.5 42 ASP B O 1
ATOM 3491 N N . ALA B 1 43 ? 8.031 18.641 0.701 1 92.44 43 ALA B N 1
ATOM 3492 C CA . ALA B 1 43 ? 8.148 18.891 -0.734 1 92.44 43 ALA B CA 1
ATOM 3493 C C . ALA B 1 43 ? 7.305 17.891 -1.529 1 92.44 43 ALA B C 1
ATOM 3495 O O . ALA B 1 43 ? 6.898 18.188 -2.658 1 92.44 43 ALA B O 1
ATOM 3496 N N . LEU B 1 44 ? 7.008 16.75 -0.945 1 95.44 44 LEU B N 1
ATOM 3497 C CA . LEU B 1 44 ? 6.348 15.672 -1.672 1 95.44 44 LEU B CA 1
ATOM 3498 C C . LEU B 1 44 ? 4.832 15.836 -1.632 1 95.44 44 LEU B C 1
ATOM 3500 O O . LEU B 1 44 ? 4.113 15.188 -2.396 1 95.44 44 LEU B O 1
ATOM 3504 N N . PHE B 1 45 ? 4.344 16.609 -0.668 1 95.5 45 PHE B N 1
ATOM 3505 C CA . PHE B 1 45 ? 2.924 16.938 -0.621 1 95.5 45 PHE B CA 1
ATOM 3506 C C . PHE B 1 45 ? 2.605 18.109 -1.529 1 95.5 45 PHE B C 1
ATOM 3508 O O . PHE B 1 45 ? 2.998 19.25 -1.244 1 95.5 45 PHE B O 1
ATOM 3515 N N . LEU B 1 46 ? 1.844 17.844 -2.516 1 94.25 46 LEU B N 1
ATOM 3516 C CA . LEU B 1 46 ? 1.699 18.812 -3.598 1 94.25 46 LEU B CA 1
ATOM 3517 C C . LEU B 1 46 ? 0.399 19.609 -3.455 1 94.25 46 LEU B C 1
ATOM 3519 O O . LEU B 1 46 ? -0.466 19.234 -2.654 1 94.25 46 LEU B O 1
ATOM 3523 N N . ASP B 1 47 ? 0.394 20.656 -4.227 1 88.75 47 ASP B N 1
ATOM 3524 C CA . ASP B 1 47 ? -0.848 21.406 -4.41 1 88.75 47 ASP B CA 1
ATOM 3525 C C . ASP B 1 47 ? -1.877 20.578 -5.176 1 88.75 47 ASP B C 1
ATOM 3527 O O . ASP B 1 47 ? -1.563 20 -6.219 1 88.75 47 ASP B O 1
ATOM 3531 N N . GLY B 1 48 ? -3.039 20.438 -4.652 1 80.75 48 GLY B N 1
ATOM 3532 C CA . GLY B 1 48 ? -4.062 19.609 -5.273 1 80.75 48 GLY B CA 1
ATOM 3533 C C . GLY B 1 48 ? -4.379 20.016 -6.699 1 80.75 48 GLY B C 1
ATOM 3534 O O . GLY B 1 48 ? -4.93 19.234 -7.473 1 80.75 48 GLY B O 1
ATOM 3535 N N . ASN B 1 49 ? -4.008 21.156 -7.07 1 80.38 49 ASN B N 1
ATOM 3536 C CA . ASN B 1 49 ? -4.324 21.672 -8.398 1 80.38 49 ASN B CA 1
ATOM 3537 C C . ASN B 1 49 ? -3.346 21.156 -9.453 1 80.38 49 ASN B C 1
ATOM 3539 O O . ASN B 1 49 ? -3.572 21.328 -10.648 1 80.38 49 ASN B O 1
ATOM 3543 N N . VAL B 1 50 ? -2.404 20.422 -8.984 1 86.12 50 VAL B N 1
ATOM 3544 C CA . VAL B 1 50 ? -1.375 20.031 -9.938 1 86.12 50 VAL B CA 1
ATOM 3545 C C . VAL B 1 50 ? -1.685 18.641 -10.484 1 86.12 50 VAL B C 1
ATOM 3547 O O . VAL B 1 50 ? -1.019 18.156 -11.406 1 86.12 50 VAL B O 1
ATOM 3550 N N . ASN B 1 51 ? -2.658 17.953 -9.969 1 89.69 51 ASN B N 1
ATOM 3551 C CA . ASN B 1 51 ? -2.938 16.578 -10.32 1 89.69 51 ASN B CA 1
ATOM 3552 C C . ASN B 1 51 ? -3.164 16.406 -11.82 1 89.69 51 ASN B C 1
ATOM 3554 O O . ASN B 1 51 ? -2.607 15.5 -12.445 1 89.69 51 ASN B O 1
ATOM 3558 N N . LYS B 1 52 ? -3.92 17.266 -12.352 1 90 52 LYS B N 1
ATOM 3559 C CA . LYS B 1 52 ? -4.211 17.188 -13.781 1 90 52 LYS B CA 1
ATOM 3560 C C . LYS B 1 52 ? -2.945 17.406 -14.609 1 90 52 LYS B C 1
ATOM 3562 O O . LYS B 1 52 ? -2.752 16.75 -15.633 1 90 52 LYS B O 1
ATOM 3567 N N . LYS B 1 53 ? -2.17 18.281 -14.18 1 90.62 53 LYS B N 1
ATOM 3568 C CA . LYS B 1 53 ? -0.937 18.562 -14.914 1 90.62 53 LYS B CA 1
ATOM 3569 C C . LYS B 1 53 ? 0.031 17.391 -14.828 1 90.62 53 LYS B C 1
ATOM 3571 O O . LYS B 1 53 ? 0.717 17.078 -15.805 1 90.62 53 LYS B O 1
ATOM 3576 N N . ILE B 1 54 ? 0.108 16.844 -13.727 1 93.81 54 ILE B N 1
ATOM 3577 C CA . ILE B 1 54 ? 0.951 15.672 -13.586 1 93.81 54 ILE B CA 1
ATOM 3578 C C . ILE B 1 54 ? 0.476 14.586 -14.547 1 93.81 54 ILE B C 1
ATOM 3580 O O . ILE B 1 54 ? 1.285 13.961 -15.242 1 93.81 54 ILE B O 1
ATOM 3584 N N . ALA B 1 55 ? -0.813 14.383 -14.57 1 94.56 55 ALA B N 1
ATOM 3585 C CA . ALA B 1 55 ? -1.387 13.398 -15.484 1 94.56 55 ALA B CA 1
ATOM 3586 C C . ALA B 1 55 ? -1.03 13.719 -16.922 1 94.56 55 ALA B C 1
ATOM 3588 O O . ALA B 1 55 ? -0.665 12.828 -17.703 1 94.56 55 ALA B O 1
ATOM 3589 N N . GLN B 1 56 ? -1.128 14.969 -17.25 1 93.25 56 GLN B N 1
ATOM 3590 C CA . GLN B 1 56 ? -0.795 15.406 -18.609 1 93.25 56 GLN B CA 1
ATOM 3591 C C . GLN B 1 56 ? 0.68 15.164 -18.922 1 93.25 56 GLN B C 1
ATOM 3593 O O . GLN B 1 56 ? 1.024 14.711 -20.016 1 93.25 56 GLN B O 1
ATOM 3598 N N . ASP B 1 57 ? 1.497 15.5 -17.969 1 93.44 57 ASP B N 1
ATOM 3599 C CA . ASP B 1 57 ? 2.932 15.305 -18.156 1 93.44 57 ASP B CA 1
ATOM 3600 C C . ASP B 1 57 ? 3.268 13.828 -18.328 1 93.44 57 ASP B C 1
ATOM 3602 O O . ASP B 1 57 ? 4.09 13.461 -19.172 1 93.44 57 ASP B O 1
ATOM 3606 N N . LEU B 1 58 ? 2.66 13.031 -17.531 1 95.5 58 LEU B N 1
ATOM 3607 C CA . LEU B 1 58 ? 2.863 11.594 -17.656 1 95.5 58 LEU B CA 1
ATOM 3608 C C . LEU B 1 58 ? 2.428 11.094 -19.031 1 95.5 58 LEU B C 1
ATOM 3610 O O . LEU B 1 58 ? 3.102 10.258 -19.641 1 95.5 58 LEU B O 1
ATOM 3614 N N . THR B 1 59 ? 1.32 11.578 -19.469 1 94.5 59 THR B N 1
ATOM 3615 C CA . THR B 1 59 ? 0.792 11.195 -20.766 1 94.5 59 THR B CA 1
ATOM 3616 C C . THR B 1 59 ? 1.714 11.672 -21.891 1 94.5 59 THR B C 1
ATOM 3618 O O . THR B 1 59 ? 2.051 10.906 -22.797 1 94.5 59 THR B O 1
ATOM 3621 N N . ASN B 1 60 ? 2.115 12.906 -21.781 1 92.88 60 ASN B N 1
ATOM 3622 C CA . ASN B 1 60 ? 2.949 13.508 -22.812 1 92.88 60 ASN B CA 1
ATOM 3623 C C . ASN B 1 60 ? 4.301 12.812 -22.922 1 92.88 60 ASN B C 1
ATOM 3625 O O . ASN B 1 60 ? 4.883 12.75 -24 1 92.88 60 ASN B O 1
ATOM 3629 N N . HIS B 1 61 ? 4.781 12.312 -21.891 1 93.75 61 HIS B N 1
ATOM 3630 C CA . HIS B 1 61 ? 6.105 11.703 -21.891 1 93.75 61 HIS B CA 1
ATOM 3631 C C . HIS B 1 61 ? 6.008 10.18 -21.938 1 93.75 61 HIS B C 1
ATOM 3633 O O . HIS B 1 61 ? 6.984 9.484 -21.641 1 93.75 61 HIS B O 1
ATOM 3639 N N . ASP B 1 62 ? 4.852 9.633 -22.125 1 93.62 62 ASP B N 1
ATOM 3640 C CA . ASP B 1 62 ? 4.605 8.203 -22.266 1 93.62 62 ASP B CA 1
ATOM 3641 C C . ASP B 1 62 ? 5.055 7.453 -21.016 1 93.62 62 ASP B C 1
ATOM 3643 O O . ASP B 1 62 ? 5.742 6.434 -21.109 1 93.62 62 ASP B O 1
ATOM 3647 N N . LYS B 1 63 ? 4.668 8.039 -19.875 1 96.31 63 LYS B N 1
ATOM 3648 C CA . LYS B 1 63 ? 5.113 7.457 -18.609 1 96.31 63 LYS B CA 1
ATOM 3649 C C . LYS B 1 63 ? 3.947 6.812 -17.875 1 96.31 63 LYS B C 1
ATOM 3651 O O . LYS B 1 63 ? 4.129 6.258 -16.781 1 96.31 63 LYS B O 1
ATOM 3656 N N . VAL B 1 64 ? 2.785 6.844 -18.469 1 97.12 64 VAL B N 1
ATOM 3657 C CA . VAL B 1 64 ? 1.603 6.312 -17.797 1 97.12 64 VAL B CA 1
ATOM 3658 C C . VAL B 1 64 ? 1.768 4.809 -17.578 1 97.12 64 VAL B C 1
ATOM 3660 O O . VAL B 1 64 ? 1.446 4.293 -16.5 1 97.12 64 VAL B O 1
ATOM 3663 N N . THR B 1 65 ? 2.271 4.129 -18.531 1 96.31 65 THR B N 1
ATOM 3664 C CA . THR B 1 65 ? 2.482 2.691 -18.406 1 96.31 65 THR B CA 1
ATOM 3665 C C . THR B 1 65 ? 3.414 2.381 -17.234 1 96.31 65 THR B C 1
ATOM 3667 O O . THR B 1 65 ? 3.156 1.462 -16.453 1 96.31 65 THR B O 1
ATOM 3670 N N . ASP B 1 66 ? 4.445 3.135 -17.141 1 96.44 66 ASP B N 1
ATOM 3671 C CA . ASP B 1 66 ? 5.406 2.93 -16.062 1 96.44 66 ASP B CA 1
ATOM 3672 C C . ASP B 1 66 ? 4.754 3.129 -14.703 1 96.44 66 ASP B C 1
ATOM 3674 O O . ASP B 1 66 ? 4.949 2.322 -13.789 1 96.44 66 ASP B O 1
ATOM 3678 N N . VAL B 1 67 ? 3.939 4.094 -14.609 1 97.31 67 VAL B N 1
ATOM 3679 C CA . VAL B 1 67 ? 3.314 4.441 -13.344 1 97.31 67 VAL B CA 1
ATOM 3680 C C . VAL B 1 67 ? 2.318 3.354 -12.938 1 97.31 67 VAL B C 1
ATOM 3682 O O . VAL B 1 67 ? 2.322 2.895 -11.797 1 97.31 67 VAL B O 1
ATOM 3685 N N . ILE B 1 68 ? 1.505 2.885 -13.859 1 97.12 68 ILE B N 1
ATOM 3686 C CA . ILE B 1 68 ? 0.455 1.937 -13.5 1 97.12 68 ILE B CA 1
ATOM 3687 C C . ILE B 1 68 ? 1.061 0.55 -13.289 1 97.12 68 ILE B C 1
ATOM 3689 O O . ILE B 1 68 ? 0.396 -0.353 -12.773 1 97.12 68 ILE B O 1
ATOM 3693 N N . THR B 1 69 ? 2.361 0.365 -13.672 1 96.5 69 THR B N 1
ATOM 3694 C CA . THR B 1 69 ? 3.039 -0.903 -13.43 1 96.5 69 THR B CA 1
ATOM 3695 C C . THR B 1 69 ? 3.979 -0.791 -12.227 1 96.5 69 THR B C 1
ATOM 3697 O O . THR B 1 69 ? 4.918 -1.579 -12.094 1 96.5 69 THR B O 1
ATOM 3700 N N . GLY B 1 70 ? 3.764 0.196 -11.414 1 95.25 70 GLY B N 1
ATOM 3701 C CA . GLY B 1 70 ? 4.473 0.279 -10.148 1 95.25 70 GLY B CA 1
ATOM 3702 C C . GLY B 1 70 ? 5.652 1.234 -10.188 1 95.25 70 GLY B C 1
ATOM 3703 O O . GLY B 1 70 ? 6.523 1.186 -9.312 1 95.25 70 GLY B O 1
ATOM 3704 N N . GLY B 1 71 ? 5.75 2.076 -11.148 1 96.12 71 GLY B N 1
ATOM 3705 C CA . GLY B 1 71 ? 6.793 3.09 -11.211 1 96.12 71 GLY B CA 1
ATOM 3706 C C . GLY B 1 71 ? 6.465 4.332 -10.406 1 96.12 71 GLY B C 1
ATOM 3707 O O . GLY B 1 71 ? 5.348 4.473 -9.898 1 96.12 71 GLY B O 1
ATOM 3708 N N . ALA B 1 72 ? 7.461 5.164 -10.289 1 97 72 ALA B N 1
ATOM 3709 C CA . ALA B 1 72 ? 7.301 6.41 -9.547 1 97 72 ALA B CA 1
ATOM 3710 C C . ALA B 1 72 ? 6.387 7.379 -10.289 1 97 72 ALA B C 1
ATOM 3712 O O . ALA B 1 72 ? 6.465 7.496 -11.516 1 97 72 ALA B O 1
ATOM 3713 N N . ILE B 1 73 ? 5.531 8.055 -9.617 1 97.19 73 ILE B N 1
ATOM 3714 C CA . ILE B 1 73 ? 4.664 9.07 -10.203 1 97.19 73 ILE B CA 1
ATOM 3715 C C . ILE B 1 73 ? 5.43 10.383 -10.367 1 97.19 73 ILE B C 1
ATOM 3717 O O . ILE B 1 73 ? 5.398 11 -11.43 1 97.19 73 ILE B O 1
ATOM 3721 N N . TYR B 1 74 ? 6.027 10.789 -9.328 1 96.06 74 TYR B N 1
ATOM 3722 C CA . TYR B 1 74 ? 6.93 11.938 -9.289 1 96.06 74 TYR B CA 1
ATOM 3723 C C . TYR B 1 74 ? 7.969 11.773 -8.188 1 96.06 74 TYR B C 1
ATOM 3725 O O . TYR B 1 74 ? 7.949 10.789 -7.445 1 96.06 74 TYR B O 1
ATOM 3733 N N . GLY B 1 75 ? 8.922 12.664 -8.125 1 94.56 75 GLY B N 1
ATOM 3734 C CA . GLY B 1 75 ? 9.953 12.672 -7.102 1 94.56 75 GLY B CA 1
ATOM 3735 C C . GLY B 1 75 ? 10.797 13.93 -7.113 1 94.56 75 GLY B C 1
ATOM 3736 O O . GLY B 1 75 ? 10.547 14.836 -7.91 1 94.56 75 GLY B O 1
ATOM 3737 N N . THR B 1 76 ? 11.555 14.008 -6.066 1 94.38 76 THR B N 1
ATOM 3738 C CA . THR B 1 76 ? 12.453 15.156 -5.973 1 94.38 76 THR B CA 1
ATOM 3739 C C . THR B 1 76 ? 13.641 14.836 -5.074 1 94.38 76 THR B C 1
ATOM 3741 O O . THR B 1 76 ? 13.68 13.781 -4.434 1 94.38 76 THR B O 1
ATOM 3744 N N . GLU B 1 77 ? 14.578 15.648 -5.184 1 93.12 77 GLU B N 1
ATOM 3745 C CA . GLU B 1 77 ? 15.703 15.609 -4.25 1 93.12 77 GLU B CA 1
ATOM 3746 C C . GLU B 1 77 ? 15.5 16.594 -3.105 1 93.12 77 GLU B C 1
ATOM 3748 O O . GLU B 1 77 ? 15.234 17.781 -3.336 1 93.12 77 GLU B O 1
ATOM 3753 N N . ILE B 1 78 ? 15.523 16.062 -1.937 1 88.5 78 ILE B N 1
ATOM 3754 C CA . ILE B 1 78 ? 15.305 16.875 -0.742 1 88.5 78 ILE B CA 1
ATOM 3755 C C . ILE B 1 78 ? 16.656 17.234 -0.108 1 88.5 78 ILE B C 1
ATOM 3757 O O . ILE B 1 78 ? 17.469 16.359 0.157 1 88.5 78 ILE B O 1
ATOM 3761 N N . GLN B 1 79 ? 16.812 18.5 0.041 1 85.56 79 GLN B N 1
ATOM 3762 C CA . GLN B 1 79 ? 17.984 19.016 0.743 1 85.56 79 GLN B CA 1
ATOM 3763 C C . GLN B 1 79 ? 17.578 19.938 1.888 1 85.56 79 GLN B C 1
ATOM 3765 O O . GLN B 1 79 ? 16.688 20.781 1.727 1 85.56 79 GLN B O 1
ATOM 3770 N N . LYS B 1 80 ? 18.094 19.594 3.045 1 77 80 LYS B N 1
ATOM 3771 C CA . LYS B 1 80 ? 17.844 20.438 4.211 1 77 80 LYS B CA 1
ATOM 3772 C C . LYS B 1 80 ? 19.141 21.062 4.727 1 77 80 LYS B C 1
ATOM 3774 O O . LYS B 1 80 ? 20.203 20.453 4.656 1 77 80 LYS B O 1
ATOM 3779 N N . PRO B 1 81 ? 19.031 22.234 5.25 1 72.19 81 PRO B N 1
ATOM 3780 C CA . PRO B 1 81 ? 20.234 22.906 5.727 1 72.19 81 PRO B CA 1
ATOM 3781 C C . PRO B 1 81 ? 20.922 22.156 6.863 1 72.19 81 PRO B C 1
ATOM 3783 O O . PRO B 1 81 ? 22.141 22.25 7.02 1 72.19 81 PRO B O 1
ATOM 3786 N N . TRP B 1 82 ? 20.141 21.469 7.637 1 70.56 82 TRP B N 1
ATOM 3787 C CA . TRP B 1 82 ? 20.719 20.828 8.82 1 70.56 82 TRP B CA 1
ATOM 3788 C C . TRP B 1 82 ? 21.234 19.438 8.484 1 70.56 82 TRP B C 1
ATOM 3790 O O . TRP B 1 82 ? 21.688 18.719 9.375 1 70.56 82 TRP B O 1
ATOM 3800 N N . PHE B 1 83 ? 21.062 19 7.25 1 73.88 83 PHE B N 1
ATOM 3801 C CA . PHE B 1 83 ? 21.719 17.766 6.855 1 73.88 83 PHE B CA 1
ATOM 3802 C C . PHE B 1 83 ? 23.234 17.891 6.996 1 73.88 83 PHE B C 1
ATOM 3804 O O . PHE B 1 83 ? 23.844 18.859 6.504 1 73.88 83 PHE B O 1
ATOM 3811 N N . ASN B 1 84 ? 23.75 17.734 8.227 1 61.59 84 ASN B N 1
ATOM 3812 C CA . ASN B 1 84 ? 25.125 17.984 8.609 1 61.59 84 ASN B CA 1
ATOM 3813 C C . ASN B 1 84 ? 26.094 17.172 7.742 1 61.59 84 ASN B C 1
ATOM 3815 O O . ASN B 1 84 ? 25.734 16.125 7.207 1 61.59 84 ASN B O 1
ATOM 3819 N N . SER B 1 85 ? 27.188 17.766 7.77 1 62.03 85 SER B N 1
ATOM 3820 C CA . SER B 1 85 ? 28.312 17.188 7.051 1 62.03 85 SER B CA 1
ATOM 3821 C C . SER B 1 85 ? 28.734 15.844 7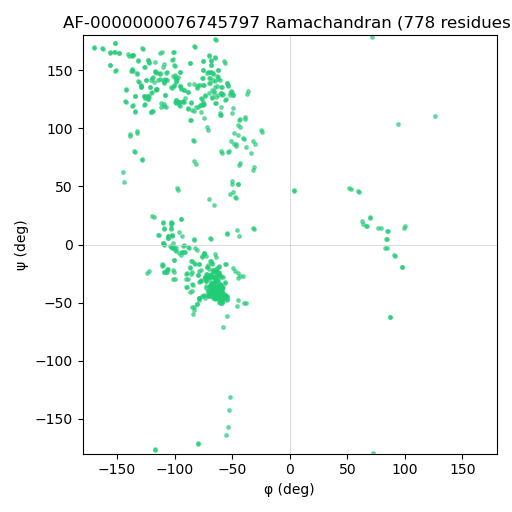.645 1 62.03 85 SER B C 1
ATOM 3823 O O . SER B 1 85 ? 29.406 15.047 6.984 1 62.03 85 SER B O 1
ATOM 3825 N N . ASN B 1 86 ? 28.156 15.555 8.727 1 61.78 86 ASN B N 1
ATOM 3826 C CA . ASN B 1 86 ? 28.656 14.328 9.344 1 61.78 86 ASN B CA 1
ATOM 3827 C C . ASN B 1 86 ? 27.766 13.133 8.977 1 61.78 86 ASN B C 1
ATOM 3829 O O . ASN B 1 86 ? 27.891 12.062 9.578 1 61.78 86 ASN B O 1
ATOM 3833 N N . ARG B 1 87 ? 26.969 13.438 8.078 1 70.38 87 ARG B N 1
ATOM 3834 C CA . ARG B 1 87 ? 26.156 12.312 7.613 1 70.38 87 ARG B CA 1
ATOM 3835 C C . ARG B 1 87 ? 26.688 11.758 6.297 1 70.38 87 ARG B C 1
ATOM 3837 O O . ARG B 1 87 ? 27.281 12.5 5.5 1 70.38 87 ARG B O 1
ATOM 3844 N N . PRO B 1 88 ? 26.547 10.469 6.215 1 74.69 88 PRO B N 1
ATOM 3845 C CA . PRO B 1 88 ? 27.062 9.859 4.988 1 74.69 88 PRO B CA 1
ATOM 3846 C C . PRO B 1 88 ? 26.266 10.234 3.748 1 74.69 88 PRO B C 1
ATOM 3848 O O . PRO B 1 88 ? 26.516 9.711 2.66 1 74.69 88 PRO B O 1
ATOM 3851 N N . PHE B 1 89 ? 25.281 11.148 3.932 1 82.12 89 PHE B N 1
ATOM 3852 C CA . PHE B 1 89 ? 24.516 11.578 2.76 1 82.12 89 PHE B CA 1
ATOM 3853 C C . PHE B 1 89 ? 24.312 13.086 2.771 1 82.12 89 PHE B C 1
ATOM 3855 O O . PHE B 1 89 ? 24.281 13.703 3.838 1 82.12 89 PHE B O 1
ATOM 3862 N N . ALA B 1 90 ? 24.234 13.711 1.63 1 86.19 90 ALA B N 1
ATOM 3863 C CA . ALA B 1 90 ? 24.078 15.148 1.442 1 86.19 90 ALA B CA 1
ATOM 3864 C C . ALA B 1 90 ? 22.641 15.508 1.112 1 86.19 90 ALA B C 1
ATOM 3866 O O . ALA B 1 90 ? 22.188 16.625 1.394 1 86.19 90 ALA B O 1
ATOM 3867 N N . SER B 1 91 ? 21.984 14.57 0.48 1 89.75 91 SER B N 1
ATOM 3868 C CA . SER B 1 91 ? 20.594 14.781 0.092 1 89.75 91 SER B CA 1
ATOM 3869 C C . SER B 1 91 ? 19.828 13.469 0.015 1 89.75 91 SER B C 1
ATOM 3871 O O . SER B 1 91 ? 20.422 12.391 0.101 1 89.75 91 SER B O 1
ATOM 3873 N N . ILE B 1 92 ? 18.531 13.578 -0.044 1 89.81 92 ILE B N 1
ATOM 3874 C CA . ILE B 1 92 ? 17.672 12.406 -0.154 1 89.81 92 ILE B CA 1
ATOM 3875 C C . ILE B 1 92 ? 16.844 12.492 -1.435 1 89.81 92 ILE B C 1
ATOM 3877 O O . ILE B 1 92 ? 16.062 13.438 -1.616 1 89.81 92 ILE B O 1
ATOM 3881 N N . ALA B 1 93 ? 17.125 11.602 -2.303 1 94.12 93 ALA B N 1
ATOM 3882 C CA . ALA B 1 93 ? 16.203 11.438 -3.422 1 94.12 93 ALA B CA 1
ATOM 3883 C C . ALA B 1 93 ? 14.953 10.656 -2.998 1 94.12 93 ALA B C 1
ATOM 3885 O O . ALA B 1 93 ? 15.062 9.539 -2.49 1 94.12 93 ALA B O 1
ATOM 3886 N N . ALA B 1 94 ? 13.805 11.25 -3.125 1 94.38 94 ALA B N 1
ATOM 3887 C CA . ALA B 1 94 ? 12.547 10.625 -2.711 1 94.38 94 ALA B CA 1
ATOM 3888 C C . ALA B 1 94 ? 11.562 10.547 -3.875 1 94.38 94 ALA B C 1
ATOM 3890 O O . ALA B 1 94 ? 11.266 11.555 -4.512 1 94.38 94 ALA B O 1
ATOM 3891 N N . ASP B 1 95 ? 11.094 9.375 -4.141 1 96.19 95 ASP B N 1
ATOM 3892 C CA . ASP B 1 95 ? 10.086 9.133 -5.176 1 96.19 95 ASP B CA 1
ATOM 3893 C C . ASP B 1 95 ? 8.766 8.695 -4.562 1 96.19 95 ASP B C 1
ATOM 3895 O O . ASP B 1 95 ? 8.742 8.055 -3.51 1 96.19 95 ASP B O 1
ATOM 3899 N N . VAL B 1 96 ? 7.707 9.094 -5.219 1 97.56 96 VAL B N 1
ATOM 3900 C CA . VAL B 1 96 ? 6.363 8.797 -4.734 1 97.56 96 VAL B CA 1
ATOM 3901 C C . VAL B 1 96 ? 5.711 7.742 -5.621 1 97.56 96 VAL B C 1
ATOM 3903 O O . VAL B 1 96 ? 5.688 7.879 -6.848 1 97.56 96 VAL B O 1
ATOM 3906 N N . TYR B 1 97 ? 5.207 6.73 -4.992 1 97.62 97 TYR B N 1
ATOM 3907 C CA . TYR B 1 97 ? 4.562 5.613 -5.676 1 97.62 97 TYR B CA 1
ATOM 3908 C C . TYR B 1 97 ? 3.133 5.422 -5.184 1 97.62 97 TYR B C 1
ATOM 3910 O O . TYR B 1 97 ? 2.785 5.859 -4.082 1 97.62 97 TYR B O 1
ATOM 3918 N N . GLY B 1 98 ? 2.27 4.742 -5.984 1 96.75 98 GLY B N 1
ATOM 3919 C CA . GLY B 1 98 ? 0.927 4.355 -5.578 1 96.75 98 GLY B CA 1
ATOM 3920 C C . GLY B 1 98 ? -0.109 5.43 -5.844 1 96.75 98 GLY B C 1
ATOM 3921 O O . GLY B 1 98 ? -1.012 5.242 -6.66 1 96.75 98 GLY B O 1
ATOM 3922 N N . SER B 1 99 ? 0.087 6.578 -5.184 1 97.25 99 SER B N 1
ATOM 3923 C CA . SER B 1 99 ? -0.82 7.707 -5.344 1 97.25 99 SER B CA 1
ATOM 3924 C C . SER B 1 99 ? -0.128 9.023 -5.008 1 97.25 99 SER B C 1
ATOM 3926 O O . SER B 1 99 ? 0.8 9.055 -4.199 1 97.25 99 SER B O 1
ATOM 3928 N N . ILE B 1 100 ? -0.651 10.016 -5.586 1 96.81 100 ILE B N 1
ATOM 3929 C CA . ILE B 1 100 ? -0.194 11.359 -5.238 1 96.81 100 ILE B CA 1
ATOM 3930 C C . ILE B 1 100 ? -0.766 11.766 -3.881 1 96.81 100 ILE B C 1
ATOM 3932 O O . ILE B 1 100 ? -1.837 11.297 -3.486 1 96.81 100 ILE B O 1
ATOM 3936 N N . VAL B 1 101 ? -0.076 12.539 -3.205 1 96.44 101 VAL B N 1
ATOM 3937 C CA . VAL B 1 101 ? -0.577 13.141 -1.975 1 96.44 101 VAL B CA 1
ATOM 3938 C C . VAL B 1 101 ? -0.459 14.656 -2.059 1 96.44 101 VAL B C 1
ATOM 3940 O O . VAL B 1 101 ? 0.513 15.188 -2.605 1 96.44 101 VAL B O 1
ATOM 3943 N N . ASP B 1 102 ? -1.459 15.273 -1.524 1 94.75 102 ASP B N 1
ATOM 3944 C CA . ASP B 1 102 ? -1.45 16.734 -1.573 1 94.75 102 ASP B CA 1
ATOM 3945 C C . ASP B 1 102 ? -1.402 17.328 -0.169 1 94.75 102 ASP B C 1
ATOM 3947 O O . ASP B 1 102 ? -1.255 16.609 0.815 1 94.75 102 ASP B O 1
ATOM 3951 N N . THR B 1 103 ? -1.475 18.609 -0.12 1 94.38 103 THR B N 1
ATOM 3952 C CA . THR B 1 103 ? -1.305 19.328 1.143 1 94.38 103 THR B CA 1
ATOM 3953 C C . THR B 1 103 ? -2.518 19.109 2.047 1 94.38 103 THR B C 1
ATOM 3955 O O . THR B 1 103 ? -2.402 19.172 3.271 1 94.38 103 THR B O 1
ATOM 3958 N N . SER B 1 104 ? -3.689 18.891 1.493 1 93.19 104 SER B N 1
ATOM 3959 C CA . SER B 1 104 ? -4.848 18.547 2.312 1 93.19 104 SER B CA 1
ATOM 3960 C C . SER B 1 104 ? -4.688 17.172 2.961 1 93.19 104 SER B C 1
ATOM 3962 O O . SER B 1 104 ? -5.086 16.984 4.109 1 93.19 104 SER B O 1
ATOM 3964 N N . ASP B 1 105 ? -4.137 16.234 2.227 1 95.31 105 ASP B N 1
ATOM 3965 C CA . ASP B 1 105 ? -3.818 14.93 2.797 1 95.31 105 ASP B CA 1
ATOM 3966 C C . ASP B 1 105 ? -2.83 15.062 3.951 1 95.31 105 ASP B C 1
ATOM 3968 O O . ASP B 1 105 ? -2.982 14.406 4.984 1 95.31 105 ASP B O 1
ATOM 3972 N N . ARG B 1 106 ? -1.828 15.852 3.732 1 94.25 106 ARG B N 1
ATOM 3973 C CA . ARG B 1 106 ? -0.838 16.094 4.777 1 94.25 106 ARG B CA 1
ATOM 3974 C C . ARG B 1 106 ? -1.496 16.625 6.043 1 94.25 106 ARG B C 1
ATOM 3976 O O . ARG B 1 106 ? -1.144 16.234 7.152 1 94.25 106 ARG B O 1
ATOM 3983 N N . HIS B 1 107 ? -2.387 17.531 5.824 1 93.38 107 HIS B N 1
ATOM 3984 C CA . HIS B 1 107 ? -3.062 18.125 6.973 1 93.38 107 HIS B CA 1
ATOM 3985 C C . HIS B 1 107 ? -3.885 17.094 7.727 1 93.38 107 HIS B C 1
ATOM 3987 O O . HIS B 1 107 ? -3.982 17.141 8.953 1 93.38 107 HIS B O 1
ATOM 3993 N N . VAL B 1 108 ? -4.512 16.219 6.988 1 94.62 108 VAL B N 1
ATOM 3994 C CA . VAL B 1 108 ? -5.23 15.117 7.629 1 94.62 108 VAL B CA 1
ATOM 3995 C C . VAL B 1 108 ? -4.27 14.289 8.469 1 94.62 108 VAL B C 1
ATOM 3997 O O . VAL B 1 108 ? -4.562 13.969 9.625 1 94.62 108 VAL B O 1
ATOM 4000 N N . LEU B 1 109 ? -3.166 13.977 7.91 1 94.69 109 LEU B N 1
ATOM 4001 C CA . LEU B 1 109 ? -2.143 13.203 8.602 1 94.69 109 LEU B CA 1
ATOM 4002 C C . LEU B 1 109 ? -1.67 13.938 9.859 1 94.69 109 LEU B C 1
ATOM 4004 O O . LEU B 1 109 ? -1.614 13.344 10.938 1 94.69 109 LEU B O 1
ATOM 4008 N N . ASP B 1 110 ? -1.366 15.219 9.75 1 91.44 110 ASP B N 1
ATOM 4009 C CA . ASP B 1 110 ? -0.95 16.047 10.875 1 91.44 110 ASP B CA 1
ATOM 4010 C C . ASP B 1 110 ? -2.029 16.078 11.961 1 91.44 110 ASP B C 1
ATOM 4012 O O . ASP B 1 110 ? -1.723 16.016 13.148 1 91.44 110 ASP B O 1
ATOM 4016 N N . SER B 1 111 ? -3.236 16.188 11.516 1 92.06 111 SER B N 1
ATOM 4017 C CA . SER B 1 111 ? -4.359 16.297 12.438 1 92.06 111 SER B CA 1
ATOM 4018 C C . SER B 1 111 ? -4.578 14.984 13.195 1 92.06 111 SER B C 1
ATOM 4020 O O . SER B 1 111 ? -4.891 15 14.391 1 92.06 111 SER B O 1
ATOM 4022 N N . ILE B 1 112 ? -4.445 13.898 12.508 1 93.94 112 ILE B N 1
ATOM 4023 C CA . ILE B 1 112 ? -4.555 12.594 13.133 1 93.94 112 ILE B CA 1
ATOM 4024 C C . ILE B 1 112 ? -3.51 12.461 14.242 1 93.94 112 ILE B C 1
ATOM 4026 O O . ILE B 1 112 ? -3.826 12.047 15.359 1 93.94 112 ILE B O 1
ATOM 4030 N N . ILE B 1 113 ? -2.328 12.867 13.945 1 90.62 113 ILE B N 1
ATOM 4031 C CA . ILE B 1 113 ? -1.231 12.766 14.906 1 90.62 113 ILE B CA 1
ATOM 4032 C C . ILE B 1 113 ? -1.461 13.734 16.062 1 90.62 113 ILE B C 1
ATOM 4034 O O . ILE B 1 113 ? -1.181 13.406 17.219 1 90.62 113 ILE B O 1
ATOM 4038 N N . ALA B 1 114 ? -2.004 14.852 15.758 1 88 114 ALA B N 1
ATOM 4039 C CA . ALA B 1 114 ? -2.178 15.906 16.75 1 88 114 ALA B CA 1
ATOM 4040 C C . ALA B 1 114 ? -3.258 15.531 17.766 1 88 114 ALA B C 1
ATOM 4042 O O . ALA B 1 114 ? -3.088 15.734 18.969 1 88 114 ALA B O 1
ATOM 4043 N N . ILE B 1 115 ? -4.324 14.945 17.344 1 88.88 115 ILE B N 1
ATOM 4044 C CA . ILE B 1 115 ? -5.461 14.773 18.234 1 88.88 115 ILE B CA 1
ATOM 4045 C C . ILE B 1 115 ? -5.574 13.312 18.656 1 88.88 115 ILE B C 1
ATOM 4047 O O . ILE B 1 115 ? -6.273 12.984 19.625 1 88.88 115 ILE B O 1
ATOM 4051 N N . GLY B 1 116 ? -5.023 12.453 17.828 1 91.19 116 GLY B N 1
ATOM 4052 C CA . GLY B 1 116 ? -5.168 11.031 18.094 1 91.19 116 GLY B CA 1
ATOM 4053 C C . GLY B 1 116 ? -4.512 10.602 19.391 1 91.19 116 GLY B C 1
ATOM 4054 O O . GLY B 1 116 ? -3.479 11.148 19.781 1 91.19 116 GLY B O 1
ATOM 4055 N N . LYS B 1 117 ? -5.141 9.672 20.016 1 88.94 117 LYS B N 1
ATOM 4056 C CA . LYS B 1 117 ? -4.52 9.023 21.172 1 88.94 117 LYS B CA 1
ATOM 4057 C C . LYS B 1 117 ? -3.643 7.855 20.734 1 88.94 117 LYS B C 1
ATOM 4059 O O . LYS B 1 117 ? -4.148 6.82 20.297 1 88.94 117 LYS B O 1
ATOM 4064 N N . MET B 1 118 ? -2.438 8.055 20.812 1 89.56 118 MET B N 1
ATOM 4065 C CA . MET B 1 118 ? -1.504 7.016 20.391 1 89.56 118 MET B CA 1
ATOM 4066 C C . MET B 1 118 ? -1.593 5.801 21.297 1 89.56 118 MET B C 1
ATOM 4068 O O . MET B 1 118 ? -1.562 5.941 22.531 1 89.56 118 MET B O 1
ATOM 4072 N N . LEU B 1 119 ? -1.67 4.691 20.719 1 89 119 LEU B N 1
ATOM 4073 C CA . LEU B 1 119 ? -1.689 3.436 21.453 1 89 119 LEU B CA 1
ATOM 4074 C C . LEU B 1 119 ? -0.273 2.916 21.688 1 89 119 LEU B C 1
ATOM 4076 O O . LEU B 1 119 ? 0.544 2.906 20.766 1 89 119 LEU B O 1
ATOM 4080 N N . PRO B 1 120 ? 0.037 2.547 22.922 1 85.25 120 PRO B N 1
ATOM 4081 C CA . PRO B 1 120 ? 1.38 2.023 23.172 1 85.25 120 PRO B CA 1
ATOM 4082 C C . PRO B 1 120 ? 1.694 0.776 22.344 1 85.25 120 PRO B C 1
ATOM 4084 O O . PRO B 1 120 ? 0.892 -0.16 22.312 1 85.25 120 PRO B O 1
ATOM 4087 N N . GLN B 1 121 ? 2.836 0.755 21.797 1 83.25 121 GLN B N 1
ATOM 4088 C CA . GLN B 1 121 ? 3.213 -0.326 20.891 1 83.25 121 GLN B CA 1
ATOM 4089 C C . GLN B 1 121 ? 3.264 -1.664 21.625 1 83.25 121 GLN B C 1
ATOM 4091 O O . GLN B 1 121 ? 2.877 -2.695 21.062 1 83.25 121 GLN B O 1
ATOM 4096 N N . GLU B 1 122 ? 3.736 -1.65 22.828 1 78.75 122 GLU B N 1
ATOM 4097 C CA . GLU B 1 122 ? 3.848 -2.875 23.625 1 78.75 122 GLU B CA 1
ATOM 4098 C C . GLU B 1 122 ? 2.473 -3.467 23.922 1 78.75 122 GLU B C 1
ATOM 4100 O O . GLU B 1 122 ? 2.324 -4.688 24.016 1 78.75 122 GLU B O 1
ATOM 4105 N N . LEU B 1 123 ? 1.525 -2.604 23.984 1 81.88 123 LEU B N 1
ATOM 4106 C CA . LEU B 1 123 ? 0.16 -3.045 24.25 1 81.88 123 LEU B CA 1
ATOM 4107 C C . LEU B 1 123 ? -0.477 -3.619 22.984 1 81.88 123 LEU B C 1
ATOM 4109 O O . LEU B 1 123 ? -1.073 -4.699 23.031 1 81.88 123 LEU B O 1
ATOM 4113 N N . VAL B 1 124 ? -0.304 -2.906 21.938 1 86.25 124 VAL B N 1
ATOM 4114 C CA . VAL B 1 124 ? -1.073 -3.246 20.734 1 86.25 124 VAL B CA 1
ATOM 4115 C C . VAL B 1 124 ? -0.509 -4.516 20.109 1 86.25 124 VAL B C 1
ATOM 4117 O O . VAL B 1 124 ? -1.238 -5.27 19.453 1 86.25 124 VAL B O 1
ATOM 4120 N N . ARG B 1 125 ? 0.705 -4.801 20.234 1 81.56 125 ARG B N 1
ATOM 4121 C CA . ARG B 1 125 ? 1.344 -5.922 19.562 1 81.56 125 ARG B CA 1
ATOM 4122 C C . ARG B 1 125 ? 0.82 -7.254 20.094 1 81.56 125 ARG B C 1
ATOM 4124 O O . ARG B 1 125 ? 0.808 -8.25 19.375 1 81.56 125 ARG B O 1
ATOM 4131 N N . ASN B 1 126 ? 0.385 -7.246 21.312 1 81.38 126 ASN B N 1
ATOM 4132 C CA . ASN B 1 126 ? 0.016 -8.508 21.938 1 81.38 126 ASN B CA 1
ATOM 4133 C C . ASN B 1 126 ? -1.493 -8.617 22.141 1 81.38 126 ASN B C 1
ATOM 4135 O O . ASN B 1 126 ? -1.962 -9.438 22.938 1 81.38 126 ASN B O 1
ATOM 4139 N N . GLN B 1 127 ? -2.178 -7.793 21.406 1 89.94 127 GLN B N 1
ATOM 4140 C CA . GLN B 1 127 ? -3.621 -7.781 21.609 1 89.94 127 GLN B CA 1
ATOM 4141 C C . GLN B 1 127 ? -4.363 -7.848 20.266 1 89.94 127 GLN B C 1
ATOM 4143 O O . GLN B 1 127 ? -3.842 -7.422 19.234 1 89.94 127 GLN B O 1
ATOM 4148 N N . THR B 1 128 ? -5.461 -8.469 20.344 1 93.69 128 THR B N 1
ATOM 4149 C CA . THR B 1 128 ? -6.344 -8.445 19.188 1 93.69 128 THR B CA 1
ATOM 4150 C C . THR B 1 128 ? -6.941 -7.055 19 1 93.69 128 THR B C 1
ATOM 4152 O O . THR B 1 128 ? -6.906 -6.223 19.906 1 93.69 128 THR B O 1
ATOM 4155 N N . LEU B 1 129 ? -7.438 -6.824 17.844 1 95.75 129 LEU B N 1
ATOM 4156 C CA . LEU B 1 129 ? -8.117 -5.562 17.562 1 95.75 129 LEU B CA 1
ATOM 4157 C C . LEU B 1 129 ? -9.242 -5.32 18.578 1 95.75 129 LEU B C 1
ATOM 4159 O O . LEU B 1 129 ? -9.375 -4.215 19.109 1 95.75 129 LEU B O 1
ATOM 4163 N N . GLY B 1 130 ? -10.008 -6.359 18.859 1 96 130 GLY B N 1
ATOM 4164 C CA . GLY B 1 130 ? -11.094 -6.246 19.812 1 96 130 GLY B CA 1
ATOM 4165 C C . GLY B 1 130 ? -10.625 -5.848 21.203 1 96 130 GLY B C 1
ATOM 4166 O O . GLY B 1 130 ? -11.227 -4.984 21.844 1 96 130 GLY B O 1
ATOM 4167 N N . ASN B 1 131 ? -9.547 -6.449 21.641 1 94 131 ASN B N 1
ATOM 4168 C CA . ASN B 1 131 ? -9 -6.129 22.953 1 94 131 ASN B CA 1
ATOM 4169 C C . ASN B 1 131 ? -8.57 -4.664 23.031 1 94 131 ASN B C 1
ATOM 4171 O O . ASN B 1 131 ? -8.742 -4.023 24.078 1 94 131 ASN B O 1
ATOM 4175 N N . ILE B 1 132 ? -8.031 -4.188 21.984 1 94.56 132 ILE B N 1
ATOM 4176 C CA . ILE B 1 132 ? -7.551 -2.809 21.984 1 94.56 132 ILE B CA 1
ATOM 4177 C C . ILE B 1 132 ? -8.734 -1.847 22.016 1 94.56 132 ILE B C 1
ATOM 4179 O O . ILE B 1 132 ? -8.688 -0.824 22.703 1 94.56 132 ILE B O 1
ATOM 4183 N N . ILE B 1 133 ? -9.766 -2.168 21.234 1 95.75 133 ILE B N 1
ATOM 4184 C CA . ILE B 1 133 ? -10.969 -1.338 21.25 1 95.75 133 ILE B CA 1
ATOM 4185 C C . ILE B 1 133 ? -11.57 -1.339 22.656 1 95.75 133 ILE B C 1
ATOM 4187 O O . ILE B 1 133 ? -11.914 -0.283 23.188 1 95.75 133 ILE B O 1
ATOM 4191 N N . GLU B 1 134 ? -11.641 -2.482 23.266 1 93.69 134 GLU B N 1
ATOM 4192 C CA . GLU B 1 134 ? -12.172 -2.6 24.609 1 93.69 134 GLU B CA 1
ATOM 4193 C C . GLU B 1 134 ? -11.312 -1.832 25.609 1 93.69 134 GLU B C 1
ATOM 4195 O O . GLU B 1 134 ? -11.836 -1.22 26.547 1 93.69 134 GLU B O 1
ATOM 4200 N N . TYR B 1 135 ? -10.086 -1.943 25.375 1 91.56 135 TYR B N 1
ATOM 4201 C CA . TYR B 1 135 ? -9.164 -1.181 26.203 1 91.56 135 TYR B CA 1
ATOM 4202 C C . TYR B 1 135 ? -9.461 0.312 26.109 1 91.56 135 TYR B C 1
ATOM 4204 O O . TYR B 1 135 ? -9.531 0.998 27.141 1 91.56 135 TYR B O 1
ATOM 4212 N N . TYR B 1 136 ? -9.57 0.782 24.953 1 91.75 136 TYR B N 1
ATOM 4213 C CA . TYR B 1 136 ? -9.875 2.193 24.75 1 91.75 136 TYR B CA 1
ATOM 4214 C C . TYR B 1 136 ? -11.188 2.576 25.422 1 91.75 136 TYR B C 1
ATOM 4216 O O . TYR B 1 136 ? -11.281 3.621 26.062 1 91.75 136 TYR B O 1
ATOM 4224 N N . VAL B 1 137 ? -12.172 1.757 25.266 1 93.12 137 VAL B N 1
ATOM 4225 C CA . VAL B 1 137 ? -13.492 1.978 25.844 1 93.12 137 VAL B CA 1
ATOM 4226 C C . VAL B 1 137 ? -13.383 2.062 27.359 1 93.12 137 VAL B C 1
ATOM 4228 O O . VAL B 1 137 ? -13.969 2.951 27.984 1 93.12 137 VAL B O 1
ATOM 4231 N N . THR B 1 138 ? -12.641 1.146 27.891 1 91.69 138 THR B N 1
ATOM 4232 C CA . THR B 1 138 ? -12.445 1.114 29.328 1 91.69 138 THR B CA 1
ATOM 4233 C C . THR B 1 138 ? -11.773 2.395 29.812 1 91.69 138 THR B C 1
ATOM 4235 O O . THR B 1 138 ? -12.164 2.963 30.844 1 91.69 138 THR B O 1
ATOM 4238 N N . LEU B 1 139 ? -10.836 2.832 29.078 1 88.94 139 LEU B N 1
ATOM 4239 C CA . LEU B 1 139 ? -10.117 4.047 29.438 1 88.94 139 LEU B CA 1
ATOM 4240 C C . LEU B 1 139 ? -11.047 5.258 29.406 1 88.94 139 LEU B C 1
ATOM 4242 O O . LEU B 1 139 ? -11.008 6.105 30.297 1 88.94 139 LEU B O 1
ATOM 4246 N N . GLU B 1 140 ? -11.781 5.371 28.391 1 89.75 140 GLU B N 1
ATOM 4247 C CA . GLU B 1 140 ? -12.703 6.492 28.25 1 89.75 140 GLU B CA 1
ATOM 4248 C C . GLU B 1 140 ? -13.742 6.496 29.375 1 89.75 140 GLU B C 1
ATOM 4250 O O . GLU B 1 140 ? -14.062 7.555 29.922 1 89.75 140 GLU B O 1
ATOM 4255 N N . ASN B 1 141 ? -14.234 5.344 29.719 1 92.62 141 ASN B N 1
ATOM 4256 C CA . ASN B 1 141 ? -15.258 5.238 30.75 1 92.62 141 ASN B CA 1
ATOM 4257 C C . ASN B 1 141 ? -14.672 5.461 32.156 1 92.62 141 ASN B C 1
ATOM 4259 O O . ASN B 1 141 ? -15.398 5.832 33.062 1 92.62 141 ASN B O 1
ATOM 4263 N N . LYS B 1 142 ? -13.445 5.152 32.312 1 88.5 142 LYS B N 1
ATOM 4264 C CA . LYS B 1 142 ? -12.789 5.484 33.562 1 88.5 142 LYS B CA 1
ATOM 4265 C C . LYS B 1 142 ? -12.695 6.996 33.781 1 88.5 142 LYS B C 1
ATOM 4267 O O . LYS B 1 142 ? -12.805 7.492 34.875 1 88.5 142 LYS B O 1
ATOM 4272 N N . ARG B 1 143 ? -12.43 7.676 32.656 1 86.5 143 ARG B N 1
ATOM 4273 C CA . ARG B 1 143 ? -12.344 9.133 32.719 1 86.5 143 ARG B CA 1
ATOM 4274 C C . ARG B 1 143 ? -13.727 9.758 32.844 1 86.5 143 ARG B C 1
ATOM 4276 O O . ARG B 1 143 ? -13.898 10.711 33.625 1 86.5 143 ARG B O 1
ATOM 4283 N N . ASN B 1 144 ? -14.688 9.258 32.062 1 91.19 144 ASN B N 1
ATOM 4284 C CA . ASN B 1 144 ? -16.078 9.711 32.094 1 91.19 144 ASN B CA 1
ATOM 4285 C C . ASN B 1 144 ? -17.047 8.539 31.984 1 91.19 144 ASN B C 1
ATOM 4287 O O . ASN B 1 144 ? -17.438 8.148 30.875 1 91.19 144 ASN B O 1
ATOM 4291 N N . PRO B 1 145 ? -17.484 8.078 33.156 1 92.75 145 PRO B N 1
ATOM 4292 C CA . PRO B 1 145 ? -18.328 6.879 33.188 1 92.75 145 PRO B CA 1
ATOM 4293 C C . PRO B 1 145 ? -19.531 6.984 32.25 1 92.75 145 PRO B C 1
ATOM 4295 O O . PRO B 1 145 ? -20.234 7.992 32.25 1 92.75 145 PRO B O 1
ATOM 4298 N N . GLY B 1 146 ? -19.703 5.98 31.422 1 91.25 146 GLY B N 1
ATOM 4299 C CA . GLY B 1 146 ? -20.844 5.902 30.547 1 91.25 146 GLY B CA 1
ATOM 4300 C C . GLY B 1 146 ? -20.656 6.672 29.25 1 91.25 146 GLY B C 1
ATOM 4301 O O . GLY B 1 146 ? -21.547 6.719 28.406 1 91.25 146 GLY B O 1
ATOM 4302 N N . SER B 1 147 ? -19.484 7.195 29.078 1 91.88 147 SER B N 1
ATOM 4303 C CA . SER B 1 147 ? -19.234 8.047 27.922 1 91.88 147 SER B CA 1
ATOM 4304 C C . SER B 1 147 ? -19.016 7.219 26.656 1 91.88 147 SER B C 1
ATOM 4306 O O . SER B 1 147 ? -19.109 7.738 25.547 1 91.88 147 SER B O 1
ATOM 4308 N N . PHE B 1 148 ? -18.75 5.957 26.859 1 94.25 148 PHE B N 1
ATOM 4309 C CA . PHE B 1 148 ? -18.469 5.121 25.703 1 94.25 148 PHE B CA 1
ATOM 4310 C C . PHE B 1 148 ? -19.172 3.781 25.812 1 94.25 148 PHE B C 1
ATOM 4312 O O . PHE B 1 148 ? -18.969 3.033 26.766 1 94.25 148 PHE B O 1
ATOM 4319 N N . ASN B 1 149 ? -20.031 3.529 24.859 1 93.31 149 ASN B N 1
ATOM 4320 C CA . ASN B 1 149 ? -20.719 2.258 24.719 1 93.31 149 ASN B CA 1
ATOM 4321 C C . ASN B 1 149 ? -20.391 1.583 23.391 1 93.31 149 ASN B C 1
ATOM 4323 O O . ASN B 1 149 ? -20.75 2.084 22.328 1 93.31 149 ASN B O 1
ATOM 4327 N N . PHE B 1 150 ? -19.719 0.444 23.531 1 93.06 150 PHE B N 1
ATOM 4328 C CA . PHE B 1 150 ? -19.281 -0.241 22.328 1 93.06 150 PHE B CA 1
ATOM 4329 C C . PHE B 1 150 ? -19.953 -1.604 22.203 1 93.06 150 PHE B C 1
ATOM 4331 O O . PHE B 1 150 ? -20.094 -2.326 23.188 1 93.06 150 PHE B O 1
ATOM 4338 N N . ASP B 1 151 ? -20.453 -1.885 20.984 1 89.69 151 ASP B N 1
ATOM 4339 C CA . ASP B 1 151 ? -21 -3.178 20.578 1 89.69 151 ASP B CA 1
ATOM 4340 C C . ASP B 1 151 ? -20.484 -3.592 19.203 1 89.69 151 ASP B C 1
ATOM 4342 O O . ASP B 1 151 ? -20.797 -2.953 18.203 1 89.69 151 ASP B O 1
ATOM 4346 N N . ASN B 1 152 ? -19.75 -4.629 19.219 1 89.19 152 ASN B N 1
ATOM 4347 C CA . ASN B 1 152 ? -19.109 -5.094 18 1 89.19 152 ASN B CA 1
ATOM 4348 C C . ASN B 1 152 ? -20.141 -5.414 16.922 1 89.19 152 ASN B C 1
ATOM 4350 O O . ASN B 1 152 ? -19.812 -5.402 15.727 1 89.19 152 ASN B O 1
ATOM 4354 N N . SER B 1 153 ? -21.281 -5.746 17.266 1 83.12 153 SER B N 1
ATOM 4355 C CA . SER B 1 153 ? -22.328 -6.082 16.297 1 83.12 153 SER B CA 1
ATOM 4356 C C . SER B 1 153 ? -22.656 -4.895 15.398 1 83.12 153 SER B C 1
ATOM 4358 O O . SER B 1 153 ? -23.141 -5.07 14.281 1 83.12 153 SER B O 1
ATOM 4360 N N . PHE B 1 154 ? -22.266 -3.719 15.867 1 81.12 154 PHE B N 1
ATOM 4361 C CA . PHE B 1 154 ? -22.578 -2.516 15.109 1 81.12 154 PHE B CA 1
ATOM 4362 C C . PHE B 1 154 ? -21.328 -1.98 14.414 1 81.12 154 PHE B C 1
ATOM 4364 O O . PHE B 1 154 ? -21.359 -0.899 13.82 1 81.12 154 PHE B O 1
ATOM 4371 N N . SER B 1 155 ? -20.297 -2.719 14.531 1 81 155 SER B N 1
ATOM 4372 C CA . SER B 1 155 ? -19.062 -2.299 13.852 1 81 155 SER B CA 1
ATOM 4373 C C . SER B 1 155 ? -19.156 -2.557 12.352 1 81 155 SER B C 1
ATOM 4375 O O . SER B 1 155 ? -19.969 -3.369 11.906 1 81 155 SER B O 1
ATOM 4377 N N . CYS B 1 156 ? -18.328 -1.808 11.672 1 76.81 156 CYS B N 1
ATOM 4378 C CA . CYS B 1 156 ? -18.219 -2.045 10.234 1 76.81 156 CYS B CA 1
ATOM 4379 C C . CYS B 1 156 ? -17.641 -3.43 9.961 1 76.81 156 CYS B C 1
ATOM 4381 O O . CYS B 1 156 ? -17.016 -4.035 10.828 1 76.81 156 CYS B O 1
ATOM 4383 N N . SER B 1 157 ? -17.844 -3.945 8.727 1 73.56 157 SER B N 1
ATOM 4384 C CA . SER B 1 157 ? -17.438 -5.289 8.344 1 73.56 157 SER B CA 1
ATOM 4385 C C . SER B 1 157 ? -15.922 -5.457 8.477 1 73.56 157 SER B C 1
ATOM 4387 O O . SER B 1 157 ? -15.445 -6.527 8.859 1 73.56 157 SER B O 1
ATOM 4389 N N . GLU B 1 158 ? -15.219 -4.395 8.203 1 76.06 158 GLU B N 1
ATOM 4390 C CA . GLU B 1 158 ? -13.758 -4.457 8.289 1 76.06 158 GLU B CA 1
ATOM 4391 C C . GLU B 1 158 ? -13.305 -4.73 9.719 1 76.06 158 GLU B C 1
ATOM 4393 O O . GLU B 1 158 ? -12.422 -5.566 9.945 1 76.06 158 GLU B O 1
ATOM 4398 N N . THR B 1 159 ? -13.922 -4.047 10.578 1 86 159 THR B N 1
ATOM 4399 C CA . THR B 1 159 ? -13.57 -4.211 11.984 1 86 159 THR B CA 1
ATOM 4400 C C . THR B 1 159 ? -14.07 -5.551 12.516 1 86 159 THR B C 1
ATOM 4402 O O . THR B 1 159 ? -13.367 -6.227 13.273 1 86 159 THR B O 1
ATOM 4405 N N . LYS B 1 160 ? -15.188 -5.996 12.086 1 83.5 160 LYS B N 1
ATOM 4406 C CA . LYS B 1 160 ? -15.734 -7.277 12.516 1 83.5 160 LYS B CA 1
ATOM 4407 C C . LYS B 1 160 ? -14.859 -8.438 12.055 1 83.5 160 LYS B C 1
ATOM 4409 O O . LYS B 1 160 ? -14.586 -9.359 12.828 1 83.5 160 LYS B O 1
ATOM 4414 N N . ALA B 1 161 ? -14.445 -8.305 10.844 1 80.5 161 ALA B N 1
ATOM 4415 C CA . ALA B 1 161 ? -13.656 -9.375 10.242 1 80.5 161 ALA B CA 1
ATOM 4416 C C . ALA B 1 161 ? -12.305 -9.516 10.938 1 80.5 161 ALA B C 1
ATOM 4418 O O . ALA B 1 161 ? -11.727 -10.609 10.961 1 80.5 161 ALA B O 1
ATOM 4419 N N . LYS B 1 162 ? -11.891 -8.438 11.555 1 88.94 162 LYS B N 1
ATOM 4420 C CA . LYS B 1 162 ? -10.547 -8.43 12.133 1 88.94 162 LYS B CA 1
ATOM 4421 C C . LYS B 1 162 ? -10.602 -8.359 13.656 1 88.94 162 LYS B C 1
ATOM 4423 O O . LYS B 1 162 ? -9.562 -8.289 14.312 1 88.94 162 LYS B O 1
ATOM 4428 N N . PHE B 1 163 ? -11.766 -8.477 14.203 1 92.5 163 PHE B N 1
ATOM 4429 C CA . PHE B 1 163 ? -11.984 -8.211 15.617 1 92.5 163 PHE B CA 1
ATOM 4430 C C . PHE B 1 163 ? -11.125 -9.125 16.484 1 92.5 163 PHE B C 1
ATOM 4432 O O . PHE B 1 163 ? -10.57 -8.688 17.484 1 92.5 163 PHE B O 1
ATOM 4439 N N . ASN B 1 164 ? -10.969 -10.352 16.109 1 91.19 164 ASN B N 1
ATOM 4440 C CA . ASN B 1 164 ? -10.234 -11.328 16.906 1 91.19 164 ASN B CA 1
ATOM 4441 C C . ASN B 1 164 ? -8.836 -11.578 16.344 1 91.19 164 ASN B C 1
ATOM 4443 O O . ASN B 1 164 ? -8.203 -12.578 16.672 1 91.19 164 ASN B O 1
ATOM 4447 N N . GLU B 1 165 ? -8.375 -10.664 15.516 1 90.5 165 GLU B N 1
ATOM 4448 C CA . GLU B 1 165 ? -7.074 -10.828 14.875 1 90.5 165 GLU B CA 1
ATOM 4449 C C . GLU B 1 165 ? -6.043 -9.875 15.469 1 90.5 165 GLU B C 1
ATOM 4451 O O . GLU B 1 165 ? -6.391 -8.789 15.938 1 90.5 165 GLU B O 1
ATOM 4456 N N . TYR B 1 166 ? -4.789 -10.32 15.508 1 92.06 166 TYR B N 1
ATOM 4457 C CA . TYR B 1 166 ? -3.646 -9.492 15.883 1 92.06 166 TYR B CA 1
ATOM 4458 C C . TYR B 1 166 ? -3.152 -8.672 14.695 1 92.06 166 TYR B C 1
ATOM 4460 O O . TYR B 1 166 ? -2.221 -9.086 14 1 92.06 166 TYR B O 1
ATOM 4468 N N . VAL B 1 167 ? -3.684 -7.504 14.508 1 93 167 VAL B N 1
ATOM 4469 C CA . VAL B 1 167 ? -3.543 -6.797 13.242 1 93 167 VAL B CA 1
ATOM 4470 C C . VAL B 1 167 ? -2.428 -5.758 13.352 1 93 167 VAL B C 1
ATOM 4472 O O . VAL B 1 167 ? -2.057 -5.133 12.352 1 93 167 VAL B O 1
ATOM 4475 N N . PHE B 1 168 ? -1.817 -5.574 14.477 1 93.12 168 PHE B N 1
ATOM 4476 C CA . PHE B 1 168 ? -0.927 -4.441 14.703 1 93.12 168 PHE B CA 1
ATOM 4477 C C . PHE B 1 168 ? 0.529 -4.855 14.531 1 93.12 168 PHE B C 1
ATOM 4479 O O . PHE B 1 168 ? 0.903 -5.98 14.859 1 93.12 168 PHE B O 1
ATOM 4486 N N . SER B 1 169 ? 1.344 -4.012 13.992 1 91.44 169 SER B N 1
ATOM 4487 C CA . SER B 1 169 ? 2.783 -4.195 13.852 1 91.44 169 SER B CA 1
ATOM 4488 C C . SER B 1 169 ? 3.543 -2.916 14.188 1 91.44 169 SER B C 1
ATOM 4490 O O . SER B 1 169 ? 2.982 -1.82 14.117 1 91.44 169 SER B O 1
ATOM 4492 N N . ASN B 1 170 ? 4.805 -2.994 14.453 1 90.44 170 ASN B N 1
ATOM 4493 C CA . ASN B 1 170 ? 5.621 -1.829 14.781 1 90.44 170 ASN B CA 1
ATOM 4494 C C . ASN B 1 170 ? 6.09 -1.101 13.523 1 90.44 170 ASN B C 1
ATOM 4496 O O . ASN B 1 170 ? 6.879 -0.159 13.602 1 90.44 170 ASN B O 1
ATOM 4500 N N . ASN B 1 171 ? 5.625 -1.592 12.43 1 92.19 171 ASN B N 1
ATOM 4501 C CA . ASN B 1 171 ? 5.832 -0.786 11.234 1 92.19 171 ASN B CA 1
ATOM 4502 C C . ASN B 1 171 ? 5.016 0.501 11.273 1 92.19 171 ASN B C 1
ATOM 4504 O O . ASN B 1 171 ? 5.262 1.424 10.492 1 92.19 171 ASN B O 1
ATOM 4508 N N . TYR B 1 172 ? 4.07 0.513 12.211 1 93.44 172 TYR B N 1
ATOM 4509 C CA . TYR B 1 172 ? 3.176 1.657 12.344 1 93.44 172 TYR B CA 1
ATOM 4510 C C . TYR B 1 172 ? 2.98 2.035 13.805 1 93.44 172 TYR B C 1
ATOM 4512 O O . TYR B 1 172 ? 3.098 1.187 14.695 1 93.44 172 TYR B O 1
ATOM 4520 N N . PHE B 1 173 ? 2.738 3.295 14.039 1 92.69 173 PHE B N 1
ATOM 4521 C CA . PHE B 1 173 ? 2.215 3.795 15.297 1 92.69 173 PHE B CA 1
ATOM 4522 C C . PHE B 1 173 ? 0.711 4.027 15.211 1 92.69 173 PHE B C 1
ATOM 4524 O O . PHE B 1 173 ? 0.249 4.824 14.391 1 92.69 173 PHE B O 1
ATOM 4531 N N . TYR B 1 174 ? 0.009 3.369 16.078 1 94.81 174 TYR B N 1
ATOM 4532 C CA . TYR B 1 174 ? -1.444 3.373 15.945 1 94.81 174 TYR B CA 1
ATOM 4533 C C . TYR B 1 174 ? -2.066 4.449 16.828 1 94.81 174 TYR B C 1
ATOM 4535 O O . TYR B 1 174 ? -1.668 4.617 17.984 1 94.81 174 TYR B O 1
ATOM 4543 N N . TYR B 1 175 ? -3.014 5.152 16.266 1 94.19 175 TYR B N 1
ATOM 4544 C CA . TYR B 1 175 ? -3.756 6.215 16.938 1 94.19 175 TYR B CA 1
ATOM 4545 C C . TYR B 1 175 ? -5.246 5.91 16.953 1 94.19 175 TYR B C 1
ATOM 4547 O O . TYR B 1 175 ? -5.801 5.426 15.961 1 94.19 175 TYR B O 1
ATOM 4555 N N . CYS B 1 176 ? -5.867 6.113 18.047 1 95.38 176 CYS B N 1
ATOM 4556 C CA . CYS B 1 176 ? -7.324 6.18 18.109 1 95.38 176 CYS B CA 1
ATOM 4557 C C . CYS B 1 176 ? -7.809 7.613 17.938 1 95.38 176 CYS B C 1
ATOM 4559 O O . CYS B 1 176 ? -7.465 8.484 18.734 1 95.38 176 CYS B O 1
ATOM 4561 N N . VAL B 1 177 ? -8.609 7.805 16.984 1 95.5 177 VAL B N 1
ATOM 4562 C CA . VAL B 1 177 ? -8.992 9.164 16.625 1 95.5 177 VAL B CA 1
ATOM 4563 C C . VAL B 1 177 ? -10.5 9.336 16.75 1 95.5 177 VAL B C 1
ATOM 4565 O O . VAL B 1 177 ? -11.273 8.516 16.25 1 95.5 177 VAL B O 1
ATOM 4568 N N . ASP B 1 178 ? -10.891 10.359 17.406 1 93.69 178 ASP B N 1
ATOM 4569 C CA . ASP B 1 178 ? -12.289 10.773 17.5 1 93.69 178 ASP B CA 1
ATOM 4570 C C . ASP B 1 178 ? -12.688 11.648 16.312 1 93.69 178 ASP B C 1
ATOM 4572 O O . ASP B 1 178 ? -12.156 12.742 16.141 1 93.69 178 ASP B O 1
ATOM 4576 N N . ILE B 1 179 ? -13.672 11.203 15.609 1 92.94 179 ILE B N 1
ATOM 4577 C CA . ILE B 1 179 ? -14.062 11.859 14.367 1 92.94 179 ILE B CA 1
ATOM 4578 C C . ILE B 1 179 ? -14.641 13.234 14.664 1 92.94 179 ILE B C 1
ATOM 4580 O O . ILE B 1 179 ? -14.438 14.18 13.898 1 92.94 179 ILE B O 1
ATOM 4584 N N . ASP B 1 180 ? -15.289 13.367 15.703 1 88.56 180 ASP B N 1
ATOM 4585 C CA . ASP B 1 180 ? -15.914 14.641 16.062 1 88.56 180 ASP B CA 1
ATOM 4586 C C . ASP B 1 180 ? -14.852 15.688 16.406 1 88.56 180 ASP B C 1
ATOM 4588 O O . ASP B 1 180 ? -15.102 16.891 16.297 1 88.56 180 ASP B O 1
ATOM 4592 N N . LYS B 1 181 ? -13.75 15.281 16.812 1 88.69 181 LYS B N 1
ATOM 4593 C CA . LYS B 1 181 ? -12.648 16.203 17.125 1 88.69 181 LYS B CA 1
ATOM 4594 C C . LYS B 1 181 ? -11.781 16.453 15.891 1 88.69 181 LYS B C 1
ATOM 4596 O O . LYS B 1 181 ? -11.164 17.5 15.773 1 88.69 181 LYS B O 1
ATOM 4601 N N . LEU B 1 182 ? -11.734 15.461 15.031 1 92.56 182 LEU B N 1
ATOM 4602 C CA . LEU B 1 182 ? -10.867 15.539 13.859 1 92.56 182 LEU B CA 1
ATOM 4603 C C . LEU B 1 182 ? -11.469 16.453 12.805 1 92.56 182 LEU B C 1
ATOM 4605 O O . LEU B 1 182 ? -10.758 17.266 12.211 1 92.56 182 LEU B O 1
ATOM 4609 N N . PHE B 1 183 ? -12.688 16.375 12.531 1 90 183 PHE B N 1
ATOM 4610 C CA . PHE B 1 183 ? -13.312 17.016 11.375 1 90 183 PHE B CA 1
ATOM 4611 C C . PHE B 1 183 ? -13.258 18.531 11.5 1 90 183 PHE B C 1
ATOM 4613 O O . PHE B 1 183 ? -13.008 19.234 10.516 1 90 183 PHE B O 1
ATOM 4620 N N . PRO B 1 184 ? -13.414 19.094 12.695 1 84.25 184 PRO B N 1
ATOM 4621 C CA . PRO B 1 184 ? -13.258 20.547 12.805 1 84.25 184 PRO B CA 1
ATOM 4622 C C . PRO B 1 184 ? -11.852 21.016 12.438 1 84.25 184 PRO B C 1
ATOM 4624 O O . PRO B 1 184 ? -11.672 22.172 12.023 1 84.25 184 PRO B O 1
ATOM 4627 N N . LEU B 1 185 ? -10.898 20.172 12.531 1 86.44 185 LEU B N 1
ATOM 4628 C CA . LEU B 1 185 ? -9.516 20.531 12.25 1 86.44 185 LEU B CA 1
ATOM 4629 C C . LEU B 1 185 ? -9.227 20.453 10.75 1 86.44 185 LEU B C 1
ATOM 4631 O O . LEU B 1 185 ? -8.375 21.172 10.242 1 86.44 185 LEU B O 1
ATOM 4635 N N . ILE B 1 186 ? -9.852 19.484 9.992 1 85.69 186 ILE B N 1
ATOM 4636 C CA . ILE B 1 186 ? -9.602 19.344 8.562 1 85.69 186 ILE B CA 1
ATOM 4637 C C . ILE B 1 186 ? -10.703 20.062 7.773 1 85.69 186 ILE B C 1
ATOM 4639 O O . ILE B 1 186 ? -10.859 19.828 6.57 1 85.69 186 ILE B O 1
ATOM 4643 N N . PRO B 1 187 ? -11.031 21.078 8.023 1 73 187 PRO B N 1
ATOM 4644 C CA . PRO B 1 187 ? -12.117 22 7.691 1 73 187 PRO B CA 1
ATOM 4645 C C . PRO B 1 187 ? -13.164 21.359 6.773 1 73 187 PRO B C 1
ATOM 4647 O O . PRO B 1 187 ? -13.508 21.938 5.734 1 73 187 PRO B O 1
ATOM 4650 N N . ILE B 1 188 ? -13.617 20.141 7.062 1 77.75 188 ILE B N 1
ATOM 4651 C CA . ILE B 1 188 ? -14.75 19.531 6.383 1 77.75 188 ILE B CA 1
ATOM 4652 C C . ILE B 1 188 ? -15.875 19.266 7.387 1 77.75 188 ILE B C 1
ATOM 4654 O O . ILE B 1 188 ? -15.609 18.938 8.547 1 77.75 188 ILE B O 1
ATOM 4658 N N . ALA B 1 189 ? -17.062 19.531 6.902 1 78.75 189 ALA B N 1
ATOM 4659 C CA . ALA B 1 189 ? -18.219 19.234 7.762 1 78.75 189 ALA B CA 1
ATOM 4660 C C . ALA B 1 189 ? -18.391 17.734 7.949 1 78.75 189 ALA B C 1
ATOM 4662 O O . ALA B 1 189 ? -18.047 16.953 7.066 1 78.75 189 ALA B O 1
ATOM 4663 N N . ASN B 1 190 ? -18.859 17.391 9.031 1 81.69 190 ASN B N 1
ATOM 4664 C CA . ASN B 1 190 ? -19.094 15.984 9.336 1 81.69 190 ASN B CA 1
ATOM 4665 C C . ASN B 1 190 ? -20.406 15.492 8.734 1 81.69 190 ASN B C 1
ATOM 4667 O O . ASN B 1 190 ? -21.375 15.242 9.461 1 81.69 190 ASN B O 1
ATOM 4671 N N . ASN B 1 191 ? -20.484 15.383 7.551 1 81.44 191 ASN B N 1
ATOM 4672 C CA . ASN B 1 191 ? -21.625 14.859 6.805 1 81.44 191 ASN B CA 1
ATOM 4673 C C . ASN B 1 191 ? -21.188 13.742 5.852 1 81.44 191 ASN B C 1
ATOM 4675 O O . ASN B 1 191 ? -20 13.445 5.727 1 81.44 191 ASN B O 1
ATOM 4679 N N . ASN B 1 192 ? -22.062 13.039 5.297 1 78.19 192 ASN B N 1
ATOM 4680 C CA . ASN B 1 192 ? -21.812 11.82 4.531 1 78.19 192 ASN B CA 1
ATOM 4681 C C . ASN B 1 192 ? -20.859 12.086 3.359 1 78.19 192 ASN B C 1
ATOM 4683 O O . ASN B 1 192 ? -19.875 11.367 3.174 1 78.19 192 ASN B O 1
ATOM 4687 N N . PRO B 1 193 ? -21.141 13.117 2.59 1 79.31 193 PRO B N 1
ATOM 4688 C CA . PRO B 1 193 ? -20.219 13.383 1.479 1 79.31 193 PRO B CA 1
ATOM 4689 C C . PRO B 1 193 ? -18.797 13.648 1.946 1 79.31 193 PRO B C 1
ATOM 4691 O O . PRO B 1 193 ? -17.844 13.203 1.309 1 79.31 193 PRO B O 1
ATOM 4694 N N . ASN B 1 194 ? -18.688 14.289 3.053 1 85.19 194 ASN B N 1
ATOM 4695 C CA . ASN B 1 194 ? -17.359 14.641 3.557 1 85.19 194 ASN B CA 1
ATOM 4696 C C . ASN B 1 194 ? -16.672 13.438 4.188 1 85.19 194 ASN B C 1
ATOM 4698 O O . ASN B 1 194 ? -15.438 13.328 4.133 1 85.19 194 ASN B O 1
ATOM 4702 N N . ARG B 1 195 ? -17.469 12.602 4.715 1 86 195 ARG B N 1
ATOM 4703 C CA . ARG B 1 195 ? -16.891 11.359 5.223 1 86 195 ARG B CA 1
ATOM 4704 C C . ARG B 1 195 ? -16.312 10.523 4.086 1 86 195 ARG B C 1
ATOM 4706 O O . ARG B 1 195 ? -15.273 9.883 4.246 1 86 195 ARG B O 1
ATOM 4713 N N . SER B 1 196 ? -16.984 10.547 3.025 1 85.88 196 SER B N 1
ATOM 4714 C CA . SER B 1 196 ? -16.469 9.859 1.844 1 85.88 196 SER B CA 1
ATOM 4715 C C . SER B 1 196 ? -15.164 10.484 1.357 1 85.88 196 SER B C 1
ATOM 4717 O O . SER B 1 196 ? -14.234 9.773 0.977 1 85.88 196 SER B O 1
ATOM 4719 N N . THR B 1 197 ? -15.156 11.797 1.399 1 89 197 THR B N 1
ATOM 4720 C CA . THR B 1 197 ? -13.945 12.508 1.018 1 89 197 THR B CA 1
ATOM 4721 C C . THR B 1 197 ? -12.797 12.18 1.966 1 89 197 THR B C 1
ATOM 4723 O O . THR B 1 197 ? -11.656 11.977 1.528 1 89 197 THR B O 1
ATOM 4726 N N . PHE B 1 198 ? -13.195 12.156 3.227 1 92.81 198 PHE B N 1
ATOM 4727 C CA . PHE B 1 198 ? -12.211 11.805 4.242 1 92.81 198 PHE B CA 1
ATOM 4728 C C . PHE B 1 198 ? -11.664 10.406 4.004 1 92.81 198 PHE B C 1
ATOM 4730 O O . PHE B 1 198 ? -10.453 10.188 4.062 1 92.81 198 PHE B O 1
ATOM 4737 N N . ARG B 1 199 ? -12.461 9.5 3.668 1 90.62 199 ARG B N 1
ATOM 4738 C CA . ARG B 1 199 ? -12.055 8.125 3.391 1 90.62 199 ARG B CA 1
ATOM 4739 C C . ARG B 1 199 ? -11.141 8.062 2.176 1 90.62 199 ARG B C 1
ATOM 4741 O O . ARG B 1 199 ? -10.164 7.301 2.164 1 90.62 199 ARG B O 1
ATOM 4748 N N . LYS B 1 200 ? -11.469 8.797 1.216 1 91.62 200 LYS B N 1
ATOM 4749 C CA . LYS B 1 200 ? -10.625 8.852 0.024 1 91.62 200 LYS B CA 1
ATOM 4750 C C . LYS B 1 200 ? -9.227 9.352 0.36 1 91.62 200 LYS B C 1
ATOM 4752 O O . LYS B 1 200 ? -8.234 8.867 -0.192 1 91.62 200 LYS B O 1
ATOM 4757 N N . ARG B 1 201 ? -9.203 10.305 1.242 1 94.31 201 ARG B N 1
ATOM 4758 C CA . ARG B 1 201 ? -7.91 10.828 1.66 1 94.31 201 ARG B CA 1
ATOM 4759 C C . ARG B 1 201 ? -7.121 9.789 2.443 1 94.31 201 ARG B C 1
ATOM 4761 O O . ARG B 1 201 ? -5.914 9.633 2.242 1 94.31 201 ARG B O 1
ATOM 4768 N N . LEU B 1 202 ? -7.82 9.047 3.318 1 95.25 202 LEU B N 1
ATOM 4769 C CA . LEU B 1 202 ? -7.168 7.973 4.059 1 95.25 202 LEU B CA 1
ATOM 4770 C C . LEU B 1 202 ? -6.633 6.91 3.109 1 95.25 202 LEU B C 1
ATOM 4772 O O . LEU B 1 202 ? -5.512 6.426 3.283 1 95.25 202 LEU B O 1
ATOM 4776 N N . ASN B 1 203 ? -7.41 6.645 2.139 1 94.62 203 ASN B N 1
ATOM 4777 C CA . ASN B 1 203 ? -7.016 5.633 1.164 1 94.62 203 ASN B CA 1
ATOM 4778 C C . ASN B 1 203 ? -5.805 6.078 0.354 1 94.62 203 ASN B C 1
ATOM 4780 O O . ASN B 1 203 ? -4.914 5.273 0.068 1 94.62 203 ASN B O 1
ATOM 4784 N N . ARG B 1 204 ? -5.762 7.32 -0.025 1 96.06 204 ARG B N 1
ATOM 4785 C CA . ARG B 1 204 ? -4.613 7.855 -0.751 1 96.06 204 ARG B CA 1
ATOM 4786 C C . ARG B 1 204 ? -3.352 7.797 0.1 1 96.06 204 ARG B C 1
ATOM 4788 O O . ARG B 1 204 ? -2.301 7.352 -0.368 1 96.06 204 ARG B O 1
ATOM 4795 N N . LEU B 1 205 ? -3.523 8.188 1.321 1 97.56 205 LEU B N 1
ATOM 4796 C CA . LEU B 1 205 ? -2.395 8.156 2.246 1 97.56 205 LEU B CA 1
ATOM 4797 C C . LEU B 1 205 ? -1.91 6.727 2.461 1 97.56 205 LEU B C 1
ATOM 4799 O O . LEU B 1 205 ? -0.708 6.484 2.592 1 97.56 205 LEU B O 1
ATOM 4803 N N . GLY B 1 206 ? -2.793 5.805 2.49 1 96.88 206 GLY B N 1
ATOM 4804 C CA . GLY B 1 206 ? -2.455 4.402 2.668 1 96.88 206 GLY B CA 1
ATOM 4805 C C . GLY B 1 206 ? -1.813 3.781 1.44 1 96.88 206 GLY B C 1
ATOM 4806 O O . GLY B 1 206 ? -0.975 2.887 1.558 1 96.88 206 GLY B O 1
ATOM 4807 N N . LEU B 1 207 ? -2.209 4.266 0.307 1 97.06 207 LEU B N 1
ATOM 4808 C CA . LEU B 1 207 ? -1.704 3.736 -0.954 1 97.06 207 LEU B CA 1
ATOM 4809 C C . LEU B 1 207 ? -0.321 4.297 -1.265 1 97.06 207 LEU B C 1
ATOM 4811 O O . LEU B 1 207 ? 0.461 3.67 -1.984 1 97.06 207 LEU B O 1
ATOM 4815 N N . THR B 1 208 ? -0.013 5.441 -0.765 1 97.38 208 THR B N 1
ATOM 4816 C CA . THR B 1 208 ? 1.207 6.168 -1.104 1 97.38 208 THR B CA 1
ATOM 4817 C C . THR B 1 208 ? 2.418 5.535 -0.421 1 97.38 208 THR B C 1
ATOM 4819 O O . THR B 1 208 ? 2.348 5.156 0.75 1 97.38 208 THR B O 1
ATOM 4822 N N . GLU B 1 209 ? 3.404 5.449 -1.148 1 96.56 209 GLU B N 1
ATOM 4823 C CA . GLU B 1 209 ? 4.699 4.965 -0.673 1 96.56 209 GLU B CA 1
ATOM 4824 C C . GLU B 1 209 ? 5.836 5.859 -1.164 1 96.56 209 GLU B C 1
ATOM 4826 O O . GLU B 1 209 ? 5.891 6.207 -2.346 1 96.56 209 GLU B O 1
ATOM 4831 N N . PHE B 1 210 ? 6.645 6.289 -0.188 1 94.88 210 PHE B N 1
ATOM 4832 C CA . PHE B 1 210 ? 7.879 6.969 -0.561 1 94.88 210 PHE B CA 1
ATOM 4833 C C . PHE B 1 210 ? 9.047 5.988 -0.599 1 94.88 210 PHE B C 1
ATOM 4835 O O . PHE B 1 210 ? 9.18 5.137 0.283 1 94.88 210 PHE B O 1
ATOM 4842 N N . ARG B 1 211 ? 9.812 6.051 -1.614 1 92.94 211 ARG B N 1
ATOM 4843 C CA . ARG B 1 211 ? 11.078 5.324 -1.671 1 92.94 211 ARG B CA 1
ATOM 4844 C C . ARG B 1 211 ? 12.258 6.289 -1.733 1 92.94 211 ARG B C 1
ATOM 4846 O O . ARG B 1 211 ? 12.227 7.273 -2.473 1 92.94 211 ARG B O 1
ATOM 4853 N N . LEU B 1 212 ? 13.219 5.969 -0.905 1 90.62 212 LEU B N 1
ATOM 4854 C CA . LEU B 1 212 ? 14.297 6.938 -0.725 1 90.62 212 LEU B CA 1
ATOM 4855 C C . LEU B 1 212 ? 15.633 6.367 -1.194 1 90.62 212 LEU B C 1
ATOM 4857 O O . LEU B 1 212 ? 15.844 5.152 -1.147 1 90.62 212 LEU B O 1
ATOM 4861 N N . LYS B 1 213 ? 16.438 7.199 -1.657 1 88.19 213 LYS B N 1
ATOM 4862 C CA . LYS B 1 213 ? 17.859 6.992 -1.857 1 88.19 213 LYS B CA 1
ATOM 4863 C C . LYS B 1 213 ? 18.672 8.086 -1.177 1 88.19 213 LYS B C 1
ATOM 4865 O O . LYS B 1 213 ? 18.375 9.273 -1.318 1 88.19 213 LYS B O 1
ATOM 4870 N N . PHE B 1 214 ? 19.562 7.641 -0.428 1 86.19 214 PHE B N 1
ATOM 4871 C CA . PHE B 1 214 ? 20.453 8.602 0.22 1 86.19 214 PHE B CA 1
ATOM 4872 C C . PHE B 1 214 ? 21.656 8.898 -0.661 1 86.19 214 PHE B C 1
ATOM 4874 O O . PHE B 1 214 ? 22.484 8.023 -0.916 1 86.19 214 PHE B O 1
ATOM 4881 N N . LEU B 1 215 ? 21.703 10.125 -1.024 1 90.31 215 LEU B N 1
ATOM 4882 C CA . LEU B 1 215 ? 22.734 10.516 -1.982 1 90.31 215 LEU B CA 1
ATOM 4883 C C . LEU B 1 215 ? 23.891 11.227 -1.283 1 90.31 215 LEU B C 1
ATOM 4885 O O . LEU B 1 215 ? 23.672 12.109 -0.445 1 90.31 215 LEU B O 1
ATOM 4889 N N . ASN B 1 216 ? 25.094 10.844 -1.643 1 88.06 216 ASN B N 1
ATOM 4890 C CA . ASN B 1 216 ? 26.266 11.547 -1.13 1 88.06 216 ASN B CA 1
ATOM 4891 C C . ASN B 1 216 ? 26.516 12.852 -1.889 1 88.06 216 ASN B C 1
ATOM 4893 O O . ASN B 1 216 ? 25.688 13.266 -2.697 1 88.06 216 ASN B O 1
ATOM 4897 N N . GLU B 1 217 ? 27.625 13.445 -1.635 1 86.62 217 GLU B N 1
ATOM 4898 C CA . GLU B 1 217 ? 27.953 14.75 -2.217 1 86.62 217 GLU B CA 1
ATOM 4899 C C . GLU B 1 217 ? 28.141 14.641 -3.729 1 86.62 217 GLU B C 1
ATOM 4901 O O . GLU B 1 217 ? 27.875 15.602 -4.457 1 86.62 217 GLU B O 1
ATOM 4906 N N . ASP B 1 218 ? 28.438 13.43 -4.203 1 89.19 218 ASP B N 1
ATOM 4907 C CA . ASP B 1 218 ? 28.672 13.211 -5.629 1 89.19 218 ASP B CA 1
ATOM 4908 C C . ASP B 1 218 ? 27.391 12.805 -6.344 1 89.19 218 ASP B C 1
ATOM 4910 O O . ASP B 1 218 ? 27.391 12.539 -7.547 1 89.19 218 ASP B O 1
ATOM 4914 N N . GLY B 1 219 ? 26.344 12.703 -5.586 1 88.38 219 GLY B N 1
ATOM 4915 C CA . GLY B 1 219 ? 25.062 12.32 -6.172 1 88.38 219 GLY B CA 1
ATOM 4916 C C . GLY B 1 219 ? 24.891 10.82 -6.289 1 88.38 219 GLY B C 1
ATOM 4917 O O . GLY B 1 219 ? 23.969 10.344 -6.953 1 88.38 219 GLY B O 1
ATOM 4918 N N . GLU B 1 220 ? 25.812 10.117 -5.629 1 88.62 220 GLU B N 1
ATOM 4919 C CA . GLU B 1 220 ? 25.734 8.664 -5.676 1 88.62 220 GLU B CA 1
ATOM 4920 C C . GLU B 1 220 ? 25 8.109 -4.461 1 88.62 220 GLU B C 1
ATOM 4922 O O . GLU B 1 220 ? 25.047 8.703 -3.379 1 88.62 220 GLU B O 1
ATOM 4927 N N . ASP B 1 221 ? 24.344 7.027 -4.691 1 86.31 221 ASP B N 1
ATOM 4928 C CA . ASP B 1 221 ? 23.641 6.371 -3.598 1 86.31 221 ASP B CA 1
ATOM 4929 C C . ASP B 1 221 ? 24.625 5.867 -2.539 1 86.31 221 ASP B C 1
ATOM 4931 O O . ASP B 1 221 ? 25.484 5.047 -2.832 1 86.31 221 ASP B O 1
ATOM 4935 N N . ALA B 1 222 ? 24.453 6.34 -1.33 1 78.44 222 ALA B N 1
ATOM 4936 C CA . ALA B 1 222 ? 25.344 5.973 -0.222 1 78.44 222 ALA B CA 1
ATOM 4937 C C . ALA B 1 222 ? 25.109 4.527 0.205 1 78.44 222 ALA B C 1
ATOM 4939 O O . ALA B 1 222 ? 26 3.896 0.788 1 78.44 222 ALA B O 1
ATOM 4940 N N . TYR B 1 223 ? 23.906 4.07 -0.067 1 75.69 223 TYR B N 1
ATOM 4941 C CA . TYR B 1 223 ? 23.531 2.701 0.278 1 75.69 223 TYR B CA 1
ATOM 4942 C C . TYR B 1 223 ? 22.953 1.97 -0.928 1 75.69 223 TYR B C 1
ATOM 4944 O O . TYR B 1 223 ? 21.766 1.667 -0.966 1 75.69 223 TYR B O 1
ATOM 4952 N N . PRO B 1 224 ? 23.844 1.633 -1.815 1 73.56 224 PRO B N 1
ATOM 4953 C CA . PRO B 1 224 ? 23.359 1.018 -3.053 1 73.56 224 PRO B CA 1
ATOM 4954 C C . PRO B 1 224 ? 22.641 -0.304 -2.809 1 73.56 224 PRO B C 1
ATOM 4956 O O . PRO B 1 224 ? 23.031 -1.081 -1.938 1 73.56 224 PRO B O 1
ATOM 4959 N N . GLY B 1 225 ? 21.578 -0.529 -3.58 1 66.38 225 GLY B N 1
ATOM 4960 C CA . GLY B 1 225 ? 20.844 -1.784 -3.525 1 66.38 225 GLY B CA 1
ATOM 4961 C C . GLY B 1 225 ? 19.703 -1.768 -2.525 1 66.38 225 GLY B C 1
ATOM 4962 O O . GLY B 1 225 ? 18.938 -2.723 -2.441 1 66.38 225 GLY B O 1
ATOM 4963 N N . THR B 1 226 ? 19.734 -0.69 -1.795 1 69 226 THR B N 1
ATOM 4964 C CA . THR B 1 226 ? 18.641 -0.547 -0.837 1 69 226 THR B CA 1
ATOM 4965 C C . THR B 1 226 ? 17.672 0.533 -1.29 1 69 226 THR B C 1
ATOM 4967 O O . THR B 1 226 ? 18.062 1.488 -1.965 1 69 226 THR B O 1
ATOM 4970 N N . GLU B 1 227 ? 16.438 0.231 -1.044 1 78.75 227 GLU B N 1
ATOM 4971 C CA . GLU B 1 227 ? 15.383 1.209 -1.313 1 78.75 227 GLU B CA 1
ATOM 4972 C C . GLU B 1 227 ? 14.383 1.28 -0.16 1 78.75 227 GLU B C 1
ATOM 4974 O O . GLU B 1 227 ? 13.281 0.73 -0.248 1 78.75 227 GLU B O 1
ATOM 4979 N N . PRO B 1 228 ? 14.875 2.053 0.863 1 84 228 PRO B N 1
ATOM 4980 C CA . PRO B 1 228 ? 13.945 2.168 1.993 1 84 228 PRO B CA 1
ATOM 4981 C C . PRO B 1 228 ? 12.57 2.676 1.578 1 84 228 PRO B C 1
ATOM 4983 O O . PRO B 1 228 ? 12.469 3.613 0.782 1 84 228 PRO B O 1
ATOM 4986 N N . LYS B 1 229 ? 11.633 2.059 2.18 1 88.69 229 LYS B N 1
ATOM 4987 C CA . LYS B 1 229 ? 10.242 2.424 1.913 1 88.69 229 LYS B CA 1
ATOM 4988 C C . LYS B 1 229 ? 9.617 3.131 3.113 1 88.69 229 LYS B C 1
ATOM 4990 O O . LYS B 1 229 ? 9.875 2.764 4.262 1 88.69 229 LYS B O 1
ATOM 4995 N N . PHE B 1 230 ? 8.859 4.137 2.756 1 89.31 230 PHE B N 1
ATOM 4996 C CA . PHE B 1 230 ? 8.141 4.887 3.781 1 89.31 230 PHE B CA 1
ATOM 4997 C C . PHE B 1 230 ? 6.652 4.949 3.467 1 89.31 230 PHE B C 1
ATOM 4999 O O . PHE B 1 230 ? 6.258 5.406 2.393 1 89.31 230 PHE B O 1
ATOM 5006 N N . LYS B 1 231 ? 5.949 4.434 4.422 1 94.75 231 LYS B N 1
ATOM 5007 C CA . LYS B 1 231 ? 4.5 4.566 4.352 1 94.75 231 LYS B CA 1
ATOM 5008 C C . LYS B 1 231 ? 4.008 5.73 5.207 1 94.75 231 LYS B C 1
ATOM 5010 O O . LYS B 1 231 ? 4.562 5.996 6.277 1 94.75 231 LYS B O 1
ATOM 5015 N N . LEU B 1 232 ? 3.039 6.379 4.703 1 96.19 232 LEU B N 1
ATOM 5016 C CA . LEU B 1 232 ? 2.422 7.434 5.5 1 96.19 232 LEU B CA 1
ATOM 5017 C C . LEU B 1 232 ? 1.392 6.855 6.465 1 96.19 232 LEU B C 1
ATOM 5019 O O . LEU B 1 232 ? 1.482 7.066 7.676 1 96.19 232 LEU B O 1
ATOM 5023 N N . LEU B 1 233 ? 0.474 6.109 5.941 1 97.75 233 LEU B N 1
ATOM 5024 C CA . LEU B 1 233 ? -0.503 5.359 6.723 1 97.75 233 LEU B CA 1
ATOM 5025 C C . LEU B 1 233 ? -0.498 3.887 6.328 1 97.75 233 LEU B C 1
ATOM 5027 O O . LEU B 1 233 ? -0.076 3.537 5.223 1 97.75 233 LEU B O 1
ATOM 5031 N N . GLU B 1 234 ? -0.873 3.113 7.281 1 96.56 234 GLU B N 1
ATOM 5032 C CA . GLU B 1 234 ? -1.2 1.734 6.934 1 96.56 234 GLU B CA 1
ATOM 5033 C C . GLU B 1 234 ? -2.383 1.675 5.969 1 96.56 234 GLU B C 1
ATOM 5035 O O . GLU B 1 234 ? -3.26 2.539 6 1 96.56 234 GLU B O 1
ATOM 5040 N N . ASN B 1 235 ? -2.373 0.651 5.16 1 93.81 235 ASN B N 1
ATOM 5041 C CA . ASN B 1 235 ? -3.465 0.489 4.207 1 93.81 235 ASN B CA 1
ATOM 5042 C C . ASN B 1 235 ? -4.793 0.237 4.914 1 93.81 235 ASN B C 1
ATOM 5044 O O . ASN B 1 235 ? -5.848 0.67 4.441 1 93.81 235 ASN B O 1
ATOM 5048 N N . PHE B 1 236 ? -4.664 -0.419 6.035 1 92.88 236 PHE B N 1
ATOM 5049 C CA . PHE B 1 236 ? -5.867 -0.778 6.777 1 92.88 236 PHE B CA 1
ATOM 5050 C C . PHE B 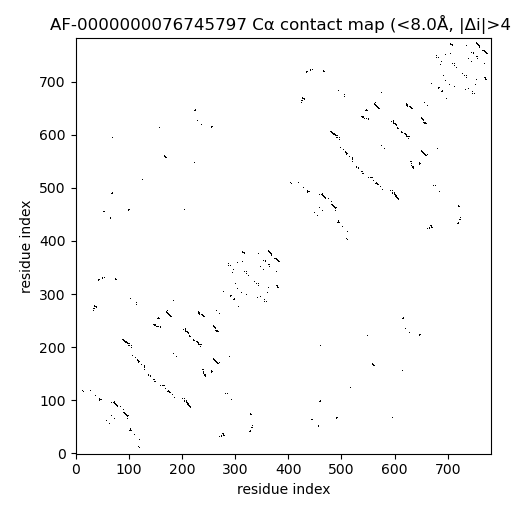1 236 ? -6.117 0.209 7.914 1 92.88 236 PHE B C 1
ATOM 5052 O O . PHE B 1 236 ? -5.176 0.708 8.531 1 92.88 236 PHE B O 1
ATOM 5059 N N . TYR B 1 237 ? -7.277 0.526 8.117 1 93.56 237 TYR B N 1
ATOM 5060 C CA . TYR B 1 237 ? -7.75 1.248 9.297 1 93.56 237 TYR B CA 1
ATOM 5061 C C . TYR B 1 237 ? -9.031 0.628 9.836 1 93.56 237 TYR B C 1
ATOM 5063 O O . TYR B 1 237 ? -9.688 -0.162 9.148 1 93.56 237 TYR B O 1
ATOM 5071 N N . TYR B 1 238 ? -9.383 0.935 11.047 1 93.31 238 TYR B N 1
ATOM 5072 C CA . TYR B 1 238 ? -10.422 0.184 11.742 1 93.31 238 TYR B CA 1
ATOM 5073 C C . TYR B 1 238 ? -11.43 1.122 12.398 1 93.31 238 TYR B C 1
ATOM 5075 O O . TYR B 1 238 ? -11.227 1.568 13.523 1 93.31 238 TYR B O 1
ATOM 5083 N N . PRO B 1 239 ? -12.516 1.365 11.711 1 92.94 239 PRO B N 1
ATOM 5084 C CA . PRO B 1 239 ? -13.57 2.207 12.281 1 92.94 239 PRO B CA 1
ATOM 5085 C C . PRO B 1 239 ? -14.391 1.484 13.344 1 92.94 239 PRO B C 1
ATOM 5087 O O . PRO B 1 239 ? -14.633 0.279 13.234 1 92.94 239 PRO B O 1
ATOM 5090 N N . PHE B 1 240 ? -14.789 2.15 14.344 1 93 240 PHE B N 1
ATOM 5091 C CA . PHE B 1 240 ? -15.727 1.618 15.336 1 93 240 PHE B CA 1
ATOM 5092 C C . PHE B 1 240 ? -16.594 2.729 15.906 1 93 240 PHE B C 1
ATOM 5094 O O . PHE B 1 240 ? -16.344 3.91 15.672 1 93 240 PHE B O 1
ATOM 5101 N N . THR B 1 241 ? -17.703 2.312 16.578 1 92.5 241 THR B N 1
ATOM 5102 C CA . THR B 1 241 ? -18.75 3.281 16.891 1 92.5 241 THR B CA 1
ATOM 5103 C C . THR B 1 241 ? -19 3.326 18.406 1 92.5 241 THR B C 1
ATOM 5105 O O . THR B 1 241 ? -19.172 2.285 19.031 1 92.5 241 THR B O 1
ATOM 5108 N N . ASN B 1 242 ? -18.922 4.516 18.875 1 93.69 242 ASN B N 1
ATOM 5109 C CA . ASN B 1 242 ? -19.469 4.773 20.203 1 93.69 242 ASN B CA 1
ATOM 5110 C C . ASN B 1 242 ? -20.984 4.941 20.172 1 93.69 242 ASN B C 1
ATOM 5112 O O . ASN B 1 242 ? -21.484 5.922 19.625 1 93.69 242 ASN B O 1
ATOM 5116 N N . LEU B 1 243 ? -21.672 4.109 20.828 1 91.88 243 LEU B N 1
ATOM 5117 C CA . LEU B 1 243 ? -23.141 4.098 20.797 1 91.88 243 LEU B CA 1
ATOM 5118 C C . LEU B 1 243 ? -23.703 4.926 21.938 1 91.88 243 LEU B C 1
ATOM 5120 O O . LEU B 1 243 ? -24.922 5.141 22.016 1 91.88 243 LEU B O 1
ATOM 5124 N N . ALA B 1 244 ? -22.812 5.359 22.766 1 90.88 244 ALA B N 1
ATOM 5125 C CA . ALA B 1 244 ? -23.297 6.148 23.891 1 90.88 244 ALA B CA 1
ATOM 5126 C C . ALA B 1 244 ? -24.125 7.344 23.406 1 90.88 244 ALA B C 1
ATOM 5128 O O . ALA B 1 244 ? -23.672 8.109 22.562 1 90.88 244 ALA B O 1
ATOM 5129 N N . GLY B 1 245 ? -25.391 7.477 23.906 1 83.31 245 GLY B N 1
ATOM 5130 C CA . GLY B 1 245 ? -26.281 8.562 23.531 1 83.31 245 GLY B CA 1
ATOM 5131 C C . GLY B 1 245 ? -27.016 8.312 22.219 1 83.31 245 GLY B C 1
ATOM 5132 O O . GLY B 1 245 ? -27.766 9.164 21.766 1 83.31 245 GLY B O 1
ATOM 5133 N N . ARG B 1 246 ? -26.719 7.234 21.594 1 81.38 246 ARG B N 1
ATOM 5134 C CA . ARG B 1 246 ? -27.344 6.902 20.312 1 81.38 246 ARG B CA 1
ATOM 5135 C C . ARG B 1 246 ? -28.141 5.609 20.406 1 81.38 246 ARG B C 1
ATOM 5137 O O . ARG B 1 246 ? -28.328 4.91 19.406 1 81.38 246 ARG B O 1
ATOM 5144 N N . GLU B 1 247 ? -28.5 5.328 21.516 1 74.94 247 GLU B N 1
ATOM 5145 C CA . GLU B 1 247 ? -29.125 4.039 21.781 1 74.94 247 GLU B CA 1
ATOM 5146 C C . GLU B 1 247 ? -30.469 3.932 21.047 1 74.94 247 GLU B C 1
ATOM 5148 O O . GLU B 1 247 ? -30.828 2.863 20.547 1 74.94 247 GLU B O 1
ATOM 5153 N N . ARG B 1 248 ? -31.125 5.039 20.875 1 73.56 248 ARG B N 1
ATOM 5154 C CA . ARG B 1 248 ? -32.438 5.027 20.234 1 73.56 248 ARG B CA 1
ATOM 5155 C C . ARG B 1 248 ? -32.312 4.91 18.719 1 73.56 248 ARG B C 1
ATOM 5157 O O . ARG B 1 248 ? -33.25 4.445 18.062 1 73.56 248 ARG B O 1
ATOM 5164 N N . GLN B 1 249 ? -31.234 5.285 18.25 1 73.94 249 GLN B N 1
ATOM 5165 C CA . GLN B 1 249 ? -31.047 5.324 16.812 1 73.94 249 GLN B CA 1
ATOM 5166 C C . GLN B 1 249 ? -30.203 4.148 16.328 1 73.94 249 GLN B C 1
ATOM 5168 O O . GLN B 1 249 ? -29.766 4.121 15.172 1 73.94 249 GLN B O 1
ATOM 5173 N N . ARG B 1 250 ? -30.062 3.248 17.188 1 73.19 250 ARG B N 1
ATOM 5174 C CA . ARG B 1 250 ? -29.156 2.145 16.906 1 73.19 250 ARG B CA 1
ATOM 5175 C C . ARG B 1 250 ? -29.562 1.404 15.641 1 73.19 250 ARG B C 1
ATOM 5177 O O . ARG B 1 250 ? -28.703 1.021 14.844 1 73.19 250 ARG B O 1
ATOM 5184 N N . ASN B 1 251 ? -30.75 1.251 15.578 1 70.5 251 ASN B N 1
ATOM 5185 C CA . ASN B 1 251 ? -31.25 0.472 14.445 1 70.5 251 ASN B CA 1
ATOM 5186 C C . ASN B 1 251 ? -31.188 1.268 13.148 1 70.5 251 ASN B C 1
ATOM 5188 O O . ASN B 1 251 ? -31.344 0.707 12.062 1 70.5 251 ASN B O 1
ATOM 5192 N N . GLN B 1 252 ? -30.875 2.52 13.328 1 72.12 252 GLN B N 1
ATOM 5193 C CA . GLN B 1 252 ? -30.844 3.373 12.141 1 72.12 252 GLN B CA 1
ATOM 5194 C C . GLN B 1 252 ? -29.406 3.66 11.711 1 72.12 252 GLN B C 1
ATOM 5196 O O . GLN B 1 252 ? -29.172 4.301 10.68 1 72.12 252 GLN B O 1
ATOM 5201 N N . LEU B 1 253 ? -28.594 3.125 12.477 1 75 253 LEU B N 1
ATOM 5202 C CA . LEU B 1 253 ? -27.203 3.412 12.141 1 75 253 LEU B CA 1
ATOM 5203 C C . LEU B 1 253 ? -26.781 2.631 10.906 1 75 253 LEU B C 1
ATOM 5205 O O . LEU B 1 253 ? -27.016 1.424 10.812 1 75 253 LEU B O 1
ATOM 5209 N N . LYS B 1 254 ? -26.281 3.404 10.055 1 73.31 254 LYS B N 1
ATOM 5210 C CA . LYS B 1 254 ? -25.781 2.773 8.844 1 73.31 254 LYS B CA 1
ATOM 5211 C C . LYS B 1 254 ? -24.547 1.93 9.133 1 73.31 254 LYS B C 1
ATOM 5213 O O . LYS B 1 254 ? -23.812 2.189 10.094 1 73.31 254 LYS B O 1
ATOM 5218 N N . SER B 1 255 ? -24.328 0.962 8.32 1 68.31 255 SER B N 1
ATOM 5219 C CA . SER B 1 255 ? -23.234 0.023 8.508 1 68.31 255 SER B CA 1
ATOM 5220 C C . SER B 1 255 ? -21.875 0.71 8.328 1 68.31 255 SER B C 1
ATOM 5222 O O . SER B 1 255 ? -20.859 0.226 8.82 1 68.31 255 SER B O 1
ATOM 5224 N N . ASP B 1 256 ? -21.891 1.875 7.73 1 74 256 ASP B N 1
ATOM 5225 C CA . ASP B 1 256 ? -20.625 2.555 7.469 1 74 256 ASP B CA 1
ATOM 5226 C C . ASP B 1 256 ? -20.438 3.73 8.422 1 74 256 ASP B C 1
ATOM 5228 O O . ASP B 1 256 ? -19.484 4.508 8.266 1 74 256 ASP B O 1
ATOM 5232 N N . PHE B 1 257 ? -21.328 3.773 9.328 1 82.94 257 PHE B N 1
ATOM 5233 C CA . PHE B 1 257 ? -21.203 4.852 10.297 1 82.94 257 PHE B CA 1
ATOM 5234 C C . PHE B 1 257 ? -20.156 4.512 11.344 1 82.94 257 PHE B C 1
ATOM 5236 O O . PHE B 1 257 ? -20.062 3.367 11.797 1 82.94 257 PHE B O 1
ATOM 5243 N N . TYR B 1 258 ? -19.344 5.508 11.656 1 89.56 258 TYR B N 1
ATOM 5244 C CA . TYR B 1 258 ? -18.359 5.328 12.719 1 89.56 258 TYR B CA 1
ATOM 5245 C C . TYR B 1 258 ? -18.047 6.648 13.414 1 89.56 258 TYR B C 1
ATOM 5247 O O . TYR B 1 258 ? -18.188 7.719 12.812 1 89.56 258 TYR B O 1
ATOM 5255 N N . THR B 1 259 ? -17.703 6.582 14.656 1 92.81 259 THR B N 1
ATOM 5256 C CA . THR B 1 259 ? -17.375 7.77 15.438 1 92.81 259 THR B CA 1
ATOM 5257 C C . THR B 1 259 ? -15.883 7.816 15.742 1 92.81 259 THR B C 1
ATOM 5259 O O . THR B 1 259 ? -15.352 8.875 16.094 1 92.81 259 THR B O 1
ATOM 5262 N N . HIS B 1 260 ? -15.234 6.656 15.719 1 94.19 260 HIS B N 1
ATOM 5263 C CA . HIS B 1 260 ? -13.805 6.547 16 1 94.19 260 HIS B CA 1
ATOM 5264 C C . HIS B 1 260 ? -13.094 5.699 14.945 1 94.19 260 HIS B C 1
ATOM 5266 O O . HIS B 1 260 ? -13.734 4.914 14.242 1 94.19 260 HIS B O 1
ATOM 5272 N N . LEU B 1 261 ? -11.836 5.945 14.898 1 95 261 LEU B N 1
ATOM 5273 C CA . LEU B 1 261 ? -10.992 5.219 13.953 1 95 261 LEU B CA 1
ATOM 5274 C C . LEU B 1 261 ? -9.641 4.898 14.57 1 95 261 LEU B C 1
ATOM 5276 O O . LEU B 1 261 ? -9.039 5.742 15.25 1 95 261 LEU B O 1
ATOM 5280 N N . ILE B 1 262 ? -9.211 3.641 14.398 1 96.06 262 ILE B N 1
ATOM 5281 C CA . ILE B 1 262 ? -7.812 3.316 14.672 1 96.06 262 ILE B CA 1
ATOM 5282 C C . ILE B 1 262 ? -7.008 3.34 13.375 1 96.06 262 ILE B C 1
ATOM 5284 O O . ILE B 1 262 ? -7.344 2.641 12.422 1 96.06 262 ILE B O 1
ATOM 5288 N N . VAL B 1 263 ? -5.996 4.152 13.352 1 96.88 263 VAL B N 1
ATOM 5289 C CA . VAL B 1 263 ? -5.184 4.324 12.156 1 96.88 263 VAL B CA 1
ATOM 5290 C C . VAL B 1 263 ? -3.705 4.156 12.508 1 96.88 263 VAL B C 1
ATOM 5292 O O . VAL B 1 263 ? -3.258 4.602 13.562 1 96.88 263 VAL B O 1
ATOM 5295 N N . GLY B 1 264 ? -2.979 3.428 11.656 1 96.75 264 GLY B N 1
ATOM 5296 C CA . GLY B 1 264 ? -1.541 3.281 11.812 1 96.75 264 GLY B CA 1
ATOM 5297 C C . GLY B 1 264 ? -0.744 4.262 10.977 1 96.75 264 GLY B C 1
ATOM 5298 O O . GLY B 1 264 ? -0.842 4.258 9.742 1 96.75 264 GLY B O 1
ATOM 5299 N N . VAL B 1 265 ? 0.047 5.102 11.648 1 95.19 265 VAL B N 1
ATOM 5300 C CA . VAL B 1 265 ? 0.954 6.016 10.969 1 95.19 265 VAL B CA 1
ATOM 5301 C C . VAL B 1 265 ? 2.322 5.359 10.797 1 95.19 265 VAL B C 1
ATOM 5303 O O . VAL B 1 265 ? 2.861 4.785 11.75 1 95.19 265 VAL B O 1
ATOM 5306 N N . GLY B 1 266 ? 2.85 5.453 9.633 1 93.12 266 GLY B N 1
ATOM 5307 C CA . GLY B 1 266 ? 4.121 4.805 9.352 1 93.12 266 GLY B CA 1
ATOM 5308 C C . GLY B 1 266 ? 5.215 5.191 10.328 1 93.12 266 GLY B C 1
ATOM 5309 O O . GLY B 1 266 ? 5.383 6.371 10.648 1 93.12 266 GLY B O 1
ATOM 5310 N N . ALA B 1 267 ? 5.984 4.219 10.766 1 88.44 267 ALA B N 1
ATOM 5311 C CA . ALA B 1 267 ? 7.043 4.441 11.75 1 88.44 267 ALA B CA 1
ATOM 5312 C C . ALA B 1 267 ? 8.109 5.383 11.195 1 88.44 267 ALA B C 1
ATOM 5314 O O . ALA B 1 267 ? 8.68 6.188 11.938 1 88.44 267 ALA B O 1
ATOM 5315 N N . GLY B 1 268 ? 8.359 5.223 9.898 1 82.62 268 GLY B N 1
ATOM 5316 C CA . GLY B 1 268 ? 9.32 6.117 9.281 1 82.62 268 GLY B CA 1
ATOM 5317 C C . GLY B 1 268 ? 8.891 7.57 9.312 1 82.62 268 GLY B C 1
ATOM 5318 O O . GLY B 1 268 ? 9.711 8.461 9.531 1 82.62 268 GLY B O 1
ATOM 5319 N N . TYR B 1 269 ? 7.648 7.797 9.133 1 86.81 269 TYR B N 1
ATOM 5320 C CA . TYR B 1 269 ? 7.121 9.156 9.18 1 86.81 269 TYR B CA 1
ATOM 5321 C C . TYR B 1 269 ? 7.199 9.727 10.594 1 86.81 269 TYR B C 1
ATOM 5323 O O . TYR B 1 269 ? 7.574 10.883 10.789 1 86.81 269 TYR B O 1
ATOM 5331 N N . ILE B 1 270 ? 6.852 8.906 11.516 1 85.69 270 ILE B N 1
ATOM 5332 C CA . ILE B 1 270 ? 6.91 9.328 12.906 1 85.69 270 ILE B CA 1
ATOM 5333 C C . ILE B 1 270 ? 8.352 9.672 13.281 1 85.69 270 ILE B C 1
ATOM 5335 O O . ILE B 1 270 ? 8.602 10.641 14 1 85.69 270 ILE B O 1
ATOM 5339 N N . LYS B 1 271 ? 9.25 8.867 12.828 1 80.81 271 LYS B N 1
ATOM 5340 C CA . LYS B 1 271 ? 10.656 9.141 13.086 1 80.81 271 LYS B CA 1
ATOM 5341 C C . LYS B 1 271 ? 11.078 10.484 12.492 1 80.81 271 LYS B C 1
ATOM 5343 O O . LYS B 1 271 ? 11.898 11.195 13.07 1 80.81 271 LYS B O 1
ATOM 5348 N N . SER B 1 272 ? 10.562 10.781 11.383 1 78.81 272 SER B N 1
ATOM 5349 C CA . SER B 1 272 ? 10.883 12.062 10.742 1 78.81 272 SER B CA 1
ATOM 5350 C C . SER B 1 272 ? 10.383 13.234 11.578 1 78.81 272 SER B C 1
ATOM 5352 O O . SER B 1 272 ? 10.969 14.32 11.547 1 78.81 272 SER B O 1
ATOM 5354 N N . LEU B 1 273 ? 9.32 13.062 12.297 1 78.44 273 LEU B N 1
ATOM 5355 C CA . LEU B 1 273 ? 8.781 14.102 13.172 1 78.44 273 LEU B CA 1
ATOM 5356 C C . LEU B 1 273 ? 9.719 14.367 14.344 1 78.44 273 LEU B C 1
ATOM 5358 O O . LEU B 1 273 ? 9.82 15.5 14.82 1 78.44 273 LEU B O 1
ATOM 5362 N N . ARG B 1 274 ? 10.352 13.398 14.742 1 68.12 274 ARG B N 1
ATOM 5363 C CA . ARG B 1 274 ? 11.281 13.531 15.859 1 68.12 274 ARG B CA 1
ATOM 5364 C C . ARG B 1 274 ? 12.508 14.344 15.469 1 68.12 274 ARG B C 1
ATOM 5366 O O . ARG B 1 274 ? 13.047 15.102 16.281 1 68.12 274 ARG B O 1
ATOM 5373 N N . MET B 1 275 ? 12.758 14.25 14.297 1 61.72 275 MET B N 1
ATOM 5374 C CA . MET B 1 275 ? 13.969 14.906 13.82 1 61.72 275 MET B CA 1
ATOM 5375 C C . MET B 1 275 ? 13.672 16.344 13.391 1 61.72 275 MET B C 1
ATOM 5377 O O . MET B 1 275 ? 14.5 17.234 13.578 1 61.72 275 MET B O 1
ATOM 5381 N N . ASP B 1 276 ? 12.516 16.453 12.82 1 61.41 276 ASP B N 1
ATOM 5382 C CA . ASP B 1 276 ? 12.289 17.719 12.117 1 61.41 276 ASP B CA 1
ATOM 5383 C C . ASP B 1 276 ? 10.836 18.156 12.242 1 61.41 276 ASP B C 1
ATOM 5385 O O . ASP B 1 276 ? 10.07 18.094 11.273 1 61.41 276 ASP B O 1
ATOM 5389 N N . SER B 1 277 ? 10.43 18.391 13.438 1 70 277 SER B N 1
ATOM 5390 C CA . SER B 1 277 ? 9.07 18.891 13.602 1 70 277 SER B CA 1
ATOM 5391 C C . SER B 1 277 ? 9.062 20.297 14.211 1 70 277 SER B C 1
ATOM 5393 O O . SER B 1 277 ? 10.039 20.703 14.844 1 70 277 SER B O 1
ATOM 5395 N N . THR B 1 278 ? 7.953 21.016 13.969 1 68.12 278 THR B N 1
ATOM 5396 C CA . THR B 1 278 ? 8.039 22.438 14.281 1 68.12 278 THR B CA 1
ATOM 5397 C C . THR B 1 278 ? 6.938 22.844 15.258 1 68.12 278 THR B C 1
ATOM 5399 O O . THR B 1 278 ? 7.043 23.859 15.93 1 68.12 278 THR B O 1
ATOM 5402 N N . VAL B 1 279 ? 5.828 22.094 15.305 1 73.69 279 VAL B N 1
ATOM 5403 C CA . VAL B 1 279 ? 4.676 22.562 16.062 1 73.69 279 VAL B CA 1
ATOM 5404 C C . VAL B 1 279 ? 4.266 21.516 17.094 1 73.69 279 VAL B C 1
ATOM 5406 O O . VAL B 1 279 ? 4.117 20.328 16.75 1 73.69 279 VAL B O 1
ATOM 5409 N N . ASN B 1 280 ? 4.18 22 18.219 1 76 280 ASN B N 1
ATOM 5410 C CA . ASN B 1 280 ? 3.686 21.094 19.25 1 76 280 ASN B CA 1
ATOM 5411 C C . ASN B 1 280 ? 2.217 20.75 19.031 1 76 280 ASN B C 1
ATOM 5413 O O . ASN B 1 280 ? 1.481 21.5 18.391 1 76 280 ASN B O 1
ATOM 5417 N N . ARG B 1 281 ? 1.775 19.734 19.547 1 77.31 281 ARG B N 1
ATOM 5418 C CA . ARG B 1 281 ? 0.434 19.188 19.344 1 77.31 281 ARG B CA 1
ATOM 5419 C C . ARG B 1 281 ? -0.628 20.172 19.812 1 77.31 281 ARG B C 1
ATOM 5421 O O . ARG B 1 281 ? -1.582 20.469 19.078 1 77.31 281 ARG B O 1
ATOM 5428 N N . LYS B 1 282 ? -0.44 20.656 21 1 70.81 282 LYS B N 1
ATOM 5429 C CA . LYS B 1 282 ? -1.423 21.578 21.578 1 70.81 282 LYS B CA 1
ATOM 5430 C C . LYS B 1 282 ? -1.545 22.844 20.75 1 70.81 282 LYS B C 1
ATOM 5432 O O . LYS B 1 282 ? -2.652 23.312 20.469 1 70.81 282 LYS B O 1
ATOM 5437 N N . LYS B 1 283 ? -0.421 23.297 20.406 1 75.88 283 LYS B N 1
ATOM 5438 C CA . LYS B 1 283 ? -0.401 24.531 19.609 1 75.88 283 LYS B CA 1
ATOM 5439 C C . LYS B 1 283 ? -1 24.281 18.234 1 75.88 283 LYS B C 1
ATOM 5441 O O . LYS B 1 283 ? -1.671 25.156 17.672 1 75.88 283 LYS B O 1
ATOM 5446 N N . PHE B 1 284 ? -0.772 23.109 17.75 1 82.31 284 PHE B N 1
ATOM 5447 C CA . PHE B 1 284 ? -1.299 22.766 16.438 1 82.31 284 PHE B CA 1
ATOM 5448 C C . PHE B 1 284 ? -2.82 22.859 16.422 1 82.31 284 PHE B C 1
ATOM 5450 O O . PHE B 1 284 ? -3.4 23.453 15.5 1 82.31 284 PHE B O 1
ATOM 5457 N N . ILE B 1 285 ? -3.438 22.375 17.375 1 80.19 285 ILE B N 1
ATOM 5458 C CA . ILE B 1 285 ? -4.891 22.297 17.469 1 80.19 285 ILE B CA 1
ATOM 5459 C C . ILE B 1 285 ? -5.477 23.703 17.578 1 80.19 285 ILE B C 1
ATOM 5461 O O . ILE B 1 285 ? -6.469 24.031 16.938 1 80.19 285 ILE B O 1
ATOM 5465 N N . SER B 1 286 ? -4.805 24.469 18.359 1 78.81 286 SER B N 1
ATOM 5466 C CA . SER B 1 286 ? -5.332 25.812 18.609 1 78.81 286 SER B CA 1
ATOM 5467 C C . SER B 1 286 ? -4.91 26.797 17.516 1 78.81 286 SER B C 1
ATOM 5469 O O . SER B 1 286 ? -5.605 27.766 17.25 1 78.81 286 SER B O 1
ATOM 5471 N N . THR B 1 287 ? -3.857 26.469 16.891 1 77.31 287 THR B N 1
ATOM 5472 C CA . THR B 1 287 ? -3.23 27.453 16.016 1 77.31 287 THR B CA 1
ATOM 5473 C C . THR B 1 287 ? -3.865 27.406 14.625 1 77.31 287 THR B C 1
ATOM 5475 O O . THR B 1 287 ? -4.152 28.453 14.039 1 77.31 287 THR B O 1
ATOM 5478 N N . PHE B 1 288 ? -4.121 26.25 14.188 1 79.94 288 PHE B N 1
ATOM 5479 C CA . PHE B 1 288 ? -4.453 26.172 12.773 1 79.94 288 PHE B CA 1
ATOM 5480 C C . PHE B 1 288 ? -5.93 25.859 12.578 1 79.94 288 PHE B C 1
ATOM 5482 O O . PHE B 1 288 ? -6.406 25.766 11.445 1 79.94 288 PHE B O 1
ATOM 5489 N N . ALA B 1 289 ? -6.559 25.734 13.695 1 78.31 289 ALA B N 1
ATOM 5490 C CA . ALA B 1 289 ? -7.988 25.453 13.602 1 78.31 289 ALA B CA 1
ATOM 5491 C C . ALA B 1 289 ? -8.727 26.547 12.852 1 78.31 289 ALA B C 1
ATOM 5493 O O . ALA B 1 289 ? -8.477 27.734 13.078 1 78.31 289 ALA B O 1
ATOM 5494 N N . GLY B 1 290 ? -9.531 26.188 11.891 1 75.88 290 GLY B N 1
ATOM 5495 C CA . GLY B 1 290 ? -10.352 27.156 11.18 1 75.88 290 GLY B CA 1
ATOM 5496 C C . GLY B 1 290 ? -9.742 27.609 9.867 1 75.88 290 GLY B C 1
ATOM 5497 O O . GLY B 1 290 ? -10.438 28.188 9.023 1 75.88 290 GLY B O 1
ATOM 5498 N N . LEU B 1 291 ? -8.461 27.406 9.758 1 85.69 291 LEU B N 1
ATOM 5499 C CA . LEU B 1 291 ? -7.824 27.812 8.508 1 85.69 291 LEU B CA 1
ATOM 5500 C C . LEU B 1 291 ? -8.109 26.797 7.406 1 85.69 291 LEU B C 1
ATOM 5502 O O . LEU B 1 291 ? -7.906 25.594 7.594 1 85.69 291 LEU B O 1
ATOM 5506 N N . THR B 1 292 ? -8.617 27.25 6.328 1 85.69 292 THR B N 1
ATOM 5507 C CA . THR B 1 292 ? -8.867 26.375 5.184 1 85.69 292 THR B CA 1
ATOM 5508 C C . THR B 1 292 ? -7.625 26.266 4.305 1 85.69 292 THR B C 1
ATOM 5510 O O . THR B 1 292 ? -6.766 27.156 4.328 1 85.69 292 THR B O 1
ATOM 5513 N N . ASN B 1 293 ? -7.574 25.234 3.617 1 89.12 293 ASN B N 1
ATOM 5514 C CA . ASN B 1 293 ? -6.418 25.062 2.746 1 89.12 293 ASN B CA 1
ATOM 5515 C C . ASN B 1 293 ? -6.699 25.562 1.331 1 89.12 293 ASN B C 1
ATOM 5517 O O . ASN B 1 293 ? -6.062 25.109 0.375 1 89.12 293 ASN B O 1
ATOM 5521 N N . LYS B 1 294 ? -7.621 26.391 1.221 1 87.69 294 LYS B N 1
ATOM 5522 C CA . LYS B 1 294 ? -7.855 27.031 -0.073 1 87.69 294 LYS B CA 1
ATOM 5523 C C . LYS B 1 294 ? -6.613 27.781 -0.554 1 87.69 294 LYS B C 1
ATOM 5525 O O . LYS B 1 294 ? -5.992 28.516 0.21 1 87.69 294 LYS B O 1
ATOM 5530 N N . GLY B 1 295 ? -6.199 27.531 -1.767 1 88.62 295 GLY B N 1
ATOM 5531 C CA . GLY B 1 295 ? -4.98 28.125 -2.293 1 88.62 295 GLY B CA 1
ATOM 5532 C C . GLY B 1 295 ? -3.727 27.641 -1.59 1 88.62 295 GLY B C 1
ATOM 5533 O O . GLY B 1 295 ? -2.732 28.375 -1.514 1 88.62 295 GLY B O 1
ATOM 5534 N N . ASN B 1 296 ? -3.789 26.594 -0.874 1 92.56 296 ASN B N 1
ATOM 5535 C CA . ASN B 1 296 ? -2.686 26 -0.124 1 92.56 296 ASN B CA 1
ATOM 5536 C C . ASN B 1 296 ? -2.279 26.875 1.058 1 92.56 296 ASN B C 1
ATOM 5538 O O . ASN B 1 296 ? -1.135 26.828 1.512 1 92.56 296 ASN B O 1
ATOM 5542 N N . LEU B 1 297 ? -3.172 27.656 1.461 1 93.69 297 LEU B N 1
ATOM 5543 C CA . LEU B 1 297 ? -2.889 28.641 2.496 1 93.69 297 LEU B CA 1
ATOM 5544 C C . LEU B 1 297 ? -2.438 27.969 3.785 1 93.69 297 LEU B C 1
ATOM 5546 O O . LEU B 1 297 ? -1.429 28.359 4.375 1 93.69 297 LEU B O 1
ATOM 5550 N N . LEU B 1 298 ? -3.188 26.953 4.188 1 92.38 298 LEU B N 1
ATOM 5551 C CA . LEU B 1 298 ? -2.904 26.297 5.453 1 92.38 298 LEU B CA 1
ATOM 5552 C C . LEU B 1 298 ? -1.495 25.703 5.461 1 92.38 298 LEU B C 1
ATOM 5554 O O . LEU B 1 298 ? -0.751 25.891 6.43 1 92.38 298 LEU B O 1
ATOM 5558 N N . ASP B 1 299 ? -1.134 25.031 4.438 1 93.31 299 ASP B N 1
ATOM 5559 C CA . ASP B 1 299 ? 0.194 24.422 4.355 1 93.31 299 ASP B CA 1
ATOM 5560 C C . ASP B 1 299 ? 1.28 25.5 4.301 1 93.31 299 ASP B C 1
ATOM 5562 O O . ASP B 1 299 ? 2.359 25.328 4.871 1 93.31 299 ASP B O 1
ATOM 5566 N N . PHE B 1 300 ? 1.017 26.578 3.629 1 93.94 300 PHE B N 1
ATOM 5567 C CA . PHE B 1 300 ? 1.956 27.688 3.57 1 93.94 300 PHE B CA 1
ATOM 5568 C C . PHE B 1 300 ? 2.146 28.297 4.949 1 93.94 300 PHE B C 1
ATOM 5570 O O . PHE B 1 300 ? 3.275 28.594 5.355 1 93.94 300 PHE B O 1
ATOM 5577 N N . VAL B 1 301 ? 1.054 28.484 5.621 1 92.44 301 VAL B N 1
ATOM 5578 C CA . VAL B 1 301 ? 1.142 29.078 6.953 1 92.44 301 VAL B CA 1
ATOM 5579 C C . VAL B 1 301 ? 1.951 28.156 7.871 1 92.44 301 VAL B C 1
ATOM 5581 O O . VAL B 1 301 ? 2.738 28.641 8.695 1 92.44 301 VAL B O 1
ATOM 5584 N N . LYS B 1 302 ? 1.772 26.859 7.754 1 89.5 302 LYS B N 1
ATOM 5585 C CA . LYS B 1 302 ? 2.598 25.922 8.5 1 89.5 302 LYS B CA 1
ATOM 5586 C C . LYS B 1 302 ? 4.074 26.078 8.148 1 89.5 302 LYS B C 1
ATOM 5588 O O . LYS B 1 302 ? 4.941 25.984 9.016 1 89.5 302 LYS B O 1
ATOM 5593 N N . TRP B 1 303 ? 4.285 26.234 6.879 1 90.06 303 TRP B N 1
ATOM 5594 C CA . TRP B 1 303 ? 5.641 26.453 6.391 1 90.06 303 TRP B CA 1
ATOM 5595 C C . TRP B 1 303 ? 6.242 27.719 6.988 1 90.06 303 TRP B C 1
ATOM 5597 O O . TRP B 1 303 ? 7.395 27.719 7.43 1 90.06 303 TRP B O 1
ATOM 5607 N N . LEU B 1 304 ? 5.477 28.797 7.035 1 90.75 304 LEU B N 1
ATOM 5608 C CA . LEU B 1 304 ? 5.93 30.047 7.641 1 90.75 304 LEU B CA 1
ATOM 5609 C C . LEU B 1 304 ? 6.215 29.844 9.125 1 90.75 304 LEU B C 1
ATOM 5611 O O . LEU B 1 304 ? 7.211 30.359 9.641 1 90.75 304 LEU B O 1
ATOM 5615 N N . HIS B 1 305 ? 5.305 29.156 9.711 1 88.06 305 HIS B N 1
ATOM 5616 C CA . HIS B 1 305 ? 5.359 28.938 11.156 1 88.06 305 HIS B CA 1
ATOM 5617 C C . HIS B 1 305 ? 6.613 28.172 11.555 1 88.06 305 HIS B C 1
ATOM 5619 O O . HIS B 1 305 ? 7.082 28.281 12.688 1 88.06 305 HIS B O 1
ATOM 5625 N N . SER B 1 306 ? 7.145 27.391 10.641 1 81.88 306 SER B N 1
ATOM 5626 C CA . SER B 1 306 ? 8.336 26.609 10.922 1 81.88 306 SER B CA 1
ATOM 5627 C C . SER B 1 306 ? 9.586 27.484 10.953 1 81.88 306 SER B C 1
ATOM 5629 O O . SER B 1 306 ? 10.648 27.031 11.383 1 81.88 306 SER B O 1
ATOM 5631 N N . ASN B 1 307 ? 9.414 28.734 10.586 1 82.12 307 ASN B N 1
ATOM 5632 C CA . ASN B 1 307 ? 10.523 29.688 10.594 1 82.12 307 ASN B CA 1
ATOM 5633 C C . ASN B 1 307 ? 10.469 30.594 11.812 1 82.12 307 ASN B C 1
ATOM 5635 O O . ASN B 1 307 ? 9.414 30.75 12.43 1 82.12 307 ASN B O 1
ATOM 5639 N N . LYS B 1 308 ? 11.609 31.156 12.109 1 82 308 LYS B N 1
ATOM 5640 C CA . LYS B 1 308 ? 11.648 32.156 13.18 1 82 308 LYS B CA 1
ATOM 5641 C C . LYS B 1 308 ? 10.883 33.406 12.789 1 82 308 LYS B C 1
ATOM 5643 O O . LYS B 1 308 ? 10.898 33.812 11.625 1 82 308 LYS B O 1
ATOM 5648 N N . THR B 1 309 ? 10.336 33.969 13.789 1 84.56 309 THR B N 1
ATOM 5649 C CA . THR B 1 309 ? 9.578 35.188 13.555 1 84.56 309 THR B CA 1
ATOM 5650 C C . THR B 1 309 ? 10.469 36.281 12.945 1 84.56 309 THR B C 1
ATOM 5652 O O . THR B 1 309 ? 10.031 37.031 12.062 1 84.56 309 THR B O 1
ATOM 5655 N N . SER B 1 310 ? 11.703 36.375 13.43 1 85.62 310 SER B N 1
ATOM 5656 C CA . SER B 1 310 ? 12.641 37.375 12.938 1 85.62 310 SER B CA 1
ATOM 5657 C C . SER B 1 310 ? 12.93 37.188 11.453 1 85.62 310 SER B C 1
ATOM 5659 O O . SER B 1 310 ? 13.281 38.156 10.75 1 85.62 310 SER B O 1
ATOM 5661 N N . PHE B 1 311 ? 12.734 36.031 11.086 1 88.19 311 PHE B N 1
ATOM 5662 C CA . PHE B 1 311 ? 13 35.688 9.688 1 88.19 311 PHE B CA 1
ATOM 5663 C C . PHE B 1 311 ? 11.852 36.156 8.805 1 88.19 311 PHE B C 1
ATOM 5665 O O . PHE B 1 311 ? 12.062 36.531 7.652 1 88.19 311 PHE B O 1
ATOM 5672 N N . ILE B 1 312 ? 10.672 36.156 9.305 1 91 312 ILE B N 1
ATOM 5673 C CA . ILE B 1 312 ? 9.539 36.344 8.414 1 91 312 ILE B CA 1
ATOM 5674 C C . ILE B 1 312 ? 9.047 37.812 8.508 1 91 312 ILE B C 1
ATOM 5676 O O . ILE B 1 312 ? 8.422 38.312 7.582 1 91 312 ILE B O 1
ATOM 5680 N N . VAL B 1 313 ? 9.32 38.469 9.57 1 92.62 313 VAL B N 1
ATOM 5681 C CA . VAL B 1 313 ? 8.805 39.812 9.812 1 92.62 313 VAL B CA 1
ATOM 5682 C C . VAL B 1 313 ? 9.461 40.812 8.852 1 92.62 313 VAL B C 1
ATOM 5684 O O . VAL B 1 313 ? 10.648 40.719 8.562 1 92.62 313 VAL B O 1
ATOM 5687 N N . ARG B 1 314 ? 8.703 41.781 8.391 1 91.69 314 ARG B N 1
ATOM 5688 C CA . ARG B 1 314 ? 9.102 42.906 7.547 1 91.69 314 ARG B CA 1
ATOM 5689 C C . ARG B 1 314 ? 9.602 42.438 6.191 1 91.69 314 ARG B C 1
ATOM 5691 O O . ARG B 1 314 ? 10.398 43.094 5.539 1 91.69 314 ARG B O 1
ATOM 5698 N N . LYS B 1 315 ? 9.281 41.25 5.848 1 94.06 315 LYS B N 1
ATOM 5699 C CA . LYS B 1 315 ? 9.602 40.719 4.531 1 94.06 315 LYS B CA 1
ATOM 5700 C C . LYS B 1 315 ? 8.344 40.531 3.689 1 94.06 315 LYS B C 1
ATOM 5702 O O . LYS B 1 315 ? 7.23 40.562 4.215 1 94.06 315 LYS B O 1
ATOM 5707 N N . SER B 1 316 ? 8.586 40.344 2.404 1 96 316 SER B N 1
ATOM 5708 C CA . SER B 1 316 ? 7.484 40.156 1.464 1 96 316 SER B CA 1
ATOM 5709 C C . SER B 1 316 ? 6.883 38.781 1.573 1 96 316 SER B C 1
ATOM 5711 O O . SER B 1 316 ? 7.555 37.781 1.289 1 96 316 SER B O 1
ATOM 5713 N N . ILE B 1 317 ? 5.617 38.719 1.877 1 96.88 317 ILE B N 1
ATOM 5714 C CA . ILE B 1 317 ? 4.918 37.438 1.942 1 96.88 317 ILE B CA 1
ATOM 5715 C C . ILE B 1 317 ? 4.797 36.844 0.54 1 96.88 317 ILE B C 1
ATOM 5717 O O . ILE B 1 317 ? 4.875 35.625 0.367 1 96.88 317 ILE B O 1
ATOM 5721 N N . LYS B 1 318 ? 4.605 37.688 -0.406 1 96.25 318 LYS B N 1
ATOM 5722 C CA . LYS B 1 318 ? 4.539 37.25 -1.794 1 96.25 318 LYS B CA 1
ATOM 5723 C C . LYS B 1 318 ? 5.809 36.5 -2.188 1 96.25 318 LYS B C 1
ATOM 5725 O O . LYS B 1 318 ? 5.742 35.469 -2.861 1 96.25 318 LYS B O 1
ATOM 5730 N N . THR B 1 319 ? 6.934 37 -1.779 1 95.56 319 THR B N 1
ATOM 5731 C CA . THR B 1 319 ? 8.211 36.344 -2.037 1 95.56 319 THR B CA 1
ATOM 5732 C C . THR B 1 319 ? 8.281 35 -1.329 1 95.56 319 THR B C 1
ATOM 5734 O O . THR B 1 319 ? 8.742 34 -1.907 1 95.56 319 THR B O 1
ATOM 5737 N N . PHE B 1 320 ? 7.793 34.938 -0.117 1 95.88 320 PHE B N 1
ATOM 5738 C CA . PHE B 1 320 ? 7.797 33.688 0.641 1 95.88 320 PHE B CA 1
ATOM 5739 C C . PHE B 1 320 ? 6.898 32.656 -0.02 1 95.88 320 PHE B C 1
ATOM 5741 O O . PHE B 1 320 ? 7.219 31.453 -0.033 1 95.88 320 PHE B O 1
ATOM 5748 N N . ILE B 1 321 ? 5.762 33.094 -0.511 1 95.75 321 ILE B N 1
ATOM 5749 C CA . ILE B 1 321 ? 4.863 32.156 -1.193 1 95.75 321 ILE B CA 1
ATOM 5750 C C . ILE B 1 321 ? 5.57 31.562 -2.4 1 95.75 321 ILE B C 1
ATOM 5752 O O . ILE B 1 321 ? 5.449 30.359 -2.654 1 95.75 321 ILE B O 1
ATOM 5756 N N . ARG B 1 322 ? 6.246 32.406 -3.121 1 93.94 322 ARG B N 1
ATOM 5757 C CA . ARG B 1 322 ? 6.992 31.922 -4.277 1 93.94 322 ARG B CA 1
ATOM 5758 C C . ARG B 1 322 ? 8.023 30.875 -3.867 1 93.94 322 ARG B C 1
ATOM 5760 O O . ARG B 1 322 ? 8.156 29.828 -4.512 1 93.94 322 ARG B O 1
ATOM 5767 N N . GLU B 1 323 ? 8.773 31.156 -2.83 1 91.19 323 GLU B N 1
ATOM 5768 C CA . GLU B 1 323 ? 9.766 30.219 -2.316 1 91.19 323 GLU B CA 1
ATOM 5769 C C . GLU B 1 323 ? 9.125 28.906 -1.888 1 91.19 323 GLU B C 1
ATOM 5771 O O . GLU B 1 323 ? 9.648 27.828 -2.176 1 91.19 323 GLU B O 1
ATOM 5776 N N . TYR B 1 324 ? 8.023 29.047 -1.204 1 92.56 324 TYR B N 1
ATOM 5777 C CA . TYR B 1 324 ? 7.254 27.891 -0.761 1 92.56 324 TYR B CA 1
ATOM 5778 C C . TYR B 1 324 ? 6.91 26.984 -1.935 1 92.56 324 TYR B C 1
ATOM 5780 O O . TYR B 1 324 ? 7.137 25.766 -1.877 1 92.56 324 TYR B O 1
ATOM 5788 N N . TYR B 1 325 ? 6.43 27.5 -3.041 1 91.88 325 TYR B N 1
ATOM 5789 C CA . TYR B 1 325 ? 6.039 26.688 -4.188 1 91.88 325 TYR B CA 1
ATOM 5790 C C . TYR B 1 325 ? 7.266 26.125 -4.902 1 91.88 325 TYR B C 1
ATOM 5792 O O . TYR B 1 325 ? 7.211 25.047 -5.484 1 91.88 325 TYR B O 1
ATOM 5800 N N . GLN B 1 326 ? 8.367 26.812 -4.805 1 88.94 326 GLN B N 1
ATOM 5801 C CA . GLN B 1 326 ? 9.594 26.359 -5.453 1 88.94 326 GLN B CA 1
ATOM 5802 C C . GLN B 1 326 ? 10.18 25.141 -4.75 1 88.94 326 GLN B C 1
ATOM 5804 O O . GLN B 1 326 ? 10.953 24.375 -5.344 1 88.94 326 GLN B O 1
ATOM 5809 N N . THR B 1 327 ? 9.773 24.922 -3.516 1 88.56 327 THR B N 1
ATOM 5810 C CA . THR B 1 327 ? 10.297 23.781 -2.764 1 88.56 327 THR B CA 1
ATOM 5811 C C . THR B 1 327 ? 9.523 22.516 -3.115 1 88.56 327 THR B C 1
ATOM 5813 O O . THR B 1 327 ? 9.977 21.406 -2.814 1 88.56 327 THR B O 1
ATOM 5816 N N . LYS B 1 328 ? 8.43 22.672 -3.705 1 91.5 328 LYS B N 1
ATOM 5817 C CA . LYS B 1 328 ? 7.594 21.5 -3.988 1 91.5 328 LYS B CA 1
ATOM 5818 C C . LYS B 1 328 ? 8.203 20.641 -5.094 1 91.5 328 LYS B C 1
ATOM 5820 O O . LYS B 1 328 ? 8.82 21.172 -6.023 1 91.5 328 LYS B O 1
ATOM 5825 N N . ALA B 1 329 ? 7.992 19.359 -5.02 1 91 329 ALA B N 1
ATOM 5826 C CA . ALA B 1 329 ? 8.547 18.406 -5.973 1 91 329 ALA B CA 1
ATOM 5827 C C . ALA B 1 329 ? 7.996 18.641 -7.375 1 91 329 ALA B C 1
ATOM 5829 O O . ALA B 1 329 ? 8.633 18.281 -8.367 1 91 329 ALA B O 1
ATOM 5830 N N . TYR B 1 330 ? 6.816 19.203 -7.402 1 89.31 330 TYR B N 1
ATOM 5831 C CA . TYR B 1 330 ? 6.16 19.484 -8.672 1 89.31 330 TYR B CA 1
ATOM 5832 C C . TYR B 1 330 ? 5.391 20.797 -8.609 1 89.31 330 TYR B C 1
ATOM 5834 O O . TYR B 1 330 ? 4.512 20.969 -7.762 1 89.31 330 TYR B O 1
ATOM 5842 N N . GLN B 1 331 ? 5.715 21.672 -9.484 1 81.31 331 GLN B N 1
ATOM 5843 C CA . GLN B 1 331 ? 5.125 23.016 -9.422 1 81.31 331 GLN B CA 1
ATOM 5844 C C . GLN B 1 331 ? 3.994 23.156 -10.43 1 81.31 331 GLN B C 1
ATOM 5846 O O . GLN B 1 331 ? 3.133 24.031 -10.289 1 81.31 331 GLN B O 1
ATOM 5851 N N . GLY B 1 332 ? 3.873 22.25 -11.336 1 70.12 332 GLY B N 1
ATOM 5852 C CA . GLY B 1 332 ? 2.844 22.359 -12.352 1 70.12 332 GLY B CA 1
ATOM 5853 C C . GLY B 1 332 ? 3.143 23.438 -13.383 1 70.12 332 GLY B C 1
ATOM 5854 O O . GLY B 1 332 ? 4.258 23.953 -13.445 1 70.12 332 GLY B O 1
ATOM 5855 N N . THR B 1 333 ? 2.186 23.562 -14.328 1 65.12 333 THR B N 1
ATOM 5856 C CA . THR B 1 333 ? 2.393 24.5 -15.43 1 65.12 333 THR B CA 1
ATOM 5857 C C . THR B 1 333 ? 1.851 25.891 -15.078 1 65.12 333 THR B C 1
ATOM 5859 O O . THR B 1 333 ? 2.234 26.891 -15.688 1 65.12 333 THR B O 1
ATOM 5862 N N . GLU B 1 334 ? 0.919 25.797 -14.203 1 64.06 334 GLU B N 1
ATOM 5863 C CA . GLU B 1 334 ? 0.403 27.125 -13.859 1 64.06 334 GLU B CA 1
ATOM 5864 C C . GLU B 1 334 ? 1.535 28.078 -13.508 1 64.06 334 GLU B C 1
ATOM 5866 O O . GLU B 1 334 ? 2.525 27.672 -12.891 1 64.06 334 GLU B O 1
ATOM 5871 N N . TYR B 1 335 ? 1.296 29.031 -14.141 1 73.19 335 TYR B N 1
ATOM 5872 C CA . TYR B 1 335 ? 2.262 30.078 -13.805 1 73.19 335 TYR B CA 1
ATOM 5873 C C . TYR B 1 335 ? 2.369 30.25 -12.297 1 73.19 335 TYR B C 1
ATOM 5875 O O . TYR B 1 335 ? 1.354 30.375 -11.602 1 73.19 335 TYR B O 1
ATOM 5883 N N . ILE B 1 336 ? 3.428 30.016 -11.875 1 82.81 336 ILE B N 1
ATOM 5884 C CA . ILE B 1 336 ? 3.725 30.172 -10.453 1 82.81 336 ILE B CA 1
ATOM 5885 C C . ILE B 1 336 ? 3.115 31.469 -9.938 1 82.81 336 ILE B C 1
ATOM 5887 O O . ILE B 1 336 ? 2.648 31.547 -8.797 1 82.81 336 ILE B O 1
ATOM 5891 N N . THR B 1 337 ? 2.977 32.375 -10.852 1 86.5 337 THR B N 1
ATOM 5892 C CA . THR B 1 337 ? 2.441 33.656 -10.484 1 86.5 337 THR B CA 1
ATOM 5893 C C . THR B 1 337 ? 0.966 33.562 -10.109 1 86.5 337 THR B C 1
ATOM 5895 O O . THR B 1 337 ? 0.508 34.219 -9.172 1 86.5 337 THR B O 1
ATOM 5898 N N . SER B 1 338 ? 0.28 32.781 -10.844 1 88 338 SER B N 1
ATOM 5899 C CA . SER B 1 338 ? -1.138 32.594 -10.547 1 88 338 SER B CA 1
ATOM 5900 C C . SER B 1 338 ? -1.337 31.922 -9.195 1 88 338 SER B C 1
ATOM 5902 O O . SER B 1 338 ? -2.23 32.281 -8.43 1 88 338 SER B O 1
ATOM 5904 N N . LYS B 1 339 ? -0.538 31 -8.922 1 89.94 339 LYS B N 1
ATOM 5905 C CA . LYS B 1 339 ? -0.608 30.297 -7.637 1 89.94 339 LYS B CA 1
ATOM 5906 C C . LYS B 1 339 ? -0.271 31.25 -6.484 1 89.94 339 LYS B C 1
ATOM 5908 O O . LYS B 1 339 ? -0.967 31.266 -5.465 1 89.94 339 LYS B O 1
ATOM 5913 N N . VAL B 1 340 ? 0.752 31.953 -6.746 1 93.25 340 VAL B N 1
ATOM 5914 C CA . VAL B 1 340 ? 1.212 32.906 -5.738 1 93.25 340 VAL B CA 1
ATOM 5915 C C . VAL B 1 340 ? 0.111 33.906 -5.441 1 93.25 340 VAL B C 1
ATOM 5917 O O . VAL B 1 340 ? -0.195 34.188 -4.277 1 93.25 340 VAL B O 1
ATOM 5920 N N . ASN B 1 341 ? -0.52 34.344 -6.508 1 93.06 341 ASN B N 1
ATOM 5921 C CA . ASN B 1 341 ? -1.574 35.344 -6.336 1 93.06 341 ASN B CA 1
ATOM 5922 C C . ASN B 1 341 ? -2.793 34.75 -5.633 1 93.06 341 ASN B C 1
ATOM 5924 O O . ASN B 1 341 ? -3.441 35.438 -4.832 1 93.06 341 ASN B O 1
ATOM 5928 N N . SER B 1 342 ? -3.041 33.562 -5.961 1 92.5 342 SER B N 1
ATOM 5929 C CA . SER B 1 342 ? -4.172 32.906 -5.32 1 92.5 342 SER B CA 1
ATOM 5930 C C . SER B 1 342 ? -3.932 32.719 -3.822 1 92.5 342 SER B C 1
ATOM 5932 O O . SER B 1 342 ? -4.809 33.031 -3.01 1 92.5 342 SER B O 1
ATOM 5934 N N . THR B 1 343 ? -2.773 32.281 -3.447 1 94.81 343 THR B N 1
ATOM 5935 C CA . THR B 1 343 ? -2.434 32.094 -2.041 1 94.81 343 THR B CA 1
ATOM 5936 C C . THR B 1 343 ? -2.398 33.438 -1.312 1 94.81 343 THR B C 1
ATOM 5938 O O . THR B 1 343 ? -2.873 33.531 -0.179 1 94.81 343 THR B O 1
ATOM 5941 N N . LEU B 1 344 ? -1.875 34.438 -2.027 1 96.12 344 LEU B N 1
ATOM 5942 C CA . LEU B 1 344 ? -1.794 35.75 -1.434 1 96.12 344 LEU B CA 1
ATOM 5943 C C . LEU B 1 344 ? -3.186 36.312 -1.173 1 96.12 344 LEU B C 1
ATOM 5945 O O . LEU B 1 344 ? -3.42 36.938 -0.141 1 96.12 344 LEU B O 1
ATOM 5949 N N . ARG B 1 345 ? -4.055 36.125 -2.084 1 94.94 345 ARG B N 1
ATOM 5950 C CA . ARG B 1 345 ? -5.43 36.594 -1.93 1 94.94 345 ARG B CA 1
ATOM 5951 C C . ARG B 1 345 ? -6.086 35.969 -0.703 1 94.94 345 ARG B C 1
ATOM 5953 O O . ARG B 1 345 ? -6.762 36.656 0.062 1 94.94 345 ARG B O 1
ATOM 5960 N N . GLU B 1 346 ? -5.891 34.656 -0.532 1 94.19 346 GLU B N 1
ATOM 5961 C CA . GLU B 1 346 ? -6.449 33.969 0.628 1 94.19 346 GLU B CA 1
ATOM 5962 C C . GLU B 1 346 ? -5.793 34.438 1.921 1 94.19 346 GLU B C 1
ATOM 5964 O O . GLU B 1 346 ? -6.465 34.625 2.943 1 94.19 346 GLU B O 1
ATOM 5969 N N . PHE B 1 347 ? -4.539 34.656 1.858 1 95.81 347 PHE B N 1
ATOM 5970 C CA . PHE B 1 347 ? -3.758 35.125 3 1 95.81 347 PHE B CA 1
ATOM 5971 C C . PHE B 1 347 ? -4.242 36.5 3.463 1 95.81 347 PHE B C 1
ATOM 5973 O O . PHE B 1 347 ? -4.27 36.781 4.664 1 95.81 347 PHE B O 1
ATOM 5980 N N . ALA B 1 348 ? -4.648 37.312 2.51 1 94.81 348 ALA B N 1
ATOM 5981 C CA . ALA B 1 348 ? -5.031 38.688 2.775 1 94.81 348 ALA B CA 1
ATOM 5982 C C . ALA B 1 348 ? -6.527 38.781 3.062 1 94.81 348 ALA B C 1
ATOM 5984 O O . ALA B 1 348 ? -7.02 39.875 3.422 1 94.81 348 ALA B O 1
ATOM 5985 N N . SER B 1 349 ? -7.184 37.719 2.908 1 93.12 349 SER B N 1
ATOM 5986 C CA . SER B 1 349 ? -8.633 37.781 3.076 1 93.12 349 SER B CA 1
ATOM 5987 C C . SER B 1 349 ? -9.008 38.094 4.52 1 93.12 349 SER B C 1
ATOM 5989 O O . SER B 1 349 ? -8.367 37.625 5.457 1 93.12 349 SER B O 1
ATOM 5991 N N . PRO B 1 350 ? -10.039 38.906 4.77 1 88 350 PRO B N 1
ATOM 5992 C CA . PRO B 1 350 ? -10.414 39.344 6.121 1 88 350 PRO B CA 1
ATOM 5993 C C . PRO B 1 350 ? -10.742 38.156 7.043 1 88 350 PRO B C 1
ATOM 5995 O O . PRO B 1 350 ? -10.359 38.188 8.219 1 88 350 PRO B O 1
ATOM 5998 N N . GLY B 1 351 ? -11.359 37.156 6.602 1 82.75 351 GLY B N 1
ATOM 5999 C CA . GLY B 1 351 ? -11.766 36.031 7.43 1 82.75 351 GLY B CA 1
ATOM 6000 C C . GLY B 1 351 ? -10.594 35.188 7.891 1 82.75 351 GLY B C 1
ATOM 6001 O O . GLY B 1 351 ? -10.695 34.469 8.906 1 82.75 351 GLY B O 1
ATOM 6002 N N . THR B 1 352 ? -9.516 35.281 7.215 1 89.69 352 THR B N 1
ATOM 6003 C CA . THR B 1 352 ? -8.383 34.406 7.516 1 89.69 352 THR B CA 1
ATOM 6004 C C . THR B 1 352 ? -7.277 35.156 8.227 1 89.69 352 THR B C 1
ATOM 6006 O O . THR B 1 352 ? -6.457 34.594 8.938 1 89.69 352 THR B O 1
ATOM 6009 N N . ARG B 1 353 ? -7.219 36.5 8.125 1 91.5 353 ARG B N 1
ATOM 6010 C CA . ARG B 1 353 ? -6.121 37.312 8.617 1 91.5 353 ARG B CA 1
ATOM 6011 C C . ARG B 1 353 ? -5.977 37.188 10.133 1 91.5 353 ARG B C 1
ATOM 6013 O O . ARG B 1 353 ? -4.867 37 10.641 1 91.5 353 ARG B O 1
ATOM 6020 N N . GLU B 1 354 ? -7.094 37.219 10.75 1 87.81 354 GLU B N 1
ATOM 6021 C CA . GLU B 1 354 ? -7.047 37.156 12.203 1 87.81 354 GLU B CA 1
ATOM 6022 C C . GLU B 1 354 ? -6.477 35.812 12.672 1 87.81 354 GLU B C 1
ATOM 6024 O O . GLU B 1 354 ? -5.68 35.781 13.609 1 87.81 354 GLU B O 1
ATOM 6029 N N . ILE B 1 355 ? -6.898 34.875 11.992 1 86.81 355 ILE B N 1
ATOM 6030 C CA . ILE B 1 355 ? -6.434 33.531 12.344 1 86.81 355 ILE B CA 1
ATOM 6031 C C . ILE B 1 355 ? -4.93 33.406 12.094 1 86.81 355 ILE B C 1
ATOM 6033 O O . ILE B 1 355 ? -4.191 32.875 12.922 1 86.81 355 ILE B O 1
ATOM 6037 N N . ILE B 1 356 ? -4.48 33.938 11.023 1 92.56 356 ILE B N 1
ATOM 6038 C CA . ILE B 1 356 ? -3.072 33.875 10.648 1 92.56 356 ILE B CA 1
ATOM 6039 C C . ILE B 1 356 ? -2.24 34.688 11.641 1 92.56 356 ILE B C 1
ATOM 6041 O O . ILE B 1 356 ? -1.157 34.25 12.047 1 92.56 356 ILE B O 1
ATOM 6045 N N . GLU B 1 357 ? -2.756 35.812 12 1 90.88 357 GLU B N 1
ATOM 6046 C CA . GLU B 1 357 ? -2.064 36.656 12.977 1 90.88 357 GLU B CA 1
ATOM 6047 C C . GLU B 1 357 ? -1.854 35.906 14.289 1 90.88 357 GLU B C 1
ATOM 6049 O O . GLU B 1 357 ? -0.782 36 14.898 1 90.88 357 GLU B O 1
ATOM 6054 N N . ASP B 1 358 ? -2.844 35.25 14.641 1 84.44 358 ASP B N 1
ATOM 6055 C CA . ASP B 1 358 ? -2.75 34.469 15.875 1 84.44 358 ASP B CA 1
ATOM 6056 C C . ASP B 1 358 ? -1.773 33.312 15.719 1 84.44 358 ASP B C 1
ATOM 6058 O O . ASP B 1 358 ? -1.005 33 16.641 1 84.44 358 ASP B O 1
ATOM 6062 N N . CYS B 1 359 ? -1.828 32.688 14.555 1 84.81 359 CYS B N 1
ATOM 6063 C CA . CYS B 1 359 ? -0.973 31.547 14.281 1 84.81 359 CYS B CA 1
ATOM 6064 C C . CYS B 1 359 ? 0.499 31.938 14.32 1 84.81 359 CYS B C 1
ATOM 6066 O O . CYS B 1 359 ? 1.328 31.203 14.859 1 84.81 359 CYS B O 1
ATOM 6068 N N . LEU B 1 360 ? 0.816 33.062 13.758 1 88.31 360 LEU B N 1
ATOM 6069 C CA . LEU B 1 360 ? 2.207 33.469 13.578 1 88.31 360 LEU B CA 1
ATOM 6070 C C . LEU B 1 360 ? 2.635 34.438 14.672 1 88.31 360 LEU B C 1
ATOM 6072 O O . LEU B 1 360 ? 3.816 34.781 14.781 1 88.31 360 LEU B O 1
ATOM 6076 N N . ASN B 1 361 ? 1.69 34.844 15.523 1 86.5 361 ASN B N 1
ATOM 6077 C CA . ASN B 1 361 ? 1.938 35.844 16.531 1 86.5 361 ASN B CA 1
ATOM 6078 C C . ASN B 1 361 ? 2.535 37.125 15.914 1 86.5 361 ASN B C 1
ATOM 6080 O O . ASN B 1 361 ? 3.576 37.594 16.359 1 86.5 361 ASN B O 1
ATOM 6084 N N . CYS B 1 362 ? 1.875 37.531 14.836 1 91.81 362 CYS B N 1
ATOM 6085 C CA . CYS B 1 362 ? 2.277 38.75 14.102 1 91.81 362 CYS B CA 1
ATOM 6086 C C . CYS B 1 362 ? 1.061 39.531 13.648 1 91.81 362 CYS B C 1
ATOM 6088 O O . CYS B 1 362 ? -0.076 39.094 13.797 1 91.81 362 CYS B O 1
ATOM 6090 N N . ARG B 1 363 ? 1.273 40.75 13.297 1 93.62 363 ARG B N 1
ATOM 6091 C CA . ARG B 1 363 ? 0.241 41.594 12.68 1 93.62 363 ARG B CA 1
ATOM 6092 C C . ARG B 1 363 ? 0.432 41.656 11.164 1 93.62 363 ARG B C 1
ATOM 6094 O O . ARG B 1 363 ? 1.561 41.781 10.68 1 93.62 363 ARG B O 1
ATOM 6101 N N . ILE B 1 364 ? -0.649 41.562 10.492 1 94.94 364 ILE B N 1
ATOM 6102 C CA . ILE B 1 364 ? -0.615 41.562 9.039 1 94.94 364 ILE B CA 1
ATOM 6103 C C . ILE B 1 364 ? -0.791 43 8.531 1 94.94 364 ILE B C 1
ATOM 6105 O O . ILE B 1 364 ? -1.734 43.688 8.922 1 94.94 364 ILE B O 1
ATOM 6109 N N . LYS B 1 365 ? 0.085 43.438 7.793 1 95.12 365 LYS B N 1
ATOM 6110 C CA . LYS B 1 365 ? -0.005 44.719 7.102 1 95.12 365 LYS B CA 1
ATOM 6111 C C . LYS B 1 365 ? -0.189 44.5 5.598 1 95.12 365 LYS B C 1
ATOM 6113 O O . LYS B 1 365 ? 0.694 43.969 4.926 1 95.12 365 LYS B O 1
ATOM 6118 N N . LEU B 1 366 ? -1.279 44.969 5.09 1 95.94 366 LEU B N 1
ATOM 6119 C CA . LEU B 1 366 ? -1.56 44.875 3.664 1 95.94 366 LEU B CA 1
ATOM 6120 C C . LEU B 1 366 ? -0.833 45.969 2.885 1 95.94 366 LEU B C 1
ATOM 6122 O O . LEU B 1 366 ? -0.741 47.094 3.346 1 95.94 366 LEU B O 1
ATOM 6126 N N . ILE B 1 367 ? -0.254 45.625 1.843 1 95.69 367 ILE B N 1
ATOM 6127 C CA . ILE B 1 367 ? 0.389 46.562 0.932 1 95.69 367 ILE B CA 1
ATOM 6128 C C . ILE B 1 367 ? -0.445 46.688 -0.34 1 95.69 367 ILE B C 1
ATOM 6130 O O . ILE B 1 367 ? -0.64 45.719 -1.07 1 95.69 367 ILE B O 1
ATOM 6134 N N . TYR B 1 368 ? -0.904 47.875 -0.584 1 95.06 368 TYR B N 1
ATOM 6135 C CA . TYR B 1 368 ? -1.798 48.156 -1.704 1 95.06 368 TYR B CA 1
ATOM 6136 C C . TYR B 1 368 ? -1.03 48.75 -2.883 1 95.06 368 TYR B C 1
ATOM 6138 O O . TYR B 1 368 ? 0.096 49.219 -2.723 1 95.06 368 TYR B O 1
ATOM 6146 N N . ASN B 1 369 ? -1.646 48.5 -4.039 1 93.06 369 ASN B N 1
ATOM 6147 C CA . ASN B 1 369 ? -1.089 49.188 -5.207 1 93.06 369 ASN B CA 1
ATOM 6148 C C . ASN B 1 369 ? -1.22 50.688 -5.094 1 93.06 369 ASN B C 1
ATOM 6150 O O . ASN B 1 369 ? -1.819 51.188 -4.148 1 93.06 369 ASN B O 1
ATOM 6154 N N . ASP B 1 370 ? -0.666 51.406 -6.062 1 92.44 370 ASP B N 1
ATOM 6155 C CA . ASP B 1 370 ? -0.624 52.875 -6.027 1 92.44 370 ASP B CA 1
ATOM 6156 C C . ASP B 1 370 ? -2.031 53.469 -5.973 1 92.44 370 ASP B C 1
ATOM 6158 O O . ASP B 1 370 ? -2.246 54.531 -5.371 1 92.44 370 ASP B O 1
ATOM 6162 N N . ARG B 1 371 ? -3.045 52.781 -6.512 1 92.75 371 ARG B N 1
ATOM 6163 C CA . ARG B 1 371 ? -4.426 53.25 -6.57 1 92.75 371 ARG B CA 1
ATOM 6164 C C . ARG B 1 371 ? -5.168 52.938 -5.281 1 92.75 371 ARG B C 1
ATOM 6166 O O . ARG B 1 371 ? -6.285 53.406 -5.062 1 92.75 371 ARG B O 1
ATOM 6173 N N . GLY B 1 372 ? -4.613 52.094 -4.457 1 89.44 372 GLY B N 1
ATOM 6174 C CA . GLY B 1 372 ? -5.18 51.719 -3.164 1 89.44 372 GLY B CA 1
ATOM 6175 C C . GLY B 1 372 ? -6.324 50.75 -3.264 1 89.44 372 GLY B C 1
ATOM 6176 O O . GLY B 1 372 ? -7.047 50.531 -2.289 1 89.44 372 GLY B O 1
ATOM 6177 N N . ASN B 1 373 ? -6.547 50.094 -4.402 1 88.75 373 ASN B N 1
ATOM 6178 C CA . ASN B 1 373 ? -7.75 49.281 -4.582 1 88.75 373 ASN B CA 1
ATOM 6179 C C . ASN B 1 373 ? -7.426 47.812 -4.609 1 88.75 373 ASN B C 1
ATOM 6181 O O . ASN B 1 373 ? -8.328 46.969 -4.539 1 88.75 373 ASN B O 1
ATOM 6185 N N . LYS B 1 374 ? -6.145 47.469 -4.832 1 91.25 374 LYS B N 1
ATOM 6186 C CA . LYS B 1 374 ? -5.766 46.062 -4.898 1 91.25 374 LYS B CA 1
ATOM 6187 C C . LYS B 1 374 ? -4.574 45.781 -3.992 1 91.25 374 LYS B C 1
ATOM 6189 O O . LYS B 1 374 ? -3.609 46.531 -3.959 1 91.25 374 LYS B O 1
ATOM 6194 N N . VAL B 1 375 ? -4.668 44.656 -3.223 1 94.06 375 VAL B N 1
ATOM 6195 C CA . VAL B 1 375 ? -3.545 44.188 -2.416 1 94.06 375 VAL B CA 1
ATOM 6196 C C . VAL B 1 375 ? -2.49 43.562 -3.318 1 94.06 375 VAL B C 1
ATOM 6198 O O . VAL B 1 375 ? -2.773 42.594 -4.035 1 94.06 375 VAL B O 1
ATOM 6201 N N . ILE B 1 376 ? -1.262 44.062 -3.322 1 94.44 376 ILE B N 1
ATOM 6202 C CA . ILE B 1 376 ? -0.214 43.562 -4.191 1 94.44 376 ILE B CA 1
ATOM 6203 C C . ILE B 1 376 ? 0.787 42.75 -3.369 1 94.44 376 ILE B C 1
ATOM 6205 O O . ILE B 1 376 ? 1.561 41.969 -3.918 1 94.44 376 ILE B O 1
ATOM 6209 N N . ASP B 1 377 ? 0.788 43 -2.076 1 96.88 377 ASP B N 1
ATOM 6210 C CA . ASP B 1 377 ? 1.647 42.219 -1.177 1 96.88 377 ASP B CA 1
ATOM 6211 C C . ASP B 1 377 ? 1.203 42.375 0.275 1 96.88 377 ASP B C 1
ATOM 6213 O O . ASP B 1 377 ? 0.221 43.062 0.556 1 96.88 377 ASP B O 1
ATOM 6217 N N . VAL B 1 378 ? 1.741 41.562 1.129 1 96.38 378 VAL B N 1
ATOM 6218 C CA . VAL B 1 378 ? 1.5 41.594 2.568 1 96.38 378 VAL B CA 1
ATOM 6219 C C . VAL B 1 378 ? 2.83 41.562 3.316 1 96.38 378 VAL B C 1
ATOM 6221 O O . VAL B 1 378 ? 3.785 40.938 2.859 1 96.38 378 VAL B O 1
ATOM 6224 N N . SER B 1 379 ? 2.963 42.281 4.324 1 96 379 SER B N 1
ATOM 6225 C CA . SER B 1 379 ? 4.09 42.188 5.246 1 96 379 SER B CA 1
ATOM 6226 C C . SER B 1 379 ? 3.617 41.906 6.672 1 96 379 SER B C 1
ATOM 6228 O O . SER B 1 379 ? 2.451 42.125 7 1 96 379 SER B O 1
ATOM 6230 N N . LEU B 1 380 ? 4.535 41.312 7.469 1 94.56 380 LEU B N 1
ATOM 6231 C CA . LEU B 1 380 ? 4.223 41 8.859 1 94.56 380 LEU B CA 1
ATOM 6232 C C . LEU B 1 380 ? 4.98 41.938 9.805 1 94.56 380 LEU B C 1
ATOM 6234 O O . LEU B 1 380 ? 6.102 42.344 9.508 1 94.56 380 LEU B O 1
ATOM 6238 N N . GLU B 1 381 ? 4.309 42.312 10.867 1 93.75 381 GLU B N 1
ATOM 6239 C CA . GLU B 1 381 ? 4.914 43.094 11.938 1 93.75 381 GLU B CA 1
ATOM 6240 C C . GLU B 1 381 ? 4.855 42.344 13.266 1 93.75 381 GLU B C 1
ATOM 6242 O O . GLU B 1 381 ? 3.902 41.594 13.523 1 93.75 381 GLU B O 1
ATOM 6247 N N . ALA B 1 382 ? 5.926 42.5 14.086 1 88.06 382 ALA B N 1
ATOM 6248 C CA . ALA B 1 382 ? 5.941 41.844 15.391 1 88.06 382 ALA B CA 1
ATOM 6249 C C . ALA B 1 382 ? 4.812 42.375 16.281 1 88.06 382 ALA B C 1
ATOM 6251 O O . ALA B 1 382 ? 4.5 43.562 16.266 1 88.06 382 ALA B O 1
ATOM 6252 N N . ARG B 1 383 ? 4.156 41.438 16.938 1 80.75 383 ARG B N 1
ATOM 6253 C CA . ARG B 1 383 ? 3.148 41.844 17.906 1 80.75 383 ARG B CA 1
ATOM 6254 C C . ARG B 1 383 ? 3.799 42.469 19.141 1 80.75 383 ARG B C 1
ATOM 6256 O O . ARG B 1 383 ? 4.762 41.938 19.688 1 80.75 383 ARG B O 1
ATOM 6263 N N . GLU B 1 384 ? 3.93 43.688 19.359 1 63.44 384 GLU B N 1
ATOM 6264 C CA . GLU B 1 384 ? 4.465 44.312 20.562 1 63.44 384 GLU B CA 1
ATOM 6265 C C . GLU B 1 384 ? 3.926 43.656 21.828 1 63.44 384 GLU B C 1
ATOM 6267 O O . GLU B 1 384 ? 2.744 43.312 21.891 1 63.44 384 GLU B O 1
ATOM 6272 N N . ASN B 1 385 ? 4.719 42.781 22.469 1 48.91 385 ASN B N 1
ATOM 6273 C CA . ASN B 1 385 ? 4.348 42.375 23.812 1 48.91 385 ASN B CA 1
ATOM 6274 C C . ASN B 1 385 ? 3.67 43.469 24.594 1 48.91 385 ASN B C 1
ATOM 6276 O O . ASN B 1 385 ? 4.289 44.5 24.891 1 48.91 385 ASN B O 1
ATOM 6280 N N . ILE B 1 386 ? 2.535 43.781 24.469 1 41.09 386 ILE B N 1
ATOM 6281 C CA . ILE B 1 386 ? 1.992 44.625 25.516 1 41.09 386 ILE B CA 1
ATOM 6282 C C . ILE B 1 386 ? 2.402 44.094 26.891 1 41.09 386 ILE B C 1
ATOM 6284 O O . ILE B 1 386 ? 2.121 42.938 27.203 1 41.09 386 ILE B O 1
ATOM 6288 N N . GLY B 1 387 ? 3.447 44.562 27.484 1 38 387 GLY B N 1
ATOM 6289 C CA . GLY B 1 387 ? 3.74 44.375 28.891 1 38 387 GLY B CA 1
ATOM 6290 C C . GLY B 1 387 ? 2.508 44.094 29.734 1 38 387 GLY B C 1
ATOM 6291 O O . GLY B 1 387 ? 1.506 44.812 29.641 1 38 387 GLY B O 1
ATOM 6292 N N . VAL B 1 388 ? 2.158 42.875 30.047 1 35.31 388 VAL B N 1
ATOM 6293 C CA . VAL B 1 388 ? 1.364 42.656 31.25 1 35.31 388 VAL B CA 1
ATOM 6294 C C . VAL B 1 388 ? 1.716 43.75 32.281 1 35.31 388 VAL B C 1
ATOM 6296 O O . VAL B 1 388 ? 2.859 43.812 32.75 1 35.31 388 VAL B O 1
ATOM 6299 N N . LEU B 1 389 ? 1.11 44.844 32.25 1 28.97 389 LEU B N 1
ATOM 6300 C CA . LEU B 1 389 ? 1.009 45.562 33.5 1 28.97 389 LEU B CA 1
ATOM 6301 C C . LEU B 1 389 ? 0.735 44.625 34.656 1 28.97 389 LEU B C 1
ATOM 6303 O O . LEU B 1 389 ? -0.209 43.812 34.625 1 28.97 389 LEU B O 1
ATOM 6307 N N . ASN B 1 390 ? 1.779 44.125 35.312 1 27.45 390 ASN B N 1
ATOM 6308 C CA . ASN B 1 390 ? 1.688 43.688 36.688 1 27.45 390 ASN B CA 1
ATOM 6309 C C . ASN B 1 390 ? 0.655 44.5 37.469 1 27.45 390 ASN B C 1
ATOM 6311 O O . ASN B 1 390 ? 0.861 45.688 37.75 1 27.45 390 ASN B O 1
ATOM 6315 N N . ASP B 1 391 ? -0.649 44.406 37.156 1 22.56 391 ASP B N 1
ATOM 6316 C CA . ASP B 1 391 ? -1.404 44.625 38.406 1 22.56 391 ASP B CA 1
ATOM 6317 C C . ASP B 1 391 ? -1.242 43.469 39.344 1 22.56 391 ASP B C 1
ATOM 6319 O O . ASP B 1 391 ? -1.232 42.281 38.938 1 22.56 391 ASP B O 1
#

Foldseek 3Di:
DDDPPPPCPVVFPQVDDDDDPPPVCVPQVVQFQQFFDFPQCLQQAAAPVFVVQLVVVCVVVVNPVVQVVWHFSFWDKDADPPPDPPDQFGIKTKTKHQAGHHLLLSQLLRLQSLAFGWGGPVVLQPAFQQVVVVVVQVNVCVVPNLQFDFDLVLFAPQCVVRNRPSDDDPQFTKTKDFPVLRCLRSVHDPDDVVVVVVVVSLQRQQRMKMWIFGAHPVRDGSDPPDTDIWGQWHNDKTFTAGCRVVVVCSVVDDSPDGRIMMITGGPVVSVSSNVGGAHGSVLSSQQQRPPHCFLDQSVLLRVVSSDDLVVQAPDWVLVSQLVSLVSHSDNHDPDSNVSSVRNQCSCPDPSCVVSSCSNNQWHKDFDADPVRPDGPTIGTHHDPPPPPPPD/DDDPCPPCCVVFPQVDDDDDSPPVCVPQVVQFQLFFDFPQCLQQAAAPVFVVQLVVVCVVVVNPVVQVVWHFSFWDKTADPPPDPPDQFGIKTKTKHQAGHHLLLSQLLRLQSLAWGWGGPVVLQPAFQQVVVVVVQVNVCVVPNLQFDFDLVLFAPQCVVRNRPSPDDPQFTKTKDFPVLRCLRSVHDPDDVVVVVVVVSLQRQQRMKMWIFGAHPVRDGSDPPDTDIWGQWHNDKTFTAGCRVVVVCSVVDDSPDGRMMMITGGPVVSVSSNVGGAHGSVLSSQQQRPPHCFLDQSVLLRVVSSDDLVVQAPDWVLVSQLVVLVSHSDNHDPDSNVSSVRNQCSCPDPSCVVSSCRNNQWHKDFDADPVRPDGPTIGTHHDPPPPPPPD

pLDDT: mean 81.91, std 19.56, range [18.38, 97.75]

Sequence (782 aa):
MDQYPVPDIGEWMLVDTEDEMSIDISVSSKCLPIKVVSTLFDALFLDGNVNKKIAQDLTNHDKVTDVITGGAIYGTEIQKPWFNSNRPFASIAADVYGSIVDTSDRHVLDSIIAIGKMLPQELVRNQTLGNIIEYYVTLENKRNPGSFNFDNSFSCSETKAKFNEYVFSNNYFYYCVDIDKLFPLIPIANNNPNRSTFRKRLNRLGLTEFRLKFLNEDGEDAYPGTEPKFKLLENFYYPFTNLAGRERQRNQLKSDFYTHLIVGVGAGYIKSLRMDSTVNRKKFISTFAGLTNKGNLLDFVKWLHSNKTSFIVRKSIKTFIREYYQTKAYQGTEYITSKVNSTLREFASPGTREIIEDCLNCRIKLIYNDRGNKVIDVSLEARENIGVLNDMDQYPVPDIGEWMLVDTEDEMSIDISVSSKCLPIKVVSTLFDALFLDGNVNKKIAQDLTNHDKVTDVITGGAIYGTEIQKPWFNSNRPFASIAADVYGSIVDTSDRHVLDSIIAIGKMLPQELVRNQTLGNIIEYYVTLENKRNPGSFNFDNSFSCSETKAKFNEYVFSNNYFYYCVDIDKLFPLIPIANNNPNRSTFRKRLNRLGLTEFRLKFLNEDGEDAYPGTEPKFKLLENFYYPFTNLAGRERQRNQLKSDFYTHLIVGVGAGYIKSLRMDSTVNRKKFISTFAGLTNKGNLLDFVKWLHSNKTSFIVRKSIKTFIREYYQTKAYQGTEYITSKVNSTLREFASPGTREIIEDCLNCRIKLIYNDRGNKVIDVSLEARENIGVLND

Organism: NCBI:txid190893

Nearest PDB structures (foldseek):
  5tbf-assembly1_A  TM=4.938E-01  e=5.101E-05  Vibrio cholerae
  5tbf-assembly1_B  TM=5.025E-01  e=3.823E-04  Vibrio cholerae
  5ubf-assembly1_B  TM=4.701E-01  e=5.720E-04  Vibrio cholerae
  5b3q-assembly1_A  TM=2.527E-01  e=6.403E+00  Thermus thermophilus HB8
  5n22-assembly3_C  TM=2.294E-01  e=5.388E+00  Xenopus laevis

Solvent-accessible surface area (backbone atoms only — not comparable to full-atom values): 42207 Å² total; per-residue (Å²): 135,82,76,72,78,70,69,82,69,70,82,55,75,65,86,68,94,82,86,74,74,78,63,87,58,61,75,76,65,63,67,58,55,62,28,34,48,50,61,77,60,47,32,65,38,27,63,74,82,32,47,58,46,50,35,48,50,29,55,75,66,70,36,43,41,47,26,44,55,51,31,63,74,50,49,41,74,43,71,56,89,78,56,43,86,87,44,80,3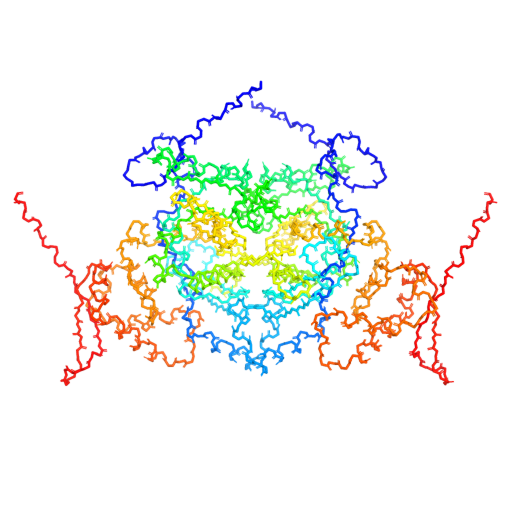3,56,33,35,38,38,32,34,23,37,19,53,49,24,45,69,46,49,46,45,53,38,47,47,64,43,69,24,47,60,52,57,65,81,60,44,44,78,28,29,45,42,55,51,53,50,48,51,39,49,53,47,24,71,77,39,74,72,64,46,35,78,54,70,90,58,30,24,66,68,30,54,75,37,27,87,32,41,62,40,33,58,56,30,48,37,24,46,33,52,46,81,67,45,29,61,52,62,66,43,66,92,43,70,72,41,49,50,51,49,49,52,44,52,49,16,38,21,44,19,34,37,36,40,37,42,15,24,90,86,68,42,60,62,54,58,75,51,63,52,73,33,38,54,25,43,75,63,66,38,47,32,43,62,40,45,94,38,69,87,47,51,88,67,54,54,54,54,49,58,45,31,34,37,40,26,35,14,38,61,50,53,52,41,17,64,74,38,39,65,32,41,30,70,53,46,57,68,37,47,46,75,51,52,57,60,61,48,34,40,58,47,51,53,57,54,55,62,44,58,63,82,71,52,42,76,35,58,45,55,58,49,45,47,52,56,50,66,55,29,49,63,66,55,78,61,52,62,62,59,52,36,49,44,21,47,51,49,56,66,29,78,89,41,34,63,50,49,22,63,52,60,57,30,40,80,41,79,34,55,41,97,84,65,81,46,79,75,41,36,33,33,38,78,56,74,78,72,72,75,71,82,119,136,81,77,70,78,71,69,82,72,68,84,57,76,64,84,64,83,86,80,76,74,76,63,87,57,59,75,74,66,66,67,57,54,64,30,33,52,49,63,78,59,48,32,64,36,27,62,74,82,32,48,60,45,51,35,48,51,29,55,74,65,69,37,45,42,48,28,44,56,51,31,62,73,50,50,40,75,44,73,56,88,76,57,44,87,87,42,79,34,56,33,35,39,38,32,33,23,35,19,54,47,24,45,68,46,49,47,46,54,38,47,46,64,46,68,24,48,60,51,58,64,81,58,42,44,78,28,28,46,43,54,51,53,50,48,53,38,51,53,47,23,71,77,38,74,72,64,46,35,77,56,70,90,58,31,23,64,66,32,54,75,36,26,87,32,40,60,40,32,59,55,30,49,38,24,45,33,50,46,82,68,46,30,61,53,63,66,42,66,94,44,70,73,41,49,52,51,49,48,51,41,52,49,17,39,20,45,19,33,36,36,40,37,42,16,25,90,85,67,42,60,62,53,58,75,52,64,52,73,32,36,55,26,43,76,62,65,39,47,34,42,62,40,44,95,36,70,88,46,50,87,68,55,54,53,55,50,58,46,32,34,38,41,27,34,14,38,60,49,52,52,44,17,63,74,37,40,66,36,41,30,71,54,45,59,68,39,50,47,76,50,52,56,60,61,48,34,40,57,47,50,52,55,54,56,62,45,58,65,82,71,50,40,76,35,57,45,56,59,49,46,47,53,56,50,68,54,30,49,61,66,55,77,61,51,63,62,58,53,38,50,43,22,49,53,48,56,65,30,77,88,42,36,63,50,49,23,62,52,61,57,30,39,80,43,80,35,56,41,98,85,64,82,45,78,73,41,38,33,33,38,78,56,74,74,72,71,75,70,83,121